Protein AF-0000000067411783 (afdb_homodimer)

Sequence (1018 aa):
MTELHHGSNVQALQTTATFDSVTDEFIIDTPNNGAIKWWIGNSALHGKFATVFARLILPLQGKGGEPADMGIHAFIVPIRDLETHAVLPGIEINDCGHKIGLNGVDNGALRFRSVRIPRDNLLNRFGDVARDGKYTSSLPTINKRFAATLGELVGGRVSLAYSSVGILKVAVTIAVRYALLRQQFGPPKQPEISVLDYQSHQHKLMPMLASAYAFHFARQYLVDKYSEMKKTNDEDISADVHVLSSGLKSYITSYTAKSISICRESCGGHGYAAVNRFGGLRNDHDIFQTFEGDNTVLLQQVAGDLLKQYQQKFKGGTLSVTWNYLRDSMSTYLSQPNPVTARWEGEDHLRDPKFQLDAFRYRTSRLLHSVAARLQKHMKTLGGFGAWNRCLNHLLTLAESHVEAVILARFIEAVKSCPDAKTREVLKLVCDLYALDRIWKDIGTYRNVDYVAPNKAKAIHKLVDYLSYQVRLVARELVDAFDLPDEVIRAPIGMQSEAYAQYTQCVGFMTELHHGSNVQALQTTATFDSVTDEFIIDTPNNGAIKWWIGNSALHGKFATVFARLILPLQGKGGEPADMGIHAFIVPIRDLETHAVLPGIEINDCGHKIGLNGVDNGALRFRSVRIPRDNLLNRFGDVARDGKYTSSLPTINKRFAATLGELVGGRVSLAYSSVGILKVAVTIAVRYALLRQQFGPPKQPEISVLDYQSHQHKLMPMLASAYAFHFARQYLVDKYSEMKKTNDEDISADVHVLSSGLKSYITSYTAKSISICRESCGGHGYAAVNRFGGLRNDHDIFQTFEGDNTVLLQQVAGDLLKQYQQKFKGGTLSVTWNYLRDSMSTYLSQPNPVTARWEGEDHLRDPKFQLDAFRYRTSRLLHSVAARLQKHMKTLGGFGAWNRCLNHLLTLAESHVEAVILARFIEAVKSCPDAKTREVLKLVCDLYALDRIWKDIGTYRNVDYVAPNKAKAIHKLVDYLSYQVRLVARELVDAFDLPDEVIRAPIGMQSEAYAQYTQCVGF

Organism: Triticum aestivum (NCBI:txid4565)

Nearest PDB structures (foldseek):
  1w07-assembly1_B  TM=9.284E-01  e=1.812E-33  Arabidopsis thaliana
  2fon-assembly1_A  TM=9.292E-01  e=2.003E-32  Solanum lycopersicum
  1w07-assembly1_A  TM=9.257E-01  e=9.657E-33  Arabidopsis thaliana
  5y9d-assembly1_B  TM=8.764E-01  e=5.373E-32  Yarrowia lipolytica CLIB122
  5k3j-assembly1_B  TM=8.873E-01  e=1.037E-27  Caenorhabditis elegans

Radius of gyration: 30.99 Å; Cα contacts (8 Å, |Δi|>4): 1714; chains: 2; bounding box: 64×106×79 Å

InterPro domains:
  IPR002655 Acyl-CoA oxidase, C-terminal [PF01756] (352-496)
  IPR006091 Acyl-CoA dehydrogenase/oxidase, middle domain [PF02770] (1-115)
  IPR009100 Acyl-CoA dehydrogenase/oxidase, N-terminal and middle domain superfamily [SSF56645] (1-132)
  IPR012258 Acyl-CoA oxidase [PTHR10909] (1-498)
  IPR036250 Acyl-CoA dehydrogenase-like, C-terminal [SSF47203] (145-328)
  IPR036250 Acyl-CoA dehydrogenase-like, C-terminal [SSF47203] (348-495)
  IPR046373 Acyl-CoA oxidase/dehydrogenase, middle domain superfamily [G3DSA:2.40.110.10] (1-140)
  IPR055060 Acyl-CoA oxidase, C-alpha1 domain [PF22924] (151-306)

Structure (mmCIF, N/CA/C/O backbone):
data_AF-0000000067411783-model_v1
#
loop_
_entity.id
_entity.type
_entity.pdbx_description
1 polymer 'acyl-CoA oxidase'
#
loop_
_atom_site.group_PDB
_atom_site.id
_atom_site.type_symbol
_atom_site.label_atom_id
_atom_site.label_alt_id
_atom_site.label_comp_id
_atom_site.label_asym_id
_atom_site.label_entity_id
_atom_site.label_seq_id
_atom_site.pdbx_PDB_ins_code
_atom_site.Cartn_x
_atom_site.Cartn_y
_atom_site.Cartn_z
_atom_site.occupancy
_atom_site.B_iso_or_equiv
_atom_site.auth_seq_id
_atom_site.auth_comp_id
_atom_site.auth_asym_id
_atom_site.auth_atom_id
_atom_site.pdbx_PDB_model_num
ATOM 1 N N . MET A 1 1 ? -8.656 19.297 19.828 1 94.62 1 MET A N 1
ATOM 2 C CA . MET A 1 1 ? -8.242 20.25 18.812 1 94.62 1 MET A CA 1
ATOM 3 C C . MET A 1 1 ? -9.031 20.062 17.531 1 94.62 1 MET A C 1
ATOM 5 O O . MET A 1 1 ? -9.703 20.984 17.062 1 94.62 1 MET A O 1
ATOM 9 N N . THR A 1 2 ? -9.047 18.875 16.906 1 96.69 2 THR A N 1
ATOM 10 C CA . THR A 1 2 ? -9.609 18.578 15.586 1 96.69 2 THR A CA 1
ATOM 11 C C . THR A 1 2 ? -11.109 18.875 15.57 1 96.69 2 THR A C 1
ATOM 13 O O . THR A 1 2 ? -11.82 18.578 16.531 1 96.69 2 THR A O 1
ATOM 16 N N . GLU A 1 3 ? -11.555 19.594 14.578 1 98.25 3 GLU A N 1
ATOM 17 C CA . GLU A 1 3 ? -12.969 19.812 14.305 1 98.25 3 GLU A CA 1
ATOM 18 C C . GLU A 1 3 ? -13.422 19.047 13.07 1 98.25 3 GLU A C 1
ATOM 20 O O . GLU A 1 3 ? -12.594 18.562 12.297 1 98.25 3 GLU A O 1
ATOM 25 N N . LEU A 1 4 ? -14.711 18.906 12.883 1 97.88 4 LEU A N 1
ATOM 26 C CA . LEU A 1 4 ? -15.273 18.188 11.75 1 97.88 4 LEU A CA 1
ATOM 27 C C . LEU A 1 4 ? -14.742 18.734 10.43 1 97.88 4 LEU A C 1
ATOM 29 O O . LEU A 1 4 ? -14.359 17.969 9.547 1 97.88 4 LEU A O 1
ATOM 33 N N . HIS A 1 5 ? -14.641 20.094 10.305 1 97.25 5 HIS A N 1
ATOM 34 C CA . HIS A 1 5 ? -14.242 20.703 9.047 1 97.25 5 HIS A CA 1
ATOM 35 C C . HIS A 1 5 ? -12.758 21.047 9.055 1 97.25 5 HIS A C 1
ATOM 37 O O . HIS A 1 5 ? -12.172 21.328 8 1 97.25 5 HIS A O 1
ATOM 43 N N . HIS A 1 6 ? -12.102 21.078 10.234 1 96.69 6 HIS A N 1
ATOM 44 C CA . HIS A 1 6 ? -10.703 21.484 10.289 1 96.69 6 HIS A CA 1
ATOM 45 C C . HIS A 1 6 ? -9.859 20.516 11.094 1 96.69 6 HIS A C 1
ATOM 47 O O . HIS A 1 6 ? -10.125 20.281 12.281 1 96.69 6 HIS A O 1
ATOM 53 N N . GLY A 1 7 ? -8.875 19.906 10.477 1 93.56 7 GLY A N 1
ATOM 54 C CA . GLY A 1 7 ? -7.902 19.031 11.102 1 93.56 7 GLY A CA 1
ATOM 55 C C . GLY A 1 7 ? -6.484 19.562 11.023 1 93.56 7 GLY A C 1
ATOM 56 O O . GLY A 1 7 ? -6.023 20.25 11.93 1 93.56 7 GLY A O 1
ATOM 57 N N . SER A 1 8 ? -5.891 19.531 9.867 1 92.44 8 SER A N 1
ATOM 58 C CA . SER A 1 8 ? -4.527 20.016 9.656 1 92.44 8 SER A CA 1
ATOM 59 C C . SER A 1 8 ? -4.453 21.531 9.734 1 92.44 8 SER A C 1
ATOM 61 O O . SER A 1 8 ? -3.441 22.094 10.164 1 92.44 8 SER A O 1
ATOM 63 N N . ASN A 1 9 ? -5.512 22.203 9.32 1 94.88 9 ASN A N 1
ATOM 64 C CA . ASN A 1 9 ? -5.555 23.656 9.398 1 94.88 9 ASN A CA 1
ATOM 65 C C . ASN A 1 9 ? -6.059 24.125 10.758 1 94.88 9 ASN A C 1
ATOM 67 O O . ASN A 1 9 ? -7.117 24.75 10.852 1 94.88 9 ASN A O 1
ATOM 71 N N . VAL A 1 10 ? -5.246 24.031 11.719 1 94.06 10 VAL A N 1
ATOM 72 C CA . VAL A 1 10 ? -5.594 24.312 13.109 1 94.06 10 VAL A CA 1
ATOM 73 C C . VAL A 1 10 ? -5.887 25.812 13.273 1 94.06 10 VAL A C 1
ATOM 75 O O . VAL A 1 10 ? -6.75 26.188 14.062 1 94.06 10 VAL A O 1
ATOM 78 N N . GLN A 1 11 ? -5.203 26.578 12.484 1 93 11 GLN A N 1
ATOM 79 C CA . GLN A 1 11 ? -5.371 28.016 12.609 1 93 11 GLN A CA 1
ATOM 80 C C . GLN A 1 11 ? -6.777 28.438 12.203 1 93 11 GLN A C 1
ATOM 82 O O . GLN A 1 11 ? -7.238 29.531 12.578 1 93 11 GLN A O 1
ATOM 87 N N . ALA A 1 12 ? -7.457 27.594 11.5 1 95.12 12 ALA A N 1
ATOM 88 C CA . ALA A 1 12 ? -8.773 27.969 10.984 1 95.12 12 ALA A CA 1
ATOM 89 C C . ALA A 1 12 ? -9.883 27.328 11.812 1 95.12 12 ALA A C 1
ATOM 91 O O . ALA A 1 12 ? -11.055 27.359 11.422 1 95.12 12 ALA A O 1
ATOM 92 N N . LEU A 1 13 ? -9.555 26.766 12.953 1 96.88 13 LEU A N 1
ATOM 93 C CA . LEU A 1 13 ? -10.578 26.266 13.859 1 96.88 13 LEU A CA 1
ATOM 94 C C . LEU A 1 13 ? -11.617 27.344 14.148 1 96.88 13 LEU A C 1
ATOM 96 O O . LEU A 1 13 ? -11.312 28.531 14.117 1 96.88 13 LEU A O 1
ATOM 100 N N . GLN A 1 14 ? -12.852 26.844 14.508 1 98.12 14 GLN A N 1
ATOM 101 C CA . GLN A 1 14 ? -13.922 27.828 14.562 1 98.12 14 GLN A CA 1
ATOM 102 C C . GLN A 1 14 ? -14.547 27.875 15.953 1 98.12 14 GLN A C 1
ATOM 104 O O . GLN A 1 14 ? -15.281 28.828 16.281 1 98.12 14 GLN A O 1
ATOM 109 N N . THR A 1 15 ? -14.312 26.875 16.781 1 98.75 15 THR A N 1
ATOM 110 C CA . THR A 1 15 ? -14.75 26.984 18.172 1 98.75 15 THR A CA 1
ATOM 111 C C . THR A 1 15 ? -14.227 28.266 18.797 1 98.75 15 THR A C 1
ATOM 113 O O . THR A 1 15 ? -13.062 28.641 18.594 1 98.75 15 THR A O 1
ATOM 116 N N . THR A 1 16 ? -15.125 28.953 19.609 1 98.5 16 THR A N 1
ATOM 117 C CA . THR A 1 16 ? -14.703 30.234 20.172 1 98.5 16 THR A CA 1
ATOM 118 C C . THR A 1 16 ? -14.703 30.172 21.703 1 98.5 16 THR A C 1
ATOM 120 O O . THR A 1 16 ? -15.422 29.359 22.297 1 98.5 16 THR A O 1
ATOM 123 N N . ALA A 1 17 ? -13.82 30.906 22.281 1 98.69 17 ALA A N 1
ATOM 124 C CA . ALA A 1 17 ? -13.82 31.281 23.688 1 98.69 17 ALA A CA 1
ATOM 125 C C . ALA A 1 17 ? -13.906 32.781 23.859 1 98.69 17 ALA A C 1
ATOM 127 O O . ALA A 1 17 ? -12.898 33.5 23.719 1 98.69 17 ALA A O 1
ATOM 128 N N . THR A 1 18 ? -15.055 33.25 24.172 1 98.19 18 THR A N 1
ATOM 129 C CA . THR A 1 18 ? -15.281 34.688 24.297 1 98.19 18 THR A CA 1
ATOM 130 C C . THR A 1 18 ? -15.18 35.094 25.766 1 98.19 18 THR A C 1
ATOM 132 O O . THR A 1 18 ? -15.836 34.531 26.625 1 98.19 18 THR A O 1
ATOM 135 N N . PHE A 1 19 ? -14.398 36.156 26.031 1 97.94 19 PHE A N 1
ATOM 136 C CA . PHE A 1 19 ? -14.211 36.625 27.391 1 97.94 19 PHE A CA 1
ATOM 137 C C . PHE A 1 19 ? -15.367 37.531 27.812 1 97.94 19 PHE A C 1
ATOM 139 O O . PHE A 1 19 ? -15.758 38.438 27.078 1 97.94 19 PHE A O 1
ATOM 146 N N . ASP A 1 20 ? -15.922 37.188 28.906 1 96.06 20 ASP A N 1
ATOM 147 C CA . ASP A 1 20 ? -16.922 38.031 29.578 1 96.06 20 ASP A CA 1
ATOM 148 C C . ASP A 1 20 ? -16.328 38.688 30.812 1 96.06 20 ASP A C 1
ATOM 150 O O . ASP A 1 20 ? -16.266 38.062 31.875 1 96.06 20 ASP A O 1
ATOM 154 N N . SER A 1 21 ? -16.016 39.938 30.719 1 92.25 21 SER A N 1
ATOM 155 C CA . SER A 1 21 ? -15.336 40.656 31.797 1 92.25 21 SER A CA 1
ATOM 156 C C . SER A 1 21 ? -16.266 40.875 32.969 1 92.25 21 SER A C 1
ATOM 158 O O . SER A 1 21 ? -15.805 41.062 34.094 1 92.25 21 SER A O 1
ATOM 160 N N . VAL A 1 22 ? -17.516 40.844 32.75 1 94.88 22 VAL A N 1
ATOM 161 C CA . VAL A 1 22 ? -18.484 41.062 33.844 1 94.88 22 VAL A CA 1
ATOM 162 C C . VAL A 1 22 ? -18.453 39.875 34.812 1 94.88 22 VAL A C 1
ATOM 164 O O . VAL A 1 22 ? -18.406 40.062 36.031 1 94.88 22 VAL A O 1
ATOM 167 N N . THR A 1 23 ? -18.406 38.688 34.312 1 96.69 23 THR A N 1
ATOM 168 C CA . THR A 1 23 ? -18.469 37.5 35.188 1 96.69 23 THR A CA 1
ATOM 169 C C . THR A 1 23 ? -17.062 36.906 35.375 1 96.69 23 THR A C 1
ATOM 171 O O . THR A 1 23 ? -16.891 36 36.156 1 96.69 23 THR A O 1
ATOM 174 N N . ASP A 1 24 ? -16.062 37.406 34.719 1 97.5 24 ASP A N 1
ATOM 175 C CA . ASP A 1 24 ? -14.695 36.906 34.781 1 97.5 24 ASP A CA 1
ATOM 176 C C . ASP A 1 24 ? -14.633 35.438 34.312 1 97.5 24 ASP A C 1
ATOM 178 O O . ASP A 1 24 ? -14.086 34.594 35 1 97.5 24 ASP A O 1
ATOM 182 N N . GLU A 1 25 ? -15.297 35.25 33.125 1 98.44 25 GLU A N 1
ATOM 183 C CA . GLU A 1 25 ? -15.398 33.906 32.562 1 98.44 25 GLU A CA 1
ATOM 184 C C . GLU A 1 25 ? -15.188 33.938 31.062 1 98.44 25 GLU A C 1
ATOM 186 O O . GLU A 1 25 ? -15.266 34.969 30.422 1 98.44 25 GLU A O 1
ATOM 191 N N . PHE A 1 26 ? -14.805 32.812 30.531 1 98.62 26 PHE A N 1
ATOM 192 C CA . PHE A 1 26 ? -14.875 32.562 29.094 1 98.62 26 PHE A CA 1
ATOM 193 C C . PHE A 1 26 ? -16.141 31.797 28.734 1 98.62 26 PHE A C 1
ATOM 195 O O . PHE A 1 26 ? -16.594 30.938 29.5 1 98.62 26 PHE A O 1
ATOM 202 N N . ILE A 1 27 ? -16.719 32.094 27.609 1 98.69 27 ILE A N 1
ATOM 203 C CA . ILE A 1 27 ? -17.844 31.375 27.047 1 98.69 27 ILE A CA 1
ATOM 204 C C . ILE A 1 27 ? -17.375 30.547 25.844 1 98.69 27 ILE A C 1
ATOM 206 O O . ILE A 1 27 ? -17.016 31.094 24.812 1 98.69 27 ILE A O 1
ATOM 210 N N . ILE A 1 28 ? -17.344 29.203 25.969 1 98.88 28 ILE A N 1
ATOM 211 C CA . ILE A 1 28 ? -16.969 28.266 24.906 1 98.88 28 ILE A CA 1
ATOM 212 C C . ILE A 1 28 ? -18.172 27.953 24.031 1 98.88 28 ILE A C 1
ATOM 214 O O . ILE A 1 28 ? -19.219 27.547 24.531 1 98.88 28 ILE A O 1
ATOM 218 N N . ASP A 1 29 ? -18.031 28.141 22.719 1 98.81 29 ASP A N 1
ATOM 219 C CA . ASP A 1 29 ? -19.156 27.938 21.812 1 98.81 29 ASP A CA 1
ATOM 220 C C . ASP A 1 29 ? -18.719 27.266 20.531 1 98.81 29 ASP A C 1
ATOM 222 O O . ASP A 1 29 ? -17.672 27.594 19.969 1 98.81 29 ASP A O 1
ATOM 226 N N . THR A 1 30 ? -19.453 26.234 20.109 1 98.69 30 THR A N 1
ATOM 227 C CA . THR A 1 30 ? -19.375 25.656 18.766 1 98.69 30 THR A CA 1
ATOM 228 C C . THR A 1 30 ? -20.328 26.375 17.812 1 98.69 30 THR A C 1
ATOM 230 O O . THR A 1 30 ? -21.531 26.078 17.797 1 98.69 30 THR A O 1
ATOM 233 N N . PRO A 1 31 ? -19.859 27.234 16.984 1 98.12 31 PRO A N 1
ATOM 234 C CA . PRO A 1 31 ? -20.734 28.188 16.297 1 98.12 31 PRO A CA 1
ATOM 235 C C . PRO A 1 31 ? -21.531 27.547 15.164 1 98.12 31 PRO A C 1
ATOM 237 O O . PRO A 1 31 ? -22.547 28.094 14.719 1 98.12 31 PRO A O 1
ATOM 240 N N . ASN A 1 32 ? -21.109 26.453 14.586 1 97.12 32 ASN A N 1
ATOM 241 C CA . ASN A 1 32 ? -21.75 25.703 13.508 1 97.12 32 ASN A CA 1
ATOM 242 C C . ASN A 1 32 ? -21.359 24.234 13.539 1 97.12 32 ASN A C 1
ATOM 244 O O . ASN A 1 32 ? -20.484 23.844 14.297 1 97.12 32 ASN A O 1
ATOM 248 N N . ASN A 1 33 ? -21.906 23.406 12.734 1 96.56 33 ASN A N 1
ATOM 249 C CA . ASN A 1 33 ? -21.656 21.969 12.766 1 96.56 33 ASN A CA 1
ATOM 250 C C . ASN A 1 33 ? -20.234 21.641 12.344 1 96.56 33 ASN A C 1
ATOM 252 O O . ASN A 1 33 ? -19.656 20.656 12.805 1 96.56 33 ASN A O 1
ATOM 256 N N . GLY A 1 34 ? -19.719 22.406 11.469 1 97.19 34 GLY A N 1
ATOM 257 C CA . GLY A 1 34 ? -18.344 22.188 11.039 1 97.19 34 GLY A CA 1
ATOM 258 C C . GLY A 1 34 ? -17.328 22.359 12.148 1 97.19 34 GLY A C 1
ATOM 259 O O . GLY A 1 34 ? -16.219 21.812 12.078 1 97.19 34 GLY A O 1
ATOM 260 N N . ALA A 1 35 ? -17.719 23.078 13.234 1 98.38 35 ALA A N 1
ATOM 261 C CA . ALA A 1 35 ? -16.812 23.375 14.352 1 98.38 35 ALA A CA 1
ATOM 262 C C . ALA A 1 35 ? -16.953 22.344 15.461 1 98.38 35 ALA A C 1
ATOM 264 O O . ALA A 1 35 ? -16.281 22.438 16.484 1 98.38 35 ALA A O 1
ATOM 265 N N . ILE A 1 36 ? -17.812 21.344 15.242 1 98.44 36 ILE A N 1
ATOM 266 C CA . ILE A 1 36 ? -17.906 20.266 16.203 1 98.44 36 ILE A CA 1
ATOM 267 C C . ILE A 1 36 ? -16.531 19.609 16.391 1 98.44 36 ILE A C 1
ATOM 269 O O . ILE A 1 36 ? -15.859 19.281 15.398 1 98.44 36 ILE A O 1
ATOM 273 N N . LYS A 1 37 ? -16.078 19.547 17.688 1 98.44 37 LYS A N 1
ATOM 274 C CA . LYS A 1 37 ? -14.836 18.828 17.938 1 98.44 37 LYS A CA 1
ATOM 275 C C . LYS A 1 37 ? -14.977 17.359 17.594 1 98.44 37 LYS A C 1
ATOM 277 O O . LYS A 1 37 ? -16.016 16.75 17.844 1 98.44 37 LYS A O 1
ATOM 282 N N . TRP A 1 38 ? -13.938 16.844 16.984 1 97.88 38 TRP A N 1
ATOM 283 C CA . TRP A 1 38 ? -13.984 15.5 16.422 1 97.88 38 TRP A CA 1
ATOM 284 C C . TRP A 1 38 ? -12.711 14.727 16.75 1 97.88 38 TRP A C 1
ATOM 286 O O . TRP A 1 38 ? -11.617 15.297 16.766 1 97.88 38 TRP A O 1
ATOM 296 N N . TRP A 1 39 ? -12.812 13.414 17.109 1 97.5 39 TRP A N 1
ATOM 297 C CA . TRP A 1 39 ? -11.711 12.492 17.391 1 97.5 39 TRP A CA 1
ATOM 298 C C . TRP A 1 39 ? -11.031 12.836 18.719 1 97.5 39 TRP A C 1
ATOM 300 O O . TRP A 1 39 ? -9.805 12.742 18.828 1 97.5 39 TRP A O 1
ATOM 310 N N . ILE A 1 40 ? -11.781 13.336 19.641 1 97.5 40 ILE A N 1
ATOM 311 C CA . ILE A 1 40 ? -11.188 13.742 20.906 1 97.5 40 ILE A CA 1
ATOM 312 C C . ILE A 1 40 ? -10.977 12.523 21.797 1 97.5 40 ILE A C 1
ATOM 314 O O . ILE A 1 40 ? -11.93 11.82 22.125 1 97.5 40 ILE A O 1
ATOM 318 N N . GLY A 1 41 ? -9.797 12.312 22.219 1 95.69 41 GLY A N 1
ATOM 319 C CA . GLY A 1 41 ? -9.414 11.133 22.969 1 95.69 41 GLY A CA 1
ATOM 320 C C . GLY A 1 41 ? -10.055 11.062 24.344 1 95.69 41 GLY A C 1
ATOM 321 O O . GLY A 1 41 ? -10.07 12.062 25.078 1 95.69 41 GLY A O 1
ATOM 322 N N . ASN A 1 42 ? -10.625 9.961 24.703 1 96.06 42 ASN A N 1
ATOM 323 C CA . ASN A 1 42 ? -11.156 9.602 26.016 1 96.06 42 ASN A CA 1
ATOM 324 C C . ASN A 1 42 ? -12.391 10.43 26.375 1 96.06 42 ASN A C 1
ATOM 326 O O . ASN A 1 42 ? -12.773 10.516 27.531 1 96.06 42 ASN A O 1
ATOM 330 N N . SER A 1 43 ? -13.023 10.953 25.391 1 96.69 43 SER A N 1
ATOM 331 C CA . SER A 1 43 ? -14.047 11.938 25.719 1 96.69 43 SER A CA 1
ATOM 332 C C . SER A 1 43 ? -15.445 11.359 25.547 1 96.69 43 SER A C 1
ATOM 334 O O . SER A 1 43 ? -16.422 11.906 26.062 1 96.69 43 SER A O 1
ATOM 336 N N . ALA A 1 44 ? -15.586 10.281 24.812 1 96.94 44 ALA A N 1
ATOM 337 C CA . ALA A 1 44 ? -16.922 9.758 24.562 1 96.94 44 ALA A CA 1
ATOM 338 C C . ALA A 1 44 ? -17.531 9.164 25.828 1 96.94 44 ALA A C 1
ATOM 340 O O . ALA A 1 44 ? -18.703 9.414 26.125 1 96.94 44 ALA A O 1
ATOM 341 N N . LEU A 1 45 ? -16.75 8.484 26.609 1 94.81 45 LEU A N 1
ATOM 342 C CA . LEU A 1 45 ? -17.359 7.684 27.656 1 94.81 45 LEU A CA 1
ATOM 343 C C . LEU A 1 45 ? -16.969 8.211 29.047 1 94.81 45 LEU A C 1
ATOM 345 O O . LEU A 1 45 ? -17.812 8.328 29.922 1 94.81 45 LEU A O 1
ATOM 349 N N . HIS A 1 46 ? -15.625 8.562 29.188 1 93.88 46 HIS A N 1
ATOM 350 C CA . HIS A 1 46 ? -15.211 8.656 30.578 1 93.88 46 HIS A CA 1
ATOM 351 C C . HIS A 1 46 ? -14.547 9.992 30.875 1 93.88 46 HIS A C 1
ATOM 353 O O . HIS A 1 46 ? -14.438 10.398 32.031 1 93.88 46 HIS A O 1
ATOM 359 N N . GLY A 1 47 ? -14.062 10.648 29.906 1 96.81 47 GLY A N 1
ATOM 360 C CA . GLY A 1 47 ? -13.344 11.883 30.172 1 96.81 47 GLY A CA 1
ATOM 361 C C . GLY A 1 47 ? -14.164 12.898 30.953 1 96.81 47 GLY A C 1
ATOM 362 O O . GLY A 1 47 ? -15.359 13.055 30.703 1 96.81 47 GLY A O 1
ATOM 363 N N . LYS A 1 48 ? -13.484 13.594 31.922 1 97.62 48 LYS A N 1
ATOM 364 C CA . LYS A 1 48 ? -14.188 14.555 32.75 1 97.62 48 LYS A CA 1
ATOM 365 C C . LYS A 1 48 ? -13.812 15.984 32.406 1 97.62 48 LYS A C 1
ATOM 367 O O . LYS A 1 48 ? -14.57 16.922 32.656 1 97.62 48 LYS A O 1
ATOM 372 N N . PHE A 1 49 ? -12.617 16.125 31.953 1 98.06 49 PHE A N 1
ATOM 373 C CA . PHE A 1 49 ? -12.125 17.406 31.453 1 98.06 49 PHE A CA 1
ATOM 374 C C . PHE A 1 49 ? -11.586 17.266 30.031 1 98.06 49 PHE A C 1
ATOM 376 O O . PHE A 1 49 ? -11.141 16.188 29.641 1 98.06 49 PHE A O 1
ATOM 383 N N . ALA A 1 50 ? -11.711 18.266 29.312 1 98.06 50 ALA A N 1
ATOM 384 C CA . ALA A 1 50 ? -11.094 18.344 27.984 1 98.06 50 ALA A CA 1
ATOM 385 C C . ALA A 1 50 ? -10.234 19.594 27.844 1 98.06 50 ALA A C 1
ATOM 387 O O . ALA A 1 50 ? -10.586 20.656 28.344 1 98.06 50 ALA A O 1
ATOM 388 N N . THR A 1 51 ? -9.062 19.422 27.297 1 97.12 51 THR A N 1
ATOM 389 C CA . THR A 1 51 ? -8.367 20.594 26.781 1 97.12 51 THR A CA 1
ATOM 390 C C . THR A 1 51 ? -8.938 21 25.422 1 97.12 51 THR A C 1
ATOM 392 O O . THR A 1 51 ? -8.789 20.266 24.438 1 97.12 51 THR A O 1
ATOM 395 N N . VAL A 1 52 ? -9.555 22.172 25.344 1 98.25 52 VAL A N 1
ATOM 396 C CA . VAL A 1 52 ? -10.266 22.609 24.156 1 98.25 52 VAL A CA 1
ATOM 397 C C . VAL A 1 52 ? -9.5 23.75 23.484 1 98.25 52 VAL A C 1
ATOM 399 O O . VAL A 1 52 ? -9.258 24.797 24.109 1 98.25 52 VAL A O 1
ATOM 402 N N . PHE A 1 53 ? -9.094 23.531 22.25 1 97.25 53 PHE A N 1
ATOM 403 C CA . PHE A 1 53 ? -8.523 24.594 21.438 1 97.25 53 PHE A CA 1
ATOM 404 C C . PHE A 1 53 ? -9.617 25.453 20.812 1 97.25 53 PHE A C 1
ATOM 406 O O . PHE A 1 53 ? -10.5 24.938 20.125 1 97.25 53 PHE A O 1
ATOM 413 N N . ALA A 1 54 ? -9.562 26.781 21.062 1 98.06 54 ALA A N 1
ATOM 414 C CA . ALA A 1 54 ? -10.602 27.688 20.594 1 98.06 54 ALA A CA 1
ATOM 415 C C . ALA A 1 54 ? -10.016 29.047 20.25 1 98.06 54 ALA A C 1
ATOM 417 O O . ALA A 1 54 ? -8.93 29.406 20.719 1 98.06 54 ALA A O 1
ATOM 418 N N . ARG A 1 55 ? -10.734 29.734 19.391 1 97.19 55 ARG A N 1
ATOM 419 C CA . ARG A 1 55 ? -10.383 31.109 19.078 1 97.19 55 ARG A CA 1
ATOM 420 C C . ARG A 1 55 ? -10.734 32.031 20.25 1 97.19 55 ARG A C 1
ATOM 422 O O . ARG A 1 55 ? -11.891 32.125 20.656 1 97.19 55 ARG A O 1
ATOM 429 N N . LEU A 1 56 ? -9.68 32.719 20.75 1 97.25 56 LEU A N 1
ATOM 430 C CA . LEU A 1 56 ? -9.906 33.656 21.844 1 97.25 56 LEU A CA 1
ATOM 431 C C . LEU A 1 56 ? -10.461 34.969 21.328 1 97.25 56 LEU A C 1
ATOM 433 O O . LEU A 1 56 ? -9.789 35.688 20.578 1 97.25 56 LEU A O 1
ATOM 437 N N . ILE A 1 57 ? -11.695 35.25 21.734 1 97.44 57 ILE A N 1
ATOM 438 C CA . ILE A 1 57 ? -12.359 36.5 21.328 1 97.44 57 ILE A CA 1
ATOM 439 C C . ILE A 1 57 ? -12.445 37.438 22.516 1 97.44 57 ILE A C 1
ATOM 441 O O . ILE A 1 57 ? -13.016 37.094 23.562 1 97.44 57 ILE A O 1
ATOM 445 N N . LEU A 1 58 ? -11.844 38.594 22.453 1 96 58 LEU A N 1
ATOM 446 C CA . LEU A 1 58 ? -11.906 39.625 23.453 1 96 58 LEU A CA 1
ATOM 447 C C . LEU A 1 58 ? -12.844 40.75 23.016 1 96 58 LEU A C 1
ATOM 449 O O . LEU A 1 58 ? -12.539 41.469 22.078 1 96 58 LEU A O 1
ATOM 453 N N . PRO A 1 59 ? -13.797 40.844 23.891 1 86.12 59 PRO A N 1
ATOM 454 C CA . PRO A 1 59 ? -14.75 41.875 23.516 1 86.12 59 PRO A CA 1
ATOM 455 C C . PRO A 1 59 ? -14.188 43.281 23.703 1 86.12 59 PRO A C 1
ATOM 457 O O . PRO A 1 59 ? -13.375 43.5 24.594 1 86.12 59 PRO A O 1
ATOM 460 N N . LEU A 1 60 ? -14.203 44.25 22.844 1 78.06 60 LEU A N 1
ATOM 461 C CA . LEU A 1 60 ? -13.984 45.688 22.906 1 78.06 60 LEU A CA 1
ATOM 462 C C . LEU A 1 60 ? -12.508 46.031 22.75 1 78.06 60 LEU A C 1
ATOM 464 O O . LEU A 1 60 ? -12.07 47.125 23.062 1 78.06 60 LEU A O 1
ATOM 468 N N . GLN A 1 61 ? -11.758 45 22.516 1 73.88 61 GLN A N 1
ATOM 469 C CA . GLN A 1 61 ? -10.328 45.25 22.422 1 73.88 61 GLN A CA 1
ATOM 470 C C . GLN A 1 61 ? -9.883 45.469 20.969 1 73.88 61 GLN A C 1
ATOM 472 O O . GLN A 1 61 ? -8.719 45.75 20.703 1 73.88 61 GLN A O 1
ATOM 477 N N . GLY A 1 62 ? -10.828 45.25 20.109 1 73.44 62 GLY A N 1
ATOM 478 C CA . GLY A 1 62 ? -10.5 45.5 18.719 1 73.44 62 GLY A CA 1
ATOM 479 C C . GLY A 1 62 ? -10.602 46.969 18.344 1 73.44 62 GLY A C 1
ATOM 480 O O . GLY A 1 62 ? -10.875 47.812 19.188 1 73.44 62 GLY A O 1
ATOM 481 N N . LYS A 1 63 ? -10.234 47.25 17.031 1 71.94 63 LYS A N 1
ATOM 482 C CA . LYS A 1 63 ? -10.336 48.625 16.516 1 71.94 63 LYS A CA 1
ATOM 483 C C . LYS A 1 63 ? -11.766 49.156 16.609 1 71.94 63 LYS A C 1
ATOM 485 O O . LYS A 1 63 ? -12.711 48.469 16.203 1 71.94 63 LYS A O 1
ATOM 490 N N . GLY A 1 64 ? -11.883 50.281 17.234 1 74.75 64 GLY A N 1
ATOM 491 C CA . GLY A 1 64 ? -13.164 50.969 17.312 1 74.75 64 GLY A CA 1
ATOM 492 C C . GLY A 1 64 ? -14.141 50.281 18.266 1 74.75 64 GLY A C 1
ATOM 493 O O . GLY A 1 64 ? -15.352 50.438 18.109 1 74.75 64 GLY A O 1
ATOM 494 N N . GLY A 1 65 ? -13.617 49.344 19.109 1 77.19 65 GLY A N 1
ATOM 495 C CA . GLY A 1 65 ? -14.484 48.688 20.078 1 77.19 65 GLY A CA 1
ATOM 496 C C . GLY A 1 65 ? -15.039 47.375 19.562 1 77.19 65 GLY A C 1
ATOM 497 O O . GLY A 1 65 ? -15.883 46.75 20.219 1 77.19 65 GLY A O 1
ATOM 498 N N . GLU A 1 66 ? -14.695 46.938 18.438 1 86.31 66 GLU A N 1
ATOM 499 C CA . GLU A 1 66 ? -15.094 45.656 17.859 1 86.31 66 GLU A CA 1
ATOM 500 C C . GLU A 1 66 ? -14.375 44.5 18.547 1 86.31 66 GLU A C 1
ATOM 502 O O . GLU A 1 66 ? -13.344 44.688 19.188 1 86.31 66 GLU A O 1
ATOM 507 N N . PRO A 1 67 ? -14.922 43.312 18.531 1 91.88 67 PRO A N 1
ATOM 508 C CA . PRO A 1 67 ? -14.25 42.156 19.125 1 91.88 67 PRO A CA 1
ATOM 509 C C . PRO A 1 67 ? -12.914 41.844 18.438 1 91.88 67 PRO A C 1
ATOM 511 O O . PRO A 1 67 ? -12.797 42 17.219 1 91.88 67 PRO A O 1
ATOM 514 N N . ALA A 1 68 ? -11.938 41.531 19.25 1 93.75 68 ALA A N 1
ATOM 515 C CA . ALA A 1 68 ? -10.617 41.156 18.75 1 93.75 68 ALA A CA 1
ATOM 516 C C . ALA A 1 68 ? -10.438 39.656 18.781 1 93.75 68 ALA A C 1
ATOM 518 O O . ALA A 1 68 ? -10.75 39 19.781 1 93.75 68 ALA A O 1
ATOM 519 N N . ASP A 1 69 ? -10.062 39.031 17.656 1 94.69 69 ASP A N 1
ATOM 520 C CA . ASP A 1 69 ? -9.664 37.656 17.562 1 94.69 69 ASP A CA 1
ATOM 521 C C . ASP A 1 69 ? -8.172 37.469 17.859 1 94.69 69 ASP A C 1
ATOM 523 O O . ASP A 1 69 ? -7.336 37.875 17.047 1 94.69 69 ASP A O 1
ATOM 527 N N . MET A 1 70 ? -7.82 36.844 18.953 1 93.88 70 MET A N 1
ATOM 528 C CA . MET A 1 70 ? -6.43 36.75 19.375 1 93.88 70 MET A CA 1
ATOM 529 C C . MET A 1 70 ? -5.816 35.438 18.922 1 93.88 70 MET A C 1
ATOM 531 O O . MET A 1 70 ? -4.699 35.094 19.312 1 93.88 70 MET A O 1
ATOM 535 N N . GLY A 1 71 ? -6.516 34.688 18.078 1 94.31 71 GLY A N 1
ATOM 536 C CA . GLY A 1 71 ? -6.016 33.406 17.562 1 94.31 71 GLY A CA 1
ATOM 537 C C . GLY A 1 71 ? -6.344 32.25 18.469 1 94.31 71 GLY A C 1
ATOM 538 O O . GLY A 1 71 ? -7.207 32.344 19.344 1 94.31 71 GLY A O 1
ATOM 539 N N . ILE A 1 72 ? -5.734 31.125 18.219 1 95.56 72 ILE A N 1
ATOM 540 C CA . ILE A 1 72 ? -6.07 29.859 18.875 1 95.56 72 ILE A CA 1
ATOM 541 C C . ILE A 1 72 ? -5.383 29.781 20.234 1 95.56 72 ILE A C 1
ATOM 543 O O . ILE A 1 72 ? -4.191 30.078 20.359 1 95.56 72 ILE A O 1
ATOM 547 N N . HIS A 1 73 ? -6.082 29.438 21.266 1 95.94 73 HIS A N 1
ATOM 548 C CA . HIS A 1 73 ? -5.613 29.172 22.625 1 95.94 73 HIS A CA 1
ATOM 549 C C . HIS A 1 73 ? -6.199 27.875 23.156 1 95.94 73 HIS A C 1
ATOM 551 O O . HIS A 1 73 ? -7.121 27.312 22.578 1 95.94 73 HIS A O 1
ATOM 557 N N . ALA A 1 74 ? -5.605 27.375 24.281 1 96.38 74 ALA A N 1
ATOM 558 C CA . ALA A 1 74 ? -6.07 26.141 24.922 1 96.38 74 ALA A CA 1
ATOM 559 C C . ALA A 1 74 ? -6.754 26.438 26.25 1 96.38 74 ALA A C 1
ATOM 561 O O . ALA A 1 74 ? -6.258 27.234 27.047 1 96.38 74 ALA A O 1
ATOM 562 N N . PHE A 1 75 ? -7.918 25.812 26.469 1 98.38 75 PHE A N 1
ATOM 563 C CA . PHE A 1 75 ? -8.719 26 27.672 1 98.38 75 PHE A CA 1
ATOM 564 C C . PHE A 1 75 ? -9.055 24.672 28.312 1 98.38 75 PHE A C 1
ATOM 566 O O . PHE A 1 75 ? -9.352 23.688 27.625 1 98.38 75 PHE A O 1
ATOM 573 N N . ILE A 1 76 ? -8.984 24.609 29.656 1 98.44 76 ILE A N 1
ATOM 574 C CA . ILE A 1 76 ? -9.477 23.438 30.375 1 98.44 76 ILE A CA 1
ATOM 575 C C . ILE A 1 76 ? -10.984 23.562 30.594 1 98.44 76 ILE A C 1
ATOM 577 O O . ILE A 1 76 ? -11.445 24.5 31.266 1 98.44 76 ILE A O 1
ATOM 581 N N . VAL A 1 77 ? -11.742 22.656 30.047 1 98.75 77 VAL A N 1
ATOM 582 C CA . VAL A 1 77 ? -13.203 22.688 30.125 1 98.75 77 VAL A CA 1
ATOM 583 C C . VAL A 1 77 ? -13.719 21.422 30.812 1 98.75 77 VAL A C 1
ATOM 585 O O . VAL A 1 77 ? -13.539 20.312 30.312 1 98.75 77 VAL A O 1
ATOM 588 N N . PRO A 1 78 ? -14.32 21.562 31.969 1 98.56 78 PRO A N 1
ATOM 589 C CA . PRO A 1 78 ? -15.039 20.391 32.5 1 98.56 78 PRO A CA 1
ATOM 590 C C . PRO A 1 78 ? -16.188 19.953 31.578 1 98.56 78 PRO A C 1
ATOM 592 O O . PRO A 1 78 ? -16.969 20.781 31.125 1 98.56 78 PRO A O 1
ATOM 595 N N . ILE A 1 79 ? -16.266 18.609 31.328 1 98.62 79 ILE A N 1
ATOM 596 C CA . ILE A 1 79 ? -17.281 18.188 30.375 1 98.62 79 ILE A CA 1
ATOM 597 C C . ILE A 1 79 ? -18.234 17.219 31.062 1 98.62 79 ILE A C 1
ATOM 599 O O . ILE A 1 79 ? -19.328 16.938 30.547 1 98.62 79 ILE A O 1
ATOM 603 N N . ARG A 1 80 ? -17.844 16.719 32.219 1 98.38 80 ARG A N 1
ATOM 604 C CA . ARG A 1 80 ? -18.719 15.844 33 1 98.38 80 ARG A CA 1
ATOM 605 C C . ARG A 1 80 ? -18.641 16.188 34.5 1 98.38 80 ARG A C 1
ATOM 607 O O . ARG A 1 80 ? -17.641 16.75 34.969 1 98.38 80 ARG A O 1
ATOM 614 N N . ASP A 1 81 ? -19.766 15.82 35.156 1 97.69 81 ASP A N 1
ATOM 615 C CA . ASP A 1 81 ? -19.781 15.938 36.625 1 97.69 81 ASP A CA 1
ATOM 616 C C . ASP A 1 81 ? -18.812 14.945 37.25 1 97.69 81 ASP A C 1
ATOM 618 O O . ASP A 1 81 ? -18.734 13.789 36.844 1 97.69 81 ASP A O 1
ATOM 622 N N . LEU A 1 82 ? -18.047 15.414 38.188 1 96 82 LEU A N 1
ATOM 623 C CA . LEU A 1 82 ? -16.969 14.617 38.781 1 96 82 LEU A CA 1
ATOM 624 C C . LEU A 1 82 ? -17.531 13.438 39.562 1 96 82 LEU A C 1
ATOM 626 O O . LEU A 1 82 ? -16.875 12.406 39.719 1 96 82 LEU A O 1
ATOM 630 N N . GLU A 1 83 ? -18.719 13.602 40.062 1 95.75 83 GLU A N 1
ATOM 631 C CA . GLU A 1 83 ? -19.312 12.57 40.906 1 95.75 83 GLU A CA 1
ATOM 632 C C . GLU A 1 83 ? -20.234 11.672 40.094 1 95.75 83 GLU A C 1
ATOM 634 O O . GLU A 1 83 ? -20.078 10.445 40.094 1 95.75 83 GLU A O 1
ATOM 639 N N . THR A 1 84 ? -21.125 12.219 39.344 1 96.56 84 THR A N 1
ATOM 640 C CA . THR A 1 84 ? -22.172 11.453 38.656 1 96.56 84 THR A CA 1
ATOM 641 C C . THR A 1 84 ? -21.719 11.031 37.281 1 96.56 84 THR A C 1
ATOM 643 O O . THR A 1 84 ? -22.328 10.172 36.656 1 96.56 84 THR A O 1
ATOM 646 N N . HIS A 1 85 ? -20.672 11.711 36.719 1 95.94 85 HIS A N 1
ATOM 647 C CA . HIS A 1 85 ? -20.125 11.445 35.375 1 95.94 85 HIS A CA 1
ATOM 648 C C . HIS A 1 85 ? -21.109 11.836 34.281 1 95.94 85 HIS A C 1
ATOM 650 O O . HIS A 1 85 ? -20.922 11.492 33.125 1 95.94 85 HIS A O 1
ATOM 656 N N . ALA A 1 86 ? -22.172 12.5 34.688 1 97.69 86 ALA A N 1
ATOM 657 C CA . ALA A 1 86 ? -23.125 13 33.719 1 97.69 86 ALA A CA 1
ATOM 658 C C . ALA A 1 86 ? -22.531 14.148 32.906 1 97.69 86 ALA A C 1
ATOM 660 O O . ALA A 1 86 ? -21.797 14.984 33.469 1 97.69 86 ALA A O 1
ATOM 661 N N . VAL A 1 87 ? -22.812 14.195 31.656 1 98.19 87 VAL A N 1
ATOM 662 C CA . VAL A 1 87 ? -22.344 15.289 30.797 1 98.19 87 VAL A CA 1
ATOM 663 C C . VAL A 1 87 ? -22.891 16.609 31.328 1 98.19 87 VAL A C 1
ATOM 665 O O . VAL A 1 87 ? -24.078 16.703 31.688 1 98.19 87 VAL A O 1
ATOM 668 N N . LEU A 1 88 ? -22.125 17.641 31.422 1 98.38 88 LEU A N 1
ATOM 669 C CA . LEU A 1 88 ? -22.5 18.922 32 1 98.38 88 LEU A CA 1
ATOM 670 C C . LEU A 1 88 ? -23.406 19.688 31.047 1 98.38 88 LEU A C 1
ATOM 672 O O . LEU A 1 88 ? -23.422 19.438 29.828 1 98.38 88 LEU A O 1
ATOM 676 N N . PRO A 1 89 ? -24.25 20.625 31.531 1 97.81 89 PRO A N 1
ATOM 677 C CA . PRO A 1 89 ? -25.172 21.406 30.688 1 97.81 89 PRO A CA 1
ATOM 678 C C . PRO A 1 89 ? -24.453 22.172 29.594 1 97.81 89 PRO A C 1
ATOM 680 O O . PRO A 1 89 ? -23.359 22.719 29.828 1 97.81 89 PRO A O 1
ATOM 683 N N . GLY A 1 90 ? -25.094 22.203 28.422 1 98.5 90 GLY A N 1
ATOM 684 C CA . GLY A 1 90 ? -24.562 22.938 27.297 1 98.5 90 GLY A CA 1
ATOM 685 C C . GLY A 1 90 ? -23.578 22.141 26.469 1 98.5 90 GLY A C 1
ATOM 686 O O . GLY A 1 90 ? -23.094 22.609 25.438 1 98.5 90 GLY A O 1
ATOM 687 N N . ILE A 1 91 ? -23.266 21 27 1 98.62 91 ILE A N 1
ATOM 688 C CA . ILE A 1 91 ? -22.297 20.172 26.297 1 98.62 91 ILE A CA 1
ATOM 689 C C . ILE A 1 91 ? -23 18.938 25.734 1 98.62 91 ILE A C 1
ATOM 691 O O . ILE A 1 91 ? -23.812 18.312 26.422 1 98.62 91 ILE A O 1
ATOM 695 N N . GLU A 1 92 ? -22.797 18.656 24.469 1 98.31 92 GLU A N 1
ATOM 696 C CA . GLU A 1 92 ? -23.219 17.422 23.828 1 98.31 92 GLU A CA 1
ATOM 697 C C . GLU A 1 92 ? -22.031 16.562 23.422 1 98.31 92 GLU A C 1
ATOM 699 O O . GLU A 1 92 ? -21.062 17.062 22.828 1 98.31 92 GLU A O 1
ATOM 704 N N . ILE A 1 93 ? -22.031 15.289 23.828 1 98.31 93 ILE A N 1
ATOM 705 C CA . ILE A 1 93 ? -20.953 14.367 23.516 1 98.31 93 ILE A CA 1
ATOM 706 C C . ILE A 1 93 ? -21.5 13.125 22.828 1 98.31 93 ILE A C 1
ATOM 708 O O . ILE A 1 93 ? -22.469 12.516 23.312 1 98.31 93 ILE A O 1
ATOM 712 N N . ASN A 1 94 ? -21.016 12.742 21.734 1 97.94 94 ASN A N 1
ATOM 713 C CA . ASN A 1 94 ? -21.297 11.484 21.047 1 97.94 94 ASN A CA 1
ATOM 714 C C . ASN A 1 94 ? -20.016 10.727 20.719 1 97.94 94 ASN A C 1
ATOM 716 O O . ASN A 1 94 ? -18.938 11.32 20.609 1 97.94 94 ASN A O 1
ATOM 720 N N . ASP A 1 95 ? -20.125 9.391 20.688 1 97.75 95 ASP A N 1
ATOM 721 C CA . ASP A 1 95 ? -19.016 8.555 20.25 1 97.75 95 ASP A CA 1
ATOM 722 C C . ASP A 1 95 ? -18.812 8.664 18.734 1 97.75 95 ASP A C 1
ATOM 724 O O . ASP A 1 95 ? -19.781 8.664 17.969 1 97.75 95 ASP A O 1
ATOM 728 N N . CYS A 1 96 ? -17.562 8.812 18.297 1 97.25 96 CYS A N 1
ATOM 729 C CA . CYS A 1 96 ? -17.281 8.969 16.875 1 97.25 96 CYS A CA 1
ATOM 730 C C . CYS A 1 96 ? -17.516 7.668 16.125 1 97.25 96 CYS A C 1
ATOM 732 O O . CYS A 1 96 ? -17.375 7.617 14.898 1 97.25 96 CYS A O 1
ATOM 734 N N . GLY A 1 97 ? -17.859 6.629 16.828 1 95.69 97 GLY A N 1
ATOM 735 C CA . GLY A 1 97 ? -18.172 5.352 16.203 1 95.69 97 GLY A CA 1
ATOM 736 C C . GLY A 1 97 ? -16.953 4.477 15.992 1 95.69 97 GLY A C 1
ATOM 737 O O . GLY A 1 97 ? -15.836 4.852 16.375 1 95.69 97 GLY A O 1
ATOM 738 N N . HIS A 1 98 ? -17.156 3.307 15.367 1 96.5 98 HIS A N 1
ATOM 739 C CA . HIS A 1 98 ? -16.094 2.35 15.086 1 96.5 98 HIS A CA 1
ATOM 740 C C . HIS A 1 98 ? -15.125 2.895 14.047 1 96.5 98 HIS A C 1
ATOM 742 O O . HIS A 1 98 ? -15.539 3.58 13.109 1 96.5 98 HIS A O 1
ATOM 748 N N . LYS A 1 99 ? -13.891 2.596 14.242 1 97.81 99 LYS A N 1
ATOM 749 C CA . LYS A 1 99 ? -12.82 2.955 13.312 1 97.81 99 LYS A CA 1
ATOM 750 C C . LYS A 1 99 ? -12.242 1.719 12.633 1 97.81 99 LYS A C 1
ATOM 752 O O . LYS A 1 99 ? -12.672 0.596 12.898 1 97.81 99 LYS A O 1
ATOM 757 N N . ILE A 1 100 ? -11.336 1.926 11.695 1 97.94 100 ILE A N 1
ATOM 758 C CA . ILE A 1 100 ? -10.664 0.823 11.016 1 97.94 100 ILE A CA 1
ATOM 759 C C . ILE A 1 100 ? -9.867 0.002 12.023 1 97.94 100 ILE A C 1
ATOM 761 O O . ILE A 1 100 ? -9.812 -1.227 11.93 1 97.94 100 ILE A O 1
ATOM 765 N N . GLY A 1 101 ? -9.312 0.609 12.961 1 97.31 101 GLY A N 1
ATOM 766 C CA . GLY A 1 101 ? -8.508 0.02 14.023 1 97.31 101 GLY A CA 1
ATOM 767 C C . GLY A 1 101 ? -8.43 0.891 15.266 1 97.31 101 GLY A C 1
ATOM 768 O O . GLY A 1 101 ? -9.109 1.917 15.352 1 97.31 101 GLY A O 1
ATOM 769 N N . LEU A 1 102 ? -7.711 0.408 16.281 1 97.12 102 LEU A N 1
ATOM 770 C CA . LEU A 1 102 ? -7.523 1.094 17.562 1 97.12 102 LEU A CA 1
ATOM 771 C C . LEU A 1 102 ? -8.867 1.33 18.25 1 97.12 102 LEU A C 1
ATOM 773 O O . LEU A 1 102 ? -9.125 2.424 18.75 1 97.12 102 LEU A O 1
ATOM 777 N N . ASN A 1 103 ? -9.742 0.379 18.141 1 96.19 103 ASN A N 1
ATOM 778 C CA . ASN A 1 103 ? -11.094 0.545 18.656 1 96.19 103 ASN A CA 1
ATOM 779 C C . ASN A 1 103 ? -11.117 0.523 20.172 1 96.19 103 ASN A C 1
ATOM 781 O O . ASN A 1 103 ? -12.133 0.847 20.797 1 96.19 103 ASN A O 1
ATOM 785 N N . GLY A 1 104 ? -9.992 0.233 20.766 1 95 104 GLY A N 1
ATOM 786 C CA . GLY A 1 104 ? -9.867 0.369 22.203 1 95 104 GLY A CA 1
ATOM 787 C C . GLY A 1 104 ? -9.68 1.806 22.656 1 95 104 GLY A C 1
ATOM 788 O O . GLY A 1 104 ? -9.836 2.117 23.844 1 95 104 GLY A O 1
ATOM 789 N N . VAL A 1 105 ? -9.344 2.635 21.75 1 95.44 105 VAL A N 1
ATOM 790 C CA . VAL A 1 105 ? -9.188 4.055 22.062 1 95.44 105 VAL A CA 1
ATOM 791 C C . VAL A 1 105 ? -10.539 4.762 21.938 1 95.44 105 VAL A C 1
ATOM 793 O O . VAL A 1 105 ? -11.164 4.738 20.875 1 95.44 105 VAL A O 1
ATOM 796 N N . ASP A 1 106 ? -10.922 5.406 22.984 1 96.62 106 ASP A N 1
ATOM 797 C CA . ASP A 1 106 ? -12.18 6.145 23.062 1 96.62 106 ASP A CA 1
ATOM 798 C C . ASP A 1 106 ? -12.055 7.52 22.406 1 96.62 106 ASP A C 1
ATOM 800 O O . ASP A 1 106 ? -11.242 8.344 22.828 1 96.62 106 ASP A O 1
ATOM 804 N N . ASN A 1 107 ? -12.836 7.777 21.312 1 97.56 107 ASN A N 1
ATOM 805 C CA . ASN A 1 107 ? -12.859 9.07 20.641 1 97.56 107 ASN A CA 1
ATOM 806 C C . ASN A 1 107 ? -14.266 9.664 20.609 1 97.56 107 ASN A C 1
ATOM 808 O O . ASN A 1 107 ? -15.195 9.055 20.094 1 97.56 107 ASN A O 1
ATOM 812 N N . GLY A 1 108 ? -14.352 10.883 21.094 1 98.06 108 GLY A N 1
ATOM 813 C CA . GLY A 1 108 ? -15.648 11.531 21.141 1 98.06 108 GLY A CA 1
ATOM 814 C C . GLY A 1 108 ? -15.742 12.766 20.266 1 98.06 108 GLY A C 1
ATOM 815 O O . GLY A 1 108 ? -14.719 13.312 19.844 1 98.06 108 GLY A O 1
ATOM 816 N N . ALA A 1 109 ? -16.953 13.102 19.812 1 98.5 109 ALA A N 1
ATOM 817 C CA . ALA A 1 109 ? -17.328 14.375 19.203 1 98.5 109 ALA A CA 1
ATOM 818 C C . ALA A 1 109 ? -18.047 15.273 20.203 1 98.5 109 ALA A C 1
ATOM 820 O O . ALA A 1 109 ? -18.938 14.828 20.922 1 98.5 109 ALA A O 1
ATOM 821 N N . LEU A 1 110 ? -17.609 16.531 20.266 1 98.56 110 LEU A N 1
ATOM 822 C CA . LEU A 1 110 ? -18.141 17.438 21.297 1 98.56 110 LEU A CA 1
ATOM 823 C C . LEU A 1 110 ? -18.688 18.703 20.672 1 98.56 110 LEU A C 1
ATOM 825 O O . LEU A 1 110 ? -18.062 19.281 19.766 1 98.56 110 LEU A O 1
ATOM 829 N N . ARG A 1 111 ? -19.812 19.094 21.109 1 98.5 111 ARG A N 1
ATOM 830 C CA . ARG A 1 111 ? -20.422 20.375 20.781 1 98.5 111 ARG A CA 1
ATOM 831 C C . ARG A 1 111 ? -20.703 21.188 22.047 1 98.5 111 ARG A C 1
ATOM 833 O O . ARG A 1 111 ? -21.25 20.672 23.016 1 98.5 111 ARG A O 1
ATOM 840 N N . PHE A 1 112 ? -20.281 22.438 22.047 1 98.81 112 PHE A N 1
ATOM 841 C CA . PHE A 1 112 ? -20.469 23.344 23.172 1 98.81 112 PHE A CA 1
ATOM 842 C C . PHE A 1 112 ? -21.484 24.422 22.812 1 98.81 112 PHE A C 1
ATOM 844 O O . PHE A 1 112 ? -21.422 25.016 21.734 1 98.81 112 PHE A O 1
ATOM 851 N N . ARG A 1 113 ? -22.375 24.594 23.719 1 98.62 113 ARG A N 1
ATOM 852 C CA . ARG A 1 113 ? -23.344 25.672 23.594 1 98.62 113 ARG A CA 1
ATOM 853 C C . ARG A 1 113 ? -23.25 26.625 24.781 1 98.62 113 ARG A C 1
ATOM 855 O O . ARG A 1 113 ? -23.906 26.422 25.797 1 98.62 113 ARG A O 1
ATOM 862 N N . SER A 1 114 ? -22.531 27.672 24.625 1 98.38 114 SER A N 1
ATOM 863 C CA . SER A 1 114 ? -22.391 28.75 25.594 1 98.38 114 SER A CA 1
ATOM 864 C C . SER A 1 114 ? -21.953 28.219 26.953 1 98.38 114 SER A C 1
ATOM 866 O O . SER A 1 114 ? -22.547 28.547 27.969 1 98.38 114 SER A O 1
ATOM 868 N N . VAL A 1 115 ? -20.969 27.422 26.953 1 98.75 115 VAL A N 1
ATOM 869 C CA . VAL A 1 115 ? -20.438 26.828 28.188 1 98.75 115 VAL A CA 1
ATOM 870 C C . VAL A 1 115 ? -19.516 27.828 28.875 1 98.75 115 VAL A C 1
ATOM 872 O O . VAL A 1 115 ? -18.562 28.328 28.266 1 98.75 115 VAL A O 1
ATOM 875 N N . ARG A 1 116 ? -19.766 28.156 30.125 1 98.56 116 ARG A N 1
ATOM 876 C CA . ARG A 1 116 ? -18.984 29.141 30.859 1 98.56 116 ARG A CA 1
ATOM 877 C C . ARG A 1 116 ? -17.922 28.469 31.719 1 98.56 116 ARG A C 1
ATOM 879 O O . ARG A 1 116 ? -18.203 27.469 32.406 1 98.56 116 ARG A O 1
ATOM 886 N N . ILE A 1 117 ? -16.75 28.922 31.672 1 98.69 117 ILE A N 1
ATOM 887 C CA . ILE A 1 117 ? -15.648 28.453 32.5 1 98.69 117 ILE A CA 1
ATOM 888 C C . ILE A 1 117 ? -14.914 29.641 33.125 1 98.69 117 ILE A C 1
ATOM 890 O O . ILE A 1 117 ? -14.906 30.734 32.531 1 98.69 117 ILE A O 1
ATOM 894 N N . PRO A 1 118 ? -14.273 29.422 34.25 1 98.25 118 PRO A N 1
ATOM 895 C CA . PRO A 1 118 ? -13.523 30.516 34.875 1 98.25 118 PRO A CA 1
ATOM 896 C C . PRO A 1 118 ? -12.359 31 34 1 98.25 118 PRO A C 1
ATOM 898 O O . PRO A 1 118 ? -11.781 30.203 33.25 1 98.25 118 PRO A O 1
ATOM 901 N N . ARG A 1 119 ? -11.945 32.25 34.125 1 98.12 119 ARG A N 1
ATOM 902 C CA . ARG A 1 119 ? -10.828 32.844 33.375 1 98.12 119 ARG A CA 1
ATOM 903 C C . ARG A 1 119 ? -9.547 32.062 33.625 1 98.12 119 ARG A C 1
ATOM 905 O O . ARG A 1 119 ? -8.734 31.906 32.719 1 98.12 119 ARG A O 1
ATOM 912 N N . ASP A 1 120 ? -9.414 31.406 34.781 1 97.44 120 ASP A N 1
ATOM 913 C CA . ASP A 1 120 ? -8.203 30.688 35.188 1 97.44 120 ASP A CA 1
ATOM 914 C C . ASP A 1 120 ? -8.07 29.375 34.438 1 97.44 120 ASP A C 1
ATOM 916 O O . ASP A 1 120 ? -7.008 28.734 34.469 1 97.44 120 ASP A O 1
ATOM 920 N N . ASN A 1 121 ? -9.07 29.062 33.688 1 98.38 121 ASN A N 1
ATOM 921 C CA . ASN A 1 121 ? -9.016 27.828 32.938 1 98.38 121 ASN A CA 1
ATOM 922 C C . ASN A 1 121 ? -8.266 28 31.609 1 98.38 121 ASN A C 1
ATOM 924 O O . ASN A 1 121 ? -8.055 27.031 30.891 1 98.38 121 ASN A O 1
ATOM 928 N N . LEU A 1 122 ? -7.844 29.188 31.297 1 98.19 122 LEU A N 1
ATOM 929 C CA . LEU A 1 122 ? -6.953 29.422 30.172 1 98.19 122 LEU A CA 1
ATOM 930 C C . LEU A 1 122 ? -5.551 28.891 30.453 1 98.19 122 LEU A C 1
ATOM 932 O O . LEU A 1 122 ? -4.953 29.234 31.484 1 98.19 122 LEU A O 1
ATOM 936 N N . LEU A 1 123 ? -5.082 27.984 29.672 1 96.06 123 LEU A N 1
ATOM 937 C CA . LEU A 1 123 ? -3.674 27.609 29.75 1 96.06 123 LEU A CA 1
ATOM 938 C C . LEU A 1 123 ? -2.791 28.719 29.188 1 96.06 123 LEU A C 1
ATOM 940 O O . LEU A 1 123 ? -2.598 28.812 27.984 1 96.06 123 LEU A O 1
ATOM 944 N N . ASN A 1 124 ? -2.152 29.484 30.031 1 95 124 ASN A N 1
ATOM 945 C CA . ASN A 1 124 ? -1.756 30.844 29.656 1 95 124 ASN A CA 1
ATOM 946 C C . ASN A 1 124 ? -0.239 30.969 29.547 1 95 124 ASN A C 1
ATOM 948 O O . ASN A 1 124 ? 0.302 32.062 29.672 1 95 124 ASN A O 1
ATOM 952 N N . ARG A 1 125 ? 0.438 29.828 29.266 1 91.62 125 ARG A N 1
ATOM 953 C CA . ARG A 1 125 ? 1.893 29.906 29.172 1 91.62 125 ARG A CA 1
ATOM 954 C C . ARG A 1 125 ? 2.314 30.906 28.094 1 91.62 125 ARG A C 1
ATOM 956 O O . ARG A 1 125 ? 3.301 31.625 28.266 1 91.62 125 ARG A O 1
ATOM 963 N N . PHE A 1 126 ? 1.539 31.031 27 1 91.25 126 PHE A N 1
ATOM 964 C CA . PHE A 1 126 ? 1.991 31.828 25.859 1 91.25 126 PHE A CA 1
ATOM 965 C C . PHE A 1 126 ? 1.08 33.031 25.641 1 91.25 126 PHE A C 1
ATOM 967 O O . PHE A 1 126 ? 1.354 33.875 24.781 1 91.25 126 PHE A O 1
ATOM 974 N N . GLY A 1 127 ? 0.053 33.125 26.328 1 93.94 127 GLY A N 1
ATOM 975 C CA . GLY A 1 127 ? -0.922 34.188 26.266 1 93.94 127 GLY A CA 1
ATOM 976 C C . GLY A 1 127 ? -1.886 34.188 27.438 1 93.94 127 GLY A C 1
ATOM 977 O O . GLY A 1 127 ? -2.346 33.125 27.875 1 93.94 127 GLY A O 1
ATOM 978 N N . ASP A 1 128 ? -2.113 35.438 27.875 1 96 128 ASP A N 1
ATOM 979 C CA . ASP A 1 128 ? -2.955 35.562 29.062 1 96 128 ASP A CA 1
ATOM 980 C C . ASP A 1 128 ? -3.949 36.719 28.906 1 96 128 ASP A C 1
ATOM 982 O O . ASP A 1 128 ? -3.787 37.562 28.031 1 96 128 ASP A O 1
ATOM 986 N N . VAL A 1 129 ? -5.02 36.562 29.672 1 96.5 129 VAL A N 1
ATOM 987 C CA . VAL A 1 129 ? -6.039 37.625 29.734 1 96.5 129 VAL A CA 1
ATOM 988 C C . VAL A 1 129 ? -6.242 38.062 31.188 1 96.5 129 VAL A C 1
ATOM 990 O O . VAL A 1 129 ? -6.539 37.219 32.062 1 96.5 129 VAL A O 1
ATOM 993 N N . ALA A 1 130 ? -6.09 39.344 31.422 1 95 130 ALA A N 1
ATOM 994 C CA . ALA A 1 130 ? -6.332 39.875 32.75 1 95 130 ALA A CA 1
ATOM 995 C C . ALA A 1 130 ? -7.824 40.062 33 1 95 130 ALA A C 1
ATOM 997 O O . ALA A 1 130 ? -8.633 39.969 32.062 1 95 130 ALA A O 1
ATOM 998 N N . ARG A 1 131 ? -8.156 40.344 34.25 1 94.5 131 ARG A N 1
ATOM 999 C CA . ARG A 1 131 ? -9.547 40.531 34.656 1 94.5 131 ARG A CA 1
ATOM 1000 C C . ARG A 1 131 ? -10.211 41.656 33.906 1 94.5 131 ARG A C 1
ATOM 1002 O O . ARG A 1 131 ? -11.414 41.625 33.625 1 94.5 131 ARG A O 1
ATOM 1009 N N . ASP A 1 132 ? -9.422 42.656 33.562 1 90.31 132 ASP A N 1
ATOM 1010 C CA . ASP A 1 132 ? -9.977 43.844 32.875 1 90.31 132 ASP A CA 1
ATOM 1011 C C . ASP A 1 132 ? -10.031 43.594 31.359 1 90.31 132 ASP A C 1
ATOM 1013 O O . ASP A 1 132 ? -10.398 44.5 30.609 1 90.31 132 ASP A O 1
ATOM 1017 N N . GLY A 1 133 ? -9.586 42.344 30.938 1 91.38 133 GLY A N 1
ATOM 1018 C CA . GLY A 1 133 ? -9.695 42 29.531 1 91.38 133 GLY A CA 1
ATOM 1019 C C . GLY A 1 133 ? -8.414 42.25 28.75 1 91.38 133 GLY A C 1
ATOM 1020 O O . GLY A 1 133 ? -8.312 41.906 27.578 1 91.38 133 GLY A O 1
ATOM 1021 N N . LYS A 1 134 ? -7.391 42.844 29.375 1 92.31 134 LYS A N 1
ATOM 1022 C CA . LYS A 1 134 ? -6.129 43.125 28.703 1 92.31 134 LYS A CA 1
ATOM 1023 C C . LYS A 1 134 ? -5.383 41.844 28.359 1 92.31 134 LYS A C 1
ATOM 1025 O O . LYS A 1 134 ? -5.199 40.969 29.219 1 92.31 134 LYS A O 1
ATOM 1030 N N . TYR A 1 135 ? -5.035 41.656 27.078 1 94.88 135 TYR A N 1
ATOM 1031 C CA . TYR A 1 135 ? -4.281 40.5 26.609 1 94.88 135 TYR A CA 1
ATOM 1032 C C . TYR A 1 135 ? -2.781 40.75 26.719 1 94.88 135 TYR A C 1
ATOM 1034 O O . TYR A 1 135 ? -2.305 41.844 26.406 1 94.88 135 TYR A O 1
ATOM 1042 N N . THR A 1 136 ? -1.949 39.844 27.219 1 95.06 136 THR A N 1
ATOM 1043 C CA . THR A 1 136 ? -0.494 39.906 27.281 1 95.06 136 THR A CA 1
ATOM 1044 C C . THR A 1 136 ? 0.132 38.625 26.766 1 95.06 136 THR A C 1
ATOM 1046 O O . THR A 1 136 ? -0.44 37.531 26.922 1 95.06 136 THR A O 1
ATOM 1049 N N . SER A 1 137 ? 1.206 38.688 26.047 1 94.56 137 SER A N 1
ATOM 1050 C CA . SER A 1 137 ? 1.964 37.562 25.562 1 94.56 137 SER A CA 1
ATOM 1051 C C . SER A 1 137 ? 3.455 37.875 25.5 1 94.56 137 SER A C 1
ATOM 1053 O O . SER A 1 137 ? 3.848 39 25.234 1 94.56 137 SER A O 1
ATOM 1055 N N . SER A 1 138 ? 4.316 36.938 25.812 1 90.94 138 SER A N 1
ATOM 1056 C CA . SER A 1 138 ? 5.762 37.094 25.672 1 90.94 138 SER A CA 1
ATOM 1057 C C . SER A 1 138 ? 6.191 36.969 24.219 1 90.94 138 SER A C 1
ATOM 1059 O O . SER A 1 138 ? 7.344 37.25 23.875 1 90.94 138 SER A O 1
ATOM 1061 N N . LEU A 1 139 ? 5.336 36.5 23.375 1 91.19 139 LEU A N 1
ATOM 1062 C CA . LEU A 1 139 ? 5.621 36.312 21.969 1 91.19 139 LEU A CA 1
ATOM 1063 C C . LEU A 1 139 ? 5.023 37.438 21.125 1 91.19 139 LEU A C 1
ATOM 1065 O O . LEU A 1 139 ? 3.904 37.906 21.391 1 91.19 139 LEU A O 1
ATOM 1069 N N . PRO A 1 140 ? 5.742 37.844 20.094 1 87.88 140 PRO A N 1
ATOM 1070 C CA . PRO A 1 140 ? 5.41 39.125 19.453 1 87.88 140 PRO A CA 1
ATOM 1071 C C . PRO A 1 140 ? 4.25 39 18.469 1 87.88 140 PRO A C 1
ATOM 1073 O O . PRO A 1 140 ? 3.607 40 18.141 1 87.88 140 PRO A O 1
ATOM 1076 N N . THR A 1 141 ? 4.047 37.812 17.891 1 89.69 141 THR A N 1
ATOM 1077 C CA . THR A 1 141 ? 3.023 37.719 16.859 1 89.69 141 THR A CA 1
ATOM 1078 C C . THR A 1 141 ? 2.127 36.5 17.125 1 89.69 141 THR A C 1
ATOM 1080 O O . THR A 1 141 ? 2.51 35.594 17.859 1 89.69 141 THR A O 1
ATOM 1083 N N . ILE A 1 142 ? 0.932 36.531 16.5 1 88.5 142 ILE A N 1
ATOM 1084 C CA . ILE A 1 142 ? -0.037 35.438 16.594 1 88.5 142 ILE A CA 1
ATOM 1085 C C . ILE A 1 142 ? 0.575 34.156 16.047 1 88.5 142 ILE A C 1
ATOM 1087 O O . ILE A 1 142 ? 0.411 33.062 16.625 1 88.5 142 ILE A O 1
ATOM 1091 N N . ASN A 1 143 ? 1.329 34.312 14.992 1 86.38 143 ASN A N 1
ATOM 1092 C CA . ASN A 1 143 ? 1.924 33.156 14.352 1 86.38 143 ASN A CA 1
ATOM 1093 C C . ASN A 1 143 ? 2.982 32.5 15.234 1 86.38 143 ASN A C 1
ATOM 1095 O O . ASN A 1 143 ? 3.068 31.281 15.312 1 86.38 143 ASN A O 1
ATOM 1099 N N . LYS A 1 144 ? 3.725 33.281 15.852 1 86.94 144 LYS A N 1
ATOM 1100 C CA . LYS A 1 144 ? 4.754 32.75 16.75 1 86.94 144 LYS A CA 1
ATOM 1101 C C . LYS A 1 144 ? 4.133 32.094 17.969 1 86.94 144 LYS A C 1
ATOM 1103 O O . LYS A 1 144 ? 4.629 31.062 18.453 1 86.94 144 LYS A O 1
ATOM 1108 N N . ARG A 1 145 ? 3.109 32.75 18.484 1 88.94 145 ARG A N 1
ATOM 1109 C CA . ARG A 1 145 ? 2.4 32.156 19.625 1 88.94 145 ARG A CA 1
ATOM 1110 C C . ARG A 1 145 ? 1.772 30.828 19.25 1 88.94 145 ARG A C 1
ATOM 1112 O O . ARG A 1 145 ? 1.841 29.859 20.016 1 88.94 145 ARG A O 1
ATOM 1119 N N . PHE A 1 146 ? 1.227 30.812 18.078 1 87.19 146 PHE A N 1
ATOM 1120 C CA . PHE A 1 146 ? 0.619 29.594 17.578 1 87.19 146 PHE A CA 1
ATOM 1121 C C . PHE A 1 146 ? 1.663 28.484 17.422 1 87.19 146 PHE A C 1
ATOM 1123 O O . PHE A 1 146 ? 1.443 27.359 17.859 1 87.19 146 PHE A O 1
ATOM 1130 N N . ALA A 1 147 ? 2.766 28.828 16.891 1 82.44 147 ALA A N 1
ATOM 1131 C CA . ALA A 1 147 ? 3.85 27.859 16.688 1 82.44 147 ALA A CA 1
ATOM 1132 C C . ALA A 1 147 ? 4.348 27.328 18.031 1 82.44 147 ALA A C 1
ATOM 1134 O O . ALA A 1 147 ? 4.641 26.125 18.156 1 82.44 147 ALA A O 1
ATOM 1135 N N . ALA A 1 148 ? 4.406 28.172 19 1 83.19 148 ALA A N 1
ATOM 1136 C CA . ALA A 1 148 ? 4.863 27.766 20.328 1 83.19 148 ALA A CA 1
ATOM 1137 C C . ALA A 1 148 ? 3.871 26.812 20.984 1 83.19 148 ALA A C 1
ATOM 1139 O O . ALA A 1 148 ? 4.27 25.859 21.656 1 83.19 148 ALA A O 1
ATOM 1140 N N . THR A 1 149 ? 2.658 27.109 20.766 1 82.38 149 THR A N 1
ATOM 1141 C CA . THR A 1 149 ? 1.608 26.266 21.328 1 82.38 149 THR A CA 1
ATOM 1142 C C . THR A 1 149 ? 1.657 24.859 20.734 1 82.38 149 THR A C 1
ATOM 1144 O O . THR A 1 149 ? 1.515 23.875 21.453 1 82.38 149 THR A O 1
ATOM 1147 N N . LEU A 1 150 ? 1.963 24.781 19.438 1 79.38 150 LEU A N 1
ATOM 1148 C CA . LEU A 1 150 ? 1.94 23.484 18.75 1 79.38 150 LEU A CA 1
ATOM 1149 C C . LEU A 1 150 ? 3.258 22.75 18.953 1 79.38 150 LEU A C 1
ATOM 1151 O O . LEU A 1 150 ? 3.324 21.531 18.766 1 79.38 150 LEU A O 1
ATOM 1155 N N . GLY A 1 151 ? 4.34 23.469 19.281 1 76.94 151 GLY A N 1
ATOM 1156 C CA . GLY A 1 151 ? 5.645 22.859 19.516 1 76.94 151 GLY A CA 1
ATOM 1157 C C . GLY A 1 151 ? 5.617 21.766 20.562 1 76.94 151 GLY A C 1
ATOM 1158 O O . GLY A 1 151 ? 6.438 20.844 20.531 1 76.94 151 GLY A O 1
ATOM 1159 N N . GLU A 1 152 ? 4.652 21.766 21.375 1 72.38 152 GLU A N 1
ATOM 1160 C CA . GLU A 1 152 ? 4.52 20.766 22.438 1 72.38 152 GLU A CA 1
ATOM 1161 C C . GLU A 1 152 ? 4.055 19.422 21.875 1 72.38 152 GLU A C 1
ATOM 1163 O O . GLU A 1 152 ? 4.234 18.391 22.516 1 72.38 152 GLU A O 1
ATOM 1168 N N . LEU A 1 153 ? 3.672 19.438 20.609 1 79.06 153 LEU A N 1
ATOM 1169 C CA . LEU A 1 153 ? 3.131 18.234 20 1 79.06 153 LEU A CA 1
ATOM 1170 C C . LEU A 1 153 ? 4.234 17.406 19.344 1 79.06 153 LEU A C 1
ATOM 1172 O O . LEU A 1 153 ? 3.988 16.297 18.875 1 79.06 153 LEU A O 1
ATOM 1176 N N . VAL A 1 154 ? 5.492 17.781 19.391 1 89.94 154 VAL A N 1
ATOM 1177 C CA . VAL A 1 154 ? 6.629 17.125 18.75 1 89.94 154 VAL A CA 1
ATOM 1178 C C . VAL A 1 154 ? 6.852 15.75 19.391 1 89.94 154 VAL A C 1
ATOM 1180 O O . VAL A 1 154 ? 7.242 14.805 18.703 1 89.94 154 VAL A O 1
ATOM 1183 N N . GLY A 1 155 ? 6.574 15.617 20.688 1 91.75 155 GLY A N 1
ATOM 1184 C CA . GLY A 1 155 ? 6.727 14.344 21.375 1 91.75 155 GLY A CA 1
ATOM 1185 C C . GLY A 1 155 ? 5.891 13.234 20.766 1 91.75 155 GLY A C 1
ATOM 1186 O O . GLY A 1 155 ? 6.336 12.086 20.672 1 91.75 155 GLY A O 1
ATOM 1187 N N . GLY A 1 156 ? 4.656 13.586 20.344 1 93.94 156 GLY A N 1
ATOM 1188 C CA . GLY A 1 156 ? 3.807 12.617 19.672 1 93.94 156 GLY A CA 1
ATOM 1189 C C . GLY A 1 156 ? 4.402 12.102 18.375 1 93.94 156 GLY A C 1
ATOM 1190 O O . GLY A 1 156 ? 4.363 10.906 18.094 1 93.94 156 GLY A O 1
ATOM 1191 N N . ARG A 1 157 ? 5.031 12.945 17.594 1 94.88 157 ARG A N 1
ATOM 1192 C CA . ARG A 1 157 ? 5.645 12.57 16.328 1 94.88 157 ARG A CA 1
ATOM 1193 C C . ARG A 1 157 ? 6.832 11.641 16.547 1 94.88 157 ARG A C 1
ATOM 1195 O O . ARG A 1 157 ? 7 10.656 15.82 1 94.88 157 ARG A O 1
ATOM 1202 N N . VAL A 1 158 ? 7.656 11.992 17.531 1 96.75 158 VAL A N 1
ATOM 1203 C CA . VAL A 1 158 ? 8.812 11.164 17.859 1 96.75 158 VAL A CA 1
ATOM 1204 C C . VAL A 1 158 ? 8.352 9.758 18.25 1 96.75 158 VAL A C 1
ATOM 1206 O O . VAL A 1 158 ? 8.914 8.766 17.797 1 96.75 158 VAL A O 1
ATOM 1209 N N . SER A 1 159 ? 7.281 9.727 19.062 1 96.81 159 SER A N 1
ATOM 1210 C CA . SER A 1 159 ? 6.75 8.453 19.516 1 96.81 159 SER A CA 1
ATOM 1211 C C . SER A 1 159 ? 6.207 7.625 18.359 1 96.81 159 SER A C 1
ATOM 1213 O O . SER A 1 159 ? 6.363 6.402 18.328 1 96.81 159 SER A O 1
ATOM 1215 N N . LEU A 1 160 ? 5.543 8.258 17.453 1 97.12 160 LEU A N 1
ATOM 1216 C CA . LEU A 1 160 ? 4.953 7.559 16.328 1 97.12 160 LEU A CA 1
ATOM 1217 C C . LEU A 1 160 ? 6.039 7 15.406 1 97.12 160 LEU A C 1
ATOM 1219 O O . LEU A 1 160 ? 5.93 5.871 14.922 1 97.12 160 LEU A O 1
ATOM 1223 N N . ALA A 1 161 ? 7.09 7.793 15.117 1 97.75 161 ALA A N 1
ATOM 1224 C CA . ALA A 1 161 ? 8.211 7.297 14.32 1 97.75 161 ALA A CA 1
ATOM 1225 C C . ALA A 1 161 ? 8.852 6.082 14.984 1 97.75 161 ALA A C 1
ATOM 1227 O O . ALA A 1 161 ? 9.133 5.082 14.32 1 97.75 161 ALA A O 1
ATOM 1228 N N . TYR A 1 162 ? 8.992 6.223 16.297 1 97.75 162 TYR A N 1
ATOM 1229 C CA . TYR A 1 162 ? 9.602 5.145 17.078 1 97.75 162 TYR A CA 1
ATOM 1230 C C . TYR A 1 162 ? 8.742 3.885 17.016 1 97.75 162 TYR A C 1
ATOM 1232 O O . TYR A 1 162 ? 9.25 2.801 16.703 1 97.75 162 TYR A O 1
ATOM 1240 N N . SER A 1 163 ? 7.484 4.035 17.297 1 98.06 163 SER A N 1
ATOM 1241 C CA . SER A 1 163 ? 6.562 2.902 17.344 1 98.06 163 SER A CA 1
ATOM 1242 C C . SER A 1 163 ? 6.406 2.264 15.969 1 98.06 163 SER A C 1
ATOM 1244 O O . SER A 1 163 ? 6.285 1.041 15.859 1 98.06 163 SER A O 1
ATOM 1246 N N . SER A 1 164 ? 6.379 3.096 14.953 1 98.75 164 SER A N 1
ATOM 1247 C CA . SER A 1 164 ? 6.215 2.59 13.594 1 98.75 164 SER A CA 1
ATOM 1248 C C . SER A 1 164 ? 7.359 1.66 13.211 1 98.75 164 SER A C 1
ATOM 1250 O O . SER A 1 164 ? 7.148 0.658 12.523 1 98.75 164 SER A O 1
ATOM 1252 N N . VAL A 1 165 ? 8.57 1.953 13.609 1 98.75 165 VAL A N 1
ATOM 1253 C CA . VAL A 1 165 ? 9.711 1.078 13.352 1 98.75 165 VAL A CA 1
ATOM 1254 C C . VAL A 1 165 ? 9.492 -0.271 14.031 1 98.75 165 VAL A C 1
ATOM 1256 O O . VAL A 1 165 ? 9.789 -1.319 13.453 1 98.75 165 VAL A O 1
ATOM 1259 N N . GLY A 1 166 ? 8.961 -0.235 15.273 1 98.5 166 GLY A N 1
ATOM 1260 C CA . GLY A 1 166 ? 8.656 -1.47 15.977 1 98.5 166 GLY A CA 1
ATOM 1261 C C . GLY A 1 166 ? 7.648 -2.338 15.242 1 98.5 166 GLY A C 1
ATOM 1262 O O . GLY A 1 166 ? 7.828 -3.553 15.141 1 98.5 166 GLY A O 1
ATOM 1263 N N . ILE A 1 167 ? 6.633 -1.722 14.742 1 98.62 167 ILE A N 1
ATOM 1264 C CA . ILE A 1 167 ? 5.59 -2.436 14.016 1 98.62 167 ILE A CA 1
ATOM 1265 C C . ILE A 1 167 ? 6.164 -3.037 12.734 1 98.62 167 ILE A C 1
ATOM 1267 O O . ILE A 1 167 ? 5.84 -4.172 12.375 1 98.62 167 ILE A O 1
ATOM 1271 N N . LEU A 1 168 ? 7.055 -2.273 12.023 1 98.88 168 LEU A N 1
ATOM 1272 C CA . LEU A 1 168 ? 7.738 -2.785 10.844 1 98.88 168 LEU A CA 1
ATOM 1273 C C . LEU A 1 168 ? 8.555 -4.027 11.18 1 98.88 168 LEU A C 1
ATOM 1275 O O . LEU A 1 168 ? 8.508 -5.023 10.453 1 98.88 168 LEU A O 1
ATOM 1279 N N . LYS A 1 169 ? 9.266 -3.957 12.266 1 98.81 169 LYS A N 1
ATOM 1280 C CA . LYS A 1 169 ? 10.086 -5.082 12.703 1 98.81 169 LYS A CA 1
ATOM 1281 C C . LYS A 1 169 ? 9.234 -6.316 12.969 1 98.81 169 LYS A C 1
ATOM 1283 O O . LYS A 1 169 ? 9.617 -7.43 12.609 1 98.81 169 LYS A O 1
ATOM 1288 N N . VAL A 1 170 ? 8.078 -6.16 13.586 1 98.81 170 VAL A N 1
ATOM 1289 C CA . V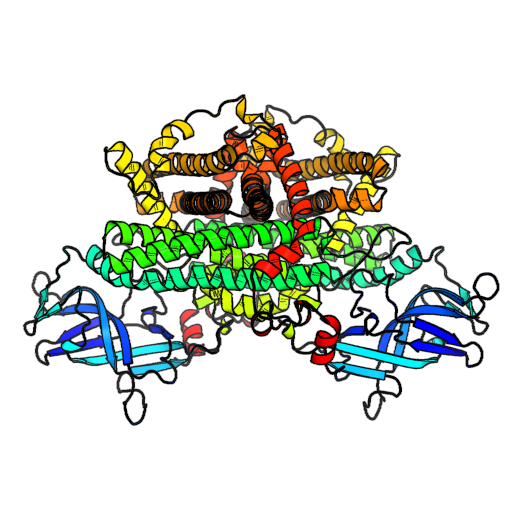AL A 1 170 ? 7.191 -7.277 13.883 1 98.81 170 VAL A CA 1
ATOM 1290 C C . VAL A 1 170 ? 6.699 -7.906 12.586 1 98.81 170 VAL A C 1
ATOM 1292 O O . VAL A 1 170 ? 6.781 -9.125 12.406 1 98.81 170 VAL A O 1
ATOM 1295 N N . ALA A 1 171 ? 6.223 -7.086 11.672 1 98.81 171 ALA A N 1
ATOM 1296 C CA . ALA A 1 171 ? 5.664 -7.578 10.414 1 98.81 171 ALA A CA 1
ATOM 1297 C C . ALA A 1 171 ? 6.719 -8.32 9.602 1 98.81 171 ALA A C 1
ATOM 1299 O O . ALA A 1 171 ? 6.461 -9.414 9.094 1 98.81 171 ALA A O 1
ATOM 1300 N N . VAL A 1 172 ? 7.926 -7.734 9.5 1 98.88 172 VAL A N 1
ATOM 1301 C CA . VAL A 1 172 ? 8.984 -8.336 8.695 1 98.88 172 VAL A CA 1
ATOM 1302 C C . VAL A 1 172 ? 9.453 -9.633 9.344 1 98.88 172 VAL A C 1
ATOM 1304 O O . VAL A 1 172 ? 9.789 -10.594 8.648 1 98.88 172 VAL A O 1
ATOM 1307 N N . THR A 1 173 ? 9.453 -9.688 10.648 1 98.81 173 THR A N 1
ATOM 1308 C CA . THR A 1 173 ? 9.844 -10.898 11.352 1 98.81 173 THR A CA 1
ATOM 1309 C C . THR A 1 173 ? 8.883 -12.047 11.031 1 98.81 173 THR A C 1
ATOM 1311 O O . THR A 1 173 ? 9.32 -13.141 10.68 1 98.81 173 THR A O 1
ATOM 1314 N N . ILE A 1 174 ? 7.598 -11.797 11.117 1 98.81 174 ILE A N 1
ATOM 1315 C CA . ILE A 1 174 ? 6.602 -12.828 10.828 1 98.81 174 ILE A CA 1
ATOM 1316 C C . ILE A 1 174 ? 6.773 -13.32 9.398 1 98.81 174 ILE A C 1
ATOM 1318 O O . ILE A 1 174 ? 6.844 -14.531 9.156 1 98.81 174 ILE A O 1
ATOM 1322 N N . ALA A 1 175 ? 6.922 -12.422 8.469 1 98.88 175 ALA A N 1
ATOM 1323 C CA . ALA A 1 175 ? 6.984 -12.773 7.047 1 98.88 175 ALA A CA 1
ATOM 1324 C C . ALA A 1 175 ? 8.266 -13.531 6.727 1 98.88 175 ALA A C 1
ATOM 1326 O O . ALA A 1 175 ? 8.234 -14.523 5.988 1 98.88 175 ALA A O 1
ATOM 1327 N N . VAL A 1 176 ? 9.398 -13.039 7.25 1 98.88 176 VAL A N 1
ATOM 1328 C CA . VAL A 1 176 ? 10.68 -13.664 6.953 1 98.88 176 VAL A CA 1
ATOM 1329 C C . VAL A 1 176 ? 10.734 -15.062 7.566 1 98.88 176 VAL A C 1
ATOM 1331 O O . VAL A 1 176 ? 11.125 -16.031 6.906 1 98.88 176 VAL A O 1
ATOM 1334 N N . ARG A 1 177 ? 10.328 -15.211 8.812 1 98.56 177 ARG A N 1
ATOM 1335 C CA . ARG A 1 177 ? 10.328 -16.516 9.453 1 98.56 177 ARG A CA 1
ATOM 1336 C C . ARG A 1 177 ? 9.422 -17.5 8.711 1 98.56 177 ARG A C 1
ATOM 1338 O O . ARG A 1 177 ? 9.797 -18.641 8.477 1 98.56 177 ARG A O 1
ATOM 1345 N N . TYR A 1 178 ? 8.273 -17.078 8.32 1 98.62 178 TYR A N 1
ATOM 1346 C CA . TYR A 1 178 ? 7.375 -17.953 7.59 1 98.62 178 TYR A CA 1
ATOM 1347 C C . TYR A 1 178 ? 7.957 -18.312 6.223 1 98.62 178 TYR A C 1
ATOM 1349 O O . TYR A 1 178 ? 7.82 -19.438 5.758 1 98.62 178 TYR A O 1
ATOM 1357 N N . ALA A 1 179 ? 8.547 -17.297 5.566 1 98.62 179 ALA A N 1
ATOM 1358 C CA . ALA A 1 179 ? 9.125 -17.531 4.246 1 98.62 179 ALA A CA 1
ATOM 1359 C C . ALA A 1 179 ? 10.273 -18.531 4.32 1 98.62 179 ALA A C 1
ATOM 1361 O O . ALA A 1 179 ? 10.555 -19.234 3.352 1 98.62 179 ALA A O 1
ATOM 1362 N N . LEU A 1 180 ? 10.969 -18.562 5.426 1 98.31 180 LEU A N 1
ATOM 1363 C CA . LEU A 1 180 ? 12.023 -19.547 5.648 1 98.31 180 LEU A CA 1
ATOM 1364 C C . LEU A 1 180 ? 11.438 -20.922 5.871 1 98.31 180 LEU A C 1
ATOM 1366 O O . LEU A 1 180 ? 12.055 -21.938 5.523 1 98.31 180 LEU A O 1
ATOM 1370 N N . LEU A 1 181 ? 10.266 -20.969 6.414 1 97.62 181 LEU A N 1
ATOM 1371 C CA . LEU A 1 181 ? 9.609 -22.219 6.805 1 97.62 181 LEU A CA 1
ATOM 1372 C C . LEU A 1 181 ? 8.828 -22.812 5.637 1 97.62 181 LEU A C 1
ATOM 1374 O O . LEU A 1 181 ? 8.906 -24.016 5.375 1 97.62 181 LEU A O 1
ATOM 1378 N N . ARG A 1 182 ? 8.039 -21.969 4.945 1 97.69 182 ARG A N 1
ATOM 1379 C CA . ARG A 1 182 ? 7.098 -22.391 3.908 1 97.69 182 ARG A CA 1
ATOM 1380 C C . ARG A 1 182 ? 7.832 -22.859 2.656 1 97.69 182 ARG A C 1
ATOM 1382 O O . ARG A 1 182 ? 8.727 -22.172 2.162 1 97.69 182 ARG A O 1
ATOM 1389 N N . GLN A 1 183 ? 7.473 -24 2.184 1 97 183 GLN A N 1
ATOM 1390 C CA . GLN A 1 183 ? 8.062 -24.547 0.966 1 97 183 GLN A CA 1
ATOM 1391 C C . GLN A 1 183 ? 7.008 -24.766 -0.115 1 97 183 GLN A C 1
ATOM 1393 O O . GLN A 1 183 ? 5.895 -25.188 0.175 1 97 183 GLN A O 1
ATOM 1398 N N . GLN A 1 184 ? 7.266 -24.266 -1.297 1 96.75 184 GLN A N 1
ATOM 1399 C CA . GLN A 1 184 ? 6.441 -24.453 -2.482 1 96.75 184 GLN A CA 1
ATOM 1400 C C . GLN A 1 184 ? 7.301 -24.656 -3.729 1 96.75 184 GLN A C 1
ATOM 1402 O O . GLN A 1 184 ? 8.297 -23.953 -3.918 1 96.75 184 GLN A O 1
ATOM 1407 N N . PHE A 1 185 ? 6.965 -25.531 -4.605 1 96.62 185 PHE A N 1
ATOM 1408 C CA . PHE A 1 185 ? 7.648 -25.781 -5.871 1 96.62 185 PHE A CA 1
ATOM 1409 C C . PHE A 1 185 ? 9.125 -26.062 -5.641 1 96.62 185 PHE A C 1
ATOM 1411 O O . PHE A 1 185 ? 9.586 -26.094 -4.496 1 96.62 185 PHE A O 1
ATOM 1418 N N . GLY A 1 186 ? 9.914 -26.375 -6.684 1 95.31 186 GLY A N 1
ATOM 1419 C CA . GLY A 1 186 ? 11.328 -26.703 -6.676 1 95.31 186 GLY A CA 1
ATOM 1420 C C . GLY A 1 186 ? 11.805 -27.297 -7.988 1 95.31 186 GLY A C 1
ATOM 1421 O O . GLY A 1 186 ? 11.039 -27.422 -8.938 1 95.31 186 GLY A O 1
ATOM 1422 N N . PRO A 1 187 ? 13.102 -27.562 -7.973 1 94.06 187 PRO A N 1
ATOM 1423 C CA . PRO A 1 187 ? 13.594 -28.219 -9.18 1 94.06 187 PRO A CA 1
ATOM 1424 C C . PRO A 1 187 ? 12.891 -29.547 -9.453 1 94.06 187 PRO A C 1
ATOM 1426 O O . PRO A 1 187 ? 12.453 -30.219 -8.516 1 94.06 187 PRO A O 1
ATOM 1429 N N . PRO A 1 188 ? 12.812 -29.844 -10.758 1 90.06 188 PRO A N 1
ATOM 1430 C CA . PRO A 1 188 ? 12.125 -31.094 -11.086 1 90.06 188 PRO A CA 1
ATOM 1431 C C . PRO A 1 188 ? 12.695 -32.312 -10.344 1 90.06 188 PRO A C 1
ATOM 1433 O O . PRO A 1 188 ? 13.914 -32.469 -10.281 1 90.06 188 PRO A O 1
ATOM 1436 N N . LYS A 1 189 ? 11.836 -33.094 -9.781 1 89.69 189 LYS A N 1
ATOM 1437 C CA . LYS A 1 189 ? 12.148 -34.375 -9.117 1 89.69 189 LYS A CA 1
ATOM 1438 C C . LYS A 1 189 ? 13 -34.125 -7.871 1 89.69 189 LYS A C 1
ATOM 1440 O O . LYS A 1 189 ? 13.789 -35 -7.48 1 89.69 189 LYS A O 1
ATOM 1445 N N . GLN A 1 190 ? 13.031 -32.969 -7.352 1 93.56 190 GLN A N 1
ATOM 1446 C CA . GLN A 1 190 ? 13.68 -32.625 -6.098 1 93.56 190 GLN A CA 1
ATOM 1447 C C . GLN A 1 190 ? 12.672 -32.031 -5.102 1 93.56 190 GLN A C 1
ATOM 1449 O O . GLN A 1 190 ? 11.555 -31.688 -5.477 1 93.56 190 GLN A O 1
ATOM 1454 N N . PRO A 1 191 ? 13.039 -32.062 -3.814 1 94.56 191 PRO A N 1
ATOM 1455 C CA . PRO A 1 191 ? 12.125 -31.484 -2.82 1 94.56 191 PRO A CA 1
ATOM 1456 C C . PRO A 1 191 ? 11.82 -30.016 -3.082 1 94.56 191 PRO A C 1
ATOM 1458 O O . PRO A 1 191 ? 12.602 -29.328 -3.729 1 94.56 191 PRO A O 1
ATOM 1461 N N . GLU A 1 192 ? 10.68 -29.625 -2.572 1 97.12 192 GLU A N 1
ATOM 1462 C CA . GLU A 1 192 ? 10.336 -28.203 -2.617 1 97.12 192 GLU A CA 1
ATOM 1463 C C . GLU A 1 192 ? 11.344 -27.375 -1.844 1 97.12 192 GLU A C 1
ATOM 1465 O O . GLU A 1 192 ? 12.047 -27.875 -0.969 1 97.12 192 GLU A O 1
ATOM 1470 N N . ILE A 1 193 ? 11.43 -26.125 -2.182 1 97.5 193 ILE A N 1
ATOM 1471 C CA . ILE A 1 193 ? 12.383 -25.25 -1.52 1 97.5 193 ILE A CA 1
ATOM 1472 C C . ILE A 1 193 ? 11.641 -24.125 -0.793 1 97.5 193 ILE A C 1
ATOM 1474 O O . ILE A 1 193 ? 10.453 -23.906 -1.038 1 97.5 193 ILE A O 1
ATOM 1478 N N . SER A 1 194 ? 12.352 -23.438 0.141 1 97.94 194 SER A N 1
ATOM 1479 C CA . SER A 1 194 ? 11.781 -22.312 0.883 1 97.94 194 SER A CA 1
ATOM 1480 C C . SER A 1 194 ? 11.312 -21.219 -0.057 1 97.94 194 SER A C 1
ATOM 1482 O O . SER A 1 194 ? 11.992 -20.891 -1.037 1 97.94 194 SER A O 1
ATOM 1484 N N . VAL A 1 195 ? 10.172 -20.656 0.277 1 98.06 195 VAL A N 1
ATOM 1485 C CA . VAL A 1 195 ? 9.688 -19.594 -0.6 1 98.06 195 VAL A CA 1
ATOM 1486 C C . VAL A 1 195 ? 10.633 -18.406 -0.539 1 98.06 195 VAL A C 1
ATOM 1488 O O . VAL A 1 195 ? 10.695 -17.609 -1.478 1 98.06 195 VAL A O 1
ATOM 1491 N N . LEU A 1 196 ? 11.445 -18.266 0.511 1 98.56 196 LEU A N 1
ATOM 1492 C CA . LEU A 1 196 ? 12.406 -17.172 0.602 1 98.56 196 LEU A CA 1
ATOM 1493 C C . LEU A 1 196 ? 13.539 -17.359 -0.396 1 98.56 196 LEU A C 1
ATOM 1495 O O . LEU A 1 196 ? 14.312 -16.438 -0.649 1 98.56 196 LEU A O 1
ATOM 1499 N N . ASP A 1 197 ? 13.648 -18.5 -0.967 1 98.31 197 ASP A N 1
ATOM 1500 C CA . ASP A 1 197 ? 14.727 -18.781 -1.916 1 98.31 197 ASP A CA 1
ATOM 1501 C C . ASP A 1 197 ? 14.328 -18.359 -3.332 1 98.31 197 ASP A C 1
ATOM 1503 O O . ASP A 1 197 ? 15.141 -18.438 -4.258 1 98.31 197 ASP A O 1
ATOM 1507 N N . TYR A 1 198 ? 13.125 -17.984 -3.486 1 98.44 198 TYR A N 1
ATOM 1508 C CA . TYR A 1 198 ? 12.727 -17.375 -4.754 1 98.44 198 TYR A CA 1
ATOM 1509 C C . TYR A 1 198 ? 13.094 -15.906 -4.805 1 98.44 198 TYR A C 1
ATOM 1511 O O . TYR A 1 198 ? 12.891 -15.172 -3.836 1 98.44 198 TYR A O 1
ATOM 1519 N N . GLN A 1 199 ? 13.625 -15.492 -5.922 1 98.31 199 GLN A N 1
ATOM 1520 C CA . GLN A 1 199 ? 14.094 -14.125 -6.098 1 98.31 199 GLN A CA 1
ATOM 1521 C C . GLN A 1 199 ? 12.984 -13.117 -5.828 1 98.31 199 GLN A C 1
ATOM 1523 O O . GLN A 1 199 ? 13.234 -12.031 -5.297 1 98.31 199 GLN A O 1
ATOM 1528 N N . SER A 1 200 ? 11.773 -13.445 -6.18 1 97.81 200 SER A N 1
ATOM 1529 C CA . SER A 1 200 ? 10.641 -12.539 -5.992 1 97.81 200 SER A CA 1
ATOM 1530 C C . SER A 1 200 ? 10.43 -12.227 -4.516 1 97.81 200 SER A C 1
ATOM 1532 O O . SER A 1 200 ? 10.172 -11.078 -4.156 1 97.81 200 SER A O 1
ATOM 1534 N N . HIS A 1 201 ? 10.523 -13.25 -3.641 1 98.38 201 HIS A N 1
ATOM 1535 C CA . HIS A 1 201 ? 10.398 -13.039 -2.203 1 98.38 201 HIS A CA 1
ATOM 1536 C C . HIS A 1 201 ? 11.57 -12.242 -1.652 1 98.38 201 HIS A C 1
ATOM 1538 O O . HIS A 1 201 ? 11.398 -11.391 -0.78 1 98.38 201 HIS A O 1
ATOM 1544 N N . GLN A 1 202 ? 12.758 -12.586 -2.174 1 98.69 202 GLN A N 1
ATOM 1545 C CA . GLN A 1 202 ? 13.953 -11.867 -1.724 1 98.69 202 GLN A CA 1
ATOM 1546 C C . GLN A 1 202 ? 13.852 -10.383 -2.047 1 98.69 202 GLN A C 1
ATOM 1548 O O . GLN A 1 202 ? 14.172 -9.539 -1.211 1 98.69 202 GLN A O 1
ATOM 1553 N N . HIS A 1 203 ? 13.336 -10.055 -3.191 1 97.88 203 HIS A N 1
ATOM 1554 C CA . HIS A 1 203 ? 13.258 -8.672 -3.637 1 97.88 203 HIS A CA 1
ATOM 1555 C C . HIS A 1 203 ? 12.211 -7.895 -2.846 1 97.88 203 HIS A C 1
ATOM 1557 O O . HIS A 1 203 ? 12.281 -6.668 -2.754 1 97.88 203 HIS A O 1
ATOM 1563 N N . LYS A 1 204 ? 11.266 -8.625 -2.281 1 98.25 204 LYS A N 1
ATOM 1564 C CA . LYS A 1 204 ? 10.242 -7.984 -1.46 1 98.25 204 LYS A CA 1
ATOM 1565 C C . LYS A 1 204 ? 10.727 -7.801 -0.025 1 98.25 204 LYS A C 1
ATOM 1567 O O . LYS A 1 204 ? 10.664 -6.695 0.52 1 98.25 204 LYS A O 1
ATOM 1572 N N . LEU A 1 205 ? 11.359 -8.82 0.555 1 98.88 205 LEU A N 1
ATOM 1573 C CA . LEU A 1 205 ? 11.531 -8.867 2.004 1 98.88 205 LEU A CA 1
ATOM 1574 C C . LEU A 1 205 ? 12.93 -8.414 2.404 1 98.88 205 LEU A C 1
ATOM 1576 O O . LEU A 1 205 ? 13.117 -7.836 3.475 1 98.88 205 LEU A O 1
ATOM 1580 N N . MET A 1 206 ? 13.945 -8.617 1.562 1 98.94 206 MET A N 1
ATOM 1581 C CA . MET A 1 206 ? 15.312 -8.336 1.991 1 98.94 206 MET A CA 1
ATOM 1582 C C . MET A 1 206 ? 15.578 -6.836 2.025 1 98.94 206 MET A C 1
ATOM 1584 O O . MET A 1 206 ? 16.125 -6.32 3.004 1 98.94 206 MET A O 1
ATOM 1588 N N . PRO A 1 207 ? 15.195 -6.066 0.952 1 98.88 207 PRO A N 1
ATOM 1589 C CA . PRO A 1 207 ? 15.328 -4.613 1.085 1 98.88 207 PRO A CA 1
ATOM 1590 C C . PRO A 1 207 ? 14.492 -4.043 2.23 1 98.88 207 PRO A C 1
ATOM 1592 O O . PRO A 1 207 ? 14.891 -3.059 2.859 1 98.88 207 PRO A O 1
ATOM 1595 N N . MET A 1 208 ? 13.352 -4.66 2.496 1 98.94 208 MET A N 1
ATOM 1596 C CA . MET A 1 208 ? 12.508 -4.242 3.615 1 98.94 208 MET A CA 1
ATOM 1597 C C . MET A 1 208 ? 13.219 -4.477 4.945 1 98.94 208 MET A C 1
ATOM 1599 O O . MET A 1 208 ? 13.18 -3.617 5.828 1 98.94 208 MET A O 1
ATOM 1603 N N . LEU A 1 209 ? 13.812 -5.648 5.043 1 98.94 209 LEU A N 1
ATOM 1604 C CA . LEU A 1 209 ? 14.602 -5.961 6.23 1 98.94 209 LEU A CA 1
ATOM 1605 C C . LEU A 1 209 ? 15.734 -4.961 6.406 1 98.94 209 LEU A C 1
ATOM 1607 O O . LEU A 1 209 ? 15.969 -4.469 7.516 1 98.94 209 LEU A O 1
ATOM 1611 N N . ALA A 1 210 ? 16.406 -4.637 5.328 1 98.94 210 ALA A N 1
ATOM 1612 C CA . ALA A 1 210 ? 17.469 -3.633 5.359 1 98.94 210 ALA A CA 1
ATOM 1613 C C . ALA A 1 210 ? 16.922 -2.273 5.789 1 98.94 210 ALA A C 1
ATOM 1615 O O . ALA A 1 210 ? 17.547 -1.569 6.586 1 98.94 210 ALA A O 1
ATOM 1616 N N . SER A 1 211 ? 15.781 -1.918 5.336 1 98.94 211 SER A N 1
ATOM 1617 C CA . SER A 1 211 ? 15.156 -0.651 5.691 1 98.94 211 SER A CA 1
ATOM 1618 C C . SER A 1 211 ? 14.789 -0.611 7.172 1 98.94 211 SER A C 1
ATOM 1620 O O . SER A 1 211 ? 14.891 0.438 7.812 1 98.94 211 SER A O 1
ATOM 1622 N N . ALA A 1 212 ? 14.328 -1.747 7.703 1 98.94 212 ALA A N 1
ATOM 1623 C CA . ALA A 1 212 ? 14.023 -1.8 9.125 1 98.94 212 ALA A CA 1
ATOM 1624 C C . ALA A 1 212 ? 15.242 -1.432 9.969 1 98.94 212 ALA A C 1
ATOM 1626 O O . ALA A 1 212 ? 15.125 -0.692 10.945 1 98.94 212 ALA A O 1
ATOM 1627 N N . TYR A 1 213 ? 16.391 -1.894 9.531 1 98.94 213 TYR A N 1
ATOM 1628 C CA . TYR A 1 213 ? 17.625 -1.549 10.227 1 98.94 213 TYR A CA 1
ATOM 1629 C C . TYR A 1 213 ? 17.969 -0.079 10.031 1 98.94 213 TYR A C 1
ATOM 1631 O O . TYR A 1 213 ? 18.359 0.606 10.977 1 98.94 213 TYR A O 1
ATOM 1639 N N . ALA A 1 214 ? 17.828 0.41 8.82 1 98.94 214 ALA A N 1
ATOM 1640 C CA . ALA A 1 214 ? 18.078 1.821 8.547 1 98.94 214 ALA A CA 1
ATOM 1641 C C . ALA A 1 214 ? 17.219 2.719 9.422 1 98.94 214 ALA A C 1
ATOM 1643 O O . ALA A 1 214 ? 17.703 3.67 10.031 1 98.94 214 ALA A O 1
ATOM 1644 N N . PHE A 1 215 ? 15.945 2.383 9.539 1 98.94 215 PHE A N 1
ATOM 1645 C CA . PHE A 1 215 ? 14.992 3.176 10.312 1 98.94 215 PHE A CA 1
ATOM 1646 C C . PHE A 1 215 ? 15.289 3.068 11.805 1 98.94 215 PHE A C 1
ATOM 1648 O O . PHE A 1 215 ? 15.078 4.023 12.555 1 98.94 215 PHE A O 1
ATOM 1655 N N . HIS A 1 216 ? 15.773 1.903 12.188 1 98.75 216 HIS A N 1
ATOM 1656 C CA . HIS A 1 216 ? 16.156 1.716 13.586 1 98.75 216 HIS A CA 1
ATOM 1657 C C . HIS A 1 216 ? 17.203 2.727 14.016 1 98.75 216 HIS A C 1
ATOM 1659 O O . HIS A 1 216 ? 17.062 3.381 15.047 1 98.75 216 HIS A O 1
ATOM 1665 N N . PHE A 1 217 ? 18.234 2.895 13.242 1 98.69 217 PHE A N 1
ATOM 1666 C CA . PHE A 1 217 ? 19.312 3.787 13.617 1 98.69 217 PHE A CA 1
ATOM 1667 C C . PHE A 1 217 ? 18.891 5.246 13.477 1 98.69 217 PHE A C 1
ATOM 1669 O O . PHE A 1 217 ? 19.312 6.098 14.266 1 98.69 217 PHE A O 1
ATOM 1676 N N . ALA A 1 218 ? 18.062 5.562 12.492 1 98.5 218 ALA A N 1
ATOM 1677 C CA . ALA A 1 218 ? 17.547 6.922 12.328 1 98.5 218 ALA A CA 1
ATOM 1678 C C . ALA A 1 218 ? 16.656 7.32 13.5 1 98.5 218 ALA A C 1
ATOM 1680 O O . ALA A 1 218 ? 16.734 8.453 13.977 1 98.5 218 ALA A O 1
ATOM 1681 N N . ARG A 1 219 ? 15.789 6.387 13.914 1 97.62 219 ARG A N 1
ATOM 1682 C CA . ARG A 1 219 ? 14.891 6.695 15.023 1 97.62 219 ARG A CA 1
ATOM 1683 C C . ARG A 1 219 ? 15.672 6.91 16.312 1 97.62 219 ARG A C 1
ATOM 1685 O O . ARG A 1 219 ? 15.297 7.742 17.141 1 97.62 219 ARG A O 1
ATOM 1692 N N . GLN A 1 220 ? 16.781 6.172 16.5 1 97.69 220 GLN A N 1
ATOM 1693 C CA . GLN A 1 220 ? 17.625 6.383 17.672 1 97.69 220 GLN A CA 1
ATOM 1694 C C . GLN A 1 220 ? 18.203 7.793 17.672 1 97.69 220 GLN A C 1
ATOM 1696 O O . GLN A 1 220 ? 18.234 8.453 18.719 1 97.69 220 GLN A O 1
ATOM 1701 N N . TYR A 1 221 ? 18.609 8.227 16.531 1 96.81 221 TYR A N 1
ATOM 1702 C CA . TYR A 1 221 ? 19.125 9.586 16.391 1 96.81 221 TYR A CA 1
ATOM 1703 C C . TYR A 1 221 ? 18.047 10.609 16.75 1 96.81 221 TYR A C 1
ATOM 1705 O O . TYR A 1 221 ? 18.328 11.57 17.484 1 96.81 221 TYR A O 1
ATOM 1713 N N . LEU A 1 222 ? 16.875 10.383 16.312 1 97.31 222 LEU A N 1
ATOM 1714 C CA . LEU A 1 222 ? 15.75 11.273 16.609 1 97.31 222 LEU A CA 1
ATOM 1715 C C . LEU A 1 222 ? 15.477 11.328 18.109 1 97.31 222 LEU A C 1
ATOM 1717 O O . LEU A 1 222 ? 15.281 12.414 18.656 1 97.31 222 LEU A O 1
ATOM 1721 N N . VAL A 1 223 ? 15.484 10.188 18.734 1 97.38 223 VAL A N 1
ATOM 1722 C CA . VAL A 1 223 ? 15.219 10.109 20.172 1 97.38 223 VAL A CA 1
ATOM 1723 C C . VAL A 1 223 ? 16.312 10.828 20.938 1 97.38 223 VAL A C 1
ATOM 1725 O O . VAL A 1 223 ? 16.047 11.539 21.906 1 97.38 223 VAL A O 1
ATOM 1728 N N . ASP A 1 224 ? 17.531 10.656 20.5 1 96.81 224 ASP A N 1
ATOM 1729 C CA . ASP A 1 224 ? 18.656 11.328 21.156 1 96.81 224 ASP A CA 1
ATOM 1730 C C . ASP A 1 224 ? 18.531 12.844 21.031 1 96.81 224 ASP A C 1
ATOM 1732 O O . ASP A 1 224 ? 18.75 13.57 22 1 96.81 224 ASP A O 1
ATOM 1736 N N . LYS A 1 225 ? 18.234 13.305 19.859 1 94.88 225 LYS A N 1
ATOM 1737 C CA . LYS A 1 225 ? 18.062 14.734 19.641 1 94.88 225 LYS A CA 1
ATOM 1738 C C . LYS A 1 225 ? 16.891 15.289 20.438 1 94.88 225 LYS A C 1
ATOM 1740 O O . LYS A 1 225 ? 16.969 16.406 20.969 1 94.88 225 LYS A O 1
ATOM 1745 N N . TYR A 1 226 ? 15.875 14.508 20.484 1 94.88 226 TYR A N 1
ATOM 1746 C CA . TYR A 1 226 ? 14.711 14.914 21.266 1 94.88 226 TYR A CA 1
ATOM 1747 C C . TYR A 1 226 ? 15.055 15.016 22.75 1 94.88 226 TYR A C 1
ATOM 1749 O O . TYR A 1 226 ? 14.633 15.953 23.438 1 94.88 226 TYR A O 1
ATOM 1757 N N . SER A 1 227 ? 15.82 14.039 23.25 1 95.69 227 SER A N 1
ATOM 1758 C CA . SER A 1 227 ? 16.281 14.07 24.641 1 95.69 227 SER A CA 1
ATOM 1759 C C . SER A 1 227 ? 17.141 15.305 24.906 1 95.69 227 SER A C 1
ATOM 1761 O O . SER A 1 227 ? 17.016 15.922 25.969 1 95.69 227 SER A O 1
ATOM 1763 N N . GLU A 1 228 ? 17.969 15.602 24 1 94.75 228 GLU A N 1
ATOM 1764 C CA . GLU A 1 228 ? 18.797 16.797 24.109 1 94.75 228 GLU A CA 1
ATOM 1765 C C . GLU A 1 228 ? 17.953 18.062 24.156 1 94.75 228 GLU A C 1
ATOM 1767 O O . GLU A 1 228 ? 18.219 18.969 24.938 1 94.75 228 GLU A O 1
ATOM 1772 N N . MET A 1 229 ? 16.984 18.094 23.297 1 91.31 229 MET A N 1
ATOM 1773 C CA . MET A 1 229 ? 16.047 19.219 23.25 1 91.31 229 MET A CA 1
ATOM 1774 C C . MET A 1 229 ? 15.383 19.438 24.594 1 91.31 229 MET A C 1
ATOM 1776 O O . MET A 1 229 ? 15.305 20.562 25.078 1 91.31 229 MET A O 1
ATOM 1780 N N . LYS A 1 230 ? 14.984 18.406 25.25 1 90.88 230 LYS A N 1
ATOM 1781 C CA . LYS A 1 230 ? 14.273 18.484 26.516 1 90.88 230 LYS A CA 1
ATOM 1782 C C . LYS A 1 230 ? 15.219 18.891 27.641 1 90.88 230 LYS A C 1
ATOM 1784 O O . LYS A 1 230 ? 14.812 19.578 28.578 1 90.88 230 LYS A O 1
ATOM 1789 N N . LYS A 1 231 ? 16.453 18.578 27.531 1 93.75 231 LYS A N 1
ATOM 1790 C CA . LYS A 1 231 ? 17.438 18.891 28.562 1 93.75 231 LYS A CA 1
ATOM 1791 C C . LYS A 1 231 ? 17.922 20.344 28.453 1 93.75 231 LYS A C 1
ATOM 1793 O O . LYS A 1 231 ? 18.141 21.016 29.453 1 93.75 231 LYS A O 1
ATOM 1798 N N . THR A 1 232 ? 18.062 20.844 27.281 1 91.25 232 THR A N 1
ATOM 1799 C CA . THR A 1 232 ? 18.734 22.125 27.078 1 91.25 232 THR A CA 1
ATOM 1800 C C . THR A 1 232 ? 17.703 23.234 26.859 1 91.25 232 THR A C 1
ATOM 1802 O O . THR A 1 232 ? 18.016 24.422 27.047 1 91.25 232 THR A O 1
ATOM 1805 N N . ASN A 1 233 ? 16.578 22.922 26.422 1 82.75 233 ASN A N 1
ATOM 1806 C CA . ASN A 1 233 ? 15.555 23.891 26.016 1 82.75 233 ASN A CA 1
ATOM 1807 C C . ASN A 1 233 ? 16.109 24.875 25 1 82.75 233 ASN A C 1
ATOM 1809 O O . ASN A 1 233 ? 15.789 26.062 25.047 1 82.75 233 ASN A O 1
ATOM 1813 N N . ASP A 1 234 ? 16.984 24.438 24.172 1 85.75 234 ASP A N 1
ATOM 1814 C CA . ASP A 1 234 ? 17.594 25.234 23.109 1 85.75 234 ASP A CA 1
ATOM 1815 C C . ASP A 1 234 ? 16.672 25.344 21.906 1 85.75 234 ASP A C 1
ATOM 1817 O O . ASP A 1 234 ? 16.203 24.344 21.359 1 85.75 234 ASP A O 1
ATOM 1821 N N . GLU A 1 235 ? 16.5 26.562 21.438 1 81.94 235 GLU A N 1
ATOM 1822 C CA . GLU A 1 235 ? 15.547 26.828 20.359 1 81.94 235 GLU A CA 1
ATOM 1823 C C . GLU A 1 235 ? 16.031 26.234 19.031 1 81.94 235 GLU A C 1
ATOM 1825 O O . GLU A 1 235 ? 15.211 25.781 18.219 1 81.94 235 GLU A O 1
ATOM 1830 N N . ASP A 1 236 ? 17.266 26.266 18.844 1 84.62 236 ASP A N 1
ATOM 1831 C CA . ASP A 1 236 ? 17.797 25.734 17.594 1 84.62 236 ASP A CA 1
ATOM 1832 C C . ASP A 1 236 ? 17.625 24.203 17.547 1 84.62 236 ASP A C 1
ATOM 1834 O O . ASP A 1 236 ? 17.312 23.656 16.484 1 84.62 236 ASP A O 1
ATOM 1838 N N . ILE A 1 237 ? 17.844 23.625 18.672 1 87.75 237 ILE A N 1
ATOM 1839 C CA . ILE A 1 237 ? 17.688 22.172 18.75 1 87.75 237 ILE A CA 1
ATOM 1840 C C . ILE A 1 237 ? 16.203 21.828 18.594 1 87.75 237 ILE A C 1
ATOM 1842 O O . ILE A 1 237 ? 15.867 20.812 17.969 1 87.75 237 ILE A O 1
ATOM 1846 N N . SER A 1 238 ? 15.383 22.641 19.125 1 87.94 238 SER A N 1
ATOM 1847 C CA . SER A 1 238 ? 13.945 22.422 19.016 1 87.94 238 SER A CA 1
ATOM 1848 C C . SER A 1 238 ? 13.492 22.469 17.562 1 87.94 238 SER A C 1
ATOM 1850 O O . SER A 1 238 ? 12.672 21.641 17.141 1 87.94 238 SER A O 1
ATOM 1852 N N . ALA A 1 239 ? 14.016 23.422 16.859 1 87.06 239 ALA A N 1
ATOM 1853 C CA . ALA A 1 239 ? 13.672 23.547 15.445 1 87.06 239 ALA A CA 1
ATOM 1854 C C . ALA A 1 239 ? 14.164 22.344 14.656 1 87.06 239 ALA A C 1
ATOM 1856 O O . ALA A 1 239 ? 13.477 21.859 13.758 1 87.06 239 ALA A O 1
ATOM 1857 N N . ASP A 1 240 ? 15.312 21.875 15.008 1 89.75 240 ASP A N 1
ATOM 1858 C CA . ASP A 1 240 ? 15.891 20.719 14.336 1 89.75 240 ASP A CA 1
ATOM 1859 C C . ASP A 1 240 ? 15.055 19.469 14.594 1 89.75 240 ASP A C 1
ATOM 1861 O O . ASP A 1 240 ? 14.82 18.672 13.68 1 89.75 240 ASP A O 1
ATOM 1865 N N . VAL A 1 241 ? 14.664 19.344 15.836 1 93.06 241 VAL A N 1
ATOM 1866 C CA . VAL A 1 241 ? 13.883 18.172 16.219 1 93.06 241 VAL A CA 1
ATOM 1867 C C . VAL A 1 241 ? 12.523 18.203 15.516 1 93.06 241 VAL A C 1
ATOM 1869 O O . VAL A 1 241 ? 12 17.172 15.102 1 93.06 241 VAL A O 1
ATOM 1872 N N . HIS A 1 242 ? 12 19.422 15.375 1 92.69 242 HIS A N 1
ATOM 1873 C CA . HIS A 1 242 ? 10.719 19.562 14.68 1 92.69 242 HIS A CA 1
ATOM 1874 C C . HIS A 1 242 ? 10.812 19.078 13.242 1 92.69 242 HIS A C 1
ATOM 1876 O O . HIS A 1 242 ? 9.984 18.281 12.805 1 92.69 242 HIS A O 1
ATOM 1882 N N . VAL A 1 243 ? 11.82 19.484 12.547 1 94.19 243 VAL A N 1
ATOM 1883 C CA . VAL A 1 243 ? 11.969 19.141 11.141 1 94.19 243 VAL A CA 1
ATOM 1884 C C . VAL A 1 243 ? 12.312 17.656 11 1 94.19 243 VAL A C 1
ATOM 1886 O O . VAL A 1 243 ? 11.742 16.953 10.164 1 94.19 243 VAL A O 1
ATOM 1889 N N . LEU A 1 244 ? 13.188 17.203 11.844 1 95.94 244 LEU A N 1
ATOM 1890 C CA . LEU A 1 244 ? 13.617 15.812 11.812 1 95.94 244 LEU A CA 1
ATOM 1891 C C . LEU A 1 244 ? 12.445 14.875 12.109 1 95.94 244 LEU A C 1
ATOM 1893 O O . LEU A 1 244 ? 12.258 13.875 11.414 1 95.94 244 LEU A O 1
ATOM 1897 N N . SER A 1 245 ? 11.68 15.219 13.141 1 96.69 245 SER A N 1
ATOM 1898 C CA . SER A 1 245 ? 10.539 14.383 13.508 1 96.69 245 SER A CA 1
ATOM 1899 C C . SER A 1 245 ? 9.461 14.422 12.43 1 96.69 245 SER A C 1
ATOM 1901 O O . SER A 1 245 ? 8.805 13.406 12.156 1 96.69 245 SER A O 1
ATOM 1903 N N . SER A 1 246 ? 9.234 15.586 11.781 1 96.75 246 SER A N 1
ATOM 1904 C CA . SER A 1 246 ? 8.273 15.695 10.688 1 96.75 246 SER A CA 1
ATOM 1905 C C . SER A 1 246 ? 8.641 14.781 9.531 1 96.75 246 SER A C 1
ATOM 1907 O O . SER A 1 246 ? 7.785 14.062 9 1 96.75 246 SER A O 1
ATOM 1909 N N . GLY A 1 247 ? 9.906 14.797 9.227 1 98.06 247 GLY A N 1
ATOM 1910 C CA . GLY A 1 247 ? 10.383 13.984 8.117 1 98.06 247 GLY A CA 1
ATOM 1911 C C . GLY A 1 247 ? 10.359 12.492 8.414 1 98.06 247 GLY A C 1
ATOM 1912 O O . GLY A 1 247 ? 9.82 11.711 7.629 1 98.06 247 GLY A O 1
ATOM 1913 N N . LEU A 1 248 ? 10.914 12.102 9.523 1 98.44 248 LEU A N 1
ATOM 1914 C CA . LEU A 1 248 ? 11.047 10.688 9.852 1 98.44 248 LEU A CA 1
ATOM 1915 C C . LEU A 1 248 ? 9.68 10.062 10.117 1 98.44 248 LEU A C 1
ATOM 1917 O O . LEU A 1 248 ? 9.414 8.938 9.672 1 98.44 248 LEU A O 1
ATOM 1921 N N . LYS A 1 249 ? 8.82 10.812 10.836 1 98.06 249 LYS A N 1
ATOM 1922 C CA . LYS A 1 249 ? 7.473 10.281 11.062 1 98.06 249 LYS A CA 1
ATOM 1923 C C . LYS A 1 249 ? 6.754 10.023 9.742 1 98.06 249 LYS A C 1
ATOM 1925 O O . LYS A 1 249 ? 6.195 8.945 9.531 1 98.06 249 LYS A O 1
ATOM 1930 N N . SER A 1 250 ? 6.809 11.008 8.867 1 98.44 250 SER A N 1
ATOM 1931 C CA . SER A 1 250 ? 6.09 10.906 7.602 1 98.44 250 SER A CA 1
ATOM 1932 C C . SER A 1 250 ? 6.641 9.773 6.742 1 98.44 250 SER A C 1
ATOM 1934 O O . SER A 1 250 ? 5.879 8.953 6.227 1 98.44 250 SER A O 1
ATOM 1936 N N . TYR A 1 251 ? 7.934 9.656 6.641 1 98.62 251 TYR A N 1
ATOM 1937 C CA . TYR A 1 251 ? 8.578 8.688 5.758 1 98.62 251 TYR A CA 1
ATOM 1938 C C . TYR A 1 251 ? 8.422 7.27 6.293 1 98.62 251 TYR A C 1
ATOM 1940 O O . TYR A 1 251 ? 8.039 6.359 5.559 1 98.62 251 TYR A O 1
ATOM 1948 N N . ILE A 1 252 ? 8.656 7.082 7.57 1 98.81 252 ILE A N 1
ATOM 1949 C CA . ILE A 1 252 ? 8.695 5.746 8.156 1 98.81 252 ILE A CA 1
ATOM 1950 C C . ILE A 1 252 ? 7.273 5.184 8.25 1 98.81 252 ILE A C 1
ATOM 1952 O O . ILE A 1 252 ? 7.047 4.008 7.969 1 98.81 252 ILE A O 1
ATOM 1956 N N . THR A 1 253 ? 6.32 6.023 8.656 1 98.69 253 THR A N 1
ATOM 1957 C CA . THR A 1 253 ? 4.957 5.516 8.773 1 98.69 253 THR A CA 1
ATOM 1958 C C . THR A 1 253 ? 4.402 5.145 7.402 1 98.69 253 THR A C 1
ATOM 1960 O O . THR A 1 253 ? 3.688 4.148 7.266 1 98.69 253 THR A O 1
ATOM 1963 N N . SER A 1 254 ? 4.727 5.938 6.348 1 98.5 254 SER A N 1
ATOM 1964 C CA . SER A 1 254 ? 4.305 5.602 4.992 1 98.5 254 SER A CA 1
ATOM 1965 C C . SER A 1 254 ? 4.938 4.293 4.523 1 98.5 254 SER A C 1
ATOM 1967 O O . SER A 1 254 ? 4.262 3.451 3.93 1 98.5 254 SER A O 1
ATOM 1969 N N . TYR A 1 255 ? 6.211 4.117 4.793 1 98.62 255 TYR A N 1
ATOM 1970 C CA . TYR A 1 255 ? 6.906 2.9 4.402 1 98.62 255 TYR A CA 1
ATOM 1971 C C . TYR A 1 255 ? 6.328 1.685 5.113 1 98.62 255 TYR A C 1
ATOM 1973 O O . TYR A 1 255 ? 6.105 0.642 4.496 1 98.62 255 TYR A O 1
ATOM 1981 N N . THR A 1 256 ? 6.105 1.839 6.391 1 98.88 256 THR A N 1
ATOM 1982 C CA . THR A 1 256 ? 5.625 0.736 7.211 1 98.88 256 THR A CA 1
ATOM 1983 C C . THR A 1 256 ? 4.23 0.295 6.77 1 98.88 256 THR A C 1
ATOM 1985 O O . THR A 1 256 ? 3.957 -0.902 6.668 1 98.88 256 THR A O 1
ATOM 1988 N N . ALA A 1 257 ? 3.379 1.25 6.508 1 98.12 257 ALA A N 1
ATOM 1989 C CA . ALA A 1 257 ? 2.025 0.923 6.062 1 98.12 257 ALA A CA 1
ATOM 1990 C C . ALA A 1 257 ? 2.057 0.05 4.812 1 98.12 257 ALA A C 1
ATOM 1992 O O . ALA A 1 257 ? 1.353 -0.96 4.734 1 98.12 257 ALA A O 1
ATOM 1993 N N . LYS A 1 258 ? 2.861 0.391 3.883 1 97.75 258 LYS A N 1
ATOM 1994 C CA . LYS A 1 258 ? 3.004 -0.386 2.654 1 97.75 258 LYS A CA 1
ATOM 1995 C C . LYS A 1 258 ? 3.635 -1.747 2.936 1 97.75 258 LYS A C 1
ATOM 1997 O O . LYS A 1 258 ? 3.232 -2.756 2.352 1 97.75 258 LYS A O 1
ATOM 2002 N N . SER A 1 259 ? 4.574 -1.749 3.797 1 98.69 259 SER A N 1
ATOM 2003 C CA . SER A 1 259 ? 5.344 -2.955 4.09 1 98.69 259 SER A CA 1
ATOM 2004 C C . SER A 1 259 ? 4.465 -4.027 4.727 1 98.69 259 SER A C 1
ATOM 2006 O O . SER A 1 259 ? 4.625 -5.219 4.441 1 98.69 259 SER A O 1
ATOM 2008 N N . ILE A 1 260 ? 3.553 -3.641 5.609 1 98.75 260 ILE A N 1
ATOM 2009 C CA . ILE A 1 260 ? 2.684 -4.609 6.27 1 98.75 260 ILE A CA 1
ATOM 2010 C C . ILE A 1 260 ? 1.873 -5.371 5.223 1 98.75 260 ILE A C 1
ATOM 2012 O O . ILE A 1 260 ? 1.722 -6.59 5.312 1 98.75 260 ILE A O 1
ATOM 2016 N N . SER A 1 261 ? 1.398 -4.68 4.223 1 98.25 261 SER A N 1
ATOM 2017 C CA . SER A 1 261 ? 0.625 -5.316 3.162 1 98.25 261 SER A CA 1
ATOM 2018 C C . SER A 1 261 ? 1.485 -6.281 2.355 1 98.25 261 SER A C 1
ATOM 2020 O O . SER A 1 261 ? 1.034 -7.375 2 1 98.25 261 SER A O 1
ATOM 2022 N N . ILE A 1 262 ? 2.697 -5.902 2.094 1 98.44 262 ILE A N 1
ATOM 2023 C CA . ILE A 1 262 ? 3.602 -6.762 1.337 1 98.44 262 ILE A CA 1
ATOM 2024 C C . ILE A 1 262 ? 3.922 -8.016 2.148 1 98.44 262 ILE A C 1
ATOM 2026 O O . ILE A 1 262 ? 3.975 -9.117 1.601 1 98.44 262 ILE A O 1
ATOM 2030 N N . CYS A 1 263 ? 4.121 -7.816 3.43 1 98.81 263 CYS A N 1
ATOM 2031 C CA . CYS A 1 263 ? 4.371 -8.961 4.305 1 98.81 263 CYS A CA 1
ATOM 2032 C C . CYS A 1 263 ? 3.184 -9.914 4.305 1 98.81 263 CYS A C 1
ATOM 2034 O O . CYS A 1 263 ? 3.359 -11.133 4.184 1 98.81 263 CYS A O 1
ATOM 2036 N N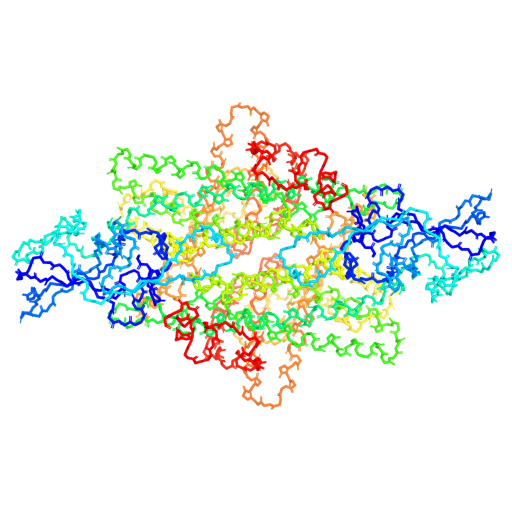 . ARG A 1 264 ? 2.023 -9.375 4.43 1 98.56 264 ARG A N 1
ATOM 2037 C CA . ARG A 1 264 ? 0.808 -10.18 4.391 1 98.56 264 ARG A CA 1
ATOM 2038 C C . ARG A 1 264 ? 0.723 -10.984 3.098 1 98.56 264 ARG A C 1
ATOM 2040 O O . ARG A 1 264 ? 0.479 -12.195 3.125 1 98.56 264 ARG A O 1
ATOM 2047 N N . GLU A 1 265 ? 0.948 -10.32 2 1 97.75 265 GLU A N 1
ATOM 2048 C CA . GLU A 1 265 ? 0.881 -10.953 0.687 1 97.75 265 GLU A CA 1
ATOM 2049 C C . GLU A 1 265 ? 1.924 -12.062 0.555 1 97.75 265 GLU A C 1
ATOM 2051 O O . GLU A 1 265 ? 1.659 -13.102 -0.05 1 97.75 265 GLU A O 1
ATOM 2056 N N . SER A 1 266 ? 3.062 -11.805 1.144 1 98.19 266 SER A N 1
ATOM 2057 C CA . SER A 1 266 ? 4.176 -12.742 1.047 1 98.19 266 SER A CA 1
ATOM 2058 C C . SER A 1 266 ? 3.881 -14.023 1.816 1 98.19 266 SER A C 1
ATOM 2060 O O . SER A 1 266 ? 4.574 -15.031 1.644 1 98.19 266 SER A O 1
ATOM 2062 N N . CYS A 1 267 ? 2.822 -14.023 2.613 1 98.31 267 CYS A N 1
ATOM 2063 C CA . CYS A 1 267 ? 2.49 -15.203 3.412 1 98.31 267 CYS A CA 1
ATOM 2064 C C . CYS A 1 267 ? 1.277 -15.922 2.838 1 98.31 267 CYS A C 1
ATOM 2066 O O . CYS A 1 267 ? 0.73 -16.828 3.475 1 98.31 267 CYS A O 1
ATOM 2068 N N . GLY A 1 268 ? 0.826 -15.516 1.645 1 96.88 268 GLY A N 1
ATOM 2069 C CA . GLY A 1 268 ? -0.26 -16.188 0.95 1 96.88 268 GLY A CA 1
ATOM 2070 C C . GLY A 1 268 ? -1.554 -16.219 1.743 1 96.88 268 GLY A C 1
ATOM 2071 O O . GLY A 1 268 ? -1.909 -15.219 2.387 1 96.88 268 GLY A O 1
ATOM 2072 N N . GLY A 1 269 ? -2.242 -17.281 1.63 1 97.25 269 GLY A N 1
ATOM 2073 C CA . GLY A 1 269 ? -3.506 -17.438 2.334 1 97.25 269 GLY A CA 1
ATOM 2074 C C . GLY A 1 269 ? -3.359 -17.375 3.842 1 97.25 269 GLY A C 1
ATOM 2075 O O . GLY A 1 269 ? -4.258 -16.922 4.543 1 97.25 269 GLY A O 1
ATOM 2076 N N . HIS A 1 270 ? -2.234 -17.812 4.297 1 98 270 HIS A N 1
ATOM 2077 C CA . HIS A 1 270 ? -2.035 -17.859 5.742 1 98 270 HIS A CA 1
ATOM 2078 C C . HIS A 1 270 ? -1.814 -16.469 6.316 1 98 270 HIS A C 1
ATOM 2080 O O . HIS A 1 270 ? -2.059 -16.234 7.504 1 98 270 HIS A O 1
ATOM 2086 N N . GLY A 1 271 ? -1.391 -15.547 5.477 1 98.12 271 GLY A N 1
ATOM 2087 C CA . GLY A 1 271 ? -1.301 -14.156 5.898 1 98.12 271 GLY A CA 1
ATOM 2088 C C . GLY A 1 271 ? -2.656 -13.5 6.086 1 98.12 271 GLY A C 1
ATOM 2089 O O . GLY A 1 271 ? -2.756 -12.43 6.691 1 98.12 271 GLY A O 1
ATOM 2090 N N . TYR A 1 272 ? -3.68 -14.172 5.574 1 97.94 272 TYR A N 1
ATOM 2091 C CA . TYR A 1 272 ? -5.031 -13.617 5.629 1 97.94 272 TYR A CA 1
ATOM 2092 C C . TYR A 1 272 ? -5.742 -14.047 6.906 1 97.94 272 TYR A C 1
ATOM 2094 O O . TYR A 1 272 ? -6.801 -13.516 7.242 1 97.94 272 TYR A O 1
ATOM 2102 N N . ALA A 1 273 ? -5.168 -14.984 7.668 1 98.25 273 ALA A N 1
ATOM 2103 C CA . ALA A 1 273 ? -5.719 -15.391 8.961 1 98.25 273 ALA A CA 1
ATOM 2104 C C . ALA A 1 273 ? -5.48 -14.32 10.023 1 98.25 273 ALA A C 1
ATOM 2106 O O . ALA A 1 273 ? -4.355 -13.852 10.195 1 98.25 273 ALA A O 1
ATOM 2107 N N . ALA A 1 274 ? -6.547 -13.992 10.758 1 97.88 274 ALA A N 1
ATOM 2108 C CA . ALA A 1 274 ? -6.445 -12.93 11.758 1 97.88 274 ALA A CA 1
ATOM 2109 C C . ALA A 1 274 ? -5.41 -13.289 12.828 1 97.88 274 ALA A C 1
ATOM 2111 O O . ALA A 1 274 ? -4.723 -12.406 13.352 1 97.88 274 ALA A O 1
ATOM 2112 N N . VAL A 1 275 ? -5.234 -14.547 13.117 1 97.75 275 VAL A N 1
ATOM 2113 C CA . VAL A 1 275 ? -4.344 -14.992 14.188 1 97.75 275 VAL A CA 1
ATOM 2114 C C . VAL A 1 275 ? -2.895 -14.672 13.82 1 97.75 275 VAL A C 1
ATOM 2116 O O . VAL A 1 275 ? -2.027 -14.602 14.695 1 97.75 275 VAL A O 1
ATOM 2119 N N . ASN A 1 276 ? -2.664 -14.453 12.492 1 98.25 276 ASN A N 1
ATOM 2120 C CA . ASN A 1 276 ? -1.3 -14.156 12.062 1 98.25 276 ASN A CA 1
ATOM 2121 C C . ASN A 1 276 ? -1.045 -12.656 12.008 1 98.25 276 ASN A C 1
ATOM 2123 O O . ASN A 1 276 ? 0.008 -12.219 11.539 1 98.25 276 ASN A O 1
ATOM 2127 N N . ARG A 1 277 ? -1.945 -11.82 12.367 1 97.56 277 ARG A N 1
ATOM 2128 C CA . ARG A 1 277 ? -1.862 -10.5 12.984 1 97.56 277 ARG A CA 1
ATOM 2129 C C . ARG A 1 277 ? -1.693 -9.406 11.93 1 97.56 277 ARG A C 1
ATOM 2131 O O . ARG A 1 277 ? -1.851 -8.219 12.219 1 97.56 277 ARG A O 1
ATOM 2138 N N . PHE A 1 278 ? -1.376 -9.688 10.609 1 98.44 278 PHE A N 1
ATOM 2139 C CA . PHE A 1 278 ? -1.07 -8.648 9.625 1 98.44 278 PHE A CA 1
ATOM 2140 C C . PHE A 1 278 ? -2.23 -7.672 9.492 1 98.44 278 PHE A C 1
ATOM 2142 O O . PHE A 1 278 ? -2.023 -6.461 9.438 1 98.44 278 PHE A O 1
ATOM 2149 N N . GLY A 1 279 ? -3.506 -8.219 9.414 1 97.81 279 GLY A N 1
ATOM 2150 C CA . GLY A 1 279 ? -4.672 -7.355 9.297 1 97.81 279 GLY A CA 1
ATOM 2151 C C . GLY A 1 279 ? -4.816 -6.383 10.453 1 97.81 279 GLY A C 1
ATOM 2152 O O . GLY A 1 279 ? -4.988 -5.18 10.242 1 97.81 279 GLY A O 1
ATOM 2153 N N . GLY A 1 280 ? -4.711 -6.891 11.688 1 97.56 280 GLY A N 1
ATOM 2154 C CA . GLY A 1 280 ? -4.805 -6.059 12.875 1 97.56 280 GLY A CA 1
ATOM 2155 C C . GLY A 1 280 ? -3.705 -5.016 12.961 1 97.56 280 GLY A C 1
ATOM 2156 O O . GLY A 1 280 ? -3.967 -3.854 13.273 1 97.56 280 GLY A O 1
ATOM 2157 N N . LEU A 1 281 ? -2.447 -5.43 12.625 1 98.19 281 LEU A N 1
ATOM 2158 C CA . LEU A 1 281 ? -1.313 -4.512 12.625 1 98.19 281 LEU A CA 1
ATOM 2159 C C . LEU A 1 281 ? -1.534 -3.369 11.641 1 98.19 281 LEU A C 1
ATOM 2161 O O . LEU A 1 281 ? -1.305 -2.205 11.977 1 98.19 281 LEU A O 1
ATOM 2165 N N . ARG A 1 282 ? -1.95 -3.701 10.461 1 98.12 282 ARG A N 1
ATOM 2166 C CA . ARG A 1 282 ? -2.158 -2.697 9.422 1 98.12 282 ARG A CA 1
ATOM 2167 C C . ARG A 1 282 ? -3.289 -1.746 9.797 1 98.12 282 ARG A C 1
ATOM 2169 O O . ARG A 1 282 ? -3.156 -0.529 9.648 1 98.12 282 ARG A O 1
ATOM 2176 N N . ASN A 1 283 ? -4.445 -2.311 10.266 1 98.19 283 ASN A N 1
ATOM 2177 C CA . ASN A 1 283 ? -5.602 -1.494 10.625 1 98.19 283 ASN A CA 1
ATOM 2178 C C . ASN A 1 283 ? -5.262 -0.501 11.734 1 98.19 283 ASN A C 1
ATOM 2180 O O . ASN A 1 283 ? -5.66 0.663 11.672 1 98.19 283 ASN A O 1
ATOM 2184 N N . ASP A 1 284 ? -4.512 -0.96 12.688 1 98.06 284 ASP A N 1
ATOM 2185 C CA . ASP A 1 284 ? -4.113 -0.093 13.789 1 98.06 284 ASP A CA 1
ATOM 2186 C C . ASP A 1 284 ? -3.098 0.952 13.328 1 98.06 284 ASP A C 1
ATOM 2188 O O . ASP A 1 284 ? -3.1 2.084 13.82 1 98.06 284 ASP A O 1
ATOM 2192 N N . HIS A 1 285 ? -2.275 0.613 12.422 1 98.31 285 HIS A N 1
ATOM 2193 C CA . HIS A 1 285 ? -1.162 1.463 12.016 1 98.31 285 HIS A CA 1
ATOM 2194 C C . HIS A 1 285 ? -1.611 2.512 11.008 1 98.31 285 HIS A C 1
ATOM 2196 O O . HIS A 1 285 ? -0.949 3.537 10.836 1 98.31 285 HIS A O 1
ATOM 2202 N N . ASP A 1 286 ? -2.719 2.32 10.328 1 97.19 286 ASP A N 1
ATOM 2203 C CA . ASP A 1 286 ? -3.188 3.17 9.234 1 97.19 286 ASP A CA 1
ATOM 2204 C C . ASP A 1 286 ? -3.203 4.641 9.656 1 97.19 286 ASP A C 1
ATOM 2206 O O . ASP A 1 286 ? -2.781 5.512 8.891 1 97.19 286 ASP A O 1
ATOM 2210 N N . ILE A 1 287 ? -3.596 4.922 10.836 1 97.31 287 ILE A N 1
ATOM 2211 C CA . ILE A 1 287 ? -3.867 6.289 11.258 1 97.31 287 ILE A CA 1
ATOM 2212 C C . ILE A 1 287 ? -2.557 6.988 11.609 1 97.31 287 ILE A C 1
ATOM 2214 O O . ILE A 1 287 ? -2.521 8.211 11.766 1 97.31 287 ILE A O 1
ATOM 2218 N N . PHE A 1 288 ? -1.403 6.234 11.703 1 97.75 288 PHE A N 1
ATOM 2219 C CA . PHE A 1 288 ? -0.097 6.816 11.992 1 97.75 288 PHE A CA 1
ATOM 2220 C C . PHE A 1 288 ? 0.293 7.832 10.93 1 97.75 288 PHE A C 1
ATOM 2222 O O . PHE A 1 288 ? 1.088 8.734 11.188 1 97.75 288 PHE A O 1
ATOM 2229 N N . GLN A 1 289 ? -0.297 7.734 9.781 1 97.38 289 GLN A N 1
ATOM 2230 C CA . GLN A 1 289 ? 0.027 8.633 8.68 1 97.38 289 GLN A CA 1
ATOM 2231 C C . GLN A 1 289 ? -0.761 9.938 8.781 1 97.38 289 GLN A C 1
ATOM 2233 O O . GLN A 1 289 ? -0.492 10.891 8.055 1 97.38 289 GLN A O 1
ATOM 2238 N N . THR A 1 290 ? -1.68 9.992 9.758 1 96.12 290 THR A N 1
ATOM 2239 C CA . THR A 1 290 ? -2.629 11.102 9.773 1 96.12 290 THR A CA 1
ATOM 2240 C C . THR A 1 290 ? -2.531 11.875 11.086 1 96.12 290 THR A C 1
ATOM 2242 O O . THR A 1 290 ? -2.404 13.102 11.086 1 96.12 290 THR A O 1
ATOM 2245 N N . PHE A 1 291 ? -2.6 11.133 12.18 1 92.19 291 PHE A N 1
ATOM 2246 C CA . PHE A 1 291 ? -2.65 11.883 13.43 1 92.19 291 PHE A CA 1
ATOM 2247 C C . PHE A 1 291 ? -1.268 12.391 13.812 1 92.19 291 PHE A C 1
ATOM 2249 O O . PHE A 1 291 ? -0.264 11.977 13.227 1 92.19 291 PHE A O 1
ATOM 2256 N N . GLU A 1 292 ? -1.218 13.422 14.641 1 92.25 292 GLU A N 1
ATOM 2257 C CA . GLU A 1 292 ? -0.018 14.164 15.016 1 92.25 292 GLU A CA 1
ATOM 2258 C C . GLU A 1 292 ? 0.599 14.859 13.805 1 92.25 292 GLU A C 1
ATOM 2260 O O . GLU A 1 292 ? 1.816 15.047 13.742 1 92.25 292 GLU A O 1
ATOM 2265 N N . GLY A 1 293 ? -0.208 15.227 12.82 1 93.44 293 GLY A N 1
ATOM 2266 C CA . GLY A 1 293 ? 0.188 15.875 11.578 1 93.44 293 GLY A CA 1
ATOM 2267 C C . GLY A 1 293 ? 0.193 14.93 10.391 1 93.44 293 GLY A C 1
ATOM 2268 O O . GLY A 1 293 ? 0.956 13.961 10.359 1 93.44 293 GLY A O 1
ATOM 2269 N N . ASP A 1 294 ? -0.651 15.258 9.453 1 96.31 294 ASP A N 1
ATOM 2270 C CA . ASP A 1 294 ? -0.72 14.461 8.234 1 96.31 294 ASP A CA 1
ATOM 2271 C C . ASP A 1 294 ? 0.623 14.445 7.504 1 96.31 294 ASP A C 1
ATOM 2273 O O . ASP A 1 294 ? 1.306 15.469 7.434 1 96.31 294 ASP A O 1
ATOM 2277 N N . ASN A 1 295 ? 0.98 13.289 6.93 1 97.94 295 ASN A N 1
ATOM 2278 C CA . ASN A 1 295 ? 2.293 13.102 6.324 1 97.94 295 ASN A CA 1
ATOM 2279 C C . ASN A 1 295 ? 2.549 14.109 5.203 1 97.94 295 ASN A C 1
ATOM 2281 O O . ASN A 1 295 ? 3.67 14.594 5.043 1 97.94 295 ASN A O 1
ATOM 2285 N N . THR A 1 296 ? 1.556 14.43 4.402 1 97.81 296 THR A N 1
ATOM 2286 C CA . THR A 1 296 ? 1.711 15.391 3.312 1 97.81 296 THR A CA 1
ATOM 2287 C C . THR A 1 296 ? 2.043 16.781 3.854 1 97.81 296 THR A C 1
ATOM 2289 O O . THR A 1 296 ? 2.9 17.469 3.307 1 97.81 296 THR A O 1
ATOM 2292 N N . VAL A 1 297 ? 1.4 17.156 4.93 1 96.81 297 VAL A N 1
ATOM 2293 C CA . VAL A 1 297 ? 1.613 18.453 5.547 1 96.81 297 VAL A CA 1
ATOM 2294 C C . VAL A 1 297 ? 2.998 18.516 6.188 1 96.81 297 VAL A C 1
ATOM 2296 O O . VAL A 1 297 ? 3.725 19.5 6.035 1 96.81 297 VAL A O 1
ATOM 2299 N N . LEU A 1 298 ? 3.355 17.438 6.84 1 97.06 298 LEU A N 1
ATOM 2300 C CA . LEU A 1 298 ? 4.637 17.391 7.535 1 97.06 298 LEU A CA 1
ATOM 2301 C C . LEU A 1 298 ? 5.797 17.453 6.547 1 97.06 298 LEU A C 1
ATOM 2303 O O . LEU A 1 298 ? 6.812 18.094 6.816 1 97.06 298 LEU A O 1
ATOM 2307 N N . LEU A 1 299 ? 5.652 16.797 5.445 1 98.56 299 LEU A N 1
ATOM 2308 C CA . LEU A 1 299 ? 6.707 16.844 4.438 1 98.56 299 LEU A CA 1
ATOM 2309 C C . LEU A 1 299 ? 6.867 18.25 3.877 1 98.56 299 LEU A C 1
ATOM 2311 O O . LEU A 1 299 ? 7.98 18.656 3.531 1 98.56 299 LEU A O 1
ATOM 2315 N N . GLN A 1 300 ? 5.809 19 3.818 1 98 300 GLN A N 1
ATOM 2316 C CA . GLN A 1 300 ? 5.91 20.391 3.385 1 98 300 GLN A CA 1
ATOM 2317 C C . GLN A 1 300 ? 6.723 21.219 4.375 1 98 300 GLN A C 1
ATOM 2319 O O . GLN A 1 300 ? 7.445 22.141 3.98 1 98 300 GLN A O 1
ATOM 2324 N N . GLN A 1 301 ? 6.586 20.875 5.652 1 95.62 301 GLN A N 1
ATOM 2325 C CA . GLN A 1 301 ? 7.379 21.578 6.656 1 95.62 301 GLN A CA 1
ATOM 2326 C C . GLN A 1 301 ? 8.867 21.312 6.461 1 95.62 301 GLN A C 1
ATOM 2328 O O . GLN A 1 301 ? 9.688 22.219 6.602 1 95.62 301 GLN A O 1
ATOM 2333 N N . VAL A 1 302 ? 9.172 20.109 6.121 1 97.25 302 VAL A N 1
ATOM 2334 C CA . VAL A 1 302 ? 10.562 19.75 5.855 1 97.25 302 VAL A CA 1
ATOM 2335 C C . VAL A 1 302 ? 11.07 20.531 4.645 1 97.25 302 VAL A C 1
ATOM 2337 O O . VAL A 1 302 ? 12.148 21.125 4.691 1 97.25 302 VAL A O 1
ATOM 2340 N N . ALA A 1 303 ? 10.289 20.547 3.615 1 97.69 303 ALA A N 1
ATOM 2341 C CA . ALA A 1 303 ? 10.672 21.25 2.398 1 97.69 303 ALA A CA 1
ATOM 2342 C C . ALA A 1 303 ? 10.836 22.75 2.668 1 97.69 303 ALA A C 1
ATOM 2344 O O . ALA A 1 303 ? 11.766 23.375 2.166 1 97.69 303 ALA A O 1
ATOM 2345 N N . GLY A 1 304 ? 9.891 23.297 3.443 1 96 304 GLY A N 1
ATOM 2346 C CA . GLY A 1 304 ? 9.977 24.703 3.807 1 96 304 GLY A CA 1
ATOM 2347 C C . GLY A 1 304 ? 11.258 25.047 4.547 1 96 304 GLY A C 1
ATOM 2348 O O . GLY A 1 304 ? 11.875 26.078 4.285 1 96 304 GLY A O 1
ATOM 2349 N N . ASP A 1 305 ? 11.617 24.188 5.406 1 93.94 305 ASP A N 1
ATOM 2350 C CA . ASP A 1 305 ? 12.844 24.406 6.164 1 93.94 305 ASP A CA 1
ATOM 2351 C C . ASP A 1 305 ? 14.07 24.359 5.254 1 93.94 305 ASP A C 1
ATOM 2353 O O . ASP A 1 305 ? 15 25.156 5.402 1 93.94 305 ASP A O 1
ATOM 2357 N N . LEU A 1 306 ? 14.078 23.391 4.359 1 93.38 306 LEU A N 1
ATOM 2358 C CA . LEU A 1 306 ? 15.188 23.266 3.42 1 93.38 306 LEU A CA 1
ATOM 2359 C C . LEU A 1 306 ? 15.328 24.516 2.564 1 93.38 306 LEU A C 1
ATOM 2361 O O . LEU A 1 306 ? 16.438 25 2.336 1 93.38 306 LEU A O 1
ATOM 2365 N N . LEU A 1 307 ? 14.242 25.016 2.094 1 93 307 LEU A N 1
ATOM 2366 C CA . LEU A 1 307 ? 14.25 26.219 1.271 1 93 307 LEU A CA 1
ATOM 2367 C C . LEU A 1 307 ? 14.734 27.422 2.07 1 93 307 LEU A C 1
ATOM 2369 O O . LEU A 1 307 ? 15.469 28.266 1.548 1 93 307 LEU A O 1
ATOM 2373 N N . LYS A 1 308 ? 14.336 27.484 3.336 1 90.38 308 LYS A N 1
ATOM 2374 C CA . LYS A 1 308 ? 14.797 28.547 4.215 1 90.38 308 LYS A CA 1
ATOM 2375 C C . LYS A 1 308 ? 16.312 28.5 4.387 1 90.38 308 LYS A C 1
ATOM 2377 O O . LYS A 1 308 ? 16.984 29.531 4.32 1 90.38 308 LYS A O 1
ATOM 2382 N N . GLN A 1 309 ? 16.781 27.328 4.582 1 85.75 309 GLN A N 1
ATOM 2383 C CA . GLN A 1 309 ? 18.234 27.141 4.73 1 85.75 309 GLN A CA 1
ATOM 2384 C C . GLN A 1 309 ? 18.969 27.484 3.434 1 85.75 309 GLN A C 1
ATOM 2386 O O . GLN A 1 309 ? 20.047 28.062 3.465 1 85.75 309 GLN A O 1
ATOM 2391 N N . TYR A 1 310 ? 18.375 27.078 2.375 1 84.06 310 TYR A N 1
ATOM 2392 C CA . TYR A 1 310 ? 18.938 27.344 1.057 1 84.06 310 TYR A CA 1
ATOM 2393 C C . TYR A 1 310 ? 19.031 28.844 0.813 1 84.06 310 TYR A C 1
ATOM 2395 O O . TYR A 1 310 ? 20.047 29.328 0.288 1 84.06 310 TYR A O 1
ATOM 2403 N N . GLN A 1 311 ? 18.094 29.562 1.218 1 83.06 311 GLN A N 1
ATOM 2404 C CA . GLN A 1 311 ? 18.094 31.016 1.059 1 83.06 311 GLN A CA 1
ATOM 2405 C C . GLN A 1 311 ? 19.125 31.672 1.971 1 83.06 311 GLN A C 1
ATOM 2407 O O . GLN A 1 311 ? 19.781 32.625 1.576 1 83.06 311 GLN A O 1
ATOM 2412 N N . GLN A 1 312 ? 19.234 31.219 3.131 1 79.44 312 GLN A N 1
ATOM 2413 C CA . GLN A 1 312 ? 20.172 31.781 4.098 1 79.44 312 GLN A CA 1
ATOM 2414 C C . GLN A 1 312 ? 21.609 31.594 3.639 1 79.44 312 GLN A C 1
ATOM 2416 O O . GLN A 1 312 ? 22.469 32.438 3.91 1 79.44 312 GLN A O 1
ATOM 2421 N N . LYS A 1 313 ? 21.812 30.516 3.055 1 69.56 313 LYS A N 1
ATOM 2422 C CA . LYS A 1 313 ? 23.156 30.266 2.531 1 69.56 313 LYS A CA 1
ATOM 2423 C C . LYS A 1 313 ? 23.578 31.375 1.572 1 69.56 313 LYS A C 1
ATOM 2425 O O . LYS A 1 313 ? 24.734 31.828 1.601 1 69.56 313 LYS A O 1
ATOM 2430 N N . PHE A 1 314 ? 22.766 31.734 0.789 1 64.75 314 PHE A N 1
ATOM 2431 C CA . PHE A 1 314 ? 23.078 32.75 -0.199 1 64.75 314 PHE A CA 1
ATOM 2432 C C . PHE A 1 314 ? 23.109 34.125 0.442 1 64.75 314 PHE A C 1
ATOM 2434 O O . PHE A 1 314 ? 23.688 35.062 -0.115 1 64.75 314 PHE A O 1
ATOM 2441 N N . LYS A 1 315 ? 22.656 34.188 1.703 1 65.31 315 LYS A N 1
ATOM 2442 C CA . LYS A 1 315 ? 22.688 35.469 2.404 1 65.31 315 LYS A CA 1
ATOM 2443 C C . LYS A 1 315 ? 23.797 35.5 3.455 1 65.31 315 LYS A C 1
ATOM 2445 O O . LYS A 1 315 ? 23.922 36.469 4.207 1 65.31 315 LYS A O 1
ATOM 2450 N N . GLY A 1 316 ? 24.625 34.375 3.49 1 57.97 316 GLY A N 1
ATOM 2451 C CA . GLY A 1 316 ? 25.75 34.344 4.418 1 57.97 316 GLY A CA 1
ATOM 2452 C C . GLY A 1 316 ? 25.375 33.812 5.793 1 57.97 316 GLY A C 1
ATOM 2453 O O . GLY A 1 316 ? 26.125 33.969 6.754 1 57.97 316 GLY A O 1
ATOM 2454 N N . GLY A 1 317 ? 24.281 33.188 5.965 1 54.03 317 GLY A N 1
ATOM 2455 C CA . GLY A 1 317 ? 23.828 32.75 7.27 1 54.03 317 GLY A CA 1
ATOM 2456 C C . GLY A 1 317 ? 24.312 31.359 7.629 1 54.03 317 GLY A C 1
ATOM 2457 O O . GLY A 1 317 ? 24.906 30.656 6.793 1 54.03 317 GLY A O 1
ATOM 2458 N N . THR A 1 318 ? 24.297 30.922 9.062 1 50.69 318 THR A N 1
ATOM 2459 C CA . THR A 1 318 ? 24.703 29.625 9.578 1 50.69 318 THR A CA 1
ATOM 2460 C C . THR A 1 318 ? 23.625 28.578 9.312 1 50.69 318 THR A C 1
ATOM 2462 O O . THR A 1 318 ? 22.438 28.859 9.453 1 50.69 318 THR A O 1
ATOM 2465 N N . LEU A 1 319 ? 23.984 27.375 8.719 1 54.19 319 LEU A N 1
ATOM 2466 C CA . LEU A 1 319 ? 23.078 26.266 8.453 1 54.19 319 LEU A CA 1
ATOM 2467 C C . LEU A 1 319 ? 22.969 25.359 9.672 1 54.19 319 LEU A C 1
ATOM 2469 O O . LEU A 1 319 ? 23.922 25.219 10.445 1 54.19 319 LEU A O 1
ATOM 2473 N N . SER A 1 320 ? 21.75 24.859 9.914 1 51.66 320 SER A N 1
ATOM 2474 C CA . SER A 1 320 ? 21.594 23.844 10.953 1 51.66 320 SER A CA 1
ATOM 2475 C C . SER A 1 320 ? 22.438 22.609 10.648 1 51.66 320 SER A C 1
ATOM 2477 O O . SER A 1 320 ? 22.781 22.359 9.492 1 51.66 320 SER A O 1
ATOM 2479 N N . VAL A 1 321 ? 22.891 21.922 11.648 1 46.03 321 VAL A N 1
ATOM 2480 C CA . VAL A 1 321 ? 23.781 20.766 11.594 1 46.03 321 VAL A CA 1
ATOM 2481 C C . VAL A 1 321 ? 23.219 19.719 10.633 1 46.03 321 VAL A C 1
ATOM 2483 O O . VAL A 1 321 ? 23.969 19.141 9.844 1 46.03 321 VAL A O 1
ATOM 2486 N N . THR A 1 322 ? 21.953 19.609 10.625 1 48.34 322 THR A N 1
ATOM 2487 C CA . THR A 1 322 ? 21.312 18.594 9.805 1 48.34 322 THR A CA 1
ATOM 2488 C C . THR A 1 322 ? 21.422 18.938 8.32 1 48.34 322 THR A C 1
ATOM 2490 O O . THR A 1 322 ? 21.375 18.047 7.469 1 48.34 322 THR A O 1
ATOM 2493 N N . TRP A 1 323 ? 21.875 20.25 8.125 1 58.81 323 TRP A N 1
ATOM 2494 C CA . TRP A 1 323 ? 21.812 20.766 6.762 1 58.81 323 TRP A CA 1
ATOM 2495 C C . TRP A 1 323 ? 23.219 21.078 6.242 1 58.81 323 TRP A C 1
ATOM 2497 O O . TRP A 1 323 ? 23.37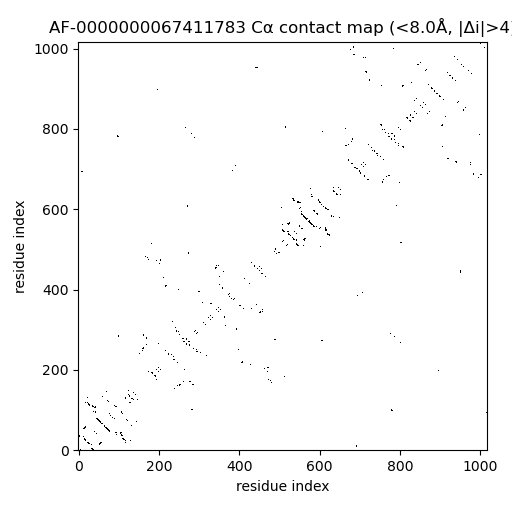5 21.5 5.09 1 58.81 323 TRP A O 1
ATOM 2507 N N . ASN A 1 324 ? 24.062 20.844 7.062 1 59.78 324 ASN A N 1
ATOM 2508 C CA . ASN A 1 324 ? 25.422 21.266 6.758 1 59.78 324 ASN A CA 1
ATOM 2509 C C . ASN A 1 324 ? 25.922 20.672 5.449 1 59.78 324 ASN A C 1
ATOM 2511 O O . ASN A 1 324 ? 26.703 21.297 4.734 1 59.78 324 ASN A O 1
ATOM 2515 N N . TYR A 1 325 ? 25.359 19.578 5.203 1 57.09 325 TYR A N 1
ATOM 2516 C CA . TYR A 1 325 ? 25.875 18.938 4.004 1 57.09 325 TYR A CA 1
ATOM 2517 C C . TYR A 1 325 ? 25.484 19.703 2.75 1 57.09 325 TYR A C 1
ATOM 2519 O O . TYR A 1 325 ? 26.141 19.609 1.716 1 57.09 325 TYR A O 1
ATOM 2527 N N . LEU A 1 326 ? 24.453 20.453 2.869 1 62.62 326 LEU A N 1
ATOM 2528 C CA . LEU A 1 326 ? 24.016 21.234 1.718 1 62.62 326 LEU A CA 1
ATOM 2529 C C . LEU A 1 326 ? 24.984 22.391 1.449 1 62.62 326 LEU A C 1
ATOM 2531 O O . LEU A 1 326 ? 25.156 22.812 0.302 1 62.62 326 LEU A O 1
ATOM 2535 N N . ARG A 1 327 ? 25.484 22.875 2.51 1 57.81 327 ARG A N 1
ATOM 2536 C CA . ARG A 1 327 ? 26.438 23.969 2.387 1 57.81 327 ARG A CA 1
ATOM 2537 C C . ARG A 1 327 ? 27.688 23.531 1.639 1 57.81 327 ARG A C 1
ATOM 2539 O O . ARG A 1 327 ? 28.156 24.219 0.725 1 57.81 327 ARG A O 1
ATOM 2546 N N . ASP A 1 328 ? 28.281 22.547 2.23 1 55.84 328 ASP A N 1
ATOM 2547 C CA . ASP A 1 328 ? 29.578 22.125 1.731 1 55.84 328 ASP A CA 1
ATOM 2548 C C . ASP A 1 328 ? 29.469 21.484 0.355 1 55.84 328 ASP A C 1
ATOM 2550 O O . ASP A 1 328 ? 30.375 21.609 -0.473 1 55.84 328 ASP A O 1
ATOM 2554 N N . SER A 1 329 ? 28.281 20.891 0.109 1 56.47 329 SER A N 1
ATOM 2555 C CA . SER A 1 329 ? 28.266 19.938 -0.999 1 56.47 329 SER A CA 1
ATOM 2556 C C . SER A 1 329 ? 27.453 20.469 -2.174 1 56.47 329 SER A C 1
ATOM 2558 O O . SER A 1 329 ? 27.469 19.906 -3.266 1 56.47 329 SER A O 1
ATOM 2560 N N . MET A 1 330 ? 26.75 21.484 -1.844 1 58.78 330 MET A N 1
ATOM 2561 C CA . MET A 1 330 ? 25.891 21.906 -2.947 1 58.78 330 MET A CA 1
ATOM 2562 C C . MET A 1 330 ? 26.734 22.391 -4.129 1 58.78 330 MET A C 1
ATOM 2564 O O . MET A 1 330 ? 26.391 22.109 -5.285 1 58.78 330 MET A O 1
ATOM 2568 N N . SER A 1 331 ? 27.75 23.078 -3.773 1 58.5 331 SER A N 1
ATOM 2569 C CA . SER A 1 331 ? 28.594 23.469 -4.902 1 58.5 331 SER A CA 1
ATOM 2570 C C . SER A 1 331 ? 29.094 22.234 -5.66 1 58.5 331 SER A C 1
ATOM 2572 O O . SER A 1 331 ? 29.109 22.234 -6.891 1 58.5 331 SER A O 1
ATOM 2574 N N . THR A 1 332 ? 29.375 21.312 -4.926 1 59.5 332 THR A N 1
ATOM 2575 C CA . THR A 1 332 ? 29.844 20.078 -5.52 1 59.5 332 THR A CA 1
ATOM 2576 C C . THR A 1 332 ? 28.703 19.328 -6.191 1 59.5 332 THR A C 1
ATOM 2578 O O . THR A 1 332 ? 28.859 18.797 -7.297 1 59.5 332 THR A O 1
ATOM 2581 N N . TYR A 1 333 ? 27.609 19.5 -5.559 1 61.94 333 TYR A N 1
ATOM 2582 C CA . TYR A 1 333 ? 26.516 18.688 -6.055 1 61.94 333 TYR A CA 1
ATOM 2583 C C . TYR A 1 333 ? 25.781 19.391 -7.188 1 61.94 333 TYR A C 1
ATOM 2585 O O . TYR A 1 333 ? 25.062 18.75 -7.957 1 61.94 333 TYR A O 1
ATOM 2593 N N . LEU A 1 334 ? 26.094 20.656 -7.207 1 65.56 334 LEU A N 1
ATOM 2594 C CA . LEU A 1 334 ? 25.469 21.375 -8.305 1 65.56 334 LEU A CA 1
ATOM 2595 C C . LEU A 1 334 ? 26.375 21.406 -9.531 1 65.56 334 LEU A C 1
ATOM 2597 O O . LEU A 1 334 ? 25.953 21.766 -10.625 1 65.56 334 LEU A O 1
ATOM 2601 N N . SER A 1 335 ? 27.594 20.922 -9.219 1 64.12 335 SER A N 1
ATOM 2602 C CA . SER A 1 335 ? 28.484 20.812 -10.375 1 64.12 335 SER A CA 1
ATOM 2603 C C . SER A 1 335 ? 28.109 19.625 -11.25 1 64.12 335 SER A C 1
ATOM 2605 O O . SER A 1 335 ? 27.469 18.688 -10.781 1 64.12 335 SER A O 1
ATOM 2607 N N . GLN A 1 336 ? 28.438 19.781 -12.508 1 69.31 336 GLN A N 1
ATOM 2608 C CA . GLN A 1 336 ? 28.172 18.719 -13.461 1 69.31 336 GLN A CA 1
ATOM 2609 C C . GLN A 1 336 ? 28.828 17.406 -13.023 1 69.31 336 GLN A C 1
ATOM 2611 O O . GLN A 1 336 ? 29.969 17.406 -12.547 1 69.31 336 GLN A O 1
ATOM 2616 N N . PRO A 1 337 ? 28.031 16.422 -13.086 1 72.94 337 PRO A N 1
ATOM 2617 C CA . PRO A 1 337 ? 28.594 15.125 -12.711 1 72.94 337 PRO A CA 1
ATOM 2618 C C . PRO A 1 337 ? 29.844 14.773 -13.523 1 72.94 337 PRO A C 1
ATOM 2620 O O . PRO A 1 337 ? 29.922 15.102 -14.711 1 72.94 337 PRO A O 1
ATOM 2623 N N . ASN A 1 338 ? 30.797 14.242 -12.844 1 74.5 338 ASN A N 1
ATOM 2624 C CA . ASN A 1 338 ? 32 13.727 -13.508 1 74.5 338 ASN A CA 1
ATOM 2625 C C . ASN A 1 338 ? 31.672 12.531 -14.398 1 74.5 338 ASN A C 1
ATOM 2627 O O . ASN A 1 338 ? 31.25 11.484 -13.906 1 74.5 338 ASN A O 1
ATOM 2631 N N . PRO A 1 339 ? 31.859 12.734 -15.695 1 74.62 339 PRO A N 1
ATOM 2632 C CA . PRO A 1 339 ? 31.5 11.664 -16.625 1 74.62 339 PRO A CA 1
ATOM 2633 C C . PRO A 1 339 ? 32.219 10.352 -16.328 1 74.62 339 PRO A C 1
ATOM 2635 O O . PRO A 1 339 ? 31.703 9.281 -16.641 1 74.62 339 PRO A O 1
ATOM 2638 N N . VAL A 1 340 ? 33.344 10.453 -15.758 1 72.25 340 VAL A N 1
ATOM 2639 C CA . VAL A 1 340 ? 34.125 9.25 -15.445 1 72.25 340 VAL A CA 1
ATOM 2640 C C . VAL A 1 340 ? 33.469 8.508 -14.281 1 72.25 340 VAL A C 1
ATOM 2642 O O . VAL A 1 340 ? 33.188 7.309 -14.375 1 72.25 340 VAL A O 1
ATOM 2645 N N . THR A 1 341 ? 33.156 9.219 -13.328 1 78.5 341 THR A N 1
ATOM 2646 C CA . THR A 1 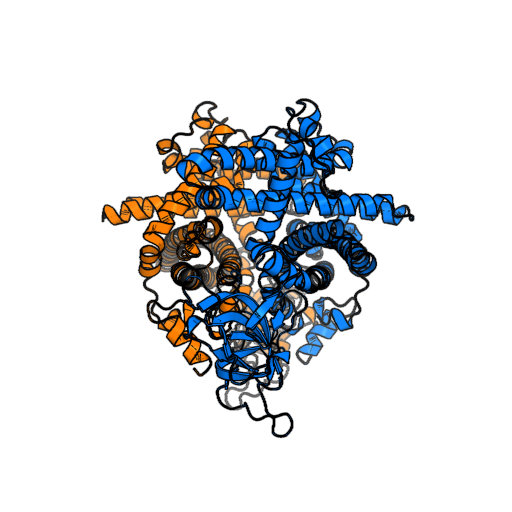341 ? 32.562 8.609 -12.141 1 78.5 341 THR A CA 1
ATOM 2647 C C . THR A 1 341 ? 31.141 8.141 -12.414 1 78.5 341 THR A C 1
ATOM 2649 O O . THR A 1 341 ? 30.672 7.188 -11.797 1 78.5 341 THR A O 1
ATOM 2652 N N . ALA A 1 342 ? 30.609 8.742 -13.344 1 82.31 342 ALA A N 1
ATOM 2653 C CA . ALA A 1 342 ? 29.25 8.375 -13.719 1 82.31 342 ALA A CA 1
ATOM 2654 C C . ALA A 1 342 ? 29.203 6.98 -14.328 1 82.31 342 ALA A C 1
ATOM 2656 O O . ALA A 1 342 ? 28.141 6.34 -14.352 1 82.31 342 ALA A O 1
ATOM 2657 N N . ARG A 1 343 ? 30.391 6.496 -14.68 1 80.69 343 ARG A N 1
ATOM 2658 C CA . ARG A 1 343 ? 30.438 5.227 -15.398 1 80.69 343 ARG A CA 1
ATOM 2659 C C . ARG A 1 343 ? 31.062 4.133 -14.539 1 80.69 343 ARG A C 1
ATOM 2661 O O . ARG A 1 343 ? 31.094 2.965 -14.938 1 80.69 343 ARG A O 1
ATOM 2668 N N . TRP A 1 344 ? 31.578 4.488 -13.406 1 84.75 344 TRP A N 1
ATOM 2669 C CA . TRP A 1 344 ? 32.219 3.488 -12.562 1 84.75 344 TRP A CA 1
ATOM 2670 C C . TRP A 1 344 ? 31.219 2.445 -12.094 1 84.75 344 TRP A C 1
ATOM 2672 O O . TRP A 1 344 ? 30.25 2.775 -11.391 1 84.75 344 TRP A O 1
ATOM 2682 N N . GLU A 1 345 ? 31.438 1.234 -12.422 1 86.38 345 GLU A N 1
ATOM 2683 C CA . GLU A 1 345 ? 30.422 0.223 -12.172 1 86.38 345 GLU A CA 1
ATOM 2684 C C . GLU A 1 345 ? 30.953 -0.882 -11.258 1 86.38 345 GLU A C 1
ATOM 2686 O O . GLU A 1 345 ? 30.234 -1.84 -10.953 1 86.38 345 GLU A O 1
ATOM 2691 N N . GLY A 1 346 ? 32.156 -0.753 -10.82 1 91.25 346 GLY A N 1
ATOM 2692 C CA . GLY A 1 346 ? 32.75 -1.785 -9.969 1 91.25 346 GLY A CA 1
ATOM 2693 C C . GLY A 1 346 ? 32.031 -1.926 -8.641 1 91.25 346 GLY A C 1
ATOM 2694 O O . GLY A 1 346 ? 31.547 -0.937 -8.07 1 91.25 346 GLY A O 1
ATOM 2695 N N . GLU A 1 347 ? 32.031 -3.119 -8.156 1 93.56 347 GLU A N 1
ATOM 2696 C CA . GLU A 1 347 ? 31.328 -3.41 -6.906 1 93.56 347 GLU A CA 1
ATOM 2697 C C . GLU A 1 347 ? 31.906 -2.592 -5.754 1 93.56 347 GLU A C 1
ATOM 2699 O O . GLU A 1 347 ? 31.172 -2.102 -4.902 1 93.56 347 GLU A O 1
ATOM 2704 N N . ASP A 1 348 ? 33.188 -2.42 -5.738 1 94.31 348 ASP A N 1
ATOM 2705 C CA . ASP A 1 348 ? 33.844 -1.655 -4.676 1 94.31 348 ASP A CA 1
ATOM 2706 C C . ASP A 1 348 ? 33.375 -0.201 -4.684 1 94.31 348 ASP A C 1
ATOM 2708 O O . ASP A 1 348 ? 33.125 0.389 -3.629 1 94.31 348 ASP A O 1
ATOM 2712 N N . HIS A 1 349 ? 33.25 0.325 -5.836 1 95.38 349 HIS A N 1
ATOM 2713 C CA . HIS A 1 349 ? 32.75 1.695 -5.98 1 95.38 349 HIS A CA 1
ATOM 2714 C C . HIS A 1 349 ? 31.297 1.816 -5.559 1 95.38 349 HIS A C 1
ATOM 2716 O O . HIS A 1 349 ? 30.938 2.73 -4.812 1 95.38 349 HIS A O 1
ATOM 2722 N N . LEU A 1 350 ? 30.484 0.875 -6.012 1 97.44 350 LEU A N 1
ATOM 2723 C CA . LEU A 1 350 ? 29.047 0.936 -5.746 1 97.44 350 LEU A CA 1
ATOM 2724 C C . LEU A 1 350 ? 28.766 0.722 -4.266 1 97.44 350 LEU A C 1
ATOM 2726 O O . LEU A 1 350 ? 27.766 1.235 -3.742 1 97.44 350 LEU A O 1
ATOM 2730 N N . ARG A 1 351 ? 29.641 -0.016 -3.594 1 97.62 351 ARG A N 1
ATOM 2731 C CA . ARG A 1 351 ? 29.422 -0.312 -2.18 1 97.62 351 ARG A CA 1
ATOM 2732 C C . ARG A 1 351 ? 30.172 0.677 -1.292 1 97.62 351 ARG A C 1
ATOM 2734 O O . ARG A 1 351 ? 30.188 0.538 -0.067 1 97.62 351 ARG A O 1
ATOM 2741 N N . ASP A 1 352 ? 30.844 1.669 -1.899 1 97.38 352 ASP A N 1
ATOM 2742 C CA . ASP A 1 352 ? 31.5 2.736 -1.15 1 97.38 352 ASP A CA 1
ATOM 2743 C C . ASP A 1 352 ? 30.469 3.646 -0.477 1 97.38 352 ASP A C 1
ATOM 2745 O O . ASP A 1 352 ? 29.656 4.281 -1.151 1 97.38 352 ASP A O 1
ATOM 2749 N N . PRO A 1 353 ? 30.562 3.74 0.85 1 97.5 353 PRO A N 1
ATOM 2750 C CA . PRO A 1 353 ? 29.609 4.59 1.556 1 97.5 353 PRO A CA 1
ATOM 2751 C C . PRO A 1 353 ? 29.641 6.039 1.076 1 97.5 353 PRO A C 1
ATOM 2753 O O . PRO A 1 353 ? 28.609 6.719 1.083 1 97.5 353 PRO A O 1
ATOM 2756 N N . LYS A 1 354 ? 30.766 6.488 0.704 1 94.69 354 LYS A N 1
ATOM 2757 C CA . LYS A 1 354 ? 30.875 7.859 0.209 1 94.69 354 LYS A CA 1
ATOM 2758 C C . LYS A 1 354 ? 30.078 8.039 -1.084 1 94.69 354 LYS A C 1
ATOM 2760 O O . LYS A 1 354 ? 29.359 9.023 -1.241 1 94.69 354 LYS A O 1
ATOM 2765 N N . PHE A 1 355 ? 30.266 7.086 -2.002 1 94.25 355 PHE A N 1
ATOM 2766 C CA . PHE A 1 355 ? 29.469 7.156 -3.23 1 94.25 355 PHE A CA 1
ATOM 2767 C C . PHE A 1 355 ? 27.984 7.145 -2.922 1 94.25 355 PHE A C 1
ATOM 2769 O O . PHE A 1 355 ? 27.219 7.953 -3.469 1 94.25 355 PHE A O 1
ATOM 2776 N N . GLN A 1 356 ? 27.594 6.184 -2.088 1 97.19 356 GLN A N 1
ATOM 2777 C CA . GLN A 1 356 ? 26.188 6.004 -1.777 1 97.19 356 GLN A CA 1
ATOM 2778 C C . GLN A 1 356 ? 25.594 7.27 -1.172 1 97.19 356 GLN A C 1
ATOM 2780 O O . GLN A 1 356 ? 24.578 7.773 -1.651 1 97.19 356 GLN A O 1
ATOM 2785 N N . LEU A 1 357 ? 26.234 7.809 -0.183 1 96.19 357 LEU A N 1
ATOM 2786 C CA . LEU A 1 357 ? 25.703 8.992 0.493 1 96.19 357 LEU A CA 1
ATOM 2787 C C . LEU A 1 357 ? 25.734 10.203 -0.434 1 96.19 357 LEU A C 1
ATOM 2789 O O . LEU A 1 357 ? 24.812 11.031 -0.41 1 96.19 357 LEU A O 1
ATOM 2793 N N . ASP A 1 358 ? 26.75 10.336 -1.25 1 93 358 ASP A N 1
ATOM 2794 C CA . ASP A 1 358 ? 26.859 11.43 -2.209 1 93 358 ASP A CA 1
ATOM 2795 C C . ASP A 1 358 ? 25.703 11.383 -3.213 1 93 358 ASP A C 1
ATOM 2797 O O . ASP A 1 358 ? 25.188 12.43 -3.625 1 93 358 ASP A O 1
ATOM 2801 N N . ALA A 1 359 ? 25.344 10.188 -3.605 1 94.44 359 ALA A N 1
ATOM 2802 C CA . ALA A 1 359 ? 24.234 10.055 -4.535 1 94.44 359 ALA A CA 1
ATOM 2803 C C . ALA A 1 359 ? 22.938 10.602 -3.926 1 94.44 359 ALA A C 1
ATOM 2805 O O . ALA A 1 359 ? 22.188 11.32 -4.586 1 94.44 359 ALA A O 1
ATOM 2806 N N . PHE A 1 360 ? 22.688 10.305 -2.65 1 95.81 360 PHE A N 1
ATOM 2807 C CA . PHE A 1 360 ? 21.5 10.789 -1.963 1 95.81 360 PHE A CA 1
ATOM 2808 C C . PHE A 1 360 ? 21.516 12.312 -1.847 1 95.81 360 PHE A C 1
ATOM 2810 O O . PHE A 1 360 ? 20.531 12.977 -2.141 1 95.81 360 PHE A O 1
ATOM 2817 N N . ARG A 1 361 ? 22.641 12.789 -1.439 1 92.81 361 ARG A N 1
ATOM 2818 C CA . ARG A 1 361 ? 22.781 14.227 -1.215 1 92.81 361 ARG A CA 1
ATOM 2819 C C . ARG A 1 361 ? 22.719 14.992 -2.529 1 92.81 361 ARG A C 1
ATOM 2821 O O . ARG A 1 361 ? 22.188 16.109 -2.582 1 92.81 361 ARG A O 1
ATOM 2828 N N . TYR A 1 362 ? 23.297 14.383 -3.549 1 91.56 362 TYR A N 1
ATOM 2829 C CA . TYR A 1 362 ? 23.203 14.977 -4.879 1 91.56 362 TYR A CA 1
ATOM 2830 C C . TYR A 1 362 ? 21.75 15.141 -5.309 1 91.56 362 TYR A C 1
ATOM 2832 O O . TYR A 1 362 ? 21.359 16.219 -5.777 1 91.56 362 TYR A O 1
ATOM 2840 N N . ARG A 1 363 ? 21 14.117 -5.176 1 93.25 363 ARG A N 1
ATOM 2841 C CA . ARG A 1 363 ? 19.594 14.156 -5.531 1 93.25 363 ARG A CA 1
ATOM 2842 C C . ARG A 1 363 ? 18.859 15.25 -4.762 1 93.25 363 ARG A C 1
ATOM 2844 O O . ARG A 1 363 ? 18.109 16.031 -5.348 1 93.25 363 ARG A O 1
ATOM 2851 N N . THR A 1 364 ? 19.109 15.32 -3.465 1 93.75 364 THR A N 1
ATOM 2852 C CA . THR A 1 364 ? 18.469 16.328 -2.619 1 93.75 364 THR A CA 1
ATOM 2853 C C . THR A 1 364 ? 18.859 17.734 -3.055 1 93.75 364 THR A C 1
ATOM 2855 O O . THR A 1 364 ? 18 18.609 -3.158 1 93.75 364 THR A O 1
ATOM 2858 N N . SER A 1 365 ? 20.125 17.891 -3.316 1 90.44 365 SER A N 1
ATOM 2859 C CA . SER A 1 365 ? 20.625 19.219 -3.705 1 90.44 365 SER A CA 1
ATOM 2860 C C . SER A 1 365 ? 20.031 19.656 -5.039 1 90.44 365 SER A C 1
ATOM 2862 O O . SER A 1 365 ? 19.672 20.828 -5.199 1 90.44 365 SER A O 1
ATOM 2864 N N . ARG A 1 366 ? 19.953 18.734 -5.918 1 90.56 366 ARG A N 1
ATOM 2865 C CA . ARG A 1 366 ? 19.391 19.062 -7.23 1 90.56 366 ARG A CA 1
ATOM 2866 C C . ARG A 1 366 ? 17.906 19.406 -7.129 1 90.56 366 ARG A C 1
ATOM 2868 O O . ARG A 1 366 ? 17.438 20.312 -7.816 1 90.56 366 ARG A O 1
ATOM 2875 N N . LEU A 1 367 ? 17.219 18.641 -6.375 1 94 367 LEU A N 1
ATOM 2876 C CA . LEU A 1 367 ? 15.797 18.906 -6.168 1 94 367 LEU A CA 1
ATOM 2877 C C . LEU A 1 367 ? 15.586 20.266 -5.508 1 94 367 LEU A C 1
ATOM 2879 O O . LEU A 1 367 ? 14.68 21 -5.883 1 94 367 LEU A O 1
ATOM 2883 N N . LEU A 1 368 ? 16.422 20.531 -4.527 1 93.12 368 LEU A N 1
ATOM 2884 C CA . LEU A 1 368 ? 16.312 21.781 -3.801 1 93.12 368 LEU A CA 1
ATOM 2885 C C . LEU A 1 368 ? 16.594 22.969 -4.723 1 93.12 368 LEU A C 1
ATOM 2887 O O . LEU A 1 368 ? 15.828 23.938 -4.734 1 93.12 368 LEU A O 1
ATOM 2891 N N . HIS A 1 369 ? 17.625 22.875 -5.52 1 89.31 369 HIS A N 1
ATOM 2892 C CA . HIS A 1 369 ? 18 23.938 -6.445 1 89.31 369 HIS A CA 1
ATOM 2893 C C . HIS A 1 369 ? 16.906 24.172 -7.484 1 89.31 369 HIS A C 1
ATOM 2895 O O . HIS A 1 369 ? 16.516 25.312 -7.742 1 89.31 369 HIS A O 1
ATOM 2901 N N . SER A 1 370 ? 16.469 23.078 -8.055 1 92.19 370 SER A N 1
ATOM 2902 C CA . SER A 1 370 ? 15.5 23.203 -9.141 1 92.19 370 SER A CA 1
ATOM 2903 C C . SER A 1 370 ? 14.148 23.688 -8.633 1 92.19 370 SER A C 1
ATOM 2905 O O . SER A 1 370 ? 13.469 24.469 -9.305 1 92.19 370 SER A O 1
ATOM 2907 N N . VAL A 1 371 ? 13.719 23.266 -7.434 1 95.81 371 VAL A N 1
ATOM 2908 C CA . VAL A 1 371 ? 12.414 23.688 -6.938 1 95.81 371 VAL A CA 1
ATOM 2909 C C . VAL A 1 371 ? 12.461 25.156 -6.543 1 95.81 371 VAL A C 1
ATOM 2911 O O . VAL A 1 371 ? 11.484 25.891 -6.711 1 95.81 371 VAL A O 1
ATOM 2914 N N . ALA A 1 372 ? 13.609 25.594 -6.004 1 92.69 372 ALA A N 1
ATOM 2915 C CA . ALA A 1 372 ? 13.773 27 -5.691 1 92.69 372 ALA A CA 1
ATOM 2916 C C . ALA A 1 372 ? 13.602 27.859 -6.941 1 92.69 372 ALA A C 1
ATOM 2918 O O . ALA A 1 372 ? 12.93 28.891 -6.902 1 92.69 372 ALA A O 1
ATOM 2919 N N . ALA A 1 373 ? 14.195 27.438 -8.016 1 92.75 373 ALA A N 1
ATOM 2920 C CA . ALA A 1 373 ? 14.07 28.156 -9.281 1 92.75 373 ALA A CA 1
ATOM 2921 C C . ALA A 1 373 ? 12.633 28.141 -9.781 1 92.75 373 ALA A C 1
ATOM 2923 O O . ALA A 1 373 ? 12.133 29.156 -10.266 1 92.75 373 ALA A O 1
ATOM 2924 N N . ARG A 1 374 ? 11.984 27.031 -9.688 1 96.06 374 ARG A N 1
ATOM 2925 C CA . ARG A 1 374 ? 10.594 26.922 -10.125 1 96.06 374 ARG A CA 1
ATOM 2926 C C . ARG A 1 374 ? 9.68 27.812 -9.297 1 96.06 374 ARG A C 1
ATOM 2928 O O . ARG A 1 374 ? 8.789 28.469 -9.844 1 96.06 374 ARG A O 1
ATOM 2935 N N . LEU A 1 375 ? 9.906 27.828 -8.023 1 96.81 375 LEU A N 1
ATOM 2936 C CA . LEU A 1 375 ? 9.109 28.672 -7.141 1 96.81 375 LEU A CA 1
ATOM 2937 C C . LEU A 1 375 ? 9.258 30.141 -7.52 1 96.81 375 LEU A C 1
ATOM 2939 O O . LEU A 1 375 ? 8.266 30.875 -7.586 1 96.81 375 LEU A O 1
ATOM 2943 N N . GLN A 1 376 ? 10.453 30.547 -7.766 1 94.12 376 GLN A N 1
ATOM 2944 C CA . GLN A 1 376 ? 10.711 31.922 -8.164 1 94.12 376 GLN A CA 1
ATOM 2945 C C . GLN A 1 376 ? 10 32.25 -9.477 1 94.12 376 GLN A C 1
ATOM 2947 O O . GLN A 1 376 ? 9.406 33.344 -9.609 1 94.12 376 GLN A O 1
ATOM 2952 N N . LYS A 1 377 ? 10.055 31.359 -10.344 1 95.44 377 LYS A N 1
ATOM 2953 C CA . LYS A 1 377 ? 9.422 31.547 -11.648 1 95.44 377 LYS A CA 1
ATOM 2954 C C . LYS A 1 377 ? 7.906 31.688 -11.508 1 95.44 377 LYS A C 1
ATOM 2956 O O . LYS A 1 377 ? 7.305 32.625 -12.047 1 95.44 377 LYS A O 1
ATOM 2961 N N . HIS A 1 378 ? 7.277 30.812 -10.75 1 96.31 378 HIS A N 1
ATOM 2962 C CA . HIS A 1 378 ? 5.824 30.75 -10.664 1 96.31 378 HIS A CA 1
ATOM 2963 C C . HIS A 1 378 ? 5.285 31.828 -9.719 1 96.31 378 HIS A C 1
ATOM 2965 O O . HIS A 1 378 ? 4.117 32.219 -9.812 1 96.31 378 HIS A O 1
ATOM 2971 N N . MET A 1 379 ? 6.133 32.312 -8.828 1 95.38 379 MET A N 1
ATOM 2972 C CA . MET A 1 379 ? 5.711 33.312 -7.867 1 95.38 379 MET A CA 1
ATOM 2973 C C . MET A 1 379 ? 5.281 34.594 -8.586 1 95.38 379 MET A C 1
ATOM 2975 O O . MET A 1 379 ? 4.371 35.281 -8.125 1 95.38 379 MET A O 1
ATOM 2979 N N . LYS A 1 380 ? 5.848 34.938 -9.656 1 94.31 380 LYS A N 1
ATOM 2980 C CA . LYS A 1 380 ? 5.582 36.156 -10.422 1 94.31 380 LYS A CA 1
ATOM 2981 C C . LYS A 1 380 ? 4.152 36.156 -10.945 1 94.31 380 LYS A C 1
ATOM 2983 O O . LYS A 1 380 ? 3.494 37.219 -10.938 1 94.31 380 LYS A O 1
ATOM 2988 N N . THR A 1 381 ? 3.678 35.031 -11.289 1 94.94 381 THR A N 1
ATOM 2989 C CA . THR A 1 381 ? 2.377 34.969 -11.945 1 94.94 381 THR A CA 1
ATOM 2990 C C . THR A 1 381 ? 1.313 34.406 -11.008 1 94.94 381 THR A C 1
ATOM 2992 O O . THR A 1 381 ? 0.139 34.781 -11.102 1 94.94 381 THR A O 1
ATOM 2995 N N . LEU A 1 382 ? 1.666 33.562 -10.062 1 95.25 382 LEU A N 1
ATOM 2996 C CA . LEU A 1 382 ? 0.659 32.812 -9.305 1 95.25 382 LEU A CA 1
ATOM 2997 C C . LEU A 1 382 ? 0.641 33.25 -7.848 1 95.25 382 LEU A C 1
ATOM 2999 O O . LEU A 1 382 ? -0.216 32.812 -7.074 1 95.25 382 LEU A O 1
ATOM 3003 N N . GLY A 1 383 ? 1.578 34.125 -7.465 1 94.38 383 GLY A N 1
ATOM 3004 C CA . GLY A 1 383 ? 1.73 34.438 -6.051 1 94.38 383 GLY A CA 1
ATOM 3005 C C . GLY A 1 383 ? 2.365 33.312 -5.262 1 94.38 383 GLY A C 1
ATOM 3006 O O . GLY A 1 383 ? 2.631 32.219 -5.809 1 94.38 383 GLY A O 1
ATOM 3007 N N . GLY A 1 384 ? 2.604 33.531 -3.998 1 95.12 384 GLY A N 1
ATOM 3008 C CA . GLY A 1 384 ? 3.295 32.562 -3.158 1 95.12 384 GLY A CA 1
ATOM 3009 C C . GLY A 1 384 ? 2.545 31.25 -3.008 1 95.12 384 GLY A C 1
ATOM 3010 O O . GLY A 1 384 ? 3.119 30.172 -3.189 1 95.12 384 GLY A O 1
ATOM 3011 N N . PHE A 1 385 ? 1.256 31.344 -2.684 1 96.62 385 PHE A N 1
ATOM 3012 C CA . PHE A 1 385 ? 0.433 30.156 -2.477 1 96.62 385 PHE A CA 1
ATOM 3013 C C . PHE A 1 385 ? 0.322 29.344 -3.76 1 96.62 385 PHE A C 1
ATOM 3015 O O . PHE A 1 385 ? 0.496 28.125 -3.742 1 96.62 385 PHE A O 1
ATOM 3022 N N . GLY A 1 386 ? 0.022 30.031 -4.852 1 96.94 386 GLY A N 1
ATOM 3023 C CA . GLY A 1 386 ? -0.109 29.359 -6.133 1 96.94 386 GLY A CA 1
ATOM 3024 C C . GLY A 1 386 ? 1.172 28.688 -6.586 1 96.94 386 GLY A C 1
ATOM 3025 O O . GLY A 1 386 ? 1.14 27.578 -7.117 1 96.94 386 GLY A O 1
ATOM 3026 N N . ALA A 1 387 ? 2.309 29.391 -6.395 1 97.81 387 ALA A N 1
ATOM 3027 C CA . ALA A 1 387 ? 3.607 28.812 -6.754 1 97.81 387 ALA A CA 1
ATOM 3028 C C . ALA A 1 387 ? 3.91 27.578 -5.93 1 97.81 387 ALA A C 1
ATOM 3030 O O . ALA A 1 387 ? 4.395 26.562 -6.465 1 97.81 387 ALA A O 1
ATOM 3031 N N . TRP A 1 388 ? 3.609 27.656 -4.672 1 98.12 388 TRP A N 1
ATOM 3032 C CA . TRP A 1 388 ? 3.826 26.516 -3.781 1 98.12 388 TRP A CA 1
ATOM 3033 C C . TRP A 1 388 ? 3.01 25.312 -4.23 1 98.12 388 TRP A C 1
ATOM 3035 O O . TRP A 1 388 ? 3.533 24.203 -4.324 1 98.12 388 TRP A O 1
ATOM 3045 N N . ASN A 1 389 ? 1.746 25.516 -4.512 1 98 389 ASN A N 1
ATOM 3046 C CA . ASN A 1 389 ? 0.871 24.422 -4.926 1 98 389 ASN A CA 1
ATOM 3047 C C . ASN A 1 389 ? 1.294 23.844 -6.273 1 98 389 ASN A C 1
ATOM 3049 O O . ASN A 1 389 ? 1.243 22.641 -6.477 1 98 389 ASN A O 1
ATOM 3053 N N . ARG A 1 390 ? 1.755 24.734 -7.156 1 97.06 390 ARG A N 1
ATOM 3054 C CA . ARG A 1 390 ? 2.223 24.297 -8.469 1 97.06 390 ARG A CA 1
ATOM 3055 C C . ARG A 1 390 ? 3.443 23.391 -8.344 1 97.06 390 ARG A C 1
ATOM 3057 O O . ARG A 1 390 ? 3.652 22.5 -9.164 1 97.06 390 ARG A O 1
ATOM 3064 N N . CYS A 1 391 ? 4.199 23.562 -7.273 1 98 391 CYS A N 1
ATOM 3065 C CA . CYS A 1 391 ? 5.438 22.828 -7.07 1 98 391 CYS A CA 1
ATOM 3066 C C . CYS A 1 391 ? 5.27 21.781 -5.965 1 98 391 CYS A C 1
ATOM 3068 O O . CYS A 1 391 ? 6.254 21.219 -5.492 1 98 391 CYS A O 1
ATOM 3070 N N . LEU A 1 392 ? 4.086 21.562 -5.527 1 98.44 392 LEU A N 1
ATOM 3071 C CA . LEU A 1 392 ? 3.844 20.812 -4.289 1 98.44 392 LEU A CA 1
ATOM 3072 C C . LEU A 1 392 ? 4.434 19.422 -4.371 1 98.44 392 LEU A C 1
ATOM 3074 O O . LEU A 1 392 ? 5.105 18.969 -3.441 1 98.44 392 LEU A O 1
ATOM 3078 N N . ASN A 1 393 ? 4.242 18.703 -5.43 1 97.38 393 ASN A N 1
ATOM 3079 C CA . ASN A 1 393 ? 4.781 17.344 -5.543 1 97.38 393 ASN A CA 1
ATOM 3080 C C . ASN A 1 393 ? 6.309 17.359 -5.535 1 97.38 393 ASN A C 1
ATOM 3082 O O . ASN A 1 393 ? 6.934 16.438 -5.012 1 97.38 393 ASN A O 1
ATOM 3086 N N . HIS A 1 394 ? 6.828 18.359 -6.23 1 97.5 394 HIS A N 1
ATOM 3087 C CA . HIS A 1 394 ? 8.273 18.531 -6.207 1 97.5 394 HIS A CA 1
ATOM 3088 C C . HIS A 1 394 ? 8.781 18.766 -4.785 1 97.5 394 HIS A C 1
ATOM 3090 O O . HIS A 1 394 ? 9.789 18.188 -4.383 1 97.5 394 HIS A O 1
ATOM 3096 N N . LEU A 1 395 ? 8.07 19.562 -4.039 1 98.44 395 LEU A N 1
ATOM 3097 C CA . LEU A 1 395 ? 8.43 19.875 -2.66 1 98.44 395 LEU A CA 1
ATOM 3098 C C . LEU A 1 395 ? 8.352 18.625 -1.786 1 98.44 395 LEU A C 1
ATOM 3100 O O . LEU A 1 395 ? 9.227 18.406 -0.943 1 98.44 395 LEU A O 1
ATOM 3104 N N . LEU A 1 396 ? 7.352 17.828 -1.972 1 98.62 396 LEU A N 1
ATOM 3105 C CA . LEU A 1 396 ? 7.211 16.594 -1.211 1 98.62 396 LEU A CA 1
ATOM 3106 C C . LEU A 1 396 ? 8.344 15.625 -1.529 1 98.62 396 LEU A C 1
ATOM 3108 O O . LEU A 1 396 ? 8.914 15 -0.626 1 98.62 396 LEU A O 1
ATOM 3112 N N . THR A 1 397 ? 8.695 15.5 -2.791 1 97.75 397 THR A N 1
ATOM 3113 C CA . THR A 1 397 ? 9.789 14.633 -3.213 1 97.75 397 THR A CA 1
ATOM 3114 C C . THR A 1 397 ? 11.117 15.109 -2.623 1 97.75 397 THR A C 1
ATOM 3116 O O . THR A 1 397 ? 11.945 14.289 -2.219 1 97.75 397 THR A O 1
ATOM 3119 N N . LEU A 1 398 ? 11.297 16.422 -2.607 1 97.12 398 LEU A N 1
ATOM 3120 C CA . LEU A 1 398 ? 12.484 17.016 -1.998 1 97.12 398 LEU A CA 1
ATOM 3121 C C . LEU A 1 398 ? 12.602 16.609 -0.531 1 97.12 398 LEU A C 1
ATOM 3123 O O . LEU A 1 398 ? 13.664 16.188 -0.082 1 97.12 398 LEU A O 1
ATOM 3127 N N . ALA A 1 399 ? 11.523 16.75 0.177 1 98.44 399 ALA A N 1
ATOM 3128 C CA . ALA A 1 399 ? 11.508 16.406 1.6 1 98.44 399 ALA A CA 1
ATOM 3129 C C . ALA A 1 399 ? 11.844 14.945 1.824 1 98.44 399 ALA A C 1
ATOM 3131 O O . ALA A 1 399 ? 12.664 14.609 2.688 1 98.44 399 ALA A O 1
ATOM 3132 N N . GLU A 1 400 ? 11.258 14.055 1.056 1 98.31 400 GLU A N 1
ATOM 3133 C CA . GLU A 1 400 ? 11.523 12.625 1.179 1 98.31 400 GLU A CA 1
ATOM 3134 C C . GLU A 1 400 ? 12.984 12.312 0.883 1 98.31 400 GLU A C 1
ATOM 3136 O O . GLU A 1 400 ? 13.602 11.5 1.577 1 98.31 400 GLU A O 1
ATOM 3141 N N . SER A 1 401 ? 13.477 12.914 -0.173 1 97 401 SER A N 1
ATOM 3142 C CA . SER A 1 401 ? 14.875 12.703 -0.552 1 97 401 SER A CA 1
ATOM 3143 C C . SER A 1 401 ? 15.812 13.086 0.583 1 97 401 SER A C 1
ATOM 3145 O O . SER A 1 401 ? 16.766 12.367 0.871 1 97 401 SER A O 1
ATOM 3147 N N . HIS A 1 402 ? 15.531 14.188 1.205 1 96.5 402 HIS A N 1
ATOM 3148 C CA . HIS A 1 402 ? 16.344 14.648 2.33 1 96.5 402 HIS A CA 1
ATOM 3149 C C . HIS A 1 402 ? 16.281 13.656 3.488 1 96.5 402 HIS A C 1
ATOM 3151 O O . HIS A 1 402 ? 17.312 13.312 4.074 1 96.5 402 HIS A O 1
ATOM 3157 N N . VAL A 1 403 ? 15.117 13.219 3.799 1 98.12 403 VAL A N 1
ATOM 3158 C CA . VAL A 1 403 ? 14.938 12.281 4.902 1 98.12 403 VAL A CA 1
ATOM 3159 C C . VAL A 1 403 ? 15.719 11 4.625 1 98.12 403 VAL A C 1
ATOM 3161 O O . VAL A 1 403 ? 16.359 10.445 5.527 1 98.12 403 VAL A O 1
ATOM 3164 N N . GLU A 1 404 ? 15.703 10.531 3.404 1 98.25 404 GLU A N 1
ATOM 3165 C CA . GLU A 1 404 ? 16.453 9.336 3.021 1 98.25 404 GLU A CA 1
ATOM 3166 C C . GLU A 1 404 ? 17.953 9.531 3.221 1 98.25 404 GLU A C 1
ATOM 3168 O O . GLU A 1 404 ? 18.656 8.617 3.652 1 98.25 404 GLU A O 1
ATOM 3173 N N . ALA A 1 405 ? 18.406 10.742 2.877 1 96.62 405 ALA A N 1
ATOM 3174 C CA . ALA A 1 405 ? 19.812 11.047 3.066 1 96.62 405 ALA A CA 1
ATOM 3175 C C . ALA A 1 405 ? 20.188 11.016 4.547 1 96.62 405 ALA A C 1
ATOM 3177 O O . ALA A 1 405 ? 21.25 10.5 4.914 1 96.62 405 ALA A O 1
ATOM 3178 N N . VAL A 1 406 ? 19.328 11.547 5.363 1 96.75 406 VAL A N 1
ATOM 3179 C CA . VAL A 1 406 ? 19.562 11.555 6.805 1 96.75 406 VAL A CA 1
ATOM 3180 C C . VAL A 1 406 ? 19.594 10.117 7.328 1 96.75 406 VAL A C 1
ATOM 3182 O O . VAL A 1 406 ? 20.469 9.758 8.117 1 96.75 406 VAL A O 1
ATOM 3185 N N . ILE A 1 407 ? 18.688 9.281 6.891 1 98.69 407 ILE A N 1
ATOM 3186 C CA . ILE A 1 407 ? 18.594 7.891 7.32 1 98.69 407 ILE A CA 1
ATOM 3187 C C . ILE A 1 407 ? 19.875 7.148 6.941 1 98.69 407 ILE A C 1
ATOM 3189 O O . ILE A 1 407 ? 20.469 6.461 7.773 1 98.69 407 ILE A O 1
ATOM 3193 N N . LEU A 1 408 ? 20.281 7.309 5.699 1 98.62 408 LEU A N 1
ATOM 3194 C CA . LEU A 1 408 ? 21.469 6.602 5.242 1 98.62 408 LEU A CA 1
ATOM 3195 C C . LEU A 1 408 ? 22.703 7.059 6.008 1 98.62 408 LEU A C 1
ATOM 3197 O O . LEU A 1 408 ? 23.547 6.242 6.371 1 98.62 408 LEU A O 1
ATOM 3201 N N . ALA A 1 409 ? 22.797 8.383 6.219 1 97.44 409 ALA A N 1
ATOM 3202 C CA . ALA A 1 409 ? 23.938 8.906 6.961 1 97.44 409 ALA A CA 1
ATOM 3203 C C . ALA A 1 409 ? 24.047 8.266 8.344 1 97.44 409 ALA A C 1
ATOM 3205 O O . ALA A 1 409 ? 25.141 7.906 8.789 1 97.44 409 ALA A O 1
ATOM 3206 N N . ARG A 1 410 ? 22.906 8.133 8.984 1 98.12 410 ARG A N 1
ATOM 3207 C CA . ARG A 1 410 ? 22.906 7.547 10.32 1 98.12 410 ARG A CA 1
ATOM 3208 C C . ARG A 1 410 ? 23.234 6.059 10.266 1 98.12 410 ARG A C 1
ATOM 3210 O O . ARG A 1 410 ? 23.906 5.535 11.164 1 98.12 410 ARG A O 1
ATOM 3217 N N . PHE A 1 411 ? 22.734 5.34 9.234 1 98.75 411 PHE A N 1
ATOM 3218 C CA . PHE A 1 411 ? 23.047 3.924 9.078 1 98.75 411 PHE A CA 1
ATOM 3219 C C . PHE A 1 411 ? 24.547 3.711 8.859 1 98.75 411 PHE A C 1
ATOM 3221 O O . PHE A 1 411 ? 25.141 2.824 9.469 1 98.75 411 PHE A O 1
ATOM 3228 N N . ILE A 1 412 ? 25.156 4.543 8.016 1 98.69 412 ILE A N 1
ATOM 3229 C CA . ILE A 1 412 ? 26.578 4.465 7.73 1 98.69 412 ILE A CA 1
ATOM 3230 C C . ILE A 1 412 ? 27.375 4.711 9.008 1 98.69 412 ILE A C 1
ATOM 3232 O O . ILE A 1 412 ? 28.359 4.016 9.281 1 98.69 412 ILE A O 1
ATOM 3236 N N . GLU A 1 413 ? 26.984 5.684 9.781 1 98.25 413 GLU A N 1
ATOM 3237 C CA . GLU A 1 413 ? 27.641 5.969 11.055 1 98.25 413 GLU A CA 1
ATOM 3238 C C . GLU A 1 413 ? 27.547 4.773 12 1 98.25 413 GLU A C 1
ATOM 3240 O O . GLU A 1 413 ? 28.5 4.461 12.711 1 98.25 413 GLU A O 1
ATOM 3245 N N . ALA A 1 414 ? 26.391 4.137 12.039 1 98.31 414 ALA A N 1
ATOM 3246 C CA . ALA A 1 414 ? 26.203 2.961 12.883 1 98.31 414 ALA A CA 1
ATOM 3247 C C . ALA A 1 414 ? 27.141 1.829 12.461 1 98.31 414 ALA A C 1
ATOM 3249 O O . ALA A 1 414 ? 27.688 1.127 13.312 1 98.31 414 ALA A O 1
ATOM 3250 N N . VAL A 1 415 ? 27.266 1.642 11.18 1 98.62 415 VAL A N 1
ATOM 3251 C CA . VAL A 1 415 ? 28.172 0.617 10.664 1 98.62 415 VAL A CA 1
ATOM 3252 C C . VAL A 1 415 ? 29.609 0.916 11.117 1 98.62 415 VAL A C 1
ATOM 3254 O O . VAL A 1 415 ? 30.297 0.032 11.625 1 98.62 415 VAL A O 1
ATOM 3257 N N . LYS A 1 416 ? 30.047 2.141 11 1 98 416 LYS A N 1
ATOM 3258 C CA . LYS A 1 416 ? 31.406 2.553 11.336 1 98 416 LYS A CA 1
ATOM 3259 C C . LYS A 1 416 ? 31.672 2.393 12.828 1 98 416 LYS A C 1
ATOM 3261 O O . LYS A 1 416 ? 32.781 2.072 13.227 1 98 416 LYS A O 1
ATOM 3266 N N . SER A 1 417 ? 30.672 2.58 13.578 1 97.56 417 SER A N 1
ATOM 3267 C CA . SER A 1 417 ? 30.844 2.596 15.023 1 97.56 417 SER A CA 1
ATOM 3268 C C . SER A 1 417 ? 30.688 1.197 15.617 1 97.56 417 SER A C 1
ATOM 3270 O O . SER A 1 417 ? 30.891 0.997 16.812 1 97.56 417 SER A O 1
ATOM 3272 N N . CYS A 1 418 ? 30.312 0.257 14.789 1 97.38 418 CYS A N 1
ATOM 3273 C CA . CYS A 1 418 ? 30.109 -1.102 15.281 1 97.38 418 CYS A CA 1
ATOM 3274 C C . CYS A 1 418 ? 31.422 -1.751 15.664 1 97.38 418 CYS A C 1
ATOM 3276 O O . CYS A 1 418 ? 32.312 -1.939 14.812 1 97.38 418 CYS A O 1
ATOM 3278 N N . PRO A 1 419 ? 31.672 -2.146 16.891 1 96.75 419 PRO A N 1
ATOM 3279 C CA . PRO A 1 419 ? 33 -2.623 17.344 1 96.75 419 PRO A CA 1
ATOM 3280 C C . PRO A 1 419 ? 33.281 -4.043 16.875 1 96.75 419 PRO A C 1
ATOM 3282 O O . PRO A 1 419 ? 34.438 -4.363 16.594 1 96.75 419 PRO A O 1
ATOM 3285 N N . ASP A 1 420 ? 32.312 -4.941 16.812 1 97.5 420 ASP A N 1
ATOM 3286 C CA . ASP A 1 420 ? 32.5 -6.324 16.391 1 97.5 420 ASP A CA 1
ATOM 3287 C C . ASP A 1 420 ? 32.656 -6.422 14.867 1 97.5 420 ASP A C 1
ATOM 3289 O O . ASP A 1 420 ? 31.75 -6.012 14.133 1 97.5 420 ASP A O 1
ATOM 3293 N N . ALA A 1 421 ? 33.719 -7.008 14.453 1 97 421 ALA A N 1
ATOM 3294 C CA . ALA A 1 421 ? 34.062 -7.02 13.039 1 97 421 ALA A CA 1
ATOM 3295 C C . ALA A 1 421 ? 33.062 -7.82 12.227 1 97 421 ALA A C 1
ATOM 3297 O O . ALA A 1 421 ? 32.688 -7.422 11.125 1 97 421 ALA A O 1
ATOM 3298 N N . LYS A 1 422 ? 32.688 -8.914 12.719 1 97 422 LYS A N 1
ATOM 3299 C CA . LYS A 1 422 ? 31.734 -9.758 12.008 1 97 422 LYS A CA 1
ATOM 3300 C C . LYS A 1 422 ? 30.375 -9.086 11.891 1 97 422 LYS A C 1
ATOM 3302 O O . LYS A 1 422 ? 29.75 -9.117 10.836 1 97 422 LYS A O 1
ATOM 3307 N N . THR A 1 423 ? 29.969 -8.516 12.977 1 97.69 423 THR A N 1
ATOM 3308 C CA . THR A 1 423 ? 28.703 -7.781 12.977 1 97.69 423 THR A CA 1
ATOM 3309 C C . THR A 1 423 ? 28.781 -6.582 12.039 1 97.69 423 THR A C 1
ATOM 3311 O O . THR A 1 423 ? 27.812 -6.285 11.328 1 97.69 423 THR A O 1
ATOM 3314 N N . ARG A 1 424 ? 29.844 -5.914 12.008 1 98.31 424 ARG A N 1
ATOM 3315 C CA . ARG A 1 424 ? 30.047 -4.758 11.141 1 98.31 424 ARG A CA 1
ATOM 3316 C C . ARG A 1 424 ? 29.938 -5.152 9.672 1 98.31 424 ARG A C 1
ATOM 3318 O O . ARG A 1 424 ? 29.359 -4.41 8.867 1 98.31 424 ARG A O 1
ATOM 3325 N N . GLU A 1 425 ? 30.469 -6.293 9.359 1 98.12 425 GLU A N 1
ATOM 3326 C CA . GLU A 1 425 ? 30.406 -6.781 7.988 1 98.12 425 GLU A CA 1
ATOM 3327 C C . GLU A 1 425 ? 28.969 -7.035 7.562 1 98.12 425 GLU A C 1
ATOM 3329 O O . GLU A 1 425 ? 28.562 -6.688 6.449 1 98.12 425 GLU A O 1
ATOM 3334 N N . VAL A 1 426 ? 28.188 -7.625 8.445 1 98.5 426 VAL A N 1
ATOM 3335 C CA . VAL A 1 426 ? 26.781 -7.91 8.148 1 98.5 426 VAL A CA 1
ATOM 3336 C C . VAL A 1 426 ? 26 -6.602 8.055 1 98.5 426 VAL A C 1
ATOM 3338 O O . VAL A 1 426 ? 25.172 -6.43 7.164 1 98.5 426 VAL A O 1
ATOM 3341 N N . LEU A 1 427 ? 26.266 -5.719 8.977 1 98.62 427 LEU A N 1
ATOM 3342 C CA . LEU A 1 427 ? 25.594 -4.426 8.953 1 98.62 427 LEU A CA 1
ATOM 3343 C C . LEU A 1 427 ? 25.938 -3.66 7.68 1 98.62 427 LEU A C 1
ATOM 3345 O O . LEU A 1 427 ? 25.078 -2.975 7.117 1 98.62 427 LEU A O 1
ATOM 3349 N N . LYS A 1 428 ? 27.172 -3.756 7.25 1 98.81 428 LYS A N 1
ATOM 3350 C CA . LYS A 1 428 ? 27.594 -3.113 6.008 1 98.81 428 LYS A CA 1
ATOM 3351 C C . LYS A 1 428 ? 26.859 -3.691 4.809 1 98.81 428 LYS A C 1
ATOM 3353 O O . LYS A 1 428 ? 26.453 -2.955 3.906 1 98.81 428 LYS A O 1
ATOM 3358 N N . LEU A 1 429 ? 26.703 -4.992 4.816 1 98.81 429 LEU A N 1
ATOM 3359 C CA . LEU A 1 429 ? 25.938 -5.668 3.773 1 98.81 429 LEU A CA 1
ATOM 3360 C C . LEU A 1 429 ? 24.5 -5.141 3.723 1 98.81 429 LEU A C 1
ATOM 3362 O O . LEU A 1 429 ? 24 -4.805 2.65 1 98.81 429 LEU A O 1
ATOM 3366 N N . VAL A 1 430 ? 23.891 -5.031 4.859 1 98.88 430 VAL A N 1
ATOM 3367 C CA . VAL A 1 430 ? 22.516 -4.586 4.992 1 98.88 430 VAL A CA 1
ATOM 3368 C C . VAL A 1 430 ? 22.406 -3.113 4.605 1 98.88 430 VAL A C 1
ATOM 3370 O O . VAL A 1 430 ? 21.453 -2.709 3.93 1 98.88 430 VAL A O 1
ATOM 3373 N N . CYS A 1 431 ? 23.344 -2.318 4.984 1 98.94 431 CYS A N 1
ATOM 3374 C CA . CYS A 1 431 ? 23.391 -0.898 4.652 1 98.94 431 CYS A CA 1
ATOM 3375 C C . CYS A 1 431 ? 23.531 -0.692 3.152 1 98.94 431 CYS A C 1
ATOM 3377 O O . CYS A 1 431 ? 22.875 0.168 2.57 1 98.94 431 CYS A O 1
ATOM 3379 N N . ASP A 1 432 ? 24.438 -1.511 2.533 1 98.88 432 ASP A N 1
ATOM 3380 C CA . ASP A 1 432 ? 24.625 -1.44 1.088 1 98.88 432 ASP A CA 1
ATOM 3381 C C . ASP A 1 432 ? 23.328 -1.746 0.345 1 98.88 432 ASP A C 1
ATOM 3383 O O . ASP A 1 432 ? 23 -1.078 -0.637 1 98.88 432 ASP A O 1
ATOM 3387 N N . LEU A 1 433 ? 22.609 -2.75 0.813 1 98.94 433 LEU A N 1
ATOM 3388 C CA . LEU A 1 433 ? 21.359 -3.105 0.157 1 98.94 433 LEU A CA 1
ATOM 3389 C C . LEU A 1 433 ? 20.328 -1.979 0.284 1 98.94 433 LEU A C 1
ATOM 3391 O O . LEU A 1 433 ? 19.641 -1.647 -0.684 1 98.94 433 LEU A O 1
ATOM 3395 N N . TYR A 1 434 ? 20.234 -1.393 1.502 1 98.88 434 TYR A N 1
ATOM 3396 C CA . TYR A 1 434 ? 19.328 -0.27 1.685 1 98.88 434 TYR A CA 1
ATOM 3397 C C . TYR A 1 434 ? 19.641 0.852 0.701 1 98.88 434 TYR A C 1
ATOM 3399 O O . TYR A 1 434 ? 18.75 1.339 0.001 1 98.88 434 TYR A O 1
ATOM 3407 N N . ALA A 1 435 ? 20.875 1.225 0.638 1 98.94 435 ALA A N 1
ATOM 3408 C CA . ALA A 1 435 ? 21.312 2.365 -0.166 1 98.94 435 ALA A CA 1
ATOM 3409 C C . ALA A 1 435 ? 21.078 2.109 -1.651 1 98.94 435 ALA A C 1
ATOM 3411 O O . ALA A 1 435 ? 20.469 2.932 -2.34 1 98.94 435 ALA A O 1
ATOM 3412 N N . LEU A 1 436 ? 21.547 0.975 -2.096 1 98.81 436 LEU A N 1
ATOM 3413 C CA . LEU A 1 436 ? 21.5 0.703 -3.529 1 98.81 436 LEU A CA 1
ATOM 3414 C C . LEU A 1 436 ? 20.062 0.441 -3.986 1 98.81 436 LEU A C 1
ATOM 3416 O O . LEU A 1 436 ? 19.703 0.784 -5.113 1 98.81 436 LEU A O 1
ATOM 3420 N N . ASP A 1 437 ? 19.25 -0.17 -3.107 1 98.56 437 ASP A N 1
ATOM 3421 C CA . ASP A 1 437 ? 17.844 -0.359 -3.447 1 98.56 437 ASP A CA 1
ATOM 3422 C C . ASP A 1 437 ? 17.141 0.983 -3.633 1 98.56 437 ASP A C 1
ATOM 3424 O O . ASP A 1 437 ? 16.328 1.141 -4.543 1 98.56 437 ASP A O 1
ATOM 3428 N N . ARG A 1 438 ? 17.438 1.929 -2.785 1 98.25 438 ARG A N 1
ATOM 3429 C CA . ARG A 1 438 ? 16.844 3.256 -2.902 1 98.25 438 ARG A CA 1
ATOM 3430 C C . ARG A 1 438 ? 17.328 3.961 -4.168 1 98.25 438 ARG A C 1
ATOM 3432 O O . ARG A 1 438 ? 16.547 4.625 -4.848 1 98.25 438 ARG A O 1
ATOM 3439 N N . ILE A 1 439 ? 18.594 3.859 -4.477 1 97.81 439 ILE A N 1
ATOM 3440 C CA . ILE A 1 439 ? 19.141 4.469 -5.684 1 97.81 439 ILE A CA 1
ATOM 3441 C C . ILE A 1 439 ? 18.484 3.857 -6.918 1 97.81 439 ILE A C 1
ATOM 3443 O O . ILE A 1 439 ? 18.078 4.578 -7.836 1 97.81 439 ILE A O 1
ATOM 3447 N N . TRP A 1 440 ? 18.328 2.543 -6.875 1 97 440 TRP A N 1
ATOM 3448 C CA . TRP A 1 440 ? 17.734 1.848 -8.008 1 97 440 TRP A CA 1
ATOM 3449 C C . TRP A 1 440 ? 16.281 2.271 -8.195 1 97 440 TRP A C 1
ATOM 3451 O O . TRP A 1 440 ? 15.836 2.488 -9.328 1 97 440 TRP A O 1
ATOM 3461 N N . LYS A 1 441 ? 15.555 2.398 -7.145 1 95.56 441 LYS A N 1
ATOM 3462 C CA . LYS A 1 441 ? 14.141 2.748 -7.219 1 95.56 441 LYS A CA 1
ATOM 3463 C C . LYS A 1 441 ? 13.945 4.145 -7.805 1 95.56 441 LYS A C 1
ATOM 3465 O O . LYS A 1 441 ? 12.891 4.445 -8.367 1 95.56 441 LYS A O 1
ATOM 3470 N N . ASP A 1 442 ? 14.914 4.945 -7.68 1 94.69 442 ASP A N 1
ATOM 3471 C CA . ASP A 1 442 ? 14.852 6.297 -8.227 1 94.69 442 ASP A CA 1
ATOM 3472 C C . ASP A 1 442 ? 15.828 6.473 -9.391 1 94.69 442 ASP A C 1
ATOM 3474 O O . ASP A 1 442 ? 16.328 7.57 -9.625 1 94.69 442 ASP A O 1
ATOM 3478 N N . ILE A 1 443 ? 16.156 5.453 -10.094 1 95.19 443 ILE A N 1
ATOM 3479 C CA . ILE A 1 443 ? 17.219 5.445 -11.086 1 95.19 443 ILE A CA 1
ATOM 3480 C C . ILE A 1 443 ? 16.891 6.438 -12.203 1 95.19 443 ILE A C 1
ATOM 3482 O O . ILE A 1 443 ? 17.781 7.035 -12.797 1 95.19 443 ILE A O 1
ATOM 3486 N N . GLY A 1 444 ? 15.602 6.664 -12.508 1 92.5 444 GLY A N 1
ATOM 3487 C CA . GLY A 1 444 ? 15.188 7.621 -13.523 1 92.5 444 GLY A CA 1
ATOM 3488 C C . GLY A 1 444 ? 15.664 9.031 -13.242 1 92.5 444 GLY A C 1
ATOM 3489 O O . GLY A 1 444 ? 16.109 9.734 -14.156 1 92.5 444 GLY A O 1
ATOM 3490 N N . THR A 1 445 ? 15.617 9.383 -12.008 1 91.12 445 THR A N 1
ATOM 3491 C CA . THR A 1 445 ? 16.047 10.719 -11.609 1 91.12 445 THR A CA 1
ATOM 3492 C C . THR A 1 445 ? 17.547 10.891 -11.828 1 91.12 445 THR A C 1
ATOM 3494 O O . THR A 1 445 ? 18 11.938 -12.289 1 91.12 445 THR A O 1
ATOM 3497 N N . TYR A 1 446 ? 18.312 9.898 -11.516 1 93.06 446 TYR A N 1
ATOM 3498 C CA . TYR A 1 446 ? 19.75 9.953 -11.688 1 93.06 446 TYR A CA 1
ATOM 3499 C C . TYR A 1 446 ? 20.141 9.93 -13.164 1 93.06 446 TYR A C 1
ATOM 3501 O O . TYR A 1 446 ? 21.062 10.617 -13.586 1 93.06 446 TYR A O 1
ATOM 3509 N N . ARG A 1 447 ? 19.359 9.18 -13.922 1 91.75 447 ARG A N 1
ATOM 3510 C CA . ARG A 1 447 ? 19.609 9.078 -15.359 1 91.75 447 ARG A CA 1
ATOM 3511 C C . ARG A 1 447 ? 19.266 10.383 -16.062 1 91.75 447 ARG A C 1
ATOM 3513 O O . ARG A 1 447 ? 19.938 10.773 -17.016 1 91.75 447 ARG A O 1
ATOM 3520 N N . ASN A 1 448 ? 18.266 11.031 -15.617 1 90.38 448 ASN A N 1
ATOM 3521 C CA . ASN A 1 448 ? 17.781 12.25 -16.25 1 90.38 448 ASN A CA 1
ATOM 3522 C C . ASN A 1 448 ? 18.828 13.367 -16.172 1 90.38 448 ASN A C 1
ATOM 3524 O O . ASN A 1 448 ? 18.828 14.281 -17 1 90.38 448 ASN A O 1
ATOM 3528 N N . VAL A 1 449 ? 19.734 13.258 -15.219 1 87.56 449 VAL A N 1
ATOM 3529 C CA . VAL A 1 449 ? 20.734 14.312 -15.07 1 87.56 449 VAL A CA 1
ATOM 3530 C C . VAL A 1 449 ? 22.125 13.75 -15.336 1 87.56 449 VAL A C 1
ATOM 3532 O O . VAL A 1 449 ? 23.141 14.375 -14.984 1 87.56 449 VAL A O 1
ATOM 3535 N N . ASP A 1 450 ? 22.203 12.531 -15.75 1 86.69 450 ASP A N 1
ATOM 3536 C CA . ASP A 1 450 ? 23.406 11.852 -16.203 1 86.69 450 ASP A CA 1
ATOM 3537 C C . ASP A 1 450 ? 24.375 11.625 -15.031 1 86.69 450 ASP A C 1
ATOM 3539 O O . ASP A 1 450 ? 25.594 11.672 -15.203 1 86.69 450 ASP A O 1
ATOM 3543 N N . TYR A 1 451 ? 23.797 11.547 -13.891 1 90.62 451 TYR A N 1
ATOM 3544 C CA . TYR A 1 451 ? 24.609 11.195 -12.727 1 90.62 451 TYR A CA 1
ATOM 3545 C C . TYR A 1 451 ? 25.031 9.734 -12.773 1 90.62 451 TYR A C 1
ATOM 3547 O O . TYR A 1 451 ? 26.109 9.375 -12.297 1 90.62 451 TYR A O 1
ATOM 3555 N N . VAL A 1 452 ? 24.172 8.906 -13.289 1 92.88 452 VAL A N 1
ATOM 3556 C CA . VAL A 1 452 ? 24.422 7.48 -13.469 1 92.88 452 VAL A CA 1
ATOM 3557 C C . VAL A 1 452 ? 24.281 7.113 -14.945 1 92.88 452 VAL A C 1
ATOM 3559 O O . VAL A 1 452 ? 23.234 7.355 -15.555 1 92.88 452 VAL A O 1
ATOM 3562 N N . ALA A 1 453 ? 25.297 6.574 -15.492 1 92.56 453 ALA A N 1
ATOM 3563 C CA . ALA A 1 453 ? 25.266 6.105 -16.875 1 92.56 453 ALA A CA 1
ATOM 3564 C C . ALA A 1 453 ? 24.516 4.785 -16.984 1 92.56 453 ALA A C 1
ATOM 3566 O O . ALA A 1 453 ? 24.281 4.102 -15.984 1 92.56 453 ALA A O 1
ATOM 3567 N N . PRO A 1 454 ? 24.062 4.422 -18.203 1 90.94 454 PRO A N 1
ATOM 3568 C CA . PRO A 1 454 ? 23.25 3.219 -18.391 1 90.94 454 PRO A CA 1
ATOM 3569 C C . PRO A 1 454 ? 23.922 1.959 -17.844 1 90.94 454 PRO A C 1
ATOM 3571 O O . PRO A 1 454 ? 23.281 1.155 -17.172 1 90.94 454 PRO A O 1
ATOM 3574 N N . ASN A 1 455 ? 25.219 1.843 -18.094 1 92.56 455 ASN A N 1
ATOM 3575 C CA . ASN A 1 455 ? 25.922 0.645 -17.641 1 92.56 455 ASN A CA 1
ATOM 3576 C C . ASN A 1 455 ? 26.031 0.595 -16.125 1 92.56 455 ASN A C 1
ATOM 3578 O O . ASN A 1 455 ? 25.969 -0.482 -15.531 1 92.56 455 ASN A O 1
ATOM 3582 N N . LYS A 1 456 ? 26.281 1.731 -15.555 1 94.94 456 LYS A N 1
ATOM 3583 C CA . LYS A 1 456 ? 26.312 1.803 -14.102 1 94.94 456 LYS A CA 1
ATOM 3584 C C . LYS A 1 456 ? 24.953 1.48 -13.508 1 94.94 456 LYS A C 1
ATOM 3586 O O . LYS A 1 456 ? 24.859 0.828 -12.461 1 94.94 456 LYS A O 1
ATOM 3591 N N . ALA A 1 457 ? 23.859 1.98 -14.164 1 95.69 457 ALA A N 1
ATOM 3592 C CA . ALA A 1 457 ? 22.5 1.659 -13.734 1 95.69 457 ALA A CA 1
ATOM 3593 C C . ALA A 1 457 ? 22.266 0.152 -13.742 1 95.69 457 ALA A C 1
ATOM 3595 O O . ALA A 1 457 ? 21.703 -0.401 -12.789 1 95.69 457 ALA A O 1
ATOM 3596 N N . LYS A 1 458 ? 22.688 -0.483 -14.75 1 94.38 458 LYS A N 1
ATOM 3597 C CA . LYS A 1 458 ? 22.562 -1.934 -14.859 1 94.38 458 LYS A CA 1
ATOM 3598 C C . LYS A 1 458 ? 23.359 -2.639 -13.758 1 94.38 458 LYS A C 1
ATOM 3600 O O . LYS A 1 458 ? 22.891 -3.627 -13.188 1 94.38 458 LYS A O 1
ATOM 3605 N N . ALA A 1 459 ? 24.547 -2.145 -13.523 1 96.62 459 ALA A N 1
ATOM 3606 C CA . ALA A 1 459 ? 25.391 -2.719 -12.484 1 96.62 459 ALA A CA 1
ATOM 3607 C C . ALA A 1 459 ? 24.75 -2.582 -11.109 1 96.62 459 ALA A C 1
ATOM 3609 O O . ALA A 1 459 ? 24.844 -3.492 -10.281 1 96.62 459 ALA A O 1
ATOM 3610 N N . ILE A 1 460 ? 24.141 -1.419 -10.859 1 97.81 460 ILE A N 1
ATOM 3611 C CA . ILE A 1 460 ? 23.453 -1.187 -9.594 1 97.81 460 ILE A CA 1
ATOM 3612 C C . ILE A 1 460 ? 22.312 -2.189 -9.43 1 97.81 460 ILE A C 1
ATOM 3614 O O . ILE A 1 460 ? 22.141 -2.797 -8.367 1 97.81 460 ILE A O 1
ATOM 3618 N N . HIS A 1 461 ? 21.547 -2.391 -10.461 1 96.44 461 HIS A N 1
ATOM 3619 C CA . HIS A 1 461 ? 20.438 -3.334 -10.43 1 96.44 461 HIS A CA 1
ATOM 3620 C C . HIS A 1 461 ? 20.922 -4.746 -10.117 1 96.44 461 HIS A C 1
ATOM 3622 O O . HIS A 1 461 ? 20.375 -5.422 -9.25 1 96.44 461 HIS A O 1
ATOM 3628 N N . LYS A 1 462 ? 21.969 -5.172 -10.805 1 96.25 462 LYS A N 1
ATOM 3629 C CA . LYS A 1 462 ? 22.547 -6.496 -10.602 1 96.25 462 LYS A CA 1
ATOM 3630 C C . LYS A 1 462 ? 23.047 -6.66 -9.172 1 96.25 462 LYS A C 1
ATOM 3632 O O . LYS A 1 462 ? 22.891 -7.723 -8.57 1 96.25 462 LYS A O 1
ATOM 3637 N N . LEU A 1 463 ? 23.641 -5.629 -8.719 1 98.12 463 LEU A N 1
ATOM 3638 C CA . LEU A 1 463 ? 24.203 -5.707 -7.371 1 98.12 463 LEU A CA 1
ATOM 3639 C C . LEU A 1 463 ? 23.094 -5.742 -6.324 1 98.12 463 LEU A C 1
ATOM 3641 O O . LEU A 1 463 ? 23.219 -6.41 -5.297 1 98.12 463 LEU A O 1
ATOM 3645 N N . VAL A 1 464 ? 21.984 -5.02 -6.539 1 98.5 464 VAL A N 1
ATOM 3646 C CA . VAL A 1 464 ? 20.828 -5.078 -5.637 1 98.5 464 VAL A CA 1
ATOM 3647 C C . VAL A 1 464 ? 20.312 -6.508 -5.562 1 98.5 464 VAL A C 1
ATOM 3649 O O . VAL A 1 464 ? 20 -7.004 -4.477 1 98.5 464 VAL A O 1
ATOM 3652 N N . ASP A 1 465 ? 20.266 -7.199 -6.703 1 97.44 465 ASP A N 1
ATOM 3653 C CA . ASP A 1 465 ? 19.844 -8.594 -6.742 1 97.44 465 ASP A CA 1
ATOM 3654 C C . ASP A 1 465 ? 20.781 -9.477 -5.93 1 97.44 465 ASP A C 1
ATOM 3656 O O . ASP A 1 465 ? 20.328 -10.305 -5.129 1 97.44 465 ASP A O 1
ATOM 3660 N N . TYR A 1 466 ? 22.016 -9.227 -6.152 1 97.81 466 TYR A N 1
ATOM 3661 C CA . TYR A 1 466 ? 23.031 -10.047 -5.492 1 97.81 466 TYR A CA 1
ATOM 3662 C C . TYR A 1 466 ? 23.016 -9.805 -3.988 1 97.81 466 TYR A C 1
ATOM 3664 O O . TYR A 1 466 ? 23.094 -10.75 -3.199 1 97.81 466 TYR A O 1
ATOM 3672 N N . LEU A 1 467 ? 22.938 -8.539 -3.592 1 98.75 467 LEU A N 1
ATOM 3673 C CA . LEU A 1 467 ? 22.922 -8.219 -2.17 1 98.75 467 LEU A CA 1
ATOM 3674 C C . LEU A 1 467 ? 21.656 -8.75 -1.503 1 98.75 467 LEU A C 1
ATOM 3676 O O . LEU A 1 467 ? 21.688 -9.141 -0.336 1 98.75 467 LEU A O 1
ATOM 3680 N N . SER A 1 468 ? 20.531 -8.734 -2.217 1 98.81 468 SER A N 1
ATOM 3681 C CA . SER A 1 468 ? 19.312 -9.328 -1.681 1 98.81 468 SER A CA 1
ATOM 3682 C C . SER A 1 468 ? 19.5 -10.812 -1.398 1 98.81 468 SER A C 1
ATOM 3684 O O . SER A 1 468 ? 19.031 -11.32 -0.375 1 98.81 468 SER A O 1
ATOM 3686 N N . TYR A 1 469 ? 20.188 -11.477 -2.301 1 98.38 469 TYR A N 1
ATOM 3687 C CA . TYR A 1 469 ? 20.5 -12.883 -2.092 1 98.38 469 TYR A CA 1
ATOM 3688 C C . TYR A 1 469 ? 21.406 -13.062 -0.884 1 98.38 469 TYR A C 1
ATOM 3690 O O . TYR A 1 469 ? 21.203 -13.953 -0.062 1 98.38 469 TYR A O 1
ATOM 3698 N N . GLN A 1 470 ? 22.438 -12.18 -0.758 1 98.69 470 GLN A N 1
ATOM 3699 C CA . GLN A 1 470 ? 23.375 -12.273 0.355 1 98.69 470 GLN A CA 1
ATOM 3700 C C . GLN A 1 470 ? 22.672 -12.039 1.689 1 98.69 470 GLN A C 1
ATOM 3702 O O . GLN A 1 470 ? 22.938 -12.727 2.672 1 98.69 470 GLN A O 1
ATOM 3707 N N . VAL A 1 471 ? 21.766 -11.086 1.721 1 98.88 471 VAL A N 1
ATOM 3708 C CA . VAL A 1 471 ? 21.031 -10.797 2.941 1 98.88 471 VAL A CA 1
ATOM 3709 C C . VAL A 1 471 ? 20.109 -11.977 3.279 1 98.88 471 VAL A C 1
ATOM 3711 O O . VAL A 1 471 ? 19.938 -12.312 4.453 1 98.88 471 VAL A O 1
ATOM 3714 N N . ARG A 1 472 ? 19.547 -12.633 2.262 1 98.75 472 ARG A N 1
ATOM 3715 C CA . ARG A 1 472 ? 18.734 -13.82 2.473 1 98.75 472 ARG A CA 1
ATOM 3716 C C . ARG A 1 472 ? 19.5 -14.883 3.26 1 98.75 472 ARG A C 1
ATOM 3718 O O . ARG A 1 472 ? 18.922 -15.555 4.121 1 98.75 472 ARG A O 1
ATOM 3725 N N . LEU A 1 473 ? 20.797 -15.023 3.039 1 98.5 473 LEU A N 1
ATOM 3726 C CA . LEU A 1 473 ? 21.609 -16.062 3.652 1 98.5 473 LEU A CA 1
ATOM 3727 C C . LEU A 1 473 ? 21.734 -15.852 5.156 1 98.5 473 LEU A C 1
ATOM 3729 O O . LEU A 1 473 ? 22.047 -16.781 5.902 1 98.5 473 LEU A O 1
ATOM 3733 N N . VAL A 1 474 ? 21.438 -14.609 5.629 1 98.62 474 VAL A N 1
ATOM 3734 C CA . VAL A 1 474 ? 21.547 -14.32 7.055 1 98.62 474 VAL A CA 1
ATOM 3735 C C . VAL A 1 474 ? 20.25 -13.719 7.566 1 98.62 474 VAL A C 1
ATOM 3737 O O . VAL A 1 474 ? 20.234 -13 8.57 1 98.62 474 VAL A O 1
ATOM 3740 N N . ALA A 1 475 ? 19.172 -13.898 6.887 1 98.69 475 ALA A N 1
ATOM 3741 C CA . ALA A 1 475 ? 17.891 -13.281 7.203 1 98.69 475 ALA A CA 1
ATOM 3742 C C . ALA A 1 475 ? 17.406 -13.711 8.586 1 98.69 475 ALA A C 1
ATOM 3744 O O . ALA A 1 475 ? 16.875 -12.891 9.344 1 98.69 475 ALA A O 1
ATOM 3745 N N . ARG A 1 476 ? 17.562 -15.016 8.953 1 98 476 ARG A N 1
ATOM 3746 C CA . ARG A 1 476 ? 17.125 -15.516 10.25 1 98 476 ARG A CA 1
ATOM 3747 C C . ARG A 1 476 ? 17.844 -14.773 11.383 1 98 476 ARG A C 1
ATOM 3749 O O . ARG A 1 476 ? 17.203 -14.305 12.32 1 98 476 ARG A O 1
ATOM 3756 N N . GLU A 1 477 ? 19.125 -14.656 11.234 1 98.19 477 GLU A N 1
ATOM 3757 C CA . GLU A 1 477 ? 19.922 -13.984 12.25 1 98.19 477 GLU A CA 1
ATOM 3758 C C . GLU A 1 477 ? 19.531 -12.516 12.391 1 98.19 477 GLU A C 1
ATOM 3760 O O . GLU A 1 477 ? 19.5 -11.977 13.492 1 98.19 477 GLU A O 1
ATOM 3765 N N . LEU A 1 478 ? 19.25 -11.898 11.258 1 98.75 478 LEU A N 1
ATOM 3766 C CA . LEU A 1 478 ? 18.922 -10.477 11.258 1 98.75 478 LEU A CA 1
ATOM 3767 C C . LEU A 1 478 ? 17.578 -10.234 11.953 1 98.75 478 LEU A C 1
ATOM 3769 O O . LEU A 1 478 ? 17.453 -9.281 12.727 1 98.75 478 LEU A O 1
ATOM 3773 N N . VAL A 1 479 ? 16.547 -11.062 11.719 1 98.38 479 VAL A N 1
ATOM 3774 C CA . VAL A 1 479 ? 15.266 -10.859 12.375 1 98.38 479 VAL A CA 1
ATOM 3775 C C . VAL A 1 479 ? 15.367 -11.234 13.852 1 98.38 479 VAL A C 1
ATOM 3777 O O . VAL A 1 479 ? 14.734 -10.617 14.703 1 98.38 479 VAL A O 1
ATOM 3780 N N . ASP A 1 480 ? 16.172 -12.258 14.195 1 97.56 480 ASP A N 1
ATOM 3781 C CA . ASP A 1 480 ? 16.375 -12.625 15.594 1 97.56 480 ASP A CA 1
ATOM 3782 C C . ASP A 1 480 ? 17.062 -11.5 16.359 1 97.56 480 ASP A C 1
ATOM 3784 O O . ASP A 1 480 ? 16.812 -11.312 17.562 1 97.56 480 ASP A O 1
ATOM 3788 N N . ALA A 1 481 ? 17.875 -10.742 15.672 1 97.88 481 ALA A N 1
ATOM 3789 C CA . ALA A 1 481 ? 18.625 -9.664 16.297 1 97.88 481 ALA A CA 1
ATOM 3790 C C . ALA A 1 481 ? 17.719 -8.523 16.734 1 97.88 481 ALA A C 1
ATOM 3792 O O . ALA A 1 481 ? 18.094 -7.699 17.562 1 97.88 481 ALA A O 1
ATOM 3793 N N . PHE A 1 482 ? 16.5 -8.43 16.141 1 97.75 482 PHE A N 1
ATOM 3794 C CA . PHE A 1 482 ? 15.539 -7.457 16.641 1 97.75 482 PHE A CA 1
ATOM 3795 C C . PHE A 1 482 ? 15.188 -7.742 18.094 1 97.75 482 PHE A C 1
ATOM 3797 O O . PHE A 1 482 ? 14.727 -6.855 18.812 1 97.75 482 PHE A O 1
ATOM 3804 N N . ASP A 1 483 ? 15.297 -8.984 18.516 1 96.88 483 ASP A N 1
ATOM 3805 C CA . ASP A 1 483 ? 15.094 -9.43 19.891 1 96.88 483 ASP A CA 1
ATOM 3806 C C . ASP A 1 483 ? 13.664 -9.148 20.359 1 96.88 483 ASP A C 1
ATOM 3808 O O . ASP A 1 483 ? 13.453 -8.609 21.438 1 96.88 483 ASP A O 1
ATOM 3812 N N . LEU A 1 484 ? 12.734 -9.438 19.469 1 96.62 484 LEU A N 1
ATOM 3813 C CA . LEU A 1 484 ? 11.328 -9.312 19.812 1 96.62 484 LEU A CA 1
ATOM 3814 C C . LEU A 1 484 ? 10.836 -10.547 20.562 1 96.62 484 LEU A C 1
ATOM 3816 O O . LEU A 1 484 ? 11 -11.672 20.094 1 96.62 484 LEU A O 1
ATOM 3820 N N . PRO A 1 485 ? 10.234 -10.367 21.719 1 94.44 485 PRO A N 1
ATOM 3821 C CA . PRO A 1 485 ? 9.68 -11.531 22.422 1 94.44 485 PRO A CA 1
ATOM 3822 C C . PRO A 1 485 ? 8.492 -12.148 21.703 1 94.44 485 PRO A C 1
ATOM 3824 O O . PRO A 1 485 ? 7.758 -11.438 21 1 94.44 485 PRO A O 1
ATOM 3827 N N . ASP A 1 486 ? 8.297 -13.43 21.875 1 89.44 486 ASP A N 1
ATOM 3828 C CA . ASP A 1 486 ? 7.219 -14.148 21.203 1 89.44 486 ASP A CA 1
ATOM 3829 C C . ASP A 1 486 ? 5.859 -13.547 21.562 1 89.44 486 ASP A C 1
ATOM 3831 O O . ASP A 1 486 ? 4.941 -13.547 20.75 1 89.44 486 ASP A O 1
ATOM 3835 N N . GLU A 1 487 ? 5.766 -12.961 22.797 1 91.5 487 GLU A N 1
ATOM 3836 C CA . GLU A 1 487 ? 4.52 -12.367 23.25 1 91.5 487 GLU A CA 1
ATOM 3837 C C . GLU A 1 487 ? 4.16 -11.125 22.438 1 91.5 487 GLU A C 1
ATOM 3839 O O . GLU A 1 487 ? 2.994 -10.719 22.391 1 91.5 487 GLU A O 1
ATOM 3844 N N . VAL A 1 488 ? 5.164 -10.617 21.781 1 94.06 488 VAL A N 1
ATOM 3845 C CA . VAL A 1 488 ? 4.949 -9.438 20.938 1 94.06 488 VAL A CA 1
ATOM 3846 C C . VAL A 1 488 ? 4.641 -9.875 19.516 1 94.06 488 VAL A C 1
ATOM 3848 O O . VAL A 1 488 ? 3.801 -9.281 18.844 1 94.06 488 VAL A O 1
ATOM 3851 N N . ILE A 1 489 ? 5.27 -10.898 19.062 1 94.69 489 ILE A N 1
ATOM 3852 C CA . ILE A 1 489 ? 5.043 -11.406 17.703 1 94.69 489 ILE A CA 1
ATOM 3853 C C . ILE A 1 489 ? 3.639 -11.992 17.609 1 94.69 489 ILE A C 1
ATOM 3855 O O . ILE A 1 489 ? 2.83 -11.555 16.781 1 94.69 489 ILE A O 1
ATOM 3859 N N . ARG A 1 490 ? 3.236 -12.992 18.484 1 94.06 490 ARG A N 1
ATOM 3860 C CA . ARG A 1 490 ? 1.915 -13.57 18.703 1 94.06 490 ARG A CA 1
ATOM 3861 C C . ARG A 1 490 ? 1.296 -14.039 17.391 1 94.06 490 ARG A C 1
ATOM 3863 O O . ARG A 1 490 ? 0.093 -13.875 17.172 1 94.06 490 ARG A O 1
ATOM 3870 N N . ALA A 1 491 ? 2.025 -14.32 16.359 1 97.75 491 ALA A N 1
ATOM 3871 C CA . ALA A 1 491 ? 1.594 -14.938 15.109 1 97.75 491 ALA A CA 1
ATOM 3872 C C . ALA A 1 491 ? 2.137 -16.359 14.984 1 97.75 491 ALA A C 1
ATOM 3874 O O . ALA A 1 491 ? 3.348 -16.562 14.867 1 97.75 491 ALA A O 1
ATOM 3875 N N . PRO A 1 492 ? 1.271 -17.328 14.953 1 97.56 492 PRO A N 1
ATOM 3876 C CA . PRO A 1 492 ? 1.748 -18.703 14.93 1 97.56 492 PRO A CA 1
ATOM 3877 C C . PRO A 1 492 ? 2.748 -18.969 13.805 1 97.56 492 PRO A C 1
ATOM 3879 O O . PRO A 1 492 ? 3.787 -19.594 14.031 1 97.56 492 PRO A O 1
ATOM 3882 N N . ILE A 1 493 ? 2.555 -18.406 12.633 1 97.31 493 ILE A N 1
ATOM 3883 C CA . ILE A 1 493 ? 3.418 -18.734 11.5 1 97.31 493 ILE A CA 1
ATOM 3884 C C . ILE A 1 493 ? 4.754 -18 11.641 1 97.31 493 ILE A C 1
ATOM 3886 O O . ILE A 1 493 ? 5.707 -18.297 10.922 1 97.31 493 ILE A O 1
ATOM 3890 N N . GLY A 1 494 ? 4.855 -17.047 12.531 1 96.5 494 GLY A N 1
ATOM 3891 C CA . GLY A 1 494 ? 6.066 -16.281 12.758 1 96.5 494 GLY A CA 1
ATOM 3892 C C . GLY A 1 494 ? 6.875 -16.766 13.945 1 96.5 494 GLY A C 1
ATOM 3893 O O . GLY A 1 494 ? 7.871 -16.141 14.32 1 96.5 494 GLY A O 1
ATOM 3894 N N . MET A 1 495 ? 6.426 -17.891 14.531 1 94.62 495 MET A N 1
ATOM 3895 C CA . MET A 1 495 ? 7.125 -18.406 15.695 1 94.62 495 MET A CA 1
ATOM 3896 C C . MET A 1 495 ? 8.406 -19.125 15.289 1 94.62 495 MET A C 1
ATOM 3898 O O . MET A 1 495 ? 8.508 -19.641 14.172 1 94.62 495 MET A O 1
ATOM 3902 N N . GLN A 1 496 ? 9.359 -19.219 16.156 1 89.88 496 GLN A N 1
ATOM 3903 C CA . GLN A 1 496 ? 10.672 -19.797 15.883 1 89.88 496 GLN A CA 1
ATOM 3904 C C . GLN A 1 496 ? 10.594 -21.328 15.797 1 89.88 496 GLN A C 1
ATOM 3906 O O . GLN A 1 496 ? 11.383 -21.953 15.086 1 89.88 496 GLN A O 1
ATOM 3911 N N . SER A 1 497 ? 9.656 -21.812 16.609 1 90.38 497 SER A N 1
ATOM 3912 C CA . SER A 1 497 ? 9.523 -23.266 16.609 1 90.38 497 SER A CA 1
ATOM 3913 C C . SER A 1 497 ? 8.055 -23.688 16.594 1 90.38 497 SER A C 1
ATOM 3915 O O . SER A 1 497 ? 7.188 -22.938 17.047 1 90.38 497 SER A O 1
ATOM 3917 N N . GLU A 1 498 ? 7.793 -24.781 15.961 1 93.25 498 GLU A N 1
ATOM 3918 C CA . GLU A 1 498 ? 6.484 -25.422 15.969 1 93.25 498 GLU A CA 1
ATOM 3919 C C . GLU A 1 498 ? 5.406 -24.5 15.406 1 93.25 498 GLU A C 1
ATOM 3921 O O . GLU A 1 498 ? 4.309 -24.406 15.953 1 93.25 498 GLU A O 1
ATOM 3926 N N . ALA A 1 499 ? 5.746 -23.766 14.414 1 94.75 499 ALA A N 1
ATOM 3927 C CA . ALA A 1 499 ? 4.844 -22.781 13.828 1 94.75 499 ALA A CA 1
ATOM 3928 C C . ALA A 1 499 ? 3.545 -23.422 13.359 1 94.75 499 ALA A C 1
ATOM 3930 O O . ALA A 1 499 ? 2.455 -23 13.75 1 94.75 499 ALA A O 1
ATOM 3931 N N . TYR A 1 500 ? 3.639 -24.516 12.609 1 95.69 500 TYR A N 1
ATOM 3932 C CA . TYR A 1 500 ? 2.447 -25.156 12.062 1 95.69 500 TYR A CA 1
ATOM 3933 C C . TYR A 1 500 ? 1.645 -25.844 13.164 1 95.69 500 TYR A C 1
ATOM 3935 O O . TYR A 1 500 ? 0.413 -25.875 13.109 1 95.69 500 TYR A O 1
ATOM 3943 N N . ALA A 1 501 ? 2.375 -26.406 14.148 1 95.56 501 ALA A N 1
ATOM 3944 C CA . ALA A 1 501 ? 1.677 -27.016 15.281 1 95.56 501 ALA A CA 1
ATOM 3945 C C . ALA A 1 501 ? 0.85 -25.984 16.031 1 95.56 501 ALA A C 1
ATOM 3947 O O . ALA A 1 501 ? -0.312 -26.234 16.375 1 95.56 501 ALA A O 1
ATOM 3948 N N . GLN A 1 502 ? 1.423 -24.875 16.312 1 95.25 502 GLN A N 1
ATOM 3949 C CA . GLN A 1 502 ? 0.708 -23.797 17 1 95.25 502 GLN A CA 1
ATOM 3950 C C . GLN A 1 502 ? -0.445 -23.281 16.141 1 95.25 502 GLN A C 1
ATOM 3952 O O . GLN A 1 502 ? -1.53 -23 16.656 1 95.25 502 GLN A O 1
ATOM 3957 N N . TYR A 1 503 ? -0.178 -23.172 14.852 1 96.06 503 TYR A N 1
ATOM 3958 C CA . TYR A 1 503 ? -1.18 -22.672 13.914 1 96.06 503 TYR A CA 1
ATOM 3959 C C . TYR A 1 503 ? -2.391 -23.594 13.867 1 96.06 503 TYR A C 1
ATOM 3961 O O . TYR A 1 503 ? -3.531 -23.141 13.961 1 96.06 503 TYR A O 1
ATOM 3969 N N . THR A 1 504 ? -2.176 -24.891 13.75 1 96 504 THR A N 1
ATOM 3970 C CA . THR A 1 504 ? -3.273 -25.844 13.688 1 96 504 THR A CA 1
ATOM 3971 C C . THR A 1 504 ? -4 -25.922 15.031 1 96 504 THR A C 1
ATOM 3973 O O . THR A 1 504 ? -5.215 -26.141 15.07 1 96 504 THR A O 1
ATOM 3976 N N . GLN A 1 505 ? -3.301 -25.656 16.141 1 94.62 505 GLN A N 1
ATOM 3977 C CA . GLN A 1 505 ? -3.926 -25.625 17.469 1 94.62 505 GLN A CA 1
ATOM 3978 C C . GLN A 1 505 ? -4.902 -24.469 17.594 1 94.62 505 GLN A C 1
ATOM 3980 O O . GLN A 1 505 ? -5.953 -24.594 18.219 1 94.62 505 GLN A O 1
ATOM 3985 N N . CYS A 1 506 ? -4.539 -23.406 17 1 93.75 506 CYS A N 1
ATOM 3986 C CA . CYS A 1 506 ? -5.395 -22.219 17.047 1 93.75 506 CYS A CA 1
ATOM 3987 C C . CYS A 1 506 ? -6.762 -22.516 16.438 1 93.75 506 CYS A C 1
ATOM 3989 O O . CYS A 1 506 ? -7.754 -21.875 16.797 1 93.75 506 CYS A O 1
ATOM 3991 N N . VAL A 1 507 ? -6.816 -23.516 15.516 1 92.94 507 VAL A N 1
ATOM 3992 C CA . VAL A 1 507 ? -8.086 -23.766 14.844 1 92.94 507 VAL A CA 1
ATOM 3993 C C . VAL A 1 507 ? -8.703 -25.062 15.367 1 92.94 507 VAL A C 1
ATOM 3995 O O . VAL A 1 507 ? -9.695 -25.547 14.828 1 92.94 507 VAL A O 1
ATOM 3998 N N . GLY A 1 508 ? -8.094 -25.656 16.406 1 90.56 508 GLY A N 1
ATOM 3999 C CA . GLY A 1 508 ? -8.758 -26.719 17.141 1 90.56 508 GLY A CA 1
ATOM 4000 C C . GLY A 1 508 ? -8.18 -28.094 16.859 1 90.56 508 GLY A C 1
ATOM 4001 O O . GLY A 1 508 ? -8.75 -29.109 17.266 1 90.56 508 GLY A O 1
ATOM 4002 N N . PHE A 1 509 ? -7.195 -28.125 16.062 1 91.19 509 PHE A N 1
ATOM 4003 C CA . PHE A 1 509 ? -6.559 -29.422 15.859 1 91.19 509 PHE A CA 1
ATOM 4004 C C . PHE A 1 509 ? -5.555 -29.719 16.969 1 91.19 509 PHE A C 1
ATOM 4006 O O . PHE A 1 509 ? -4.816 -28.828 17.406 1 91.19 509 PHE A O 1
ATOM 4013 N N . MET B 1 1 ? -9.367 -28.031 -2.301 1 94.62 1 MET B N 1
ATOM 4014 C CA . MET B 1 1 ? -8.078 -28.234 -2.969 1 94.62 1 MET B CA 1
ATOM 4015 C C . MET B 1 1 ? -6.926 -27.859 -2.043 1 94.62 1 MET B C 1
ATOM 4017 O O . MET B 1 1 ? -6.062 -28.703 -1.761 1 94.62 1 MET B O 1
ATOM 4021 N N . THR B 1 2 ? -6.848 -26.641 -1.492 1 96.81 2 THR B N 1
ATOM 4022 C CA . THR B 1 2 ? -5.727 -26.109 -0.728 1 96.81 2 THR B CA 1
ATOM 4023 C C . THR B 1 2 ? -5.465 -26.953 0.515 1 96.81 2 THR B C 1
ATOM 4025 O O . THR B 1 2 ? -6.402 -27.391 1.183 1 96.81 2 THR B O 1
ATOM 4028 N N . GLU B 1 3 ? -4.242 -27.312 0.741 1 98.25 3 GLU B N 1
ATOM 4029 C CA . GLU B 1 3 ? -3.775 -27.969 1.959 1 98.25 3 GLU B CA 1
ATOM 4030 C C . GLU B 1 3 ? -2.938 -27.031 2.812 1 98.25 3 GLU B C 1
ATOM 4032 O O . GLU B 1 3 ? -2.496 -25.984 2.334 1 98.25 3 GLU B O 1
ATOM 4037 N N . LEU B 1 4 ? -2.723 -27.375 4.059 1 97.88 4 LEU B N 1
ATOM 4038 C CA . LEU B 1 4 ? -1.95 -26.547 4.98 1 97.88 4 LEU B CA 1
ATOM 4039 C C . LEU B 1 4 ? -0.568 -26.25 4.414 1 97.88 4 LEU B C 1
ATOM 4041 O O . LEU B 1 4 ? -0.11 -25.109 4.461 1 97.88 4 LEU B O 1
ATOM 4045 N N . HIS B 1 5 ? 0.094 -27.25 3.787 1 97.25 5 HIS B N 1
ATOM 4046 C CA . HIS B 1 5 ? 1.459 -27.078 3.305 1 97.25 5 HIS B CA 1
ATOM 4047 C C . HIS B 1 5 ? 1.479 -26.75 1.815 1 97.25 5 HIS B C 1
ATOM 4049 O O . HIS B 1 5 ? 2.5 -26.312 1.287 1 97.25 5 HIS B O 1
ATOM 4055 N N . HIS B 1 6 ? 0.365 -26.984 1.083 1 96.75 6 HIS B N 1
ATOM 4056 C CA . HIS B 1 6 ? 0.378 -26.766 -0.361 1 96.75 6 HIS B CA 1
ATOM 4057 C C . HIS B 1 6 ? -0.829 -25.953 -0.811 1 96.75 6 HIS B C 1
ATOM 4059 O O . HIS B 1 6 ? -1.974 -26.375 -0.615 1 96.75 6 HIS B O 1
ATOM 4065 N N . GLY B 1 7 ? -0.6 -24.812 -1.388 1 93.69 7 GLY B N 1
ATOM 4066 C CA . GLY B 1 7 ? -1.611 -23.953 -1.979 1 93.69 7 GLY B CA 1
ATOM 4067 C C . GLY B 1 7 ? -1.434 -23.766 -3.475 1 93.69 7 GLY B C 1
ATOM 4068 O O . GLY B 1 7 ? -2.035 -24.484 -4.273 1 93.69 7 GLY B O 1
ATOM 4069 N N . SER B 1 8 ? -0.418 -23.047 -3.883 1 92.62 8 SER B N 1
ATOM 4070 C CA . SER B 1 8 ? -0.135 -22.781 -5.289 1 92.62 8 SER B CA 1
ATOM 4071 C C . SER B 1 8 ? 0.411 -24.031 -5.98 1 92.62 8 SER B C 1
ATOM 4073 O O . SER B 1 8 ? 0.174 -24.234 -7.172 1 92.62 8 SER B O 1
ATOM 4075 N N . ASN B 1 9 ? 1.149 -24.828 -5.254 1 94.88 9 ASN B N 1
ATOM 4076 C CA . ASN B 1 9 ? 1.68 -26.078 -5.812 1 94.88 9 ASN B CA 1
ATOM 4077 C C . ASN B 1 9 ? 0.677 -27.219 -5.688 1 94.88 9 ASN B C 1
ATOM 4079 O O . ASN B 1 9 ? 0.933 -28.203 -4.988 1 94.88 9 ASN B O 1
ATOM 4083 N N . VAL B 1 10 ? -0.3 -27.188 -6.488 1 94.12 10 VAL B N 1
ATOM 4084 C CA . VAL B 1 10 ? -1.416 -28.125 -6.426 1 94.12 10 VAL B CA 1
ATOM 4085 C C . VAL B 1 10 ? -0.932 -29.531 -6.785 1 94.12 10 VAL B C 1
ATOM 4087 O O . VAL B 1 10 ? -1.422 -30.531 -6.238 1 94.12 10 VAL B O 1
ATOM 4090 N N . GLN B 1 11 ? 0.037 -29.562 -7.629 1 93 11 GLN B N 1
ATOM 4091 C CA . GLN B 1 11 ? 0.528 -30.859 -8.07 1 93 11 GLN B CA 1
ATOM 4092 C C . GLN B 1 11 ? 1.186 -31.625 -6.922 1 93 11 GLN B C 1
ATOM 4094 O O . GLN B 1 11 ? 1.323 -32.844 -6.98 1 93 11 GLN B O 1
ATOM 4099 N N . ALA B 1 12 ? 1.528 -30.922 -5.895 1 95.12 12 ALA B N 1
ATOM 4100 C CA . ALA B 1 12 ? 2.252 -31.562 -4.793 1 95.12 12 ALA B CA 1
ATOM 4101 C C . ALA B 1 12 ? 1.322 -31.828 -3.615 1 95.12 12 ALA B C 1
ATOM 4103 O O . ALA B 1 12 ? 1.781 -32.188 -2.525 1 95.12 12 ALA B O 1
ATOM 4104 N N . LEU B 1 13 ? 0.028 -31.703 -3.812 1 96.94 13 LEU B N 1
ATOM 4105 C CA . LEU B 1 13 ? -0.922 -32.094 -2.773 1 96.94 13 LEU B CA 1
ATOM 4106 C C . LEU B 1 13 ? -0.665 -33.5 -2.297 1 96.94 13 LEU B C 1
ATOM 4108 O O . LEU B 1 13 ? -0.17 -34.344 -3.059 1 96.94 13 LEU B O 1
ATOM 4112 N N . GLN B 1 14 ? -1.091 -33.75 -1.003 1 98.12 14 GLN B N 1
ATOM 4113 C CA . GLN B 1 14 ? -0.652 -35.031 -0.437 1 98.12 14 GLN B CA 1
ATOM 4114 C C . GLN B 1 14 ? -1.844 -35.875 -0.038 1 98.12 14 GLN B C 1
ATOM 4116 O O . GLN B 1 14 ? -1.692 -37.094 0.212 1 98.12 14 GLN B O 1
ATOM 4121 N N . THR B 1 15 ? -3.027 -35.281 0.063 1 98.75 15 THR B N 1
ATOM 4122 C CA . THR B 1 15 ? -4.203 -36.125 0.271 1 98.75 15 THR B CA 1
ATOM 4123 C C . THR B 1 15 ? -4.285 -37.219 -0.793 1 98.75 15 THR B C 1
ATOM 4125 O O . THR B 1 15 ? -4.039 -36.969 -1.974 1 98.75 15 THR B O 1
ATOM 4128 N N . THR B 1 16 ? -4.672 -38.469 -0.325 1 98.56 16 THR B N 1
ATOM 4129 C CA . THR B 1 16 ? -4.695 -39.594 -1.284 1 98.56 16 THR B CA 1
ATOM 4130 C C . THR B 1 16 ? -6.102 -40.156 -1.419 1 98.56 16 THR B C 1
ATOM 4132 O O . THR B 1 16 ? -6.918 -40.031 -0.503 1 98.56 16 THR B O 1
ATOM 4135 N N . ALA B 1 17 ? -6.395 -40.625 -2.584 1 98.69 17 ALA B N 1
ATOM 4136 C CA . ALA B 1 17 ? -7.523 -41.5 -2.885 1 98.69 17 ALA B CA 1
ATOM 4137 C C . ALA B 1 17 ? -7.047 -42.844 -3.436 1 98.69 17 ALA B C 1
ATOM 4139 O O . ALA B 1 17 ? -6.719 -42.938 -4.621 1 98.69 17 ALA B O 1
ATOM 4140 N N . THR B 1 18 ? -7.055 -43.812 -2.588 1 98.19 18 THR B N 1
ATOM 4141 C CA . THR B 1 18 ? -6.57 -45.125 -2.977 1 98.19 18 THR B CA 1
ATOM 4142 C C . THR B 1 18 ? -7.727 -46.031 -3.398 1 98.19 18 THR B C 1
ATOM 4144 O O . THR B 1 18 ? -8.703 -46.188 -2.658 1 98.19 18 THR B O 1
ATOM 4147 N N . PHE B 1 19 ? -7.598 -46.656 -4.562 1 97.94 19 PHE B N 1
ATOM 4148 C CA . PHE B 1 19 ? -8.648 -47.531 -5.07 1 97.94 19 PHE B CA 1
ATOM 4149 C C . PHE B 1 19 ? -8.578 -48.906 -4.422 1 97.94 19 PHE B C 1
ATOM 4151 O O . PHE B 1 19 ? -7.504 -49.5 -4.359 1 97.94 19 PHE B O 1
ATOM 4158 N N . ASP B 1 20 ? -9.672 -49.312 -3.891 1 96.12 20 ASP B N 1
ATOM 4159 C CA . ASP B 1 20 ? -9.859 -50.656 -3.395 1 96.12 20 ASP B CA 1
ATOM 4160 C C . ASP B 1 20 ? -10.758 -51.469 -4.328 1 96.12 20 ASP B C 1
ATOM 4162 O O . ASP B 1 20 ? -11.984 -51.375 -4.25 1 96.12 20 ASP B O 1
ATOM 4166 N N . SER B 1 21 ? -10.172 -52.312 -5.121 1 92.25 21 SER B N 1
ATOM 4167 C CA . SER B 1 21 ? -10.906 -53.062 -6.141 1 92.25 21 SER B CA 1
ATOM 4168 C C . SER B 1 21 ? -11.828 -54.094 -5.508 1 92.25 21 SER B C 1
ATOM 4170 O O . SER B 1 21 ? -12.797 -54.531 -6.125 1 92.25 21 SER B O 1
ATOM 4172 N N . VAL B 1 22 ? -11.547 -54.5 -4.32 1 94.94 22 VAL B N 1
ATOM 4173 C CA . VAL B 1 22 ? -12.352 -55.531 -3.648 1 94.94 22 VAL B CA 1
ATOM 4174 C C . VAL B 1 22 ? -13.719 -54.938 -3.293 1 94.94 22 VAL B C 1
ATOM 4176 O O . VAL B 1 22 ? -14.75 -55.562 -3.541 1 94.94 22 VAL B O 1
ATOM 4179 N N . THR B 1 23 ? -13.781 -53.75 -2.812 1 96.69 23 THR B N 1
ATOM 4180 C CA . THR B 1 23 ? -15.039 -53.156 -2.371 1 96.69 23 THR B CA 1
ATOM 4181 C C . THR B 1 23 ? -15.562 -52.188 -3.416 1 96.69 23 THR B C 1
ATOM 4183 O O . THR B 1 23 ? -16.688 -51.688 -3.285 1 96.69 23 THR B O 1
ATOM 4186 N N . ASP B 1 24 ? -14.867 -51.906 -4.469 1 97.5 24 ASP B N 1
ATOM 4187 C CA . ASP B 1 24 ? -15.227 -50.938 -5.508 1 97.5 24 ASP B CA 1
ATOM 4188 C C . ASP B 1 24 ? -15.391 -49.531 -4.926 1 97.5 24 ASP B C 1
ATOM 4190 O O . ASP B 1 24 ? -16.422 -48.875 -5.148 1 97.5 24 ASP B O 1
ATOM 4194 N N . GLU B 1 25 ? -14.352 -49.188 -4.113 1 98.44 25 GLU B N 1
ATOM 4195 C CA . GLU B 1 25 ? -14.391 -47.906 -3.414 1 98.44 25 GLU B CA 1
ATOM 4196 C C . GLU B 1 25 ? -13.023 -47.219 -3.461 1 98.44 25 GLU B C 1
ATOM 4198 O O . GLU B 1 25 ? -12.008 -47.844 -3.746 1 98.44 25 GLU B O 1
ATOM 4203 N N . PHE B 1 26 ? -13.039 -45.906 -3.297 1 98.62 26 PHE B N 1
ATOM 4204 C CA . PHE B 1 26 ? -11.82 -45.156 -2.994 1 98.62 26 PHE B CA 1
ATOM 4205 C C . PHE B 1 26 ? -11.703 -44.906 -1.495 1 98.62 26 PHE B C 1
ATOM 4207 O O . PHE B 1 26 ? -12.711 -44.719 -0.815 1 98.62 26 PHE B O 1
ATOM 4214 N N . ILE B 1 27 ? -10.516 -44.938 -0.979 1 98.69 27 ILE B N 1
ATOM 4215 C CA . ILE B 1 27 ? -10.219 -44.594 0.401 1 98.69 27 ILE B CA 1
ATOM 4216 C C . ILE B 1 27 ? -9.508 -43.219 0.436 1 98.69 27 ILE B C 1
ATOM 4218 O O . ILE B 1 27 ? -8.367 -43.094 -0.006 1 98.69 27 ILE B O 1
ATOM 4222 N N . ILE B 1 28 ? -10.164 -42.156 0.935 1 98.88 28 ILE B N 1
ATOM 4223 C CA . ILE B 1 28 ? -9.617 -40.812 1.064 1 98.88 28 ILE B CA 1
ATOM 4224 C C . ILE B 1 28 ? -8.852 -40.688 2.381 1 98.88 28 ILE B C 1
ATOM 4226 O O . ILE B 1 28 ? -9.391 -41 3.449 1 98.88 28 ILE B O 1
ATOM 4230 N N . ASP B 1 29 ? -7.602 -40.25 2.318 1 98.81 29 ASP B N 1
ATOM 4231 C CA . ASP B 1 29 ? -6.773 -40.188 3.52 1 98.81 29 ASP B CA 1
ATOM 4232 C C . ASP B 1 29 ? -5.918 -38.938 3.525 1 98.81 29 ASP B C 1
ATOM 4234 O O . ASP B 1 29 ? -5.359 -38.562 2.496 1 98.81 29 ASP B O 1
ATOM 4238 N N . THR B 1 30 ? -5.891 -38.219 4.637 1 98.69 30 THR B N 1
ATOM 4239 C CA . THR B 1 30 ? -4.918 -37.188 4.949 1 98.69 30 THR B CA 1
ATOM 4240 C C . THR B 1 30 ? -3.688 -37.781 5.629 1 98.69 30 THR B C 1
ATOM 4242 O O . THR B 1 30 ? -3.693 -38.031 6.836 1 98.69 30 THR B O 1
ATOM 4245 N N . PRO B 1 31 ? -2.617 -37.938 4.93 1 98.19 31 PRO B N 1
ATOM 4246 C CA . PRO B 1 31 ? -1.531 -38.812 5.41 1 98.19 31 PRO B CA 1
ATOM 4247 C C . PRO B 1 31 ? -0.7 -38.156 6.508 1 98.19 31 PRO B C 1
ATOM 4249 O O . PRO B 1 31 ? 0.014 -38.844 7.246 1 98.19 31 PRO B O 1
ATOM 4252 N N . ASN B 1 32 ? -0.649 -36.875 6.629 1 97.19 32 ASN B N 1
ATOM 4253 C CA . ASN B 1 32 ? 0.069 -36.094 7.633 1 97.19 32 ASN B CA 1
ATOM 4254 C C . ASN B 1 32 ? -0.592 -34.719 7.863 1 97.19 32 ASN B C 1
ATOM 4256 O O . ASN B 1 32 ? -1.518 -34.344 7.141 1 97.19 32 ASN B O 1
ATOM 4260 N N . ASN B 1 33 ? -0.165 -33.969 8.781 1 96.56 33 ASN B N 1
ATOM 4261 C CA . ASN B 1 33 ? -0.799 -32.688 9.133 1 96.56 33 ASN B CA 1
ATOM 4262 C C . ASN B 1 33 ? -0.665 -31.656 8.016 1 96.56 33 ASN B C 1
ATOM 4264 O O . ASN B 1 33 ? -1.536 -30.812 7.84 1 96.56 33 ASN B O 1
ATOM 4268 N N . GLY B 1 34 ? 0.399 -31.719 7.324 1 97.19 34 GLY B N 1
ATOM 4269 C CA . GLY B 1 34 ? 0.589 -30.797 6.215 1 97.19 34 GLY B CA 1
ATOM 4270 C C . GLY B 1 34 ? -0.435 -30.984 5.113 1 97.19 34 GLY B C 1
ATOM 4271 O O . GLY B 1 34 ? -0.68 -30.062 4.332 1 97.19 34 GLY B O 1
ATOM 4272 N N . ALA B 1 35 ? -1.091 -32.156 5.059 1 98.38 35 ALA B N 1
ATOM 4273 C CA . ALA B 1 35 ? -2.051 -32.5 4.012 1 98.38 35 ALA B CA 1
ATOM 4274 C C . ALA B 1 35 ? -3.475 -32.156 4.441 1 98.38 35 ALA B C 1
ATOM 4276 O O . ALA B 1 35 ? -4.426 -32.375 3.686 1 98.38 35 ALA B O 1
ATOM 4277 N N . ILE B 1 36 ? -3.617 -31.609 5.641 1 98.44 36 ILE B N 1
ATOM 4278 C CA . ILE B 1 36 ? -4.938 -31.141 6.062 1 98.44 36 ILE B CA 1
ATOM 4279 C C . ILE B 1 36 ? -5.469 -30.125 5.062 1 98.44 36 ILE B C 1
ATOM 4281 O O . ILE B 1 36 ? -4.766 -29.172 4.691 1 98.44 36 ILE B O 1
ATOM 4285 N N . LYS B 1 37 ? -6.715 -30.406 4.551 1 98.44 37 LYS B N 1
ATOM 4286 C CA . LYS B 1 37 ? -7.34 -29.422 3.684 1 98.44 37 LYS B CA 1
ATOM 4287 C C . LYS B 1 37 ? -7.617 -28.125 4.445 1 98.44 37 LYS B C 1
ATOM 4289 O O . LYS B 1 37 ? -8.023 -28.156 5.605 1 98.44 37 LYS B O 1
ATOM 4294 N N . TRP B 1 38 ? -7.355 -27.031 3.768 1 97.88 38 TRP B N 1
ATOM 4295 C CA . TRP B 1 38 ? -7.398 -25.719 4.414 1 97.88 38 TRP B CA 1
ATOM 4296 C C . TRP B 1 38 ? -8.125 -24.703 3.541 1 97.88 38 TRP B C 1
ATOM 4298 O O . TRP B 1 38 ? -7.977 -24.719 2.314 1 97.88 38 TRP B O 1
ATOM 4308 N N . TRP B 1 39 ? -8.984 -23.828 4.129 1 97.5 39 TRP B N 1
ATOM 4309 C CA . TRP B 1 39 ? -9.703 -22.734 3.48 1 97.5 39 TRP B CA 1
ATOM 4310 C C . TRP B 1 39 ? -10.812 -23.266 2.592 1 97.5 39 TRP B C 1
ATOM 4312 O O . TRP B 1 39 ? -11.062 -22.734 1.506 1 97.5 39 TRP B O 1
ATOM 4322 N N . ILE B 1 40 ? -11.391 -24.359 2.965 1 97.5 40 ILE B N 1
ATOM 4323 C CA . ILE B 1 40 ? -12.414 -24.969 2.123 1 97.5 40 ILE B CA 1
ATOM 4324 C C . ILE B 1 40 ? -13.742 -24.25 2.334 1 97.5 40 ILE B C 1
ATOM 4326 O O . ILE B 1 40 ? -14.266 -24.203 3.451 1 97.5 40 ILE B O 1
ATOM 4330 N N . GLY B 1 41 ? -14.305 -23.766 1.297 1 95.75 41 GLY B N 1
ATOM 4331 C CA . GLY B 1 41 ? -15.5 -22.938 1.354 1 95.75 41 GLY B CA 1
ATOM 4332 C C . GLY B 1 41 ? -16.734 -23.703 1.816 1 95.75 41 GLY B C 1
ATOM 4333 O O . GLY B 1 41 ? -16.984 -24.812 1.347 1 95.75 41 GLY B O 1
ATOM 4334 N N . ASN B 1 42 ? -17.453 -23.188 2.756 1 96.06 42 ASN B N 1
ATOM 4335 C CA . ASN B 1 42 ? -18.75 -23.625 3.256 1 96.06 42 ASN B CA 1
ATOM 4336 C C . ASN B 1 42 ? -18.641 -24.953 4.008 1 96.06 42 ASN B C 1
ATOM 4338 O O . ASN B 1 42 ? -19.641 -25.641 4.234 1 96.06 42 ASN B O 1
ATOM 4342 N N . SER B 1 43 ? -17.484 -25.266 4.453 1 96.75 43 SER B N 1
ATOM 4343 C CA . SER B 1 43 ? -17.297 -26.625 4.957 1 96.75 43 SER B CA 1
ATOM 4344 C C . SER B 1 43 ? -17.266 -26.656 6.48 1 96.75 43 SER B C 1
ATOM 4346 O O . SER B 1 43 ? -17.438 -27.703 7.09 1 96.75 43 SER B O 1
ATOM 4348 N N . ALA B 1 44 ? -17.031 -25.531 7.113 1 97 44 ALA B N 1
ATOM 4349 C CA . ALA B 1 44 ? -16.906 -25.547 8.57 1 97 44 ALA B CA 1
ATOM 4350 C C . ALA B 1 44 ? -18.25 -25.828 9.234 1 97 44 ALA B C 1
ATOM 4352 O O . ALA B 1 44 ? -18.328 -26.625 10.172 1 97 44 ALA B O 1
ATOM 4353 N N . LEU B 1 45 ? -19.312 -25.266 8.703 1 94.88 45 LEU B N 1
ATOM 4354 C CA . LEU B 1 45 ? -20.547 -25.297 9.469 1 94.88 45 LEU B CA 1
ATOM 4355 C C . LEU B 1 45 ? -21.609 -26.125 8.758 1 94.88 45 LEU B C 1
ATOM 4357 O O . LEU B 1 45 ? -22.297 -26.922 9.391 1 94.88 45 LEU B O 1
ATOM 4361 N N . HIS B 1 46 ? -21.703 -25.922 7.387 1 93.94 46 HIS B N 1
ATOM 4362 C CA . HIS B 1 46 ? -22.969 -26.391 6.832 1 93.94 46 HIS B CA 1
ATOM 4363 C C . HIS B 1 46 ? -22.734 -27.328 5.652 1 93.94 46 HIS B C 1
ATOM 4365 O O . HIS B 1 46 ? -23.625 -28.094 5.273 1 93.94 46 HIS B O 1
ATOM 4371 N N . GLY B 1 47 ? -21.641 -27.281 5.051 1 96.81 47 GLY B N 1
ATOM 4372 C CA . GLY B 1 47 ? -21.438 -28.094 3.869 1 96.81 47 GLY B CA 1
ATOM 4373 C C . GLY B 1 47 ? -21.641 -29.578 4.125 1 96.81 47 GLY B C 1
ATOM 4374 O O . GLY B 1 47 ? -21.266 -30.094 5.176 1 96.81 47 GLY B O 1
ATOM 4375 N N . LYS B 1 48 ? -22.297 -30.25 3.123 1 97.69 48 LYS B N 1
ATOM 4376 C CA . LYS B 1 48 ? -22.609 -31.672 3.291 1 97.69 48 LYS B CA 1
ATOM 4377 C C . LYS B 1 48 ? -21.719 -32.531 2.402 1 97.69 48 LYS B C 1
ATOM 4379 O O . LYS B 1 48 ? -21.516 -33.719 2.686 1 97.69 48 LYS B O 1
ATOM 4384 N N . PHE B 1 49 ? -21.344 -31.984 1.309 1 98.06 49 PHE B N 1
ATOM 4385 C CA . PHE B 1 49 ? -20.406 -32.625 0.394 1 98.06 49 PHE B CA 1
ATOM 4386 C C . PHE B 1 49 ? -19.219 -31.719 0.112 1 98.06 49 PHE B C 1
ATOM 4388 O O . PHE B 1 49 ? -19.344 -30.5 0.179 1 98.06 49 PHE B O 1
ATOM 4395 N N . ALA B 1 50 ? -18.125 -32.281 -0.106 1 98.06 50 ALA B N 1
ATOM 4396 C CA . ALA B 1 50 ? -16.953 -31.562 -0.558 1 98.06 50 ALA B CA 1
ATOM 4397 C C . ALA B 1 50 ? -16.391 -32.156 -1.836 1 98.06 50 ALA B C 1
ATOM 4399 O O . ALA B 1 50 ? -16.375 -33.406 -1.999 1 98.06 50 ALA B O 1
ATOM 4400 N N . THR B 1 51 ? -16.047 -31.328 -2.771 1 97.12 51 THR B N 1
ATOM 4401 C CA . THR B 1 51 ? -15.148 -31.797 -3.828 1 97.12 51 THR B CA 1
ATOM 4402 C C . THR B 1 51 ? -13.703 -31.812 -3.34 1 97.12 51 THR B C 1
ATOM 4404 O O . THR B 1 51 ? -13.125 -30.75 -3.076 1 97.12 51 THR B O 1
ATOM 4407 N N . VAL B 1 52 ? -13.117 -33 -3.238 1 98.31 52 VAL B N 1
ATOM 4408 C CA . VAL B 1 52 ? -11.789 -33.156 -2.65 1 98.31 52 VAL B CA 1
ATOM 4409 C C . VAL B 1 52 ? -10.773 -33.5 -3.742 1 98.31 52 VAL B C 1
ATOM 4411 O O . VAL B 1 52 ? -10.93 -34.5 -4.441 1 98.31 52 VAL B O 1
ATOM 4414 N N . PHE B 1 53 ? -9.773 -32.656 -3.891 1 97.25 53 PHE B N 1
ATOM 4415 C CA . PHE B 1 53 ? -8.648 -32.969 -4.758 1 97.25 53 PHE B CA 1
ATOM 4416 C C . PHE B 1 53 ? -7.645 -33.844 -4.043 1 97.25 53 PHE B C 1
ATOM 4418 O O . PHE B 1 53 ? -7.164 -33.531 -2.961 1 97.25 53 PHE B O 1
ATOM 4425 N N . ALA B 1 54 ? -7.332 -35 -4.652 1 98.06 54 ALA B N 1
ATOM 4426 C CA . ALA B 1 54 ? -6.449 -36 -4.035 1 98.06 54 ALA B CA 1
ATOM 4427 C C . ALA B 1 54 ? -5.613 -36.719 -5.086 1 98.06 54 ALA B C 1
ATOM 4429 O O . ALA B 1 54 ? -5.984 -36.75 -6.262 1 98.06 54 ALA B O 1
ATOM 4430 N N . ARG B 1 55 ? -4.5 -37.219 -4.605 1 97.19 55 ARG B N 1
ATOM 4431 C CA . ARG B 1 55 ? -3.684 -38.094 -5.453 1 97.19 55 ARG B CA 1
ATOM 4432 C C . ARG B 1 55 ? -4.332 -39.438 -5.629 1 97.19 55 ARG B C 1
ATOM 4434 O O . ARG B 1 55 ? -4.57 -40.156 -4.648 1 97.19 55 ARG B O 1
ATOM 4441 N N . LEU B 1 56 ? -4.582 -39.781 -6.918 1 97.25 56 LEU B N 1
ATOM 4442 C CA . LEU B 1 56 ? -5.172 -41.094 -7.203 1 97.25 56 LEU B CA 1
ATOM 4443 C C . LEU B 1 56 ? -4.113 -42.188 -7.18 1 97.25 56 LEU B C 1
ATOM 4445 O O . LEU B 1 56 ? -3.197 -42.188 -8.008 1 97.25 56 LEU B O 1
ATOM 4449 N N . ILE B 1 57 ? -4.273 -43.094 -6.207 1 97.44 57 ILE B N 1
ATOM 4450 C CA . ILE B 1 57 ? -3.348 -44.188 -6.059 1 97.44 57 ILE B CA 1
ATOM 4451 C C . ILE B 1 57 ? -4.031 -45.5 -6.488 1 97.44 57 ILE B C 1
ATOM 4453 O O . ILE B 1 57 ? -5.074 -45.875 -5.945 1 97.44 57 ILE B O 1
ATOM 4457 N N . LEU B 1 58 ? -3.549 -46.156 -7.496 1 96 58 LEU B N 1
ATOM 4458 C CA . LEU B 1 58 ? -4.031 -47.438 -7.965 1 96 58 LEU B CA 1
ATOM 4459 C C . LEU B 1 58 ? -3.096 -48.562 -7.527 1 96 58 LEU B C 1
ATOM 4461 O O . LEU B 1 58 ? -1.962 -48.656 -8 1 96 58 LEU B O 1
ATOM 4465 N N . PRO B 1 59 ? -3.773 -49.344 -6.773 1 86.44 59 PRO B N 1
ATOM 4466 C CA . PRO B 1 59 ? -2.924 -50.438 -6.293 1 86.44 59 PRO B CA 1
ATOM 4467 C C . PRO B 1 59 ? -2.566 -51.438 -7.395 1 86.44 59 PRO B C 1
ATOM 4469 O O . PRO B 1 59 ? -3.352 -51.625 -8.328 1 86.44 59 PRO B O 1
ATOM 4472 N N . LEU B 1 60 ? -1.389 -51.906 -7.656 1 77.81 60 LEU B N 1
ATOM 4473 C CA . LEU B 1 60 ? -0.886 -53.031 -8.445 1 77.81 60 LEU B CA 1
ATOM 4474 C C . LEU B 1 60 ? -0.708 -52.625 -9.906 1 77.81 60 LEU B C 1
ATOM 4476 O O . LEU B 1 60 ? -0.568 -53.469 -10.781 1 77.81 60 LEU B O 1
ATOM 4480 N N . GLN B 1 61 ? -0.97 -51.406 -10.156 1 73.69 61 GLN B N 1
ATOM 4481 C CA . GLN B 1 61 ? -0.902 -50.969 -11.555 1 73.69 61 GLN B CA 1
ATOM 4482 C C . GLN B 1 61 ? 0.459 -50.375 -11.875 1 73.69 61 GLN B C 1
ATOM 4484 O O . GLN B 1 61 ? 0.732 -50.031 -13.031 1 73.69 61 GLN B O 1
ATOM 4489 N N . GLY B 1 62 ? 1.23 -50.219 -10.852 1 73.44 62 GLY B N 1
ATOM 4490 C CA . GLY B 1 62 ? 2.574 -49.719 -11.109 1 73.44 62 GLY B CA 1
ATOM 4491 C C . GLY B 1 62 ? 3.527 -50.812 -11.57 1 73.44 62 GLY B C 1
ATOM 4492 O O . GLY B 1 62 ? 3.125 -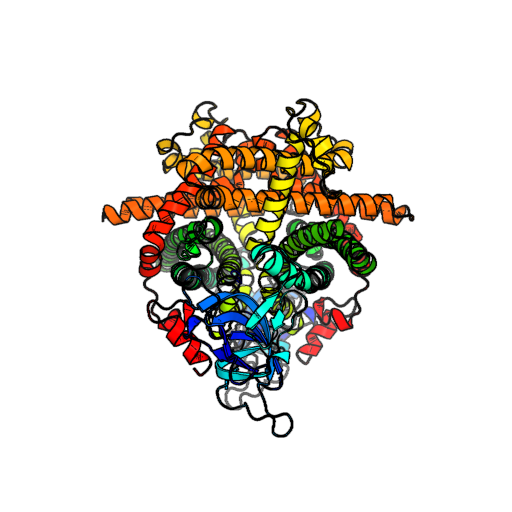51.969 -11.75 1 73.44 62 GLY B O 1
ATOM 4493 N N . LYS B 1 63 ? 4.836 -50.375 -11.883 1 71.81 63 LYS B N 1
ATOM 4494 C CA . LYS B 1 63 ? 5.875 -51.312 -12.289 1 71.81 63 LYS B CA 1
ATOM 4495 C C . LYS B 1 63 ? 6.113 -52.344 -11.211 1 71.81 63 LYS B C 1
ATOM 4497 O O . LYS B 1 63 ? 6.27 -52.031 -10.031 1 71.81 63 LYS B O 1
ATOM 4502 N N . GLY B 1 64 ? 6.035 -53.594 -11.633 1 74.62 64 GLY B N 1
ATOM 4503 C CA . GLY B 1 64 ? 6.336 -54.719 -10.75 1 74.62 64 GLY B CA 1
ATOM 4504 C C . GLY B 1 64 ? 5.277 -54.938 -9.688 1 74.62 64 GLY B C 1
ATOM 4505 O O . GLY B 1 64 ? 5.559 -55.531 -8.633 1 74.62 64 GLY B O 1
ATOM 4506 N N . GLY B 1 65 ? 4.059 -54.312 -9.867 1 77.06 65 GLY B N 1
ATOM 4507 C CA . GLY B 1 65 ? 2.98 -54.531 -8.914 1 77.06 65 GLY B CA 1
ATOM 4508 C C . GLY B 1 65 ? 2.932 -53.469 -7.828 1 77.06 65 GLY B C 1
ATOM 4509 O O . GLY B 1 65 ? 2.143 -53.562 -6.887 1 77.06 65 GLY B O 1
ATOM 4510 N N . GLU B 1 66 ? 3.754 -52.5 -7.84 1 85.94 66 GLU B N 1
ATOM 4511 C CA . GLU B 1 66 ? 3.781 -51.375 -6.902 1 85.94 66 GLU B CA 1
ATOM 4512 C C . GLU B 1 66 ? 2.625 -50.406 -7.16 1 85.94 66 GLU B C 1
ATOM 4514 O O . GLU B 1 66 ? 2.043 -50.406 -8.25 1 85.94 66 GLU B O 1
ATOM 4519 N N . PRO B 1 67 ? 2.197 -49.688 -6.191 1 91.81 67 PRO B N 1
ATOM 4520 C CA . PRO B 1 67 ? 1.131 -48.719 -6.402 1 91.81 67 PRO B CA 1
ATOM 4521 C C . PRO B 1 67 ? 1.515 -47.625 -7.414 1 91.81 67 PRO B C 1
ATOM 4523 O O . PRO B 1 67 ? 2.668 -47.188 -7.445 1 91.81 67 PRO B O 1
ATOM 4526 N N . ALA B 1 68 ? 0.576 -47.312 -8.273 1 93.81 68 ALA B N 1
ATOM 4527 C CA . ALA B 1 68 ? 0.773 -46.25 -9.266 1 93.81 68 ALA B CA 1
ATOM 4528 C C . ALA B 1 68 ? 0.106 -44.969 -8.82 1 93.81 68 ALA B C 1
ATOM 4530 O O . ALA B 1 68 ? -1.048 -44.969 -8.383 1 93.81 68 ALA B O 1
ATOM 4531 N N . ASP B 1 69 ? 0.845 -43.875 -8.805 1 94.69 69 ASP B N 1
ATOM 4532 C CA . ASP B 1 69 ? 0.321 -42.531 -8.586 1 94.69 69 ASP B CA 1
ATOM 4533 C C . ASP B 1 69 ? -0.122 -41.875 -9.906 1 94.69 69 ASP B C 1
ATOM 4535 O O . ASP B 1 69 ? 0.712 -41.531 -10.734 1 94.69 69 ASP B O 1
ATOM 4539 N N . MET B 1 70 ? -1.399 -41.656 -10.086 1 93.94 70 MET B N 1
ATOM 4540 C CA . MET B 1 70 ? -1.947 -41.188 -11.352 1 93.94 70 MET B CA 1
ATOM 4541 C C . MET B 1 70 ? -2.121 -39.656 -11.328 1 93.94 70 MET B C 1
ATOM 4543 O O . MET B 1 70 ? -2.713 -39.094 -12.242 1 93.94 70 MET B O 1
ATOM 4547 N N . GLY B 1 71 ? -1.609 -39 -10.312 1 94.31 71 GLY B N 1
ATOM 4548 C CA . GLY B 1 71 ? -1.706 -37.562 -10.203 1 94.31 71 GLY B CA 1
ATOM 4549 C C . GLY B 1 71 ? -2.979 -37.094 -9.516 1 94.31 71 GLY B C 1
ATOM 4550 O O . GLY B 1 71 ? -3.66 -37.875 -8.859 1 94.31 71 GLY B O 1
ATOM 4551 N N . ILE B 1 72 ? -3.268 -35.844 -9.594 1 95.56 72 ILE B N 1
ATOM 4552 C CA . ILE B 1 72 ? -4.352 -35.219 -8.844 1 95.56 72 ILE B CA 1
ATOM 4553 C C . ILE B 1 72 ? -5.676 -35.406 -9.578 1 95.56 72 ILE B C 1
ATOM 4555 O O . ILE B 1 72 ? -5.758 -35.219 -10.789 1 95.56 72 ILE B O 1
ATOM 4559 N N . HIS B 1 73 ? -6.691 -35.844 -8.906 1 95.94 73 HIS B N 1
ATOM 4560 C CA . HIS B 1 73 ? -8.07 -35.969 -9.359 1 95.94 73 HIS B CA 1
ATOM 4561 C C . HIS B 1 73 ? -9.047 -35.375 -8.359 1 95.94 73 HIS B C 1
ATOM 4563 O O . HIS B 1 73 ? -8.672 -35.031 -7.234 1 95.94 73 HIS B O 1
ATOM 4569 N N . ALA B 1 74 ? -10.32 -35.188 -8.82 1 96.38 74 ALA B N 1
ATOM 4570 C CA . ALA B 1 74 ? -11.367 -34.625 -7.965 1 96.38 74 ALA B CA 1
ATOM 4571 C C . ALA B 1 74 ? -12.406 -35.688 -7.602 1 96.38 74 ALA B C 1
ATOM 4573 O O . ALA B 1 74 ? -12.836 -36.469 -8.461 1 96.38 74 ALA B O 1
ATOM 4574 N N . PHE B 1 75 ? -12.758 -35.75 -6.312 1 98.38 75 PHE B N 1
ATOM 4575 C CA . PHE B 1 75 ? -13.711 -36.719 -5.781 1 98.38 75 PHE B CA 1
ATOM 4576 C C . PHE B 1 75 ? -14.82 -36 -5.008 1 98.38 75 PHE B C 1
ATOM 4578 O O . PHE B 1 75 ? -14.562 -35.062 -4.266 1 98.38 75 PHE B O 1
ATOM 4585 N N . ILE B 1 76 ? -16.078 -36.469 -5.188 1 98.44 76 ILE B N 1
ATOM 4586 C CA . ILE B 1 76 ? -17.172 -36.031 -4.344 1 98.44 76 ILE B CA 1
ATOM 4587 C C . ILE B 1 76 ? -17.203 -36.812 -3.047 1 98.44 76 ILE B C 1
ATOM 4589 O O . ILE B 1 76 ? -17.391 -38.031 -3.07 1 98.44 76 ILE B O 1
ATOM 4593 N N . VAL B 1 77 ? -17.016 -36.188 -1.92 1 98.75 77 VAL B N 1
ATOM 4594 C CA . VAL B 1 77 ? -16.953 -36.844 -0.62 1 98.75 77 VAL B CA 1
ATOM 4595 C C . VAL B 1 77 ? -18.047 -36.281 0.289 1 98.75 77 VAL B C 1
ATOM 4597 O O . VAL B 1 77 ? -18.062 -35.094 0.627 1 98.75 77 VAL B O 1
ATOM 4600 N N . PRO B 1 78 ? -19 -37.125 0.664 1 98.56 78 PRO B N 1
ATOM 4601 C CA . PRO B 1 78 ? -19.906 -36.688 1.735 1 98.56 78 PRO B CA 1
ATOM 4602 C C . PRO B 1 78 ? -19.172 -36.406 3.049 1 98.56 78 PRO B C 1
ATOM 4604 O O . PRO B 1 78 ? -18.359 -37.219 3.48 1 98.56 78 PRO B O 1
ATOM 4607 N N . ILE B 1 79 ? -19.469 -35.25 3.674 1 98.62 79 ILE B N 1
ATOM 4608 C CA . ILE B 1 79 ? -18.703 -34.938 4.875 1 98.62 79 ILE B CA 1
ATOM 4609 C C . ILE B 1 79 ? -19.641 -34.812 6.07 1 98.62 79 ILE B C 1
ATOM 4611 O O . ILE B 1 79 ? -19.203 -34.844 7.223 1 98.62 79 ILE B O 1
ATOM 4615 N N . ARG B 1 80 ? -20.938 -34.719 5.801 1 98.38 80 ARG B N 1
ATOM 4616 C CA . ARG B 1 80 ? -21.938 -34.688 6.855 1 98.38 80 ARG B CA 1
ATOM 4617 C C . ARG B 1 80 ? -23.156 -35.531 6.496 1 98.38 80 ARG B C 1
ATOM 4619 O O . ARG B 1 80 ? -23.438 -35.75 5.32 1 98.38 80 ARG B O 1
ATOM 4626 N N . ASP B 1 81 ? -23.812 -35.969 7.613 1 97.69 81 ASP B N 1
ATOM 4627 C CA . ASP B 1 81 ? -25.094 -36.656 7.422 1 97.69 81 ASP B CA 1
ATOM 4628 C C . ASP B 1 81 ? -26.141 -35.719 6.871 1 97.69 81 ASP B C 1
ATOM 4630 O O . ASP B 1 81 ? -26.266 -34.562 7.324 1 97.69 81 ASP B O 1
ATOM 4634 N N . LEU B 1 82 ? -26.891 -36.156 5.887 1 96.06 82 LEU B N 1
ATOM 4635 C CA . LEU B 1 82 ? -27.828 -35.281 5.176 1 96.06 82 LEU B CA 1
ATOM 4636 C C . LEU B 1 82 ? -28.984 -34.875 6.082 1 96.06 82 LEU B C 1
ATOM 4638 O O . LEU B 1 82 ? -29.578 -33.812 5.883 1 96.06 82 LEU B O 1
ATOM 4642 N N . GLU B 1 83 ? -29.281 -35.688 7.039 1 95.69 83 GLU B N 1
ATOM 4643 C CA . GLU B 1 83 ? -30.422 -35.438 7.914 1 95.69 83 GLU B CA 1
ATOM 4644 C C . GLU B 1 83 ? -29.969 -34.75 9.203 1 95.69 83 GLU B C 1
ATOM 4646 O O . GLU B 1 83 ? -30.484 -33.688 9.555 1 95.69 83 GLU B O 1
ATOM 4651 N N . THR B 1 84 ? -29 -35.281 9.867 1 96.5 84 THR B N 1
ATOM 4652 C CA . THR B 1 84 ? -28.609 -34.781 11.188 1 96.5 84 THR B CA 1
ATOM 4653 C C . THR B 1 84 ? -27.547 -33.688 11.086 1 96.5 84 THR B C 1
ATOM 4655 O O . THR B 1 84 ? -27.281 -33 12.062 1 96.5 84 THR B O 1
ATOM 4658 N N . HIS B 1 85 ? -26.859 -33.594 9.914 1 95.94 85 HIS B N 1
ATOM 4659 C CA . HIS B 1 85 ? -25.797 -32.625 9.656 1 95.94 85 HIS B CA 1
ATOM 4660 C C . HIS B 1 85 ? -24.562 -32.906 10.508 1 95.94 85 HIS B C 1
ATOM 4662 O O . HIS B 1 85 ? -23.656 -32.062 10.594 1 95.94 85 HIS B O 1
ATOM 4668 N N . ALA B 1 86 ? -24.578 -34.062 11.172 1 97.69 86 ALA B N 1
ATOM 4669 C CA . ALA B 1 86 ? -23.391 -34.438 11.938 1 97.69 86 ALA B CA 1
ATOM 4670 C C . ALA B 1 86 ? -22.234 -34.812 11.016 1 97.69 86 ALA B C 1
ATOM 4672 O O . ALA B 1 86 ? -22.453 -35.438 9.953 1 97.69 86 ALA B O 1
ATOM 4673 N N . VAL B 1 87 ? -21.062 -34.469 11.375 1 98.19 87 VAL B N 1
ATOM 4674 C CA . VAL B 1 87 ? -19.875 -34.812 10.609 1 98.19 87 VAL B CA 1
ATOM 4675 C C . VAL B 1 87 ? -19.75 -36.344 10.523 1 98.19 87 VAL B C 1
ATOM 4677 O O . VAL B 1 87 ? -19.969 -37.031 11.516 1 98.19 87 VAL B O 1
ATOM 4680 N N . LEU B 1 88 ? -19.484 -36.875 9.391 1 98.44 88 LEU B N 1
ATOM 4681 C CA . LEU B 1 88 ? -19.453 -38.312 9.164 1 98.44 88 LEU B CA 1
ATOM 4682 C C . LEU B 1 88 ? -18.188 -38.938 9.773 1 98.44 88 LEU B C 1
ATOM 4684 O O . LEU B 1 88 ? -17.203 -38.25 10 1 98.44 88 LEU B O 1
ATOM 4688 N N . PRO B 1 89 ? -18.172 -40.25 10.094 1 97.81 89 PRO B N 1
ATOM 4689 C CA . PRO B 1 89 ? -17.031 -40.938 10.703 1 97.81 89 PRO B CA 1
ATOM 4690 C C . PRO B 1 89 ? -15.766 -40.812 9.852 1 97.81 89 PRO B C 1
ATOM 4692 O O . PRO B 1 89 ? -15.828 -40.906 8.625 1 97.81 89 PRO B O 1
ATOM 4695 N N . GLY B 1 90 ? -14.648 -40.625 10.555 1 98.5 90 GLY B N 1
ATOM 4696 C CA . GLY B 1 90 ? -13.359 -40.562 9.883 1 98.5 90 GLY B CA 1
ATOM 4697 C C . GLY B 1 90 ? -13.016 -39.156 9.398 1 98.5 90 GLY B C 1
ATOM 4698 O O . GLY B 1 90 ? -11.922 -38.938 8.883 1 98.5 90 GLY B O 1
ATOM 4699 N N . ILE B 1 91 ? -14 -38.344 9.516 1 98.62 91 ILE B N 1
ATOM 4700 C CA . ILE B 1 91 ? -13.781 -36.969 9.055 1 98.62 91 ILE B CA 1
ATOM 4701 C C . ILE B 1 91 ? -13.727 -36 10.25 1 98.62 91 ILE B C 1
ATOM 4703 O O . ILE B 1 91 ? -14.539 -36.125 11.172 1 98.62 91 ILE B O 1
ATOM 4707 N N . GLU B 1 92 ? -12.703 -35.188 10.312 1 98.31 92 GLU B N 1
ATOM 4708 C CA . GLU B 1 92 ? -12.586 -34.094 11.273 1 98.31 92 GLU B CA 1
ATOM 4709 C C . GLU B 1 92 ? -12.68 -32.75 10.57 1 98.31 92 GLU B C 1
ATOM 4711 O O . GLU B 1 92 ? -12.008 -32.5 9.562 1 98.31 92 GLU B O 1
ATOM 4716 N N . ILE B 1 93 ? -13.57 -31.875 11.047 1 98.31 93 ILE B N 1
ATOM 4717 C CA . ILE B 1 93 ? -13.758 -30.547 10.469 1 98.31 93 ILE B CA 1
ATOM 4718 C C . ILE B 1 93 ? -13.594 -29.484 11.547 1 98.31 93 ILE B C 1
ATOM 4720 O O . ILE B 1 93 ? -14.211 -29.578 12.617 1 98.31 93 ILE B O 1
ATOM 4724 N N . ASN B 1 94 ? -12.773 -28.516 11.375 1 97.94 94 ASN B N 1
ATOM 4725 C CA . ASN B 1 94 ? -12.641 -27.328 12.211 1 97.94 94 ASN B CA 1
ATOM 4726 C C . ASN B 1 94 ? -12.773 -26.047 11.398 1 97.94 94 ASN B C 1
ATOM 4728 O O . ASN B 1 94 ? -12.523 -26.047 10.188 1 97.94 94 ASN B O 1
ATOM 4732 N N . ASP B 1 95 ? -13.281 -25 12.023 1 97.75 95 ASP B N 1
ATOM 4733 C CA . ASP B 1 95 ? -13.312 -23.672 11.406 1 97.75 95 ASP B CA 1
ATOM 4734 C C . ASP B 1 95 ? -11.914 -23.062 11.336 1 97.75 95 ASP B C 1
ATOM 4736 O O . ASP B 1 95 ? -11.141 -23.156 12.297 1 97.75 95 ASP B O 1
ATOM 4740 N N . CYS B 1 96 ? -11.555 -22.5 10.188 1 97.25 96 CYS B N 1
ATOM 4741 C CA . CYS B 1 96 ? -10.219 -21.938 10.008 1 97.25 96 CYS B CA 1
ATOM 4742 C C . CYS B 1 96 ? -10.055 -20.656 10.828 1 97.25 96 CYS B C 1
ATOM 4744 O O . CYS B 1 96 ? -8.977 -20.062 10.844 1 97.25 96 CYS B O 1
ATOM 4746 N N . GLY B 1 97 ? -11.094 -20.25 11.492 1 95.69 97 GLY B N 1
ATOM 4747 C CA . GLY B 1 97 ? -11.031 -19.078 12.359 1 95.69 97 GLY B CA 1
ATOM 4748 C C . GLY B 1 97 ? -11.297 -17.781 11.633 1 95.69 97 GLY B C 1
ATOM 4749 O O . GLY B 1 97 ? -11.57 -17.766 10.43 1 95.69 97 GLY B O 1
ATOM 4750 N N . HIS B 1 98 ? -11.203 -16.656 12.367 1 96.5 98 HIS B N 1
ATOM 4751 C CA . HIS B 1 98 ? -11.43 -15.32 11.82 1 96.5 98 HIS B CA 1
ATOM 4752 C C . HIS B 1 98 ? -10.336 -14.938 10.828 1 96.5 98 HIS B C 1
ATOM 4754 O O . HIS B 1 98 ? -9.164 -15.281 11.023 1 96.5 98 HIS B O 1
ATOM 4760 N N . LYS B 1 99 ? -10.734 -14.258 9.805 1 97.88 99 LYS B N 1
ATOM 4761 C CA . LYS B 1 99 ? -9.836 -13.742 8.773 1 97.88 99 LYS B CA 1
ATOM 4762 C C . LYS B 1 99 ? -9.766 -12.219 8.828 1 97.88 99 LYS B C 1
ATOM 4764 O O . LYS B 1 99 ? -10.445 -11.586 9.641 1 97.88 99 LYS B O 1
ATOM 4769 N N . ILE B 1 100 ? -8.906 -11.633 8.008 1 97.94 100 ILE B N 1
ATOM 4770 C CA . ILE B 1 100 ? -8.797 -10.18 7.918 1 97.94 100 ILE B CA 1
ATOM 4771 C C . ILE B 1 100 ? -10.109 -9.594 7.418 1 97.94 100 ILE B C 1
ATOM 4773 O O . ILE B 1 100 ? -10.539 -8.531 7.879 1 97.94 100 ILE B O 1
ATOM 4777 N N . GLY B 1 101 ? -10.758 -10.25 6.574 1 97.38 101 GLY B N 1
ATOM 4778 C CA . GLY B 1 101 ? -12.031 -9.867 5.973 1 97.38 101 GLY B CA 1
ATOM 4779 C C . GLY B 1 101 ? -12.805 -11.047 5.418 1 97.38 101 GLY B C 1
ATOM 4780 O O . GLY B 1 101 ? -12.406 -12.203 5.602 1 97.38 101 GLY B O 1
ATOM 4781 N N . LEU B 1 102 ? -13.984 -10.766 4.852 1 97.19 102 LEU B N 1
ATOM 4782 C CA . LEU B 1 102 ? -14.875 -11.773 4.273 1 97.19 102 LEU B CA 1
ATOM 4783 C C . LEU B 1 102 ? -15.289 -12.797 5.32 1 97.19 102 LEU B C 1
ATOM 4785 O O . LEU B 1 102 ? -15.281 -14 5.059 1 97.19 102 LEU B O 1
ATOM 4789 N N . ASN B 1 103 ? -15.508 -12.328 6.512 1 96.19 103 ASN B N 1
ATOM 4790 C CA . ASN B 1 103 ? -15.797 -13.234 7.621 1 96.19 103 ASN B CA 1
ATOM 4791 C C . ASN B 1 103 ? -17.188 -13.844 7.488 1 96.19 103 ASN B C 1
ATOM 4793 O O . ASN B 1 103 ? -17.531 -14.773 8.219 1 96.19 103 ASN B O 1
ATOM 4797 N N . GLY B 1 104 ? -17.938 -13.391 6.52 1 95 104 GLY B N 1
ATOM 4798 C CA . GLY B 1 104 ? -19.203 -14.039 6.203 1 95 104 GLY B CA 1
ATOM 4799 C C . GLY B 1 104 ? -19.031 -15.32 5.402 1 95 104 GLY B C 1
ATOM 4800 O O . GLY B 1 104 ? -19.969 -16.125 5.293 1 95 104 GLY B O 1
ATOM 4801 N N . VAL B 1 105 ? -17.891 -15.484 4.863 1 95.44 105 VAL B N 1
ATOM 4802 C CA . VAL B 1 105 ? -17.594 -16.703 4.113 1 95.44 105 VAL B CA 1
ATOM 4803 C C . VAL B 1 105 ? -17.094 -17.781 5.066 1 95.44 105 VAL B C 1
ATOM 4805 O O . VAL B 1 105 ? -16.094 -17.594 5.77 1 95.44 105 VAL B O 1
ATOM 4808 N N . ASP B 1 106 ? -17.734 -18.906 5.047 1 96.62 106 ASP B N 1
ATOM 4809 C CA . ASP B 1 106 ? -17.406 -20.047 5.879 1 96.62 106 ASP B CA 1
ATOM 4810 C C . ASP B 1 106 ? -16.266 -20.859 5.277 1 96.62 106 ASP B C 1
ATOM 4812 O O . ASP B 1 106 ? -16.375 -21.375 4.164 1 96.62 106 ASP B O 1
ATOM 4816 N N . ASN B 1 107 ? -15.102 -20.938 5.996 1 97.62 107 ASN B N 1
ATOM 4817 C CA . ASN B 1 107 ? -13.953 -21.734 5.562 1 97.62 107 ASN B CA 1
ATOM 4818 C C . ASN B 1 107 ? -13.578 -22.781 6.598 1 97.62 107 ASN B C 1
ATOM 4820 O O . ASN B 1 107 ? -13.281 -22.453 7.75 1 97.62 107 ASN B O 1
ATOM 4824 N N . GLY B 1 108 ? -13.5 -24.016 6.137 1 98.06 108 GLY B N 1
ATOM 4825 C CA . GLY B 1 108 ? -13.18 -25.094 7.051 1 98.06 108 GLY B CA 1
ATOM 4826 C C . GLY B 1 108 ? -11.867 -25.781 6.727 1 98.06 108 GLY B C 1
ATOM 4827 O O . GLY B 1 108 ? -11.344 -25.641 5.621 1 98.06 108 GLY B O 1
ATOM 4828 N N . ALA B 1 109 ? -11.219 -26.375 7.734 1 98.5 109 ALA B N 1
ATOM 4829 C CA . ALA B 1 109 ? -10.109 -27.312 7.621 1 98.5 109 ALA B CA 1
ATOM 4830 C C . ALA B 1 109 ? -10.594 -28.75 7.805 1 98.5 109 ALA B C 1
ATOM 4832 O O . ALA B 1 109 ? -11.352 -29.047 8.727 1 98.5 109 ALA B O 1
ATOM 4833 N N . LEU B 1 110 ? -10.172 -29.625 6.883 1 98.56 110 LEU B N 1
ATOM 4834 C CA . LEU B 1 110 ? -10.688 -30.984 6.891 1 98.56 110 LEU B CA 1
ATOM 4835 C C . LEU B 1 110 ? -9.555 -32 6.938 1 98.56 110 LEU B C 1
ATOM 4837 O O . LEU B 1 110 ? -8.555 -31.859 6.227 1 98.56 110 LEU B O 1
ATOM 4841 N N . ARG B 1 111 ? -9.695 -32.969 7.777 1 98.56 111 ARG B N 1
ATOM 4842 C CA . ARG B 1 111 ? -8.82 -34.125 7.844 1 98.56 111 ARG B CA 1
ATOM 4843 C C . ARG B 1 111 ? -9.617 -35.406 7.629 1 98.56 111 ARG B C 1
ATOM 4845 O O . ARG B 1 111 ? -10.664 -35.594 8.242 1 98.56 111 ARG B O 1
ATOM 4852 N N . PHE B 1 112 ? -9.148 -36.25 6.738 1 98.81 112 PHE B N 1
ATOM 4853 C CA . PHE B 1 112 ? -9.781 -37.531 6.434 1 98.81 112 PHE B CA 1
ATOM 4854 C C . PHE B 1 112 ? -8.93 -38.688 6.949 1 98.81 112 PHE B C 1
ATOM 4856 O O . PHE B 1 112 ? -7.711 -38.719 6.75 1 98.81 112 PHE B O 1
ATOM 4863 N N . ARG B 1 113 ? -9.617 -39.531 7.605 1 98.62 113 ARG B N 1
ATOM 4864 C CA . ARG B 1 113 ? -8.977 -40.781 8.055 1 98.62 113 ARG B CA 1
ATOM 4865 C C . ARG B 1 113 ? -9.672 -42 7.461 1 98.62 113 ARG B C 1
ATOM 4867 O O . ARG B 1 113 ? -10.625 -42.5 8.039 1 98.62 113 ARG B O 1
ATOM 4874 N N . SER B 1 114 ? -9.148 -42.5 6.414 1 98.38 114 SER B N 1
ATOM 4875 C CA . SER B 1 114 ? -9.602 -43.719 5.742 1 98.38 114 SER B CA 1
ATOM 4876 C C . SER B 1 114 ? -11.086 -43.656 5.422 1 98.38 114 SER B C 1
ATOM 4878 O O . SER B 1 114 ? -11.836 -44.562 5.734 1 98.38 114 SER B O 1
ATOM 4880 N N . VAL B 1 115 ? -11.5 -42.594 4.848 1 98.81 115 VAL B N 1
ATOM 4881 C CA . VAL B 1 115 ? -12.898 -42.406 4.48 1 98.81 115 VAL B CA 1
ATOM 4882 C C . VAL B 1 115 ? -13.195 -43.125 3.162 1 98.81 115 VAL B C 1
ATOM 4884 O O . VAL B 1 115 ? -12.523 -42.875 2.154 1 98.81 115 VAL B O 1
ATOM 4887 N N . ARG B 1 116 ? -14.18 -44 3.125 1 98.56 116 ARG B N 1
ATOM 4888 C CA . ARG B 1 116 ? -14.5 -44.781 1.94 1 98.56 116 ARG B CA 1
ATOM 4889 C C . ARG B 1 116 ? -15.648 -44.156 1.16 1 98.56 116 ARG B C 1
ATOM 4891 O O . ARG B 1 116 ? -16.656 -43.719 1.746 1 98.56 116 ARG B O 1
ATOM 4898 N N . ILE B 1 117 ? -15.508 -44 -0.084 1 98.69 117 ILE B N 1
ATOM 4899 C CA . ILE B 1 117 ? -16.547 -43.531 -0.983 1 98.69 117 ILE B CA 1
ATOM 4900 C C . ILE B 1 117 ? -16.672 -44.438 -2.191 1 98.69 117 ILE B C 1
ATOM 4902 O O . ILE B 1 117 ? -15.695 -45.094 -2.584 1 98.69 117 ILE B O 1
ATOM 4906 N N . PRO B 1 118 ? -17.844 -44.438 -2.803 1 98.25 118 PRO B N 1
ATOM 4907 C CA . PRO B 1 118 ? -18 -45.281 -3.992 1 98.25 118 PRO B CA 1
ATOM 4908 C C . PRO B 1 118 ? -17.109 -44.844 -5.152 1 98.25 118 PRO B C 1
ATOM 4910 O O . PRO B 1 118 ? -16.812 -43.656 -5.281 1 98.25 118 PRO B O 1
ATOM 4913 N N . ARG B 1 119 ? -16.734 -45.75 -6.055 1 98.12 119 ARG B N 1
ATOM 4914 C CA . ARG B 1 119 ? -15.914 -45.5 -7.234 1 98.12 119 ARG B CA 1
ATOM 4915 C C . ARG B 1 119 ? -16.562 -44.406 -8.102 1 98.12 119 ARG B C 1
ATOM 4917 O O . ARG B 1 119 ? -15.859 -43.594 -8.695 1 98.12 119 ARG B O 1
ATOM 4924 N N . ASP B 1 120 ? -17.906 -44.281 -8.078 1 97.5 120 ASP B N 1
ATOM 4925 C CA . ASP B 1 120 ? -18.656 -43.375 -8.93 1 97.5 120 ASP B CA 1
ATOM 4926 C C . ASP B 1 120 ? -18.531 -41.938 -8.445 1 97.5 120 ASP B C 1
ATOM 4928 O O . ASP B 1 120 ? -18.906 -41 -9.156 1 97.5 120 ASP B O 1
ATOM 4932 N N . ASN B 1 121 ? -17.891 -41.781 -7.336 1 98.44 121 ASN B N 1
ATOM 4933 C CA . ASN B 1 121 ? -17.719 -40.438 -6.805 1 98.44 121 ASN B CA 1
ATOM 4934 C C . ASN B 1 121 ? -16.516 -39.75 -7.422 1 98.44 121 ASN B C 1
ATOM 4936 O O . ASN B 1 121 ? -16.281 -38.562 -7.152 1 98.44 121 ASN B O 1
ATOM 4940 N N . LEU B 1 122 ? -15.773 -40.406 -8.25 1 98.19 122 LEU B N 1
ATOM 4941 C CA . LEU B 1 122 ? -14.719 -39.781 -9.039 1 98.19 122 LEU B CA 1
ATOM 4942 C C . LEU B 1 122 ? -15.305 -38.906 -10.125 1 98.19 122 LEU B C 1
ATOM 4944 O O . LEU B 1 122 ? -16.156 -39.344 -10.906 1 98.19 122 LEU B O 1
ATOM 4948 N N . LEU B 1 123 ? -15.016 -37.656 -10.102 1 96.06 123 LEU B N 1
ATOM 4949 C CA . LEU B 1 123 ? -15.352 -36.812 -11.242 1 96.06 123 LEU B CA 1
ATOM 4950 C C . LEU B 1 123 ? -14.453 -37.125 -12.438 1 96.06 123 LEU B C 1
ATOM 4952 O O . LEU B 1 123 ? -13.328 -36.625 -12.516 1 96.06 123 LEU B O 1
ATOM 4956 N N . ASN B 1 124 ? -14.945 -37.812 -13.422 1 95 124 ASN B N 1
ATOM 4957 C CA . ASN B 1 124 ? -14.078 -38.625 -14.281 1 95 124 ASN B CA 1
ATOM 4958 C C . ASN B 1 124 ? -14.047 -38.062 -15.703 1 95 124 ASN B C 1
ATOM 4960 O O . ASN B 1 124 ? -13.742 -38.781 -16.656 1 95 124 ASN B O 1
ATOM 4964 N N . ARG B 1 125 ? -14.312 -36.719 -15.82 1 91.69 125 ARG B N 1
ATOM 4965 C CA . ARG B 1 125 ? -14.312 -36.156 -17.172 1 91.69 125 ARG B CA 1
ATOM 4966 C C . ARG B 1 125 ? -12.961 -36.375 -17.844 1 91.69 125 ARG B C 1
ATOM 4968 O O . ARG B 1 125 ? -12.898 -36.625 -19.047 1 91.69 125 ARG B O 1
ATOM 4975 N N . PHE B 1 126 ? -11.844 -36.344 -17.078 1 91.31 126 PHE B N 1
ATOM 4976 C CA . PHE B 1 126 ? -10.523 -36.344 -17.688 1 91.31 126 PHE B CA 1
ATOM 4977 C C . PHE B 1 126 ? -9.758 -37.625 -17.328 1 91.31 126 PHE B C 1
ATOM 4979 O O . PHE B 1 126 ? -8.656 -37.844 -17.828 1 91.31 126 PHE B O 1
ATOM 4986 N N . GLY B 1 127 ? -10.266 -38.375 -16.5 1 94 127 GLY B N 1
ATOM 4987 C CA . GLY B 1 127 ? -9.688 -39.656 -16.031 1 94 127 GLY B CA 1
ATOM 4988 C C . GLY B 1 127 ? -10.68 -40.5 -15.281 1 94 127 GLY B C 1
ATOM 4989 O O . GLY B 1 127 ? -11.469 -40 -14.484 1 94 127 GLY B O 1
ATOM 4990 N N . ASP B 1 128 ? -10.547 -41.781 -15.633 1 96.06 128 ASP B N 1
ATOM 4991 C CA . ASP B 1 128 ? -11.508 -42.719 -15.047 1 96.06 128 ASP B CA 1
ATOM 4992 C C . ASP B 1 128 ? -10.812 -44 -14.594 1 96.06 128 ASP B C 1
ATOM 4994 O O . ASP B 1 128 ? -9.68 -44.281 -14.992 1 96.06 128 ASP B O 1
ATOM 4998 N N . VAL B 1 129 ? -11.484 -44.656 -13.641 1 96.5 129 VAL B N 1
ATOM 4999 C CA . VAL B 1 129 ? -11.031 -45.938 -13.141 1 96.5 129 VAL B CA 1
ATOM 5000 C C . VAL B 1 129 ? -12.148 -46.969 -13.281 1 96.5 129 VAL B C 1
ATOM 5002 O O . VAL B 1 129 ? -13.258 -46.781 -12.766 1 96.5 129 VAL B O 1
ATOM 5005 N N . ALA B 1 130 ? -11.836 -48.062 -13.977 1 95 130 ALA B N 1
ATOM 5006 C CA . ALA B 1 130 ? -12.805 -49.125 -14.117 1 95 130 ALA B CA 1
ATOM 5007 C C . ALA B 1 130 ? -12.836 -50 -12.859 1 95 130 ALA B C 1
ATOM 5009 O O . ALA B 1 130 ? -11.977 -49.875 -11.984 1 95 130 ALA B O 1
ATOM 5010 N N . ARG B 1 131 ? -13.82 -50.875 -12.797 1 94.56 131 ARG B N 1
ATOM 5011 C CA . ARG B 1 131 ? -14.016 -51.75 -11.633 1 94.56 131 ARG B CA 1
ATOM 5012 C C . ARG B 1 131 ? -12.805 -52.656 -11.414 1 94.56 131 ARG B C 1
ATOM 5014 O O . ARG B 1 131 ? -12.477 -53 -10.273 1 94.56 131 ARG B O 1
ATOM 5021 N N . ASP B 1 132 ? -12.148 -53 -12.5 1 90.31 132 ASP B N 1
ATOM 5022 C CA . ASP B 1 132 ? -11 -53.906 -12.391 1 90.31 132 ASP B CA 1
ATOM 5023 C C . ASP B 1 132 ? -9.727 -53.094 -12.086 1 90.31 132 ASP B C 1
ATOM 5025 O O . ASP B 1 132 ? -8.633 -53.688 -12.031 1 90.31 132 ASP B O 1
ATOM 5029 N N . GLY B 1 133 ? -9.891 -51.75 -11.945 1 91.38 133 GLY B N 1
ATOM 5030 C CA . GLY B 1 133 ? -8.742 -50.938 -11.562 1 91.38 133 GLY B CA 1
ATOM 5031 C C . GLY B 1 133 ? -8.039 -50.312 -12.75 1 91.38 133 GLY B C 1
ATOM 5032 O O . GLY B 1 133 ? -7.121 -49.5 -12.578 1 91.38 133 GLY B O 1
ATOM 5033 N N . LYS B 1 134 ? -8.438 -50.594 -13.977 1 92.38 134 LYS B N 1
ATOM 5034 C CA . LYS B 1 134 ? -7.809 -50.031 -15.172 1 92.38 134 LYS B CA 1
ATOM 5035 C C . LYS B 1 134 ? -8.094 -48.562 -15.297 1 92.38 134 LYS B C 1
ATOM 5037 O O . LYS B 1 134 ? -9.25 -48.125 -15.203 1 92.38 134 LYS B O 1
ATOM 5042 N N . TYR B 1 135 ? -7.031 -47.75 -15.406 1 94.94 135 TYR B N 1
ATOM 5043 C CA . TYR B 1 135 ? -7.141 -46.312 -15.57 1 94.94 135 TYR B CA 1
ATOM 5044 C C . TYR B 1 135 ? -7.254 -45.938 -17.047 1 94.94 135 TYR B C 1
ATOM 5046 O O . TYR B 1 135 ? -6.551 -46.5 -17.891 1 94.94 135 TYR B O 1
ATOM 5054 N N . THR B 1 136 ? -8.164 -45.062 -17.484 1 95.12 136 THR B N 1
ATOM 5055 C CA . THR B 1 136 ? -8.297 -44.531 -18.844 1 95.12 136 THR B CA 1
ATOM 5056 C C . THR B 1 136 ? -8.414 -43.031 -18.844 1 95.12 136 THR B C 1
ATOM 5058 O O . THR B 1 136 ? -8.953 -42.438 -17.891 1 95.12 136 THR B O 1
ATOM 5061 N N . SER B 1 137 ? -7.816 -42.344 -19.766 1 94.62 137 SER B N 1
ATOM 5062 C CA . SER B 1 137 ? -7.902 -40.906 -19.953 1 94.62 137 SER B CA 1
ATOM 5063 C C . SER B 1 137 ? -7.836 -40.531 -21.422 1 94.62 137 SER B C 1
ATOM 5065 O O . SER B 1 137 ? -7.164 -41.188 -22.203 1 94.62 137 SER B O 1
ATOM 5067 N N . SER B 1 138 ? -8.57 -39.562 -21.859 1 91.12 138 SER B N 1
ATOM 5068 C CA . SER B 1 138 ? -8.492 -39.031 -23.219 1 91.12 138 SER B CA 1
ATOM 5069 C C . SER B 1 138 ? -7.262 -38.156 -23.406 1 91.12 138 SER B C 1
ATOM 5071 O O . SER B 1 138 ? -6.93 -37.75 -24.531 1 91.12 138 SER B O 1
ATOM 5073 N N . LEU B 1 139 ? -6.613 -37.781 -22.359 1 91.38 139 LEU B N 1
ATOM 5074 C CA . LEU B 1 139 ? -5.426 -36.938 -22.391 1 91.38 139 LEU B CA 1
ATOM 5075 C C . LEU B 1 139 ? -4.16 -37.781 -22.219 1 91.38 139 LEU B C 1
ATOM 5077 O O . LEU B 1 139 ? -4.133 -38.688 -21.406 1 91.38 139 LEU B O 1
ATOM 5081 N N . PRO B 1 140 ? -3.123 -37.375 -22.906 1 88 140 PRO B N 1
ATOM 5082 C CA . PRO B 1 140 ? -1.991 -38.312 -23.047 1 88 140 PRO B CA 1
ATOM 5083 C C . PRO B 1 140 ? -1.055 -38.281 -21.844 1 88 140 PRO B C 1
ATOM 5085 O O . PRO B 1 140 ? -0.299 -39.219 -21.625 1 88 140 PRO B O 1
ATOM 5088 N N . THR B 1 141 ? -0.984 -37.156 -21.141 1 89.88 141 THR B N 1
ATOM 5089 C CA . THR B 1 141 ? -0.017 -37.062 -20.047 1 89.88 141 THR B CA 1
ATOM 5090 C C . THR B 1 141 ? -0.688 -36.562 -18.766 1 89.88 141 THR B C 1
ATOM 5092 O O . THR B 1 141 ? -1.762 -35.969 -18.828 1 89.88 141 THR B O 1
ATOM 5095 N N . ILE B 1 142 ? -0.018 -36.812 -17.641 1 88.69 142 ILE B N 1
ATOM 5096 C CA . ILE B 1 142 ? -0.472 -36.344 -16.328 1 88.69 142 ILE B CA 1
ATOM 5097 C C . ILE B 1 142 ? -0.551 -34.844 -16.297 1 88.69 142 ILE B C 1
ATOM 5099 O O . ILE B 1 142 ? -1.515 -34.25 -15.781 1 88.69 142 ILE B O 1
ATOM 5103 N N . ASN B 1 143 ? 0.417 -34.219 -16.953 1 86.44 143 ASN B N 1
ATOM 5104 C CA . ASN B 1 143 ? 0.472 -32.75 -16.953 1 86.44 143 ASN B CA 1
ATOM 5105 C C . ASN B 1 143 ? -0.682 -32.156 -17.75 1 86.44 143 ASN B C 1
ATOM 5107 O O . ASN B 1 143 ? -1.268 -31.156 -17.328 1 86.44 143 ASN B O 1
ATOM 5111 N N . LYS B 1 144 ? -0.986 -32.75 -18.781 1 87 144 LYS B N 1
ATOM 5112 C CA . LYS B 1 144 ? -2.094 -32.25 -19.609 1 87 144 LYS B CA 1
ATOM 5113 C C . LYS B 1 144 ? -3.43 -32.469 -18.906 1 87 144 LYS B C 1
ATOM 5115 O O . LYS B 1 144 ? -4.324 -31.625 -18.984 1 87 144 LYS B O 1
ATOM 5120 N N . ARG B 1 145 ? -3.549 -33.625 -18.297 1 88.94 145 ARG B N 1
ATOM 5121 C CA . ARG B 1 145 ? -4.766 -33.906 -17.531 1 88.94 145 ARG B CA 1
ATOM 5122 C C . ARG B 1 145 ? -4.93 -32.906 -16.391 1 88.94 145 ARG B C 1
ATOM 5124 O O . ARG B 1 145 ? -6.027 -32.406 -16.156 1 88.94 145 ARG B O 1
ATOM 5131 N N . PHE B 1 146 ? -3.814 -32.656 -15.758 1 87.25 146 PHE B N 1
ATOM 5132 C CA . PHE B 1 146 ? -3.818 -31.688 -14.656 1 87.25 146 PHE B CA 1
ATOM 5133 C C . PHE B 1 146 ? -4.215 -30.312 -15.148 1 87.25 146 PHE B C 1
ATOM 5135 O O . PHE B 1 146 ? -5.059 -29.641 -14.539 1 87.25 146 PHE B O 1
ATOM 5142 N N . ALA B 1 147 ? -3.674 -29.922 -16.234 1 82.5 147 ALA B N 1
ATOM 5143 C CA . ALA B 1 147 ? -3.975 -28.609 -16.812 1 82.5 147 ALA B CA 1
ATOM 5144 C C . ALA B 1 147 ? -5.449 -28.5 -17.188 1 82.5 147 ALA B C 1
ATOM 5146 O O . ALA B 1 147 ? -6.074 -27.453 -16.984 1 82.5 147 ALA B O 1
ATOM 5147 N N . ALA B 1 148 ? -5.984 -29.562 -17.672 1 83.12 148 ALA B N 1
ATOM 5148 C CA . ALA B 1 148 ? -7.391 -29.594 -18.078 1 83.12 148 ALA B CA 1
ATOM 5149 C C . ALA B 1 148 ? -8.305 -29.469 -16.859 1 83.12 148 ALA B C 1
ATOM 5151 O O . ALA B 1 148 ? -9.336 -28.797 -16.906 1 83.12 148 ALA B O 1
ATOM 5152 N N . THR B 1 149 ? -7.895 -30.125 -15.852 1 82.44 149 THR B N 1
ATOM 5153 C CA . THR B 1 149 ? -8.672 -30.094 -14.617 1 82.44 149 THR B CA 1
ATOM 5154 C C . THR B 1 149 ? -8.711 -28.688 -14.039 1 82.44 149 THR B C 1
ATOM 5156 O O . THR B 1 149 ? -9.75 -28.219 -13.578 1 82.44 149 THR B O 1
ATOM 5159 N N . LEU B 1 150 ? -7.594 -27.969 -14.148 1 79.31 150 LEU B N 1
ATOM 5160 C CA . LEU B 1 150 ? -7.496 -26.656 -13.531 1 79.31 150 LEU B CA 1
ATOM 5161 C C . LEU B 1 150 ? -8.078 -25.578 -14.453 1 79.31 150 LEU B C 1
ATOM 5163 O O . LEU B 1 150 ? -8.406 -24.484 -14 1 79.31 150 LEU B O 1
ATOM 5167 N N . GLY B 1 151 ? -8.195 -25.859 -15.758 1 76.94 151 GLY B N 1
ATOM 5168 C CA . GLY B 1 151 ? -8.75 -24.922 -16.719 1 76.94 151 GLY B CA 1
ATOM 5169 C C . GLY B 1 151 ? -10.148 -24.453 -16.359 1 76.94 151 GLY B C 1
ATOM 5170 O O . GLY B 1 151 ? -10.562 -23.344 -16.719 1 76.94 151 GLY B O 1
ATOM 5171 N N . GLU B 1 152 ? -10.805 -25.172 -15.547 1 72.44 152 GLU B N 1
ATOM 5172 C CA . GLU B 1 152 ? -12.156 -24.844 -15.125 1 72.44 152 GLU B CA 1
ATOM 5173 C C . GLU B 1 152 ? -12.164 -23.703 -14.109 1 72.44 152 GLU B C 1
ATOM 5175 O O . GLU B 1 152 ? -13.18 -23.047 -13.906 1 72.44 152 GLU B O 1
ATOM 5180 N N . LEU B 1 153 ? -10.961 -23.359 -13.648 1 79.44 153 LEU B N 1
ATOM 5181 C CA . LEU B 1 153 ? -10.859 -22.344 -12.602 1 79.44 153 LEU B CA 1
ATOM 5182 C C . LEU B 1 153 ? -10.695 -20.953 -13.211 1 79.44 153 LEU B C 1
ATOM 5184 O O . LEU B 1 153 ? -10.695 -19.953 -12.492 1 79.44 153 LEU B O 1
ATOM 5188 N N . VAL B 1 154 ? -10.695 -20.766 -14.508 1 90.06 154 VAL B N 1
ATOM 5189 C CA . VAL B 1 154 ? -10.477 -19.5 -15.211 1 90.06 154 VAL B CA 1
ATOM 5190 C C . VAL B 1 154 ? -11.633 -18.547 -14.93 1 90.06 154 VAL B C 1
ATOM 5192 O O . VAL B 1 154 ? -11.438 -17.328 -14.82 1 90.06 154 VAL B O 1
ATOM 5195 N N . GLY B 1 155 ? -12.852 -19.094 -14.766 1 91.88 155 GLY B N 1
ATOM 5196 C CA . GLY B 1 155 ? -14.008 -18.266 -14.453 1 91.88 155 GLY B CA 1
ATOM 5197 C C . GLY B 1 155 ? -13.844 -17.469 -13.18 1 91.88 155 GLY B C 1
ATOM 5198 O O . GLY B 1 155 ? -14.266 -16.312 -13.109 1 91.88 155 GLY B O 1
ATOM 5199 N N . GLY B 1 156 ? -13.234 -18.094 -12.156 1 94 156 GLY B N 1
ATOM 5200 C CA . GLY B 1 156 ? -12.953 -17.375 -10.922 1 94 156 GLY B CA 1
ATOM 5201 C C . GLY B 1 156 ? -12.031 -16.188 -11.117 1 94 156 GLY B C 1
ATOM 5202 O O . GLY B 1 156 ? -12.273 -15.109 -10.562 1 94 156 GLY B O 1
ATOM 5203 N N . ARG B 1 157 ? -11.016 -16.297 -11.945 1 94.88 157 ARG B N 1
ATOM 5204 C CA . ARG B 1 157 ? -10.07 -15.219 -12.219 1 94.88 157 ARG B CA 1
ATOM 5205 C C . ARG B 1 157 ? -10.75 -14.062 -12.938 1 94.88 157 ARG B C 1
ATOM 5207 O O . ARG B 1 157 ? -10.508 -12.898 -12.617 1 94.88 157 ARG B O 1
ATOM 5214 N N . VAL B 1 158 ? -11.57 -14.406 -13.938 1 96.81 158 VAL B N 1
ATOM 5215 C CA . VAL B 1 158 ? -12.297 -13.391 -14.688 1 96.81 158 VAL B CA 1
ATOM 5216 C C . VAL B 1 158 ? -13.195 -12.594 -13.742 1 96.81 158 VAL B C 1
ATOM 5218 O O . VAL B 1 158 ? -13.227 -11.367 -13.797 1 96.81 158 VAL B O 1
ATOM 5221 N N . SER B 1 159 ? -13.859 -13.328 -12.844 1 96.81 159 SER B N 1
ATOM 5222 C CA . SER B 1 159 ? -14.766 -12.688 -11.891 1 96.81 159 SER B CA 1
ATOM 5223 C C . SER B 1 159 ? -14.008 -11.766 -10.938 1 96.81 159 SER B C 1
ATOM 5225 O O . SER B 1 159 ? -14.492 -10.695 -10.586 1 96.81 159 SER B O 1
ATOM 5227 N N . LEU B 1 160 ? -12.867 -12.203 -10.5 1 97.12 160 LEU B N 1
ATOM 5228 C CA . LEU B 1 160 ? -12.086 -11.414 -9.562 1 97.12 160 LEU B CA 1
ATOM 5229 C C . LEU B 1 160 ? -11.57 -10.141 -10.227 1 97.12 160 LEU B C 1
ATOM 5231 O O . LEU B 1 160 ? -11.586 -9.07 -9.609 1 97.12 160 LEU B O 1
ATOM 5235 N N . ALA B 1 161 ? -11.062 -10.234 -11.461 1 97.81 161 ALA B N 1
ATOM 5236 C CA . ALA B 1 161 ? -10.633 -9.047 -12.195 1 97.81 161 ALA B CA 1
ATOM 5237 C C . ALA B 1 161 ? -11.781 -8.055 -12.359 1 97.81 161 ALA B C 1
ATOM 5239 O O . ALA B 1 161 ? -11.617 -6.855 -12.141 1 97.81 161 ALA B O 1
ATOM 5240 N N . TYR B 1 162 ? -12.938 -8.641 -12.672 1 97.81 162 TYR B N 1
ATOM 5241 C CA . TYR B 1 162 ? -14.133 -7.828 -12.867 1 97.81 162 TYR B CA 1
ATOM 5242 C C . TYR B 1 162 ? -14.523 -7.125 -11.578 1 97.81 162 TYR B C 1
ATOM 5244 O O . TYR B 1 162 ? -14.734 -5.91 -11.562 1 97.81 162 TYR B O 1
ATOM 5252 N N . SER B 1 163 ? -14.617 -7.887 -10.523 1 98.06 163 SER B N 1
ATOM 5253 C CA . SER B 1 163 ? -15.055 -7.359 -9.234 1 98.06 163 SER B CA 1
ATOM 5254 C C . SER B 1 163 ? -14.062 -6.344 -8.68 1 98.06 163 SER B C 1
ATOM 5256 O O . SER B 1 163 ? -14.453 -5.352 -8.062 1 98.06 163 SER B O 1
ATOM 5258 N N . SER B 1 164 ? -12.789 -6.621 -8.898 1 98.75 164 SER B N 1
ATOM 5259 C CA . SER B 1 164 ? -11.75 -5.727 -8.398 1 98.75 164 SER B CA 1
ATOM 5260 C C . SER B 1 164 ? -11.867 -4.34 -9.023 1 98.75 164 SER B C 1
ATOM 5262 O O . SER B 1 164 ? -11.641 -3.33 -8.352 1 98.75 164 SER B O 1
ATOM 5264 N N . VAL B 1 165 ? -12.211 -4.234 -10.273 1 98.75 165 VAL B N 1
ATOM 5265 C CA . VAL B 1 165 ? -12.422 -2.947 -10.93 1 98.75 165 VAL B CA 1
ATOM 5266 C C . VAL B 1 165 ? -13.578 -2.213 -10.25 1 98.75 165 VAL B C 1
ATOM 5268 O O . VAL B 1 165 ? -13.516 -1 -10.039 1 98.75 165 VAL B O 1
ATOM 5271 N N . GLY B 1 166 ? -14.648 -2.965 -9.914 1 98.5 166 GLY B N 1
ATOM 5272 C CA . GLY B 1 166 ? -15.773 -2.371 -9.211 1 98.5 166 GLY B CA 1
ATOM 5273 C C . GLY B 1 166 ? -15.383 -1.78 -7.863 1 98.5 166 GLY B C 1
ATOM 5274 O O . GLY B 1 166 ? -15.805 -0.673 -7.523 1 98.5 166 GLY B O 1
ATOM 5275 N N . ILE B 1 167 ? -14.586 -2.498 -7.141 1 98.62 167 ILE B N 1
ATOM 5276 C CA . ILE B 1 167 ? -14.141 -2.053 -5.824 1 98.62 167 ILE B CA 1
ATOM 5277 C C . ILE B 1 167 ? -13.273 -0.803 -5.973 1 98.62 167 ILE B C 1
ATOM 5279 O O . ILE B 1 167 ? -13.383 0.135 -5.18 1 98.62 167 ILE B O 1
ATOM 5283 N N . LEU B 1 168 ? -12.383 -0.774 -7.016 1 98.88 168 LEU B N 1
ATOM 5284 C CA . LEU B 1 168 ? -11.578 0.405 -7.309 1 98.88 168 LEU B CA 1
ATOM 5285 C C . LEU B 1 168 ? -12.461 1.617 -7.578 1 98.88 168 LEU B C 1
ATOM 5287 O O . LEU B 1 168 ? -12.211 2.705 -7.059 1 98.88 168 LEU B O 1
ATOM 5291 N N . LYS B 1 169 ? -13.484 1.417 -8.359 1 98.81 169 LYS B N 1
ATOM 5292 C CA . LYS B 1 169 ? -14.406 2.496 -8.695 1 98.81 169 LYS B CA 1
ATOM 5293 C C . LYS B 1 169 ? -15.086 3.047 -7.449 1 98.81 169 LYS B C 1
ATOM 5295 O O . LYS B 1 169 ? -15.25 4.262 -7.305 1 98.81 169 LYS B O 1
ATOM 5300 N N . VAL B 1 170 ? -15.492 2.191 -6.527 1 98.81 170 VAL B N 1
ATOM 5301 C CA . VAL B 1 170 ? -16.156 2.615 -5.297 1 98.81 170 VAL B CA 1
ATOM 5302 C C . VAL B 1 170 ? -15.188 3.455 -4.457 1 98.81 170 VAL B C 1
ATOM 5304 O O . VAL B 1 170 ? -15.539 4.555 -4.016 1 98.81 170 VAL B O 1
ATOM 5307 N N . ALA B 1 171 ? -13.984 2.951 -4.27 1 98.81 171 ALA B N 1
ATOM 5308 C CA . ALA B 1 171 ? -13 3.633 -3.432 1 98.81 171 ALA B CA 1
ATOM 5309 C C . ALA B 1 171 ? -12.656 5.004 -4 1 98.81 171 ALA B C 1
ATOM 5311 O O . ALA B 1 171 ? -12.625 6 -3.27 1 98.81 171 ALA B O 1
ATOM 5312 N N . VAL B 1 172 ? -12.422 5.066 -5.32 1 98.88 172 VAL B N 1
ATOM 5313 C CA . VAL B 1 172 ? -12.023 6.316 -5.957 1 98.88 172 VAL B CA 1
ATOM 5314 C C . VAL B 1 172 ? -13.188 7.309 -5.926 1 98.88 172 VAL B C 1
ATOM 5316 O O . VAL B 1 172 ? -12.977 8.516 -5.77 1 98.88 172 VAL B O 1
ATOM 5319 N N . THR B 1 173 ? -14.383 6.82 -6.031 1 98.81 173 THR B N 1
ATOM 5320 C CA . THR B 1 173 ? -15.555 7.684 -5.965 1 98.81 173 THR B CA 1
ATOM 5321 C C . THR B 1 173 ? -15.656 8.352 -4.598 1 98.81 173 THR B C 1
ATOM 5323 O O . THR B 1 173 ? -15.828 9.57 -4.508 1 98.81 173 THR B O 1
ATOM 5326 N N . ILE B 1 174 ? -15.523 7.586 -3.537 1 98.81 174 ILE B N 1
ATOM 5327 C CA . ILE B 1 174 ? -15.602 8.133 -2.186 1 98.81 174 ILE B CA 1
ATOM 5328 C C . ILE B 1 174 ? -14.523 9.188 -1.992 1 98.81 174 ILE B C 1
ATOM 5330 O O . ILE B 1 174 ? -14.805 10.305 -1.539 1 98.81 174 ILE B O 1
ATOM 5334 N N . ALA B 1 175 ? -13.32 8.898 -2.402 1 98.88 175 ALA B N 1
ATOM 5335 C CA . ALA B 1 175 ? -12.188 9.781 -2.166 1 98.88 175 ALA B CA 1
ATOM 5336 C C . ALA B 1 175 ? -12.305 11.062 -2.988 1 98.88 175 ALA B C 1
ATOM 5338 O O . ALA B 1 175 ? -12.039 12.156 -2.486 1 98.88 175 ALA B O 1
ATOM 5339 N N . VAL B 1 176 ? -12.672 10.914 -4.27 1 98.88 176 VAL B N 1
ATOM 5340 C CA . VAL B 1 176 ? -12.766 12.07 -5.152 1 98.88 176 VAL B CA 1
ATOM 5341 C C . VAL B 1 176 ? -13.898 12.984 -4.695 1 98.88 176 VAL B C 1
ATOM 5343 O O . VAL B 1 176 ? -13.727 14.203 -4.598 1 98.88 176 VAL B O 1
ATOM 5346 N N . ARG B 1 177 ? -15.062 12.43 -4.383 1 98.56 177 ARG B N 1
ATOM 5347 C CA . ARG B 1 177 ? -16.188 13.234 -3.92 1 98.56 177 ARG B CA 1
ATOM 5348 C C . ARG B 1 177 ? -15.836 13.961 -2.625 1 98.56 177 ARG B C 1
ATOM 5350 O O . ARG B 1 177 ? -16.125 15.156 -2.477 1 98.56 177 ARG B O 1
ATOM 5357 N N . TYR B 1 178 ? -15.219 13.297 -1.707 1 98.62 178 TYR B N 1
ATOM 5358 C CA . TYR B 1 178 ? -14.844 13.945 -0.458 1 98.62 178 TYR B CA 1
ATOM 5359 C C . TYR B 1 178 ? -13.789 15.023 -0.7 1 98.62 178 TYR B C 1
ATOM 5361 O O . TYR B 1 178 ? -13.82 16.078 -0.068 1 98.62 178 TYR B O 1
ATOM 5369 N N . ALA B 1 179 ? -12.828 14.711 -1.599 1 98.62 179 ALA B N 1
ATOM 5370 C CA . ALA B 1 179 ? -11.766 15.68 -1.889 1 98.62 179 ALA B CA 1
ATOM 5371 C C . ALA B 1 179 ? -12.344 16.938 -2.533 1 98.62 179 ALA B C 1
ATOM 5373 O O . ALA B 1 179 ? -11.773 18.016 -2.396 1 98.62 179 ALA B O 1
ATOM 5374 N N . LEU B 1 180 ? -13.406 16.797 -3.26 1 98.31 180 LEU B N 1
ATOM 5375 C CA . LEU B 1 180 ? -14.094 17.938 -3.84 1 98.31 180 LEU B CA 1
ATOM 5376 C C . LEU B 1 180 ? -14.828 18.734 -2.764 1 98.31 180 LEU B C 1
ATOM 5378 O O . LEU B 1 180 ? -14.969 19.969 -2.877 1 98.31 180 LEU B O 1
ATOM 5382 N N . LEU B 1 181 ? -15.242 18.078 -1.744 1 97.62 181 LEU B N 1
ATOM 5383 C CA . LEU B 1 181 ? -16.062 18.656 -0.682 1 97.62 181 LEU B CA 1
ATOM 5384 C C . LEU B 1 181 ? -15.172 19.297 0.388 1 97.62 181 LEU B C 1
ATOM 5386 O O . LEU B 1 181 ? -15.438 20.406 0.83 1 97.62 181 LEU B O 1
ATOM 5390 N N . ARG B 1 182 ? -14.141 18.562 0.83 1 97.69 182 ARG B N 1
ATOM 5391 C CA . ARG B 1 182 ? -13.297 18.938 1.959 1 97.69 182 ARG B CA 1
ATOM 5392 C C . ARG B 1 182 ? -12.414 20.125 1.61 1 97.69 182 ARG B C 1
ATOM 5394 O O . ARG B 1 182 ? -11.758 20.141 0.565 1 97.69 182 ARG B O 1
ATOM 5401 N N . GLN B 1 183 ? -12.422 21.125 2.463 1 97.06 183 GLN B N 1
ATOM 5402 C CA . GLN B 1 183 ? -11.586 22.297 2.27 1 97.06 183 GLN B CA 1
ATOM 5403 C C . GLN B 1 183 ? -10.609 22.484 3.426 1 97.06 183 GLN B C 1
ATOM 5405 O O . GLN B 1 183 ? -10.961 22.266 4.586 1 97.06 183 GLN B O 1
ATOM 5410 N N . GLN B 1 184 ? -9.344 22.656 3.113 1 96.75 184 GLN B N 1
ATOM 5411 C CA . GLN B 1 184 ? -8.289 22.953 4.07 1 96.75 184 GLN B CA 1
ATOM 5412 C C . GLN B 1 184 ? -7.305 23.969 3.5 1 96.75 184 GLN B C 1
ATOM 5414 O O . GLN B 1 184 ? -6.918 23.891 2.334 1 96.75 184 GLN B O 1
ATOM 5419 N N . PHE B 1 185 ? -6.84 24.906 4.254 1 96.62 18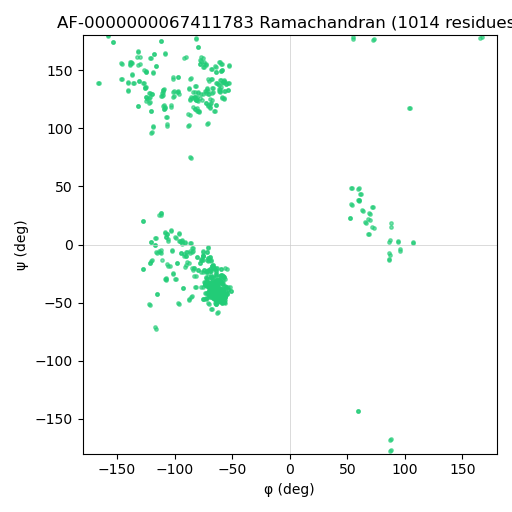5 PHE B N 1
ATOM 5420 C CA . PHE B 1 185 ? -5.852 25.906 3.873 1 96.62 185 PHE B CA 1
ATOM 5421 C C . PHE B 1 185 ? -6.293 26.656 2.621 1 96.62 185 PHE B C 1
ATOM 5423 O O . PHE B 1 185 ? -7.402 26.438 2.123 1 96.62 185 PHE B O 1
ATOM 5430 N N . GLY B 1 186 ? -5.527 27.641 2.129 1 95.38 186 GLY B N 1
ATOM 5431 C CA . GLY B 1 186 ? -5.789 28.5 0.981 1 95.38 186 GLY B CA 1
ATOM 5432 C C . GLY B 1 186 ? -4.883 29.719 0.925 1 95.38 186 GLY B C 1
ATOM 5433 O O . GLY B 1 186 ? -4.012 29.891 1.779 1 95.38 186 GLY B O 1
ATOM 5434 N N . PRO B 1 187 ? -5.109 30.453 -0.148 1 94.12 187 PRO B N 1
ATOM 5435 C CA . PRO B 1 187 ? -4.328 31.688 -0.2 1 94.12 187 PRO B CA 1
ATOM 5436 C C . PRO B 1 187 ? -4.578 32.594 1.004 1 94.12 187 PRO B C 1
ATOM 5438 O O . PRO B 1 187 ? -5.672 32.562 1.577 1 94.12 187 PRO B O 1
ATOM 5441 N N . PRO B 1 188 ? -3.514 33.344 1.329 1 90.06 188 PRO B N 1
ATOM 5442 C CA . PRO B 1 188 ? -3.676 34.219 2.496 1 90.06 188 PRO B CA 1
ATOM 5443 C C . PRO B 1 188 ? -4.891 35.125 2.385 1 90.06 188 PRO B C 1
ATOM 5445 O O . PRO B 1 188 ? -5.109 35.75 1.341 1 90.06 188 PRO B O 1
ATOM 5448 N N . LYS B 1 189 ? -5.668 35.188 3.43 1 89.81 189 LYS B N 1
ATOM 5449 C CA . LYS B 1 189 ? -6.816 36.094 3.582 1 89.81 189 LYS B CA 1
ATOM 5450 C C . LYS B 1 189 ? -7.914 35.75 2.578 1 89.81 189 LYS B C 1
ATOM 5452 O O . LYS B 1 189 ? -8.68 36.625 2.164 1 89.81 189 LYS B O 1
ATOM 5457 N N . GLN B 1 190 ? -7.914 34.594 2.035 1 93.62 190 GLN B N 1
ATOM 5458 C CA . GLN B 1 190 ? -8.953 34.062 1.166 1 93.62 190 GLN B CA 1
ATOM 5459 C C . GLN B 1 190 ? -9.547 32.781 1.746 1 93.62 190 GLN B C 1
ATOM 5461 O O . GLN B 1 190 ? -8.969 32.188 2.658 1 93.62 190 GLN B O 1
ATOM 5466 N N . PRO B 1 191 ? -10.75 32.406 1.282 1 94.62 191 PRO B N 1
ATOM 5467 C CA . PRO B 1 191 ? -11.344 31.172 1.773 1 94.62 191 PRO B CA 1
ATOM 5468 C C . PRO B 1 191 ? -10.477 29.953 1.489 1 94.62 191 PRO B C 1
ATOM 5470 O O . PRO B 1 191 ? -9.664 29.969 0.561 1 94.62 191 PRO B O 1
ATOM 5473 N N . GLU B 1 192 ? -10.68 28.953 2.316 1 97.19 192 GLU B N 1
ATOM 5474 C CA . GLU B 1 192 ? -10.031 27.672 2.064 1 97.19 192 GLU B CA 1
ATOM 5475 C C . GLU B 1 192 ? -10.469 27.094 0.726 1 97.19 192 GLU B C 1
ATOM 5477 O O . GLU B 1 192 ? -11.531 27.438 0.204 1 97.19 192 GLU B O 1
ATOM 5482 N N . ILE B 1 193 ? -9.656 26.25 0.186 1 97.44 193 ILE B N 1
ATOM 5483 C CA . ILE B 1 193 ? -9.969 25.656 -1.108 1 97.44 193 ILE B CA 1
ATOM 5484 C C . ILE B 1 193 ? -10.109 24.141 -0.96 1 97.44 193 ILE B C 1
ATOM 5486 O O . ILE B 1 193 ? -9.703 23.578 0.053 1 97.44 193 ILE B O 1
ATOM 5490 N N . SER B 1 194 ? -10.727 23.5 -1.991 1 97.94 194 SER B N 1
ATOM 5491 C CA . SER B 1 194 ? -10.898 22.047 -2.006 1 97.94 194 SER B CA 1
ATOM 5492 C C . SER B 1 194 ? -9.555 21.328 -1.935 1 97.94 194 SER B C 1
ATOM 5494 O O . SER B 1 194 ? -8.594 21.75 -2.58 1 97.94 194 SER B O 1
ATOM 5496 N N . VAL B 1 195 ? -9.531 20.266 -1.157 1 98.06 195 VAL B N 1
ATOM 5497 C CA . VAL B 1 195 ? -8.266 19.562 -1.049 1 98.06 195 VAL B CA 1
ATOM 5498 C C . VAL B 1 195 ? -7.902 18.938 -2.396 1 98.06 195 VAL B C 1
ATOM 5500 O O . VAL B 1 195 ? -6.727 18.703 -2.678 1 98.06 195 VAL B O 1
ATOM 5503 N N . LEU B 1 196 ? -8.867 18.75 -3.295 1 98.62 196 LEU B N 1
ATOM 5504 C CA . LEU B 1 196 ? -8.578 18.203 -4.621 1 98.62 196 LEU B CA 1
ATOM 5505 C C . LEU B 1 196 ? -7.836 19.234 -5.469 1 98.62 196 LEU B C 1
ATOM 5507 O O . LEU B 1 196 ? -7.281 18.891 -6.52 1 98.62 196 LEU B O 1
ATOM 5511 N N . ASP B 1 197 ? -7.797 20.453 -5.062 1 98.31 197 ASP B N 1
ATOM 5512 C CA . ASP B 1 197 ? -7.133 21.5 -5.828 1 98.31 197 ASP B CA 1
ATOM 5513 C C . ASP B 1 197 ? -5.645 21.578 -5.488 1 98.31 197 ASP B C 1
ATOM 5515 O O . ASP B 1 197 ? -4.902 22.344 -6.098 1 98.31 197 ASP B O 1
ATOM 5519 N N . TYR B 1 198 ? -5.246 20.828 -4.535 1 98.44 198 TYR B N 1
ATOM 5520 C CA . TYR B 1 198 ? -3.818 20.688 -4.277 1 98.44 198 TYR B CA 1
ATOM 5521 C C . TYR B 1 198 ? -3.191 19.656 -5.207 1 98.44 198 TYR B C 1
ATOM 5523 O O . TYR B 1 198 ? -3.756 18.594 -5.422 1 98.44 198 TYR B O 1
ATOM 5531 N N . GLN B 1 199 ? -2.055 19.984 -5.734 1 98.25 199 GLN B N 1
ATOM 5532 C CA . GLN B 1 199 ? -1.369 19.141 -6.703 1 98.25 199 GLN B CA 1
ATOM 5533 C C . GLN B 1 199 ? -1.111 17.75 -6.125 1 98.25 199 GLN B C 1
ATOM 5535 O O . GLN B 1 199 ? -1.167 16.75 -6.848 1 98.25 199 GLN B O 1
ATOM 5540 N N . SER B 1 200 ? -0.824 17.672 -4.855 1 97.75 200 SER B N 1
ATOM 5541 C CA . SER B 1 200 ? -0.531 16.391 -4.215 1 97.75 200 SER B CA 1
ATOM 5542 C C . SER B 1 200 ? -1.724 15.445 -4.301 1 97.75 200 SER B C 1
ATOM 5544 O O . SER B 1 200 ? -1.56 14.25 -4.562 1 97.75 200 SER B O 1
ATOM 5546 N N . HIS B 1 201 ? -2.947 15.961 -4.07 1 98.38 201 HIS B N 1
ATOM 5547 C CA . HIS B 1 201 ? -4.156 15.148 -4.188 1 98.38 201 HIS B CA 1
ATOM 5548 C C . HIS B 1 201 ? -4.418 14.758 -5.637 1 98.38 201 HIS B C 1
ATOM 5550 O O . HIS B 1 201 ? -4.848 13.633 -5.914 1 98.38 201 HIS B O 1
ATOM 5556 N N . GLN B 1 202 ? -4.188 15.742 -6.52 1 98.69 202 GLN B N 1
ATOM 5557 C CA . GLN B 1 202 ? -4.398 15.461 -7.938 1 98.69 202 GLN B CA 1
ATOM 5558 C C . GLN B 1 202 ? -3.482 14.344 -8.414 1 98.69 202 GLN B C 1
ATOM 5560 O O . GLN B 1 202 ? -3.916 13.445 -9.148 1 98.69 202 GLN B O 1
ATOM 5565 N N . HIS B 1 203 ? -2.27 14.328 -7.961 1 97.88 203 HIS B N 1
ATOM 5566 C CA . HIS B 1 203 ? -1.288 13.352 -8.406 1 97.88 203 HIS B CA 1
ATOM 5567 C C . HIS B 1 203 ? -1.604 11.961 -7.859 1 97.88 203 HIS B C 1
ATOM 5569 O O . HIS B 1 203 ? -1.18 10.953 -8.422 1 97.88 203 HIS B O 1
ATOM 5575 N N . LYS B 1 204 ? -2.348 11.938 -6.77 1 98.25 204 LYS B N 1
ATOM 5576 C CA . LYS B 1 204 ? -2.748 10.656 -6.191 1 98.25 204 LYS B CA 1
ATOM 5577 C C . LYS B 1 204 ? -4.016 10.125 -6.859 1 98.25 204 LYS B C 1
ATOM 5579 O O . LYS B 1 204 ? -4.047 8.984 -7.32 1 98.25 204 LYS B O 1
ATOM 5584 N N . LEU B 1 205 ? -5.012 10.984 -7.062 1 98.88 205 LEU B N 1
ATOM 5585 C CA . LEU B 1 205 ? -6.359 10.508 -7.348 1 98.88 205 LEU B CA 1
ATOM 5586 C C . LEU B 1 205 ? -6.648 10.555 -8.844 1 98.88 205 LEU B C 1
ATOM 5588 O O . LEU B 1 205 ? -7.395 9.727 -9.359 1 98.88 205 LEU B O 1
ATOM 5592 N N . MET B 1 206 ? -6.043 11.484 -9.594 1 98.94 206 MET B N 1
ATOM 5593 C CA . MET B 1 206 ? -6.43 11.641 -11 1 98.94 206 MET B CA 1
ATOM 5594 C C . MET B 1 206 ? -5.863 10.516 -11.852 1 98.94 206 MET B C 1
ATOM 5596 O O . MET B 1 206 ? -6.582 9.914 -12.656 1 98.94 206 MET B O 1
ATOM 5600 N N . PRO B 1 207 ? -4.535 10.164 -11.695 1 98.88 207 PRO B N 1
ATOM 5601 C CA . PRO B 1 207 ? -4.07 8.977 -12.43 1 98.88 207 PRO B CA 1
ATOM 5602 C C . PRO B 1 207 ? -4.812 7.707 -12.016 1 98.88 207 PRO B C 1
ATOM 5604 O O . PRO B 1 207 ? -5.012 6.812 -12.844 1 98.88 207 PRO B O 1
ATOM 5607 N N . MET B 1 208 ? -5.211 7.629 -10.758 1 98.88 208 MET B N 1
ATOM 5608 C CA . MET B 1 208 ? -5.988 6.488 -10.281 1 98.88 208 MET B CA 1
ATOM 5609 C C . MET B 1 208 ? -7.348 6.43 -10.969 1 98.88 208 MET B C 1
ATOM 5611 O O . MET B 1 208 ? -7.793 5.355 -11.383 1 98.88 208 MET B O 1
ATOM 5615 N N . LEU B 1 209 ? -7.973 7.594 -11.047 1 98.94 209 LEU B N 1
ATOM 5616 C CA . LEU B 1 209 ? -9.242 7.691 -11.758 1 98.94 209 LEU B CA 1
ATOM 5617 C C . LEU B 1 209 ? -9.078 7.27 -13.219 1 98.94 209 LEU B C 1
ATOM 5619 O O . LEU B 1 209 ? -9.898 6.512 -13.742 1 98.94 209 LEU B O 1
ATOM 5623 N N . ALA B 1 210 ? -8.016 7.719 -13.836 1 98.94 210 ALA B N 1
ATOM 5624 C CA . ALA B 1 210 ? -7.715 7.324 -15.211 1 98.94 210 ALA B CA 1
ATOM 5625 C C . ALA B 1 210 ? -7.5 5.816 -15.312 1 98.94 210 ALA B C 1
ATOM 5627 O O . ALA B 1 210 ? -7.98 5.18 -16.25 1 98.94 210 ALA B O 1
ATOM 5628 N N . SER B 1 211 ? -6.855 5.238 -14.383 1 98.94 211 SER B N 1
ATOM 5629 C CA . SER B 1 211 ? -6.609 3.801 -14.359 1 98.94 211 SER B CA 1
ATOM 5630 C C . SER B 1 211 ? -7.906 3.018 -14.203 1 98.94 211 SER B C 1
ATOM 5632 O O . SER B 1 211 ? -8.062 1.946 -14.789 1 98.94 211 SER B O 1
ATOM 5634 N N . ALA B 1 212 ? -8.82 3.541 -13.383 1 98.94 212 ALA B N 1
ATOM 5635 C CA . ALA B 1 212 ? -10.109 2.875 -13.227 1 98.94 212 ALA B CA 1
ATOM 5636 C C . ALA B 1 212 ? -10.82 2.736 -14.57 1 98.94 212 ALA B C 1
ATOM 5638 O O . ALA B 1 212 ? -11.398 1.689 -14.875 1 98.94 212 ALA B O 1
ATOM 5639 N N . TYR B 1 213 ? -10.703 3.77 -15.375 1 98.94 213 TYR B N 1
ATOM 5640 C CA . TYR B 1 213 ? -11.297 3.711 -16.703 1 98.94 213 TYR B CA 1
ATOM 5641 C C . TYR B 1 213 ? -10.539 2.736 -17.594 1 98.94 213 TYR B C 1
ATOM 5643 O O . TYR B 1 213 ? -11.148 1.954 -18.328 1 98.94 213 TYR B O 1
ATOM 5651 N N . ALA B 1 214 ? -9.219 2.771 -17.547 1 98.94 214 ALA B N 1
ATOM 5652 C CA . ALA B 1 214 ? -8.414 1.836 -18.328 1 98.94 214 ALA B CA 1
ATOM 5653 C C . ALA B 1 214 ? -8.773 0.391 -18 1 98.94 214 ALA B C 1
ATOM 5655 O O . ALA B 1 214 ? -8.969 -0.43 -18.891 1 98.94 214 ALA B O 1
ATOM 5656 N N . PHE B 1 215 ? -8.914 0.096 -16.719 1 98.94 215 PHE B N 1
ATOM 5657 C CA . PHE B 1 215 ? -9.211 -1.255 -16.266 1 98.94 215 PHE B CA 1
ATOM 5658 C C . PHE B 1 215 ? -10.633 -1.651 -16.641 1 98.94 215 PHE B C 1
ATOM 5660 O O . PHE B 1 215 ? -10.898 -2.822 -16.922 1 98.94 215 PHE B O 1
ATOM 5667 N N . HIS B 1 216 ? -11.508 -0.657 -16.641 1 98.75 216 HIS B N 1
ATOM 5668 C CA . HIS B 1 216 ? -12.883 -0.917 -17.047 1 98.75 216 HIS B CA 1
ATOM 5669 C C . HIS B 1 216 ? -12.938 -1.482 -18.469 1 98.75 216 HIS B C 1
ATOM 5671 O O . HIS B 1 216 ? -13.602 -2.498 -18.703 1 98.75 216 HIS B O 1
ATOM 5677 N N . PHE B 1 217 ? -12.25 -0.885 -19.391 1 98.69 217 PHE B N 1
ATOM 5678 C CA . PHE B 1 217 ? -12.312 -1.319 -20.781 1 98.69 217 PHE B CA 1
ATOM 5679 C C . PHE B 1 217 ? -11.547 -2.627 -20.969 1 98.69 217 PHE B C 1
ATOM 5681 O O . PHE B 1 217 ? -11.945 -3.471 -21.781 1 98.69 217 PHE B O 1
ATOM 5688 N N . ALA B 1 218 ? -10.461 -2.832 -20.234 1 98.44 218 ALA B N 1
ATOM 5689 C CA . ALA B 1 218 ? -9.711 -4.082 -20.312 1 98.44 218 ALA B CA 1
ATOM 5690 C C . ALA B 1 218 ? -10.539 -5.25 -19.781 1 98.44 218 ALA B C 1
ATOM 5692 O O . ALA B 1 218 ? -10.516 -6.344 -20.344 1 98.44 218 ALA B O 1
ATOM 5693 N N . ARG B 1 219 ? -11.234 -5.023 -18.641 1 97.62 219 ARG B N 1
ATOM 5694 C CA . ARG B 1 219 ? -12.039 -6.094 -18.078 1 97.62 219 ARG B CA 1
ATOM 5695 C C . ARG B 1 219 ? -13.188 -6.477 -19 1 97.62 219 ARG B C 1
ATOM 5697 O O . ARG B 1 219 ? -13.562 -7.645 -19.094 1 97.62 219 ARG B O 1
ATOM 5704 N N . GLN B 1 220 ? -13.742 -5.477 -19.734 1 97.69 220 GLN B N 1
ATOM 5705 C CA . GLN B 1 220 ? -14.781 -5.777 -20.703 1 97.69 220 GLN B CA 1
ATOM 5706 C C . GLN B 1 220 ? -14.258 -6.691 -21.812 1 97.69 220 GLN B C 1
ATOM 5708 O O . GLN B 1 220 ? -14.938 -7.641 -22.219 1 97.69 220 GLN B O 1
ATOM 5713 N N . TYR B 1 221 ? -13.086 -6.414 -22.234 1 96.75 221 TYR B N 1
ATOM 5714 C CA . TYR B 1 221 ? -12.438 -7.254 -23.234 1 96.75 221 TYR B CA 1
ATOM 5715 C C . TYR B 1 221 ? -12.258 -8.68 -22.719 1 96.75 221 TYR B C 1
ATOM 5717 O O . TYR B 1 221 ? -12.539 -9.641 -23.438 1 96.75 221 TYR B O 1
ATOM 5725 N N . LEU B 1 222 ? -11.852 -8.805 -21.516 1 97.25 222 LEU B N 1
ATOM 5726 C CA . LEU B 1 222 ? -11.656 -10.109 -20.891 1 97.25 222 LEU B CA 1
ATOM 5727 C C . LEU B 1 222 ? -12.969 -10.875 -20.812 1 97.25 222 LEU B C 1
ATOM 5729 O O . LEU B 1 222 ? -13.016 -12.07 -21.141 1 97.25 222 LEU B O 1
ATOM 5733 N N . VAL B 1 223 ? -14.023 -10.195 -20.422 1 97.38 223 VAL B N 1
ATOM 5734 C CA . VAL B 1 223 ? -15.328 -10.828 -20.297 1 97.38 223 VAL B CA 1
ATOM 5735 C C . VAL B 1 223 ? -15.82 -11.273 -21.672 1 97.38 223 VAL B C 1
ATOM 5737 O O . VAL B 1 223 ? -16.391 -12.359 -21.812 1 97.38 223 VAL B O 1
ATOM 5740 N N . ASP B 1 224 ? -15.594 -10.453 -22.672 1 96.75 224 ASP B N 1
ATOM 5741 C CA . ASP B 1 224 ? -15.984 -10.797 -24.031 1 96.75 224 ASP B CA 1
ATOM 5742 C C . ASP B 1 224 ? -15.242 -12.039 -24.516 1 96.75 224 ASP B C 1
ATOM 5744 O O . ASP B 1 224 ? -15.844 -12.938 -25.109 1 96.75 224 ASP B O 1
ATOM 5748 N N . LYS B 1 225 ? -13.969 -12.07 -24.297 1 94.81 225 LYS B N 1
ATOM 5749 C CA . LYS B 1 225 ? -13.156 -13.219 -24.703 1 94.81 225 LYS B CA 1
ATOM 5750 C C . LYS B 1 225 ? -13.57 -14.477 -23.953 1 94.81 225 LYS B C 1
ATOM 5752 O O . LYS B 1 225 ? -13.594 -15.57 -24.516 1 94.81 225 LYS B O 1
ATOM 5757 N N . TYR B 1 226 ? -13.867 -14.281 -22.719 1 94.88 226 TYR B N 1
ATOM 5758 C CA . TYR B 1 226 ? -14.32 -15.406 -21.906 1 94.88 226 TYR B CA 1
ATOM 5759 C C . TYR B 1 226 ? -15.648 -15.945 -22.422 1 94.88 226 TYR B C 1
ATOM 5761 O O . TYR B 1 226 ? -15.844 -17.156 -22.484 1 94.88 226 TYR B O 1
ATOM 5769 N N . SER B 1 227 ? -16.562 -15.039 -22.781 1 95.62 227 SER B N 1
ATOM 5770 C CA . SER B 1 227 ? -17.844 -15.43 -23.344 1 95.62 227 SER B CA 1
ATOM 5771 C C . SER B 1 227 ? -17.656 -16.203 -24.656 1 95.62 227 SER B C 1
ATOM 5773 O O . SER B 1 227 ? -18.344 -17.188 -24.906 1 95.62 227 SER B O 1
ATOM 5775 N N . GLU B 1 228 ? -16.766 -15.734 -25.438 1 94.69 228 GLU B N 1
ATOM 5776 C CA . GLU B 1 228 ? -16.438 -16.422 -26.688 1 94.69 228 GLU B CA 1
ATOM 5777 C C . GLU B 1 228 ? -15.891 -17.812 -26.438 1 94.69 228 GLU B C 1
ATOM 5779 O O . GLU B 1 228 ? -16.25 -18.766 -27.125 1 94.69 228 GLU B O 1
ATOM 5784 N N . MET B 1 229 ? -15.023 -17.891 -25.469 1 91.25 229 MET B N 1
ATOM 5785 C CA . MET B 1 229 ? -14.445 -19.172 -25.062 1 91.25 229 MET B CA 1
ATOM 5786 C C . MET B 1 229 ? -15.531 -20.172 -24.688 1 91.25 229 MET B C 1
ATOM 5788 O O . MET B 1 229 ? -15.5 -21.328 -25.125 1 91.25 229 MET B O 1
ATOM 5792 N N . LYS B 1 230 ? -16.516 -19.75 -23.969 1 90.81 230 LYS B N 1
ATOM 5793 C CA . LYS B 1 230 ? -17.578 -20.625 -23.5 1 90.81 230 LYS B CA 1
ATOM 5794 C C . LYS B 1 230 ? -18.5 -21.031 -24.641 1 90.81 230 LYS B C 1
ATOM 5796 O O . LYS B 1 230 ? -19.047 -22.141 -24.656 1 90.81 230 LYS B O 1
ATOM 5801 N N . LYS B 1 231 ? -18.625 -20.219 -25.641 1 93.69 231 LYS B N 1
ATOM 5802 C CA . LYS B 1 231 ? -19.516 -20.484 -26.766 1 93.69 231 LYS B CA 1
ATOM 5803 C C . LYS B 1 231 ? -18.844 -21.422 -27.781 1 93.69 231 LYS B C 1
ATOM 5805 O O . LYS B 1 231 ? -19.516 -22.281 -28.359 1 93.69 231 LYS B O 1
ATOM 5810 N N . THR B 1 232 ? -17.609 -21.312 -28 1 91.12 232 THR B N 1
ATOM 5811 C CA . THR B 1 232 ? -16.938 -22 -29.094 1 91.12 232 THR B CA 1
ATOM 5812 C C . THR B 1 232 ? -16.203 -23.234 -28.594 1 91.12 232 THR B C 1
ATOM 5814 O O . THR B 1 232 ? -15.898 -24.141 -29.375 1 91.12 232 THR B O 1
ATOM 5817 N N . ASN B 1 233 ? -15.836 -23.281 -27.406 1 82.62 233 ASN B N 1
ATOM 5818 C CA . ASN B 1 233 ? -14.984 -24.312 -26.828 1 82.62 233 ASN B CA 1
ATOM 5819 C C . ASN B 1 233 ? -13.695 -24.484 -27.625 1 82.62 233 ASN B C 1
ATOM 5821 O O . ASN B 1 233 ? -13.234 -25.609 -27.844 1 82.62 233 ASN B O 1
ATOM 5825 N N . ASP B 1 234 ? -13.188 -23.422 -28.141 1 85.75 234 ASP B N 1
ATOM 5826 C CA . ASP B 1 234 ? -11.953 -23.375 -28.906 1 85.75 234 ASP B CA 1
ATOM 5827 C C . ASP B 1 234 ? -10.734 -23.375 -28 1 85.75 234 ASP B C 1
ATOM 5829 O O . ASP B 1 234 ? -10.625 -22.516 -27.109 1 85.75 234 ASP B O 1
ATOM 5833 N N . GLU B 1 235 ? -9.805 -24.234 -28.281 1 82 235 GLU B N 1
ATOM 5834 C CA . GLU B 1 235 ? -8.641 -24.406 -27.406 1 82 235 GLU B CA 1
ATOM 5835 C C . GLU B 1 235 ? -7.727 -23.188 -27.469 1 82 235 GLU B C 1
ATOM 5837 O O . GLU B 1 235 ? -7.113 -22.828 -26.469 1 82 235 GLU B O 1
ATOM 5842 N N . ASP B 1 236 ? -7.633 -22.625 -28.578 1 84.75 236 ASP B N 1
ATOM 5843 C CA . ASP B 1 236 ? -6.77 -21.453 -28.719 1 84.75 236 ASP B CA 1
ATOM 5844 C C . ASP B 1 236 ? -7.328 -20.266 -27.953 1 84.75 236 ASP B C 1
ATOM 5846 O O . ASP B 1 236 ? -6.574 -19.531 -27.312 1 84.75 236 ASP B O 1
ATOM 5850 N N . ILE B 1 237 ? -8.617 -20.156 -28.031 1 87.88 237 ILE B N 1
ATOM 5851 C CA . ILE B 1 237 ? -9.273 -19.078 -27.297 1 87.88 237 ILE B CA 1
ATOM 5852 C C . ILE B 1 237 ? -9.164 -19.328 -25.797 1 87.88 237 ILE B C 1
ATOM 5854 O O . ILE B 1 237 ? -8.977 -18.391 -25.016 1 87.88 237 ILE B O 1
ATOM 5858 N N . SER B 1 238 ? -9.242 -20.562 -25.438 1 87.94 238 SER B N 1
ATOM 5859 C CA . SER B 1 238 ? -9.117 -20.922 -24.031 1 87.94 238 SER B CA 1
ATOM 5860 C C . SER B 1 238 ? -7.742 -20.562 -23.484 1 87.94 238 SER B C 1
ATOM 5862 O O . SER B 1 238 ? -7.625 -20.047 -22.375 1 87.94 238 SER B O 1
ATOM 5864 N N . ALA B 1 239 ? -6.75 -20.844 -24.266 1 87.19 239 ALA B N 1
ATOM 5865 C CA . ALA B 1 239 ? -5.383 -20.516 -23.859 1 87.19 239 ALA B CA 1
ATOM 5866 C C . ALA B 1 239 ? -5.199 -19 -23.734 1 87.19 239 ALA B C 1
ATOM 5868 O O . ALA B 1 239 ? -4.531 -18.531 -22.812 1 87.19 239 ALA B O 1
ATOM 5869 N N . ASP B 1 240 ? -5.801 -18.297 -24.625 1 89.88 240 ASP B N 1
ATOM 5870 C CA . ASP B 1 240 ? -5.723 -16.844 -24.609 1 89.88 240 ASP 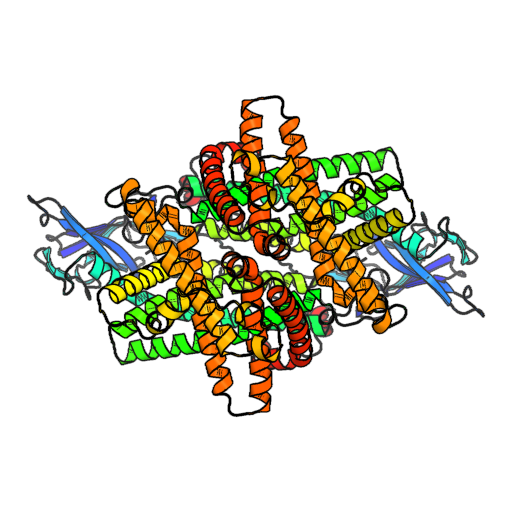B CA 1
ATOM 5871 C C . ASP B 1 240 ? -6.402 -16.266 -23.375 1 89.88 240 ASP B C 1
ATOM 5873 O O . ASP B 1 240 ? -5.887 -15.336 -22.75 1 89.88 240 ASP B O 1
ATOM 5877 N N . VAL B 1 241 ? -7.559 -16.828 -23.094 1 93.06 241 VAL B N 1
ATOM 5878 C CA . VAL B 1 241 ? -8.32 -16.344 -21.953 1 93.06 241 VAL B CA 1
ATOM 5879 C C . VAL B 1 241 ? -7.562 -16.656 -20.656 1 93.06 241 VAL B C 1
ATOM 5881 O O . VAL B 1 241 ? -7.57 -15.867 -19.719 1 93.06 241 VAL B O 1
ATOM 5884 N N . HIS B 1 242 ? -6.887 -17.797 -20.656 1 92.75 242 HIS B N 1
ATOM 5885 C CA . HIS B 1 242 ? -6.094 -18.172 -19.484 1 92.75 242 HIS B CA 1
ATOM 5886 C C . HIS B 1 242 ? -4.996 -17.156 -19.219 1 92.75 242 HIS B C 1
ATOM 5888 O O . HIS B 1 242 ? -4.863 -16.656 -18.094 1 92.75 242 HIS B O 1
ATOM 5894 N N . VAL B 1 243 ? -4.285 -16.781 -20.234 1 94.25 243 VAL B N 1
ATOM 5895 C CA . VAL B 1 243 ? -3.158 -15.859 -20.078 1 94.25 243 VAL B CA 1
ATOM 5896 C C . VAL B 1 243 ? -3.668 -14.453 -19.781 1 94.25 243 VAL B C 1
ATOM 5898 O O . VAL B 1 243 ? -3.146 -13.781 -18.891 1 94.25 243 VAL B O 1
ATOM 5901 N N . LEU B 1 244 ? -4.691 -14.07 -20.469 1 96 244 LEU B N 1
ATOM 5902 C CA . LEU B 1 244 ? -5.27 -12.742 -20.297 1 96 244 LEU B CA 1
ATOM 5903 C C . LEU B 1 244 ? -5.828 -12.586 -18.891 1 96 244 LEU B C 1
ATOM 5905 O O . LEU B 1 244 ? -5.602 -11.562 -18.234 1 96 244 LEU B O 1
ATOM 5909 N N . SER B 1 245 ? -6.566 -13.602 -18.438 1 96.75 245 SER B N 1
ATOM 5910 C CA . SER B 1 245 ? -7.152 -13.531 -17.094 1 96.75 245 SER B CA 1
ATOM 5911 C C . SER B 1 245 ? -6.074 -13.578 -16.016 1 96.75 245 SER B C 1
ATOM 5913 O O . SER B 1 245 ? -6.195 -12.906 -14.992 1 96.75 245 SER B O 1
ATOM 5915 N N . SER B 1 246 ? -4.984 -14.352 -16.234 1 96.75 246 SER B N 1
ATOM 5916 C CA . SER B 1 246 ? -3.873 -14.398 -15.281 1 96.75 246 SER B CA 1
ATOM 5917 C C . SER B 1 246 ? -3.229 -13.023 -15.117 1 96.75 246 SER B C 1
ATOM 5919 O O . SER B 1 246 ? -2.973 -12.586 -14 1 96.75 246 SER B O 1
ATOM 5921 N N . GLY B 1 247 ? -3.051 -12.391 -16.234 1 98.06 247 GLY B N 1
ATOM 5922 C CA . GLY B 1 247 ? -2.416 -11.086 -16.234 1 98.06 247 GLY B CA 1
ATOM 5923 C C . GLY B 1 247 ? -3.295 -10 -15.633 1 98.06 247 GLY B C 1
ATOM 5924 O O . GLY B 1 247 ? -2.865 -9.266 -14.742 1 98.06 247 GLY B O 1
ATOM 5925 N N . LEU B 1 248 ? -4.508 -9.906 -16.094 1 98.44 248 LEU B N 1
ATOM 5926 C CA . LEU B 1 248 ? -5.395 -8.828 -15.672 1 98.44 248 LEU B CA 1
ATOM 5927 C C . LEU B 1 248 ? -5.789 -8.984 -14.203 1 98.44 248 LEU B C 1
ATOM 5929 O O . LEU B 1 248 ? -5.828 -8 -13.461 1 98.44 248 LEU B O 1
ATOM 5933 N N . LYS B 1 249 ? -6.062 -10.242 -13.805 1 98.12 249 LYS B N 1
ATOM 5934 C CA . LYS B 1 249 ? -6.383 -10.461 -12.398 1 98.12 249 LYS B CA 1
ATOM 5935 C C . LYS B 1 249 ? -5.234 -10.008 -11.5 1 98.12 249 LYS B C 1
ATOM 5937 O O . LYS B 1 249 ? -5.449 -9.273 -10.531 1 98.12 249 LYS B O 1
ATOM 5942 N N . SER B 1 250 ? -4.035 -10.438 -11.859 1 98.5 250 SER B N 1
ATOM 5943 C CA . SER B 1 250 ? -2.871 -10.133 -11.031 1 98.5 250 SER B CA 1
ATOM 5944 C C . SER B 1 250 ? -2.604 -8.633 -10.984 1 98.5 250 SER B C 1
ATOM 5946 O O . SER B 1 250 ? -2.42 -8.07 -9.898 1 98.5 250 SER B O 1
ATOM 5948 N N . TYR B 1 251 ? -2.672 -7.961 -12.086 1 98.62 251 TYR B N 1
ATOM 5949 C CA . TYR B 1 251 ? -2.318 -6.551 -12.188 1 98.62 251 TYR B CA 1
ATOM 5950 C C . TYR B 1 251 ? -3.377 -5.676 -11.531 1 98.62 251 TYR B C 1
ATOM 5952 O O . TYR B 1 251 ? -3.053 -4.789 -10.734 1 98.62 251 TYR B O 1
ATOM 5960 N N . ILE B 1 252 ? -4.629 -5.938 -11.805 1 98.81 252 ILE B N 1
ATOM 5961 C CA . ILE B 1 252 ? -5.715 -5.074 -11.352 1 98.81 252 ILE B CA 1
ATOM 5962 C C . ILE B 1 252 ? -5.918 -5.234 -9.852 1 98.81 252 ILE B C 1
ATOM 5964 O O . ILE B 1 252 ? -6.129 -4.254 -9.133 1 98.81 252 ILE B O 1
ATOM 5968 N N . THR B 1 253 ? -5.855 -6.48 -9.359 1 98.75 253 THR B N 1
ATOM 5969 C CA . THR B 1 253 ? -6.059 -6.676 -7.93 1 98.75 253 THR B CA 1
ATOM 5970 C C . THR B 1 253 ? -4.922 -6.043 -7.129 1 98.75 253 THR B C 1
ATOM 5972 O O . THR B 1 253 ? -5.152 -5.465 -6.066 1 98.75 253 THR B O 1
ATOM 5975 N N . SER B 1 254 ? -3.67 -6.129 -7.641 1 98.56 254 SER B N 1
ATOM 5976 C CA . SER B 1 254 ? -2.543 -5.477 -6.984 1 98.56 254 SER B CA 1
ATOM 5977 C C . SER B 1 254 ? -2.709 -3.961 -6.977 1 98.56 254 SER B C 1
ATOM 5979 O O . SER B 1 254 ? -2.461 -3.307 -5.961 1 98.56 254 SER B O 1
ATOM 5981 N N . TYR B 1 255 ? -3.121 -3.402 -8.086 1 98.56 255 TYR B N 1
ATOM 5982 C CA . TYR B 1 255 ? -3.322 -1.961 -8.188 1 98.56 255 TYR B CA 1
ATOM 5983 C C . TYR B 1 255 ? -4.422 -1.496 -7.238 1 98.56 255 TYR B C 1
ATOM 5985 O O . TYR B 1 255 ? -4.27 -0.484 -6.551 1 98.56 255 TYR B O 1
ATOM 5993 N N . THR B 1 256 ? -5.504 -2.232 -7.23 1 98.88 256 THR B N 1
ATOM 5994 C CA . THR B 1 256 ? -6.668 -1.863 -6.434 1 98.88 256 THR B CA 1
ATOM 5995 C C . THR B 1 256 ? -6.336 -1.896 -4.945 1 98.88 256 THR B C 1
ATOM 5997 O O . THR B 1 256 ? -6.719 -0.993 -4.199 1 98.88 256 THR B O 1
ATOM 6000 N N . ALA B 1 257 ? -5.633 -2.92 -4.531 1 98.12 257 ALA B N 1
ATOM 6001 C CA . ALA B 1 257 ? -5.254 -3.029 -3.127 1 98.12 257 ALA B CA 1
ATOM 6002 C C . ALA B 1 257 ? -4.484 -1.797 -2.668 1 98.12 257 ALA B C 1
ATOM 6004 O O . ALA B 1 257 ? -4.773 -1.232 -1.609 1 98.12 257 ALA B O 1
ATOM 6005 N N . LYS B 1 258 ? -3.561 -1.363 -3.438 1 97.75 258 LYS B N 1
ATOM 6006 C CA . LYS B 1 258 ? -2.777 -0.171 -3.125 1 97.75 258 LYS B CA 1
ATOM 6007 C C . LYS B 1 258 ? -3.643 1.085 -3.18 1 97.75 258 LYS B C 1
ATOM 6009 O O . LYS B 1 258 ? -3.496 1.981 -2.346 1 97.75 258 LYS B O 1
ATOM 6014 N N . SER B 1 259 ? -4.504 1.119 -4.117 1 98.69 259 SER B N 1
ATOM 6015 C CA . SER B 1 259 ? -5.328 2.299 -4.355 1 98.69 259 SER B CA 1
ATOM 6016 C C . SER B 1 259 ? -6.281 2.555 -3.191 1 98.69 259 SER B C 1
ATOM 6018 O O . SER B 1 259 ? -6.523 3.705 -2.824 1 98.69 259 SER B O 1
ATOM 6020 N N . ILE B 1 260 ? -6.848 1.506 -2.607 1 98.81 260 ILE B N 1
ATOM 6021 C CA . ILE B 1 260 ? -7.773 1.67 -1.494 1 98.81 260 ILE B CA 1
ATOM 6022 C C . ILE B 1 260 ? -7.074 2.383 -0.34 1 98.81 260 ILE B C 1
ATOM 6024 O O . ILE B 1 260 ? -7.645 3.279 0.283 1 98.81 260 ILE B O 1
ATOM 6028 N N . SER B 1 261 ? -5.844 2.031 -0.095 1 98.25 261 SER B N 1
ATOM 6029 C CA . SER B 1 261 ? -5.078 2.66 0.976 1 98.25 261 SER B CA 1
ATOM 6030 C C . SER B 1 261 ? -4.812 4.129 0.675 1 98.25 261 SER B C 1
ATOM 6032 O O . SER B 1 261 ? -4.898 4.977 1.565 1 98.25 261 SER B O 1
ATOM 6034 N N . ILE B 1 262 ? -4.516 4.43 -0.549 1 98.44 262 ILE B N 1
ATOM 6035 C CA . ILE B 1 262 ? -4.254 5.809 -0.941 1 98.44 262 ILE B CA 1
ATOM 6036 C C . ILE B 1 262 ? -5.531 6.633 -0.809 1 98.44 262 ILE B C 1
ATOM 6038 O O . ILE B 1 262 ? -5.492 7.777 -0.353 1 98.44 262 ILE B O 1
ATOM 6042 N N . CYS B 1 263 ? -6.633 6.031 -1.194 1 98.81 263 CYS B N 1
ATOM 6043 C CA . CYS B 1 263 ? -7.914 6.711 -1.05 1 98.81 263 CYS B CA 1
ATOM 6044 C C . CYS B 1 263 ? -8.219 7.004 0.415 1 98.81 263 CYS B C 1
ATOM 6046 O O . CYS B 1 263 ? -8.625 8.117 0.76 1 98.81 263 CYS B O 1
ATOM 6048 N N . ARG B 1 264 ? -8.008 6.035 1.233 1 98.56 264 ARG B N 1
ATOM 6049 C CA . ARG B 1 264 ? -8.211 6.207 2.67 1 98.56 264 ARG B CA 1
ATOM 6050 C C . ARG B 1 264 ? -7.355 7.348 3.207 1 98.56 264 ARG B C 1
ATOM 6052 O O . ARG B 1 264 ? -7.859 8.219 3.92 1 98.56 264 ARG B O 1
ATOM 6059 N N . GLU B 1 265 ? -6.109 7.348 2.846 1 97.69 265 GLU B N 1
ATOM 6060 C CA . GLU B 1 265 ? -5.168 8.367 3.299 1 97.69 265 GLU B CA 1
ATOM 6061 C C . GLU B 1 265 ? -5.586 9.758 2.814 1 97.69 265 GLU B C 1
ATOM 6063 O O . GLU B 1 265 ? -5.441 10.742 3.539 1 97.69 265 GLU B O 1
ATOM 6068 N N . SER B 1 266 ? -6.113 9.773 1.625 1 98.19 266 SER B N 1
ATOM 6069 C CA . SER B 1 266 ? -6.5 11.039 1.005 1 98.19 266 SER B CA 1
ATOM 6070 C C . SER B 1 266 ? -7.703 11.656 1.711 1 98.19 266 SER B C 1
ATOM 6072 O O . SER B 1 266 ? -8.008 12.828 1.508 1 98.19 266 SER B O 1
ATOM 6074 N N . CYS B 1 267 ? -8.344 10.898 2.59 1 98.31 267 CYS B N 1
ATOM 6075 C CA . CYS B 1 267 ? -9.523 11.398 3.285 1 98.31 267 CYS B CA 1
ATOM 6076 C C . CYS B 1 267 ? -9.203 11.719 4.742 1 98.31 267 CYS B C 1
ATOM 6078 O O . CYS B 1 267 ? -10.109 11.977 5.535 1 98.31 267 CYS B O 1
ATOM 6080 N N . GLY B 1 268 ? -7.922 11.68 5.109 1 96.81 268 GLY B N 1
ATOM 6081 C CA . GLY B 1 268 ? -7.48 12.062 6.441 1 96.81 268 GLY B CA 1
ATOM 6082 C C . GLY B 1 268 ? -8.109 11.227 7.543 1 96.81 268 GLY B C 1
ATOM 6083 O O . GLY B 1 268 ? -8.266 10.016 7.395 1 96.81 268 GLY B O 1
ATOM 6084 N N . GLY B 1 269 ? -8.375 11.859 8.609 1 97.25 269 GLY B N 1
ATOM 6085 C CA . GLY B 1 269 ? -8.984 11.188 9.75 1 97.25 269 GLY B CA 1
ATOM 6086 C C . GLY B 1 269 ? -10.344 10.594 9.438 1 97.25 269 GLY B C 1
ATOM 6087 O O . GLY B 1 269 ? -10.711 9.555 9.984 1 97.25 269 GLY B O 1
ATOM 6088 N N . HIS B 1 270 ? -11.031 11.227 8.547 1 98 270 HIS B N 1
ATOM 6089 C CA . HIS B 1 270 ? -12.375 10.758 8.234 1 98 270 HIS B CA 1
ATOM 6090 C C . HIS B 1 270 ? -12.344 9.484 7.402 1 98 270 HIS B C 1
ATOM 6092 O O . HIS B 1 270 ? -13.305 8.711 7.402 1 98 270 HIS B O 1
ATOM 6098 N N . GLY B 1 271 ? -11.242 9.25 6.723 1 98.12 271 GLY B N 1
ATOM 6099 C CA . GLY B 1 271 ? -11.055 7.984 6.031 1 98.12 271 GLY B CA 1
ATOM 6100 C C . GLY B 1 271 ? -10.844 6.812 6.973 1 98.12 271 GLY B C 1
ATOM 6101 O O . GLY B 1 271 ? -10.945 5.652 6.559 1 98.12 271 GLY B O 1
ATOM 6102 N N . TYR B 1 272 ? -10.578 7.141 8.234 1 97.94 272 TYR B N 1
ATOM 6103 C CA . TYR B 1 272 ? -10.289 6.113 9.227 1 97.94 272 TYR B CA 1
ATOM 6104 C C . TYR B 1 272 ? -11.57 5.648 9.914 1 97.94 272 TYR B C 1
ATOM 6106 O O . TYR B 1 272 ? -11.57 4.637 10.625 1 97.94 272 TYR B O 1
ATOM 6114 N N . ALA B 1 273 ? -12.695 6.34 9.703 1 98.31 273 ALA B N 1
ATOM 6115 C CA . ALA B 1 273 ? -13.984 5.922 10.234 1 98.31 273 ALA B CA 1
ATOM 6116 C C . ALA B 1 273 ? -14.523 4.711 9.477 1 98.31 273 ALA B C 1
ATOM 6118 O O . ALA B 1 273 ? -14.586 4.723 8.242 1 98.31 273 ALA B O 1
ATOM 6119 N N . ALA B 1 274 ? -14.969 3.703 10.227 1 97.88 274 ALA B N 1
ATOM 6120 C CA . ALA B 1 274 ? -15.453 2.475 9.602 1 97.88 274 ALA B CA 1
ATOM 6121 C C . ALA B 1 274 ? -16.656 2.756 8.695 1 97.88 274 ALA B C 1
ATOM 6123 O O . ALA B 1 274 ? -16.812 2.107 7.656 1 97.88 274 ALA B O 1
ATOM 6124 N N . VAL B 1 275 ? -17.453 3.736 9.023 1 97.81 275 VAL B N 1
ATOM 6125 C CA . VAL B 1 275 ? -18.688 4.035 8.281 1 97.81 275 VAL B CA 1
ATOM 6126 C C . VAL B 1 275 ? -18.328 4.512 6.875 1 97.81 275 VAL B C 1
ATOM 6128 O O . VAL B 1 275 ? -19.156 4.457 5.965 1 97.81 275 VAL B O 1
ATOM 6131 N N . ASN B 1 276 ? -17.047 4.973 6.711 1 98.25 276 ASN B N 1
ATOM 6132 C CA . ASN B 1 276 ? -16.656 5.469 5.395 1 98.25 276 ASN B CA 1
ATOM 6133 C C . ASN B 1 276 ? -15.992 4.371 4.562 1 98.25 276 ASN B C 1
ATOM 6135 O O . ASN B 1 276 ? -15.461 4.641 3.48 1 98.25 276 ASN B O 1
ATOM 6139 N N . ARG B 1 277 ? -15.906 3.172 5.004 1 97.56 277 ARG B N 1
ATOM 6140 C CA . ARG B 1 277 ? -15.93 1.879 4.328 1 97.56 277 ARG B CA 1
ATOM 6141 C C . ARG B 1 277 ? -14.539 1.487 3.848 1 97.56 277 ARG B C 1
ATOM 6143 O O . ARG B 1 277 ? -14.305 0.334 3.479 1 97.56 277 ARG B O 1
ATOM 6150 N N . PHE B 1 278 ? -13.469 2.377 3.803 1 98.44 278 PHE B N 1
ATOM 6151 C CA . PHE B 1 278 ? -12.18 2.057 3.205 1 98.44 278 PHE B CA 1
ATOM 6152 C C . PHE B 1 278 ? -11.562 0.837 3.877 1 98.44 278 PHE B C 1
ATOM 6154 O O . PHE B 1 278 ? -11.031 -0.046 3.201 1 98.44 278 PHE B O 1
ATOM 6161 N N . GLY B 1 279 ? -11.617 0.781 5.258 1 97.81 279 GLY B N 1
ATOM 6162 C CA . GLY B 1 279 ? -11.062 -0.354 5.977 1 97.81 279 GLY B CA 1
ATOM 6163 C C . GLY B 1 279 ? -11.703 -1.675 5.59 1 97.81 279 GLY B C 1
ATOM 6164 O O . GLY B 1 279 ? -11 -2.641 5.277 1 97.81 279 GLY B O 1
ATOM 6165 N N . GLY B 1 280 ? -13.039 -1.716 5.582 1 97.56 280 GLY B N 1
ATOM 6166 C CA . GLY B 1 280 ? -13.766 -2.918 5.203 1 97.56 280 GLY B CA 1
ATOM 6167 C C . GLY B 1 280 ? -13.508 -3.348 3.771 1 97.56 280 GLY B C 1
ATOM 6168 O O . GLY B 1 280 ? -13.289 -4.531 3.504 1 97.56 280 GLY B O 1
ATOM 6169 N N . LEU B 1 281 ? -13.477 -2.363 2.836 1 98.19 281 LEU B N 1
ATOM 6170 C CA . LEU B 1 281 ? -13.203 -2.646 1.434 1 98.19 281 LEU B CA 1
ATOM 6171 C C . LEU B 1 281 ? -11.82 -3.268 1.269 1 98.19 281 LEU B C 1
ATOM 6173 O O . LEU B 1 281 ? -11.664 -4.262 0.553 1 98.19 281 LEU B O 1
ATOM 6177 N N . ARG B 1 282 ? -10.844 -2.682 1.903 1 98.12 282 ARG B N 1
ATOM 6178 C CA . ARG B 1 282 ? -9.469 -3.166 1.79 1 98.12 282 ARG B CA 1
ATOM 6179 C C . ARG B 1 282 ? -9.328 -4.559 2.393 1 98.12 282 ARG B C 1
ATOM 6181 O O . ARG B 1 282 ? -8.711 -5.441 1.793 1 98.12 282 ARG B O 1
ATOM 6188 N N . ASN B 1 283 ? -9.883 -4.762 3.621 1 98.19 283 ASN B N 1
ATOM 6189 C CA . ASN B 1 283 ? -9.781 -6.047 4.301 1 98.19 283 ASN B CA 1
ATOM 6190 C C . ASN B 1 283 ? -10.406 -7.168 3.475 1 98.19 283 ASN B C 1
ATOM 6192 O O . ASN B 1 283 ? -9.844 -8.258 3.371 1 98.19 283 ASN B O 1
ATOM 6196 N N . ASP B 1 284 ? -11.531 -6.875 2.887 1 98.06 284 ASP B N 1
ATOM 6197 C CA . ASP B 1 284 ? -12.211 -7.867 2.059 1 98.06 284 ASP B CA 1
ATOM 6198 C C . ASP B 1 284 ? -11.445 -8.117 0.76 1 98.06 284 ASP B C 1
ATOM 6200 O O . ASP B 1 284 ? -11.43 -9.234 0.248 1 98.06 284 ASP B O 1
ATOM 6204 N N . HIS B 1 285 ? -10.828 -7.133 0.242 1 98.38 285 HIS B N 1
ATOM 6205 C CA . HIS B 1 285 ? -10.203 -7.207 -1.071 1 98.38 285 HIS B CA 1
ATOM 6206 C C . HIS B 1 285 ? -8.812 -7.836 -0.981 1 98.38 285 HIS B C 1
ATOM 6208 O O . HIS B 1 285 ? -8.281 -8.328 -1.981 1 98.38 285 HIS B O 1
ATOM 6214 N N . ASP B 1 286 ? -8.188 -7.859 0.169 1 97.19 286 ASP B N 1
ATOM 6215 C CA . ASP B 1 286 ? -6.809 -8.305 0.367 1 97.19 286 ASP B CA 1
ATOM 6216 C C . ASP B 1 286 ? -6.582 -9.68 -0.261 1 97.19 286 ASP B C 1
ATOM 6218 O O . ASP B 1 286 ? -5.562 -9.906 -0.917 1 97.19 286 ASP B O 1
ATOM 6222 N N . ILE B 1 287 ? -7.504 -10.539 -0.14 1 97.38 287 ILE B N 1
ATOM 6223 C CA . ILE B 1 287 ? -7.301 -11.945 -0.495 1 97.38 287 ILE B CA 1
ATOM 6224 C C . ILE B 1 287 ? -7.438 -12.117 -2.006 1 97.38 287 ILE B C 1
ATOM 6226 O O . ILE B 1 287 ? -7.074 -13.164 -2.553 1 97.38 287 ILE B O 1
ATOM 6230 N N . PHE B 1 288 ? -7.926 -11.07 -2.754 1 97.81 288 PHE B N 1
ATOM 6231 C CA . PHE B 1 288 ? -8.055 -11.125 -4.207 1 97.81 288 PHE B CA 1
ATOM 6232 C C . PHE B 1 288 ? -6.695 -11.359 -4.859 1 97.81 288 PHE B C 1
ATOM 6234 O O . PHE B 1 288 ? -6.621 -11.875 -5.973 1 97.81 288 PHE B O 1
ATOM 6241 N N . GLN B 1 289 ? -5.641 -11.062 -4.168 1 97.5 289 GLN B N 1
ATOM 6242 C CA . GLN B 1 289 ? -4.293 -11.219 -4.715 1 97.5 289 GLN B CA 1
ATOM 6243 C C . GLN B 1 289 ? -3.793 -12.648 -4.535 1 97.5 289 GLN B C 1
ATOM 6245 O O . GLN B 1 289 ? -2.756 -13.023 -5.086 1 97.5 289 GLN B O 1
ATOM 6250 N N . THR B 1 290 ? -4.578 -13.461 -3.822 1 96.25 290 THR B N 1
ATOM 6251 C CA . THR B 1 290 ? -4.066 -14.766 -3.414 1 96.25 290 THR B CA 1
ATOM 6252 C C . THR B 1 290 ? -4.945 -15.883 -3.955 1 96.25 290 THR B C 1
ATOM 6254 O O . THR B 1 290 ? -4.449 -16.828 -4.574 1 96.25 290 THR B O 1
ATOM 6257 N N . PHE B 1 291 ? -6.242 -15.758 -3.701 1 92.38 291 PHE B N 1
ATOM 6258 C CA . PHE B 1 291 ? -7.066 -16.891 -4.09 1 92.38 291 PHE B CA 1
ATOM 6259 C C . PHE B 1 291 ? -7.312 -16.891 -5.594 1 92.38 291 PHE B C 1
ATOM 6261 O O . PHE B 1 291 ? -7.035 -15.906 -6.277 1 92.38 291 PHE B O 1
ATOM 6268 N N . GLU B 1 292 ? -7.645 -18.047 -6.148 1 92.44 292 GLU B N 1
ATOM 6269 C CA . GLU B 1 292 ? -7.777 -18.312 -7.578 1 92.44 292 GLU B CA 1
ATOM 6270 C C . GLU B 1 292 ? -6.441 -18.125 -8.297 1 92.44 292 GLU B C 1
ATOM 6272 O O . GLU B 1 292 ? -6.406 -17.734 -9.469 1 92.44 292 GLU B O 1
ATOM 6277 N N . GLY B 1 293 ? -5.34 -18.359 -7.605 1 93.56 293 GLY B N 1
ATOM 6278 C CA . GLY B 1 293 ? -3.979 -18.219 -8.102 1 93.56 293 GLY B CA 1
ATOM 6279 C C . GLY B 1 293 ? -3.283 -16.969 -7.59 1 93.56 293 GLY B C 1
ATOM 6280 O O . GLY B 1 293 ? -3.725 -15.852 -7.867 1 93.56 293 GLY B O 1
ATOM 6281 N N . ASP B 1 294 ? -2.223 -17.203 -6.867 1 96.31 294 ASP B N 1
ATOM 6282 C CA . ASP B 1 294 ? -1.439 -16.094 -6.348 1 96.31 294 ASP B CA 1
ATOM 6283 C C . ASP B 1 294 ? -0.892 -15.234 -7.484 1 96.31 294 ASP B C 1
ATOM 6285 O O . ASP B 1 294 ? -0.463 -15.758 -8.516 1 96.31 294 ASP B O 1
ATOM 6289 N N . ASN B 1 295 ? -0.87 -13.906 -7.281 1 98 295 ASN B N 1
ATOM 6290 C CA . ASN B 1 295 ? -0.505 -12.961 -8.336 1 98 295 ASN B CA 1
ATOM 6291 C C . ASN B 1 295 ? 0.903 -13.227 -8.859 1 98 295 ASN B C 1
ATOM 6293 O O . ASN B 1 295 ? 1.157 -13.094 -10.055 1 98 295 ASN B O 1
ATOM 6297 N N . THR B 1 296 ? 1.842 -13.578 -8 1 97.88 296 THR B N 1
ATOM 6298 C CA . THR B 1 296 ? 3.213 -13.852 -8.422 1 97.88 296 THR B CA 1
ATOM 6299 C C . THR B 1 296 ? 3.264 -15.07 -9.336 1 97.88 296 THR B C 1
ATOM 6301 O O . THR B 1 296 ? 3.975 -15.062 -10.344 1 97.88 296 THR B O 1
ATOM 6304 N N . VAL B 1 297 ? 2.492 -16.078 -9.023 1 96.88 297 VAL B N 1
ATOM 6305 C CA . VAL B 1 297 ? 2.453 -17.297 -9.805 1 96.88 297 VAL B CA 1
ATOM 6306 C C . VAL B 1 297 ? 1.781 -17.031 -11.156 1 96.88 297 VAL B C 1
ATOM 6308 O O . VAL B 1 297 ? 2.268 -17.484 -12.195 1 96.88 297 VAL B O 1
ATOM 6311 N N . LEU B 1 298 ? 0.718 -16.281 -11.109 1 97.06 298 LEU B N 1
ATOM 6312 C CA . LEU B 1 298 ? -0.031 -16 -12.328 1 97.06 298 LEU B CA 1
ATOM 6313 C C . LEU B 1 298 ? 0.803 -15.172 -13.305 1 97.06 298 LEU B C 1
ATOM 6315 O O . LEU B 1 298 ? 0.746 -15.391 -14.516 1 97.06 298 LEU B O 1
ATOM 6319 N N . LEU B 1 299 ? 1.544 -14.25 -12.797 1 98.56 299 LEU B N 1
ATOM 6320 C CA . LEU B 1 299 ? 2.393 -13.438 -13.664 1 98.56 299 LEU B CA 1
ATOM 6321 C C . LEU B 1 299 ? 3.469 -14.297 -14.328 1 98.56 299 LEU B C 1
ATOM 6323 O O . LEU B 1 299 ? 3.863 -14.031 -15.469 1 98.56 299 LEU B O 1
ATOM 6327 N N . GLN B 1 300 ? 3.914 -15.32 -13.664 1 98 300 GLN B N 1
ATOM 6328 C CA . GLN B 1 300 ? 4.871 -16.234 -14.273 1 98 300 GLN B CA 1
ATOM 6329 C C . GLN B 1 300 ? 4.25 -16.984 -15.445 1 98 300 GLN B C 1
ATOM 6331 O O . GLN B 1 300 ? 4.93 -17.281 -16.438 1 98 300 GLN B O 1
ATOM 6336 N N . GLN B 1 301 ? 2.959 -17.281 -15.32 1 95.56 301 GLN B N 1
ATOM 6337 C CA . GLN B 1 301 ? 2.275 -17.938 -16.438 1 95.56 301 GLN B CA 1
ATOM 6338 C C . GLN B 1 301 ? 2.229 -17.031 -17.656 1 95.56 301 GLN B C 1
ATOM 6340 O O . GLN B 1 301 ? 2.408 -17.484 -18.797 1 95.56 301 GLN B O 1
ATOM 6345 N N . VAL B 1 302 ? 2.014 -15.773 -17.406 1 97.19 302 VAL B N 1
ATOM 6346 C CA . VAL B 1 302 ? 2.002 -14.805 -18.5 1 97.19 302 VAL B CA 1
ATOM 6347 C C . VAL B 1 302 ? 3.383 -14.734 -19.156 1 97.19 302 VAL B C 1
ATOM 6349 O O . VAL B 1 302 ? 3.504 -14.797 -20.375 1 97.19 302 VAL B O 1
ATOM 6352 N N . ALA B 1 303 ? 4.391 -14.656 -18.328 1 97.62 303 ALA B N 1
ATOM 6353 C CA . ALA B 1 303 ? 5.758 -14.586 -18.844 1 97.62 303 ALA B CA 1
ATOM 6354 C C . ALA B 1 303 ? 6.113 -15.844 -19.625 1 97.62 303 ALA B C 1
ATOM 6356 O O . ALA B 1 303 ? 6.754 -15.773 -20.672 1 97.62 303 ALA B O 1
ATOM 6357 N N . GLY B 1 304 ? 5.703 -16.984 -19.078 1 96 304 GLY B N 1
ATOM 6358 C CA . GLY B 1 304 ? 5.945 -18.25 -19.766 1 96 304 GLY B CA 1
ATOM 6359 C C . GLY B 1 304 ? 5.312 -18.297 -21.141 1 96 304 GLY B C 1
ATOM 6360 O O . GLY B 1 304 ? 5.93 -18.781 -22.094 1 96 304 GLY B O 1
ATOM 6361 N N . ASP B 1 305 ? 4.156 -17.812 -21.219 1 93.94 305 ASP B N 1
ATOM 6362 C CA . ASP B 1 305 ? 3.461 -17.797 -22.5 1 93.94 305 ASP B CA 1
ATOM 6363 C C . ASP B 1 305 ? 4.164 -16.875 -23.484 1 93.94 305 ASP B C 1
ATOM 6365 O O . ASP B 1 305 ? 4.281 -17.203 -24.672 1 93.94 305 ASP B O 1
ATOM 6369 N N . LEU B 1 306 ? 4.59 -15.719 -23.016 1 93.38 306 LEU B N 1
ATOM 6370 C CA . LEU B 1 306 ? 5.301 -14.773 -23.875 1 93.38 306 LEU B CA 1
ATOM 6371 C C . LEU B 1 306 ? 6.582 -15.398 -24.422 1 93.38 306 LEU B C 1
ATOM 6373 O O . LEU B 1 306 ? 6.898 -15.242 -25.594 1 93.38 306 LEU B O 1
ATOM 6377 N N . LEU B 1 307 ? 7.301 -16.062 -23.594 1 93 307 LEU B N 1
ATOM 6378 C CA . LEU B 1 307 ? 8.539 -16.703 -24 1 93 307 LEU B CA 1
ATOM 6379 C C . LEU B 1 307 ? 8.273 -17.812 -25.016 1 93 307 LEU B C 1
ATOM 6381 O O . LEU B 1 307 ? 9.039 -17.984 -25.969 1 93 307 LEU B O 1
ATOM 6385 N N . LYS B 1 308 ? 7.18 -18.531 -24.797 1 90.31 308 LYS B N 1
ATOM 6386 C CA . LYS B 1 308 ? 6.785 -19.562 -25.75 1 90.31 308 LYS B CA 1
ATOM 6387 C C . LYS B 1 308 ? 6.484 -18.969 -27.125 1 90.31 308 LYS B C 1
ATOM 6389 O O . LYS B 1 308 ? 6.914 -19.5 -28.141 1 90.31 308 LYS B O 1
ATOM 6394 N N . GLN B 1 309 ? 5.785 -17.891 -27.094 1 85.56 309 GLN B N 1
ATOM 6395 C CA . GLN B 1 309 ? 5.461 -17.203 -28.344 1 85.56 309 GLN B CA 1
ATOM 6396 C C . GLN B 1 309 ? 6.719 -16.656 -29.016 1 85.56 309 GLN B C 1
ATOM 6398 O O . GLN B 1 309 ? 6.848 -16.703 -30.234 1 85.56 309 GLN B O 1
ATOM 6403 N N . TYR B 1 310 ? 7.562 -16.141 -28.203 1 84.06 310 TYR B N 1
ATOM 6404 C CA . TYR B 1 310 ? 8.828 -15.602 -28.688 1 84.06 310 TYR B CA 1
ATOM 6405 C C . TYR B 1 310 ? 9.656 -16.688 -29.359 1 84.06 310 TYR B C 1
ATOM 6407 O O . TYR B 1 310 ? 10.25 -16.453 -30.422 1 84.06 310 TYR B O 1
ATOM 6415 N N . GLN B 1 311 ? 9.648 -17.812 -28.844 1 83.06 311 GLN B N 1
ATOM 6416 C CA . GLN B 1 311 ? 10.383 -18.938 -29.406 1 83.06 311 GLN B CA 1
ATOM 6417 C C . GLN B 1 311 ? 9.742 -19.406 -30.719 1 83.06 311 GLN B C 1
ATOM 6419 O O . GLN B 1 311 ? 10.445 -19.766 -31.656 1 83.06 311 GLN B O 1
ATOM 6424 N N . GLN B 1 312 ? 8.508 -19.469 -30.75 1 79.44 312 GLN B N 1
ATOM 6425 C CA . GLN B 1 312 ? 7.785 -19.922 -31.938 1 79.44 312 GLN B CA 1
ATOM 6426 C C . GLN B 1 312 ? 8.016 -19 -33.125 1 79.44 312 GLN B C 1
ATOM 6428 O O . GLN B 1 312 ? 8.047 -19.438 -34.281 1 79.44 312 GLN B O 1
ATOM 6433 N N . LYS B 1 313 ? 8.094 -17.781 -32.812 1 69.56 313 LYS B N 1
ATOM 6434 C CA . LYS B 1 313 ? 8.375 -16.812 -33.875 1 69.56 313 LYS B CA 1
ATOM 6435 C C . LYS B 1 313 ? 9.664 -17.172 -34.594 1 69.56 313 LYS B C 1
ATOM 6437 O O . LYS B 1 313 ? 9.742 -17.062 -35.844 1 69.56 313 LYS B O 1
ATOM 6442 N N . PHE B 1 314 ? 10.578 -17.484 -33.938 1 64.12 314 PHE B N 1
ATOM 6443 C CA . PHE B 1 314 ? 11.875 -17.797 -34.531 1 64.12 314 PHE B CA 1
ATOM 6444 C C . PHE B 1 314 ? 11.852 -19.172 -35.188 1 64.12 314 PHE B C 1
ATOM 6446 O O . PHE B 1 314 ? 12.695 -19.484 -36.031 1 64.12 314 PHE B O 1
ATOM 6453 N N . LYS B 1 315 ? 10.781 -19.922 -34.938 1 65.81 315 LYS B N 1
ATOM 6454 C CA . LYS B 1 315 ? 10.672 -21.25 -35.562 1 65.81 315 LYS B CA 1
ATOM 6455 C C . LYS B 1 315 ? 9.656 -21.234 -36.688 1 65.81 315 LYS B C 1
ATOM 6457 O O . LYS B 1 315 ? 9.375 -22.281 -37.281 1 65.81 315 LYS B O 1
ATOM 6462 N N . GLY B 1 316 ? 9.086 -20.016 -36.969 1 58.34 316 GLY B N 1
ATOM 6463 C CA . GLY B 1 316 ? 8.148 -19.891 -38.062 1 58.34 316 GLY B CA 1
ATOM 6464 C C . GLY B 1 316 ? 6.711 -20.172 -37.656 1 58.34 316 GLY B C 1
ATOM 6465 O O . GLY B 1 316 ? 5.848 -20.375 -38.531 1 58.34 316 GLY B O 1
ATOM 6466 N N . GLY B 1 317 ? 6.375 -20.141 -36.438 1 53.5 317 GLY B N 1
ATOM 6467 C CA . GLY B 1 317 ? 5.035 -20.484 -35.969 1 53.5 317 GLY B CA 1
ATOM 6468 C C . GLY B 1 317 ? 4.109 -19.281 -35.875 1 53.5 317 GLY B C 1
ATOM 6469 O O . GLY B 1 317 ? 4.547 -18.141 -36.031 1 53.5 317 GLY B O 1
ATOM 6470 N N . THR B 1 318 ? 2.609 -19.5 -35.844 1 50.84 318 THR B N 1
ATOM 6471 C CA . THR B 1 318 ? 1.579 -18.484 -35.719 1 50.84 318 THR B CA 1
ATOM 6472 C C . THR B 1 318 ? 1.481 -17.969 -34.281 1 50.84 318 THR B C 1
ATOM 6474 O O . THR B 1 318 ? 1.579 -18.75 -33.344 1 50.84 318 THR B O 1
ATOM 6477 N N . LEU B 1 319 ? 1.494 -16.594 -34.062 1 53.66 319 LEU B N 1
ATOM 6478 C CA . LEU B 1 319 ? 1.341 -15.969 -32.75 1 53.66 319 LEU B CA 1
ATOM 6479 C C . LEU B 1 319 ? -0.133 -15.797 -32.406 1 53.66 319 LEU B C 1
ATOM 6481 O O . LEU B 1 319 ? -0.97 -15.617 -33.281 1 53.66 319 LEU B O 1
ATOM 6485 N N . SER B 1 320 ? -0.455 -15.992 -31.109 1 51.44 320 SER B N 1
ATOM 6486 C CA . SER B 1 320 ? -1.805 -15.664 -30.656 1 51.44 320 SER B CA 1
ATOM 6487 C C . SER B 1 320 ? -2.119 -14.188 -30.891 1 51.44 320 SER B C 1
ATOM 6489 O O . SER B 1 320 ? -1.209 -13.359 -30.969 1 51.44 320 SER B O 1
ATOM 6491 N N . VAL B 1 321 ? -3.355 -13.844 -31.125 1 45.94 321 VAL B N 1
ATOM 6492 C CA . VAL B 1 321 ? -3.855 -12.516 -31.469 1 45.94 321 VAL B CA 1
ATOM 6493 C C . VAL B 1 321 ? -3.371 -11.508 -30.422 1 45.94 321 VAL B C 1
ATOM 6495 O O . VAL B 1 321 ? -2.957 -10.398 -30.781 1 45.94 321 VAL B O 1
ATOM 6498 N N . THR B 1 322 ? -3.314 -11.938 -29.219 1 48.56 322 THR B N 1
ATOM 6499 C CA . THR B 1 322 ? -2.947 -11.023 -28.141 1 48.56 322 THR B CA 1
ATOM 6500 C C . THR B 1 322 ? -1.47 -10.656 -28.234 1 48.56 322 THR B C 1
ATOM 6502 O O . THR B 1 322 ? -1.06 -9.602 -27.734 1 48.56 322 THR B O 1
ATOM 6505 N N . TRP B 1 323 ? -0.776 -11.469 -29.141 1 59.09 323 TRP B N 1
ATOM 6506 C CA . TRP B 1 323 ? 0.679 -11.352 -29.141 1 59.09 323 TRP B CA 1
ATOM 6507 C C . TRP B 1 323 ? 1.182 -10.836 -30.484 1 59.09 323 TRP B C 1
ATOM 6509 O O . TRP B 1 323 ? 2.385 -10.633 -30.672 1 59.09 323 TRP B O 1
ATOM 6519 N N . ASN B 1 324 ? 0.265 -10.633 -31.266 1 59.81 324 ASN B N 1
ATOM 6520 C CA . ASN B 1 324 ? 0.616 -10.312 -32.656 1 59.81 324 ASN B CA 1
ATOM 6521 C C . ASN B 1 324 ? 1.507 -9.078 -32.719 1 59.81 324 ASN B C 1
ATOM 6523 O O . ASN B 1 324 ? 2.348 -8.969 -33.625 1 59.81 324 ASN B O 1
ATOM 6527 N N . TYR B 1 325 ? 1.312 -8.312 -31.75 1 57.03 325 TYR B N 1
ATOM 6528 C CA . TYR B 1 325 ? 2.084 -7.078 -31.844 1 57.03 325 TYR B CA 1
ATOM 6529 C C . TYR B 1 325 ? 3.572 -7.352 -31.672 1 57.03 325 TYR B C 1
ATOM 6531 O O . TYR B 1 325 ? 4.414 -6.57 -32.125 1 57.03 325 TYR B O 1
ATOM 6539 N N . LEU B 1 326 ? 3.869 -8.422 -31.047 1 62.56 326 LEU B N 1
ATOM 6540 C CA . LEU B 1 326 ? 5.273 -8.766 -30.844 1 62.56 326 LEU B CA 1
ATOM 6541 C C . LEU B 1 326 ? 5.918 -9.195 -32.156 1 62.56 326 LEU B C 1
ATOM 6543 O O . LEU B 1 326 ? 7.121 -9.008 -32.344 1 62.56 326 LEU B O 1
ATOM 6547 N N . ARG B 1 327 ? 5.121 -9.805 -32.938 1 57.91 327 ARG B N 1
ATOM 6548 C CA . ARG B 1 327 ? 5.617 -10.25 -34.25 1 57.91 327 ARG B CA 1
ATOM 6549 C C . ARG B 1 327 ? 6.035 -9.07 -35.094 1 57.91 327 ARG B C 1
ATOM 6551 O O . ARG B 1 327 ? 7.113 -9.078 -35.688 1 57.91 327 ARG B O 1
ATOM 6558 N N . ASP B 1 328 ? 5.066 -8.234 -35.281 1 55.84 328 ASP B N 1
ATOM 6559 C CA . ASP B 1 328 ? 5.266 -7.141 -36.219 1 55.84 328 ASP B CA 1
ATOM 6560 C C . ASP B 1 328 ? 6.242 -6.105 -35.656 1 55.84 328 ASP B C 1
ATOM 6562 O O . ASP B 1 328 ? 7.008 -5.496 -36.406 1 55.84 328 ASP B O 1
ATOM 6566 N N . SER B 1 329 ? 6.27 -6.055 -34.312 1 56.09 329 SER B N 1
ATOM 6567 C CA . SER B 1 329 ? 6.871 -4.859 -33.75 1 56.09 329 SER B CA 1
ATOM 6568 C C . SER B 1 329 ? 8.242 -5.164 -33.156 1 56.09 329 SER B C 1
ATOM 6570 O O . SER B 1 329 ? 9.008 -4.25 -32.844 1 56.09 329 SER B O 1
ATOM 6572 N N . MET B 1 330 ? 8.414 -6.41 -32.969 1 58.84 330 MET B N 1
ATOM 6573 C CA . MET B 1 330 ? 9.68 -6.688 -32.281 1 58.84 330 MET B CA 1
ATOM 6574 C C . MET B 1 330 ? 10.867 -6.258 -33.156 1 58.84 330 MET B C 1
ATOM 6576 O O . MET B 1 330 ? 11.844 -5.723 -32.625 1 58.84 330 MET B O 1
ATOM 6580 N N . SER B 1 331 ? 10.719 -6.555 -34.375 1 59.09 331 SER B N 1
ATOM 6581 C CA . SER B 1 331 ? 11.82 -6.078 -35.219 1 59.09 331 SER B CA 1
ATOM 6582 C C . SER B 1 331 ? 11.977 -4.562 -35.094 1 59.09 331 SER B C 1
ATOM 6584 O O . SER B 1 331 ? 13.102 -4.059 -35.031 1 59.09 331 SER B O 1
ATOM 6586 N N . THR B 1 332 ? 10.922 -3.975 -35.031 1 59.62 332 THR B N 1
ATOM 6587 C CA . THR B 1 332 ? 10.922 -2.521 -34.906 1 59.62 332 THR B CA 1
ATOM 6588 C C . THR B 1 332 ? 11.344 -2.104 -33.5 1 59.62 332 THR B C 1
ATOM 6590 O O . THR B 1 332 ? 12.133 -1.17 -33.344 1 59.62 332 THR B O 1
ATOM 6593 N N . TYR B 1 333 ? 10.953 -2.943 -32.656 1 61.59 333 TYR B N 1
ATOM 6594 C CA . TYR B 1 333 ? 11.172 -2.516 -31.266 1 61.59 333 TYR B CA 1
ATOM 6595 C C . TYR B 1 333 ? 12.547 -2.951 -30.781 1 61.59 333 TYR B C 1
ATOM 6597 O O . TYR B 1 333 ? 13.055 -2.424 -29.781 1 61.59 333 TYR B O 1
ATOM 6605 N N . LEU B 1 334 ? 13.047 -3.844 -31.578 1 65.5 334 LEU B N 1
ATOM 6606 C CA . LEU B 1 334 ? 14.398 -4.25 -31.203 1 65.5 334 LEU B CA 1
ATOM 6607 C C . LEU B 1 334 ? 15.445 -3.4 -31.906 1 65.5 334 LEU B C 1
ATOM 6609 O O . LEU B 1 334 ? 16.625 -3.441 -31.562 1 65.5 334 LEU B O 1
ATOM 6613 N N . SER B 1 335 ? 14.867 -2.639 -32.844 1 64.56 335 SER B N 1
ATOM 6614 C CA . SER B 1 335 ? 15.789 -1.715 -33.5 1 64.56 335 SER B CA 1
ATOM 6615 C C . SER B 1 335 ? 16.125 -0.54 -32.562 1 64.56 335 SER B C 1
ATOM 6617 O O . SER B 1 335 ? 15.367 -0.225 -31.656 1 64.56 335 SER B O 1
ATOM 6619 N N . GLN B 1 336 ? 17.312 -0.008 -32.812 1 69.25 336 GLN B N 1
ATOM 6620 C CA . GLN B 1 336 ? 17.75 1.146 -32.031 1 69.25 336 GLN B CA 1
ATOM 6621 C C . GLN B 1 336 ? 16.766 2.301 -32.125 1 69.25 336 GLN B C 1
ATOM 6623 O O . GLN B 1 336 ? 16.234 2.576 -33.219 1 69.25 336 GLN B O 1
ATOM 6628 N N . PRO B 1 337 ? 16.484 2.789 -30.984 1 73.38 337 PRO B N 1
ATOM 6629 C CA . PRO B 1 337 ? 15.562 3.926 -31.016 1 73.38 337 PRO B CA 1
ATOM 6630 C C . PRO B 1 337 ? 16.062 5.059 -31.922 1 73.38 337 PRO B C 1
ATOM 6632 O O . PRO B 1 337 ? 17.266 5.305 -32 1 73.38 337 PRO B O 1
ATOM 6635 N N . ASN B 1 338 ? 15.141 5.605 -32.656 1 74.69 338 ASN B N 1
ATOM 6636 C CA . ASN B 1 338 ? 15.43 6.781 -33.469 1 74.69 338 ASN B CA 1
ATOM 6637 C C . ASN B 1 338 ? 15.773 7.988 -32.594 1 74.69 338 ASN B C 1
ATOM 6639 O O . ASN B 1 338 ? 14.938 8.469 -31.828 1 74.69 338 ASN B O 1
ATOM 6643 N N . PRO B 1 339 ? 17.016 8.43 -32.719 1 74.5 339 PRO B N 1
ATOM 6644 C CA . PRO B 1 339 ? 17.453 9.531 -31.859 1 74.5 339 PRO B CA 1
ATOM 6645 C C . PRO B 1 339 ? 16.594 10.781 -32.031 1 74.5 339 PRO B C 1
ATOM 6647 O O . PRO B 1 339 ? 16.484 11.586 -31.094 1 74.5 339 PRO B O 1
ATOM 6650 N N . VAL B 1 340 ? 16.016 10.93 -33.125 1 72 340 VAL B N 1
ATOM 6651 C CA . VAL B 1 340 ? 15.172 12.102 -33.375 1 72 340 VAL B CA 1
ATOM 6652 C C . VAL B 1 340 ? 13.867 11.961 -32.625 1 72 340 VAL B C 1
ATOM 6654 O O . VAL B 1 340 ? 13.477 12.867 -31.875 1 72 340 VAL B O 1
ATOM 6657 N N . THR B 1 341 ? 13.312 10.875 -32.719 1 78.69 341 THR B N 1
ATOM 6658 C CA . THR B 1 341 ? 12.023 10.656 -32.062 1 78.69 341 THR B CA 1
ATOM 6659 C C . THR B 1 341 ? 12.195 10.555 -30.562 1 78.69 341 THR B C 1
ATOM 6661 O O . THR B 1 341 ? 11.273 10.883 -29.797 1 78.69 341 THR B O 1
ATOM 6664 N N . ALA B 1 342 ? 13.328 10.211 -30.219 1 82.25 342 ALA B N 1
ATOM 6665 C CA . ALA B 1 342 ? 13.617 10.094 -28.781 1 82.25 342 ALA B CA 1
ATOM 6666 C C . ALA B 1 342 ? 13.602 11.461 -28.109 1 82.25 342 ALA B C 1
ATOM 6668 O O . ALA B 1 342 ? 13.438 11.555 -26.891 1 82.25 342 ALA B O 1
ATOM 6669 N N . ARG B 1 343 ? 13.617 12.516 -28.969 1 80.19 343 ARG B N 1
ATOM 6670 C CA . ARG B 1 343 ? 13.742 13.867 -28.406 1 80.19 343 ARG B CA 1
ATOM 6671 C C . ARG B 1 343 ? 12.461 14.664 -28.625 1 80.19 343 ARG B C 1
ATOM 6673 O O . ARG B 1 343 ? 12.336 15.781 -28.125 1 80.19 343 ARG B O 1
ATOM 6680 N N . TRP B 1 344 ? 11.539 14.133 -29.344 1 84.81 344 TRP B N 1
ATOM 6681 C CA . TRP B 1 344 ? 10.305 14.867 -29.609 1 84.81 344 TRP B CA 1
ATOM 6682 C C . TRP B 1 344 ? 9.531 15.109 -28.328 1 84.81 344 TRP B C 1
ATOM 6684 O O . TRP B 1 344 ? 9.102 14.164 -27.656 1 84.81 344 TRP B O 1
ATOM 6694 N N . GLU B 1 345 ? 9.32 16.328 -28.016 1 86.5 345 GLU B N 1
ATOM 6695 C CA . GLU B 1 345 ? 8.75 16.625 -26.703 1 86.5 345 GLU B CA 1
ATOM 6696 C C . GLU B 1 345 ? 7.43 17.375 -26.828 1 86.5 345 GLU B C 1
ATOM 6698 O O . GLU B 1 345 ? 6.82 17.75 -25.828 1 86.5 345 GLU B O 1
ATOM 6703 N N . GLY B 1 346 ? 6.988 17.594 -28.031 1 91.44 346 GLY B N 1
ATOM 6704 C CA . GLY B 1 346 ? 5.746 18.328 -28.219 1 91.44 346 GLY B CA 1
ATOM 6705 C C . GLY B 1 346 ? 4.539 17.609 -27.656 1 91.44 346 GLY B C 1
ATOM 6706 O O . GLY B 1 346 ? 4.469 16.375 -27.688 1 91.44 346 GLY B O 1
ATOM 6707 N N . GLU B 1 347 ? 3.607 18.375 -27.219 1 93.5 347 GLU B N 1
ATOM 6708 C CA . GLU B 1 347 ? 2.406 17.828 -26.609 1 93.5 347 GLU B CA 1
ATOM 6709 C C . GLU B 1 347 ? 1.651 16.922 -27.578 1 93.5 347 GLU B C 1
ATOM 6711 O O . GLU B 1 347 ? 1.138 15.875 -27.203 1 93.5 347 GLU B O 1
ATOM 6716 N N . ASP B 1 348 ? 1.611 17.312 -28.828 1 94.31 348 ASP B N 1
ATOM 6717 C CA . ASP B 1 348 ? 0.908 16.516 -29.828 1 94.31 348 ASP B CA 1
ATOM 6718 C C . ASP B 1 348 ? 1.553 15.148 -30 1 94.31 348 ASP B C 1
ATOM 6720 O O . ASP B 1 348 ? 0.854 14.141 -30.141 1 94.31 348 ASP B O 1
ATOM 6724 N N . HIS B 1 349 ? 2.818 15.133 -29.953 1 95.44 349 HIS B N 1
ATOM 6725 C CA . HIS B 1 349 ? 3.549 13.875 -30.062 1 95.44 349 HIS B CA 1
ATOM 6726 C C . HIS B 1 349 ? 3.332 13 -28.828 1 95.44 349 HIS B C 1
ATOM 6728 O O . HIS B 1 349 ? 3.059 11.805 -28.953 1 95.44 349 HIS B O 1
ATOM 6734 N N . LEU B 1 350 ? 3.43 13.617 -27.672 1 97.44 350 LEU B N 1
ATOM 6735 C CA . LEU B 1 350 ? 3.33 12.867 -26.422 1 97.44 350 LEU B CA 1
ATOM 6736 C C . LEU B 1 350 ? 1.919 12.32 -26.219 1 97.44 350 LEU B C 1
ATOM 6738 O O . LEU B 1 350 ? 1.734 11.281 -25.578 1 97.44 350 LEU B O 1
ATOM 6742 N N . ARG B 1 351 ? 0.932 13.016 -26.797 1 97.69 351 ARG B N 1
ATOM 6743 C CA . ARG B 1 351 ? -0.454 12.594 -26.625 1 97.69 351 ARG B CA 1
ATOM 6744 C C . ARG B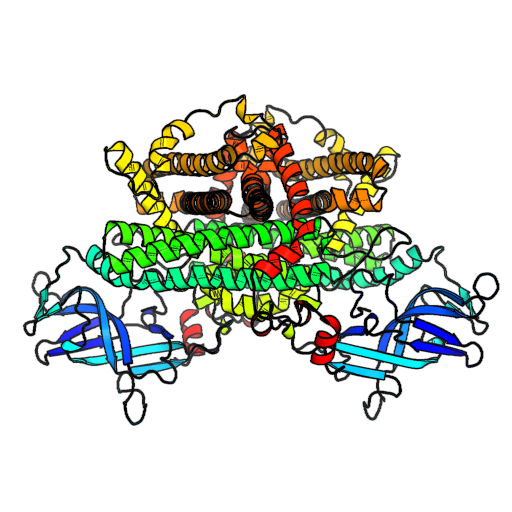 1 351 ? -0.913 11.734 -27.797 1 97.69 351 ARG B C 1
ATOM 6746 O O . ARG B 1 351 ? -2.084 11.359 -27.875 1 97.69 351 ARG B O 1
ATOM 6753 N N . ASP B 1 352 ? 0.004 11.445 -28.734 1 97.44 352 ASP B N 1
ATOM 6754 C CA . ASP B 1 352 ? -0.287 10.539 -29.844 1 97.44 352 ASP B CA 1
ATOM 6755 C C . ASP B 1 352 ? -0.449 9.102 -29.359 1 97.44 352 ASP B C 1
ATOM 6757 O O . ASP B 1 352 ? 0.487 8.523 -28.812 1 97.44 352 ASP B O 1
ATOM 6761 N N . PRO B 1 353 ? -1.631 8.523 -29.625 1 97.5 353 PRO B N 1
ATOM 6762 C CA . PRO B 1 353 ? -1.849 7.145 -29.172 1 97.5 353 PRO B CA 1
ATOM 6763 C C . PRO B 1 353 ? -0.818 6.168 -29.75 1 97.5 353 PRO B C 1
ATOM 6765 O O . PRO B 1 353 ? -0.467 5.188 -29.078 1 97.5 353 PRO B O 1
ATOM 6768 N N . LYS B 1 354 ? -0.386 6.414 -30.922 1 94.69 354 LYS B N 1
ATOM 6769 C CA . LYS B 1 354 ? 0.62 5.543 -31.516 1 94.69 354 LYS B CA 1
ATOM 6770 C C . LYS B 1 354 ? 1.931 5.598 -30.734 1 94.69 354 LYS B C 1
ATOM 6772 O O . LYS B 1 354 ? 2.539 4.559 -30.469 1 94.69 354 LYS B O 1
ATOM 6777 N N . PHE B 1 355 ? 2.354 6.832 -30.422 1 94.25 355 PHE B N 1
ATOM 6778 C CA . PHE B 1 355 ? 3.559 6.953 -29.609 1 94.25 355 PHE B CA 1
ATOM 6779 C C . PHE B 1 355 ? 3.393 6.219 -28.281 1 94.25 355 PHE B C 1
ATOM 6781 O O . PHE B 1 355 ? 4.281 5.477 -27.859 1 94.25 355 PHE B O 1
ATOM 6788 N N . GLN B 1 356 ? 2.277 6.504 -27.641 1 97.06 356 GLN B N 1
ATOM 6789 C CA . GLN B 1 356 ? 2.033 5.945 -26.312 1 97.06 356 GLN B CA 1
ATOM 6790 C C . GLN B 1 356 ? 2.053 4.422 -26.344 1 97.06 356 GLN B C 1
ATOM 6792 O O . GLN B 1 356 ? 2.771 3.787 -25.578 1 97.06 356 GLN B O 1
ATOM 6797 N N . LEU B 1 357 ? 1.331 3.844 -27.234 1 96.12 357 LEU B N 1
ATOM 6798 C CA . LEU B 1 357 ? 1.245 2.391 -27.312 1 96.12 357 LEU B CA 1
ATOM 6799 C C . LEU B 1 357 ? 2.582 1.788 -27.734 1 96.12 357 LEU B C 1
ATOM 6801 O O . LEU B 1 357 ? 2.973 0.728 -27.234 1 96.12 357 LEU B O 1
ATOM 6805 N N . ASP B 1 358 ? 3.295 2.424 -28.625 1 92.94 358 ASP B N 1
ATOM 6806 C CA . ASP B 1 358 ? 4.609 1.961 -29.062 1 92.94 358 ASP B CA 1
ATOM 6807 C C . ASP B 1 358 ? 5.594 1.933 -27.891 1 92.94 358 ASP B C 1
ATOM 6809 O O . ASP B 1 358 ? 6.441 1.041 -27.812 1 92.94 358 ASP B O 1
ATOM 6813 N N . ALA B 1 359 ? 5.484 2.928 -27.047 1 94.31 359 ALA B N 1
ATOM 6814 C CA . ALA B 1 359 ? 6.363 2.951 -25.891 1 94.31 359 ALA B CA 1
ATOM 6815 C C . ALA B 1 359 ? 6.137 1.729 -25 1 94.31 359 ALA B C 1
ATOM 6817 O O . ALA B 1 359 ? 7.094 1.099 -24.547 1 94.31 359 ALA B O 1
ATOM 6818 N N . PHE B 1 360 ? 4.879 1.344 -24.781 1 95.75 360 PHE B N 1
ATOM 6819 C CA . PHE B 1 360 ? 4.551 0.176 -23.969 1 95.75 360 PHE B CA 1
ATOM 6820 C C . PHE B 1 360 ? 5.07 -1.1 -24.625 1 95.75 360 PHE B C 1
ATOM 6822 O O . PHE B 1 360 ? 5.691 -1.934 -23.953 1 95.75 360 PHE B O 1
ATOM 6829 N N . ARG B 1 361 ? 4.812 -1.193 -25.875 1 92.69 361 ARG B N 1
ATOM 6830 C CA . ARG B 1 361 ? 5.188 -2.396 -26.609 1 92.69 361 ARG B CA 1
ATOM 6831 C C . ARG B 1 361 ? 6.703 -2.512 -26.719 1 92.69 361 ARG B C 1
ATOM 6833 O O . ARG B 1 361 ? 7.25 -3.617 -26.688 1 92.69 361 ARG B O 1
ATOM 6840 N N . TYR B 1 362 ? 7.328 -1.365 -26.891 1 91.5 362 TYR B N 1
ATOM 6841 C CA . TYR B 1 362 ? 8.789 -1.346 -26.906 1 91.5 362 TYR B CA 1
ATOM 6842 C C . TYR B 1 362 ? 9.359 -1.905 -25.609 1 91.5 362 TYR B C 1
ATOM 6844 O O . TYR B 1 362 ? 10.258 -2.752 -25.641 1 91.5 362 TYR B O 1
ATOM 6852 N N . ARG B 1 363 ? 8.875 -1.433 -24.531 1 93.12 363 ARG B N 1
ATOM 6853 C CA . ARG B 1 363 ? 9.32 -1.9 -23.234 1 93.12 363 ARG B CA 1
ATOM 6854 C C . ARG B 1 363 ? 9.133 -3.406 -23.094 1 93.12 363 ARG B C 1
ATOM 6856 O O . ARG B 1 363 ? 10.047 -4.117 -22.672 1 93.12 363 ARG B O 1
ATOM 6863 N N . THR B 1 364 ? 7.969 -3.893 -23.484 1 93.69 364 THR B N 1
ATOM 6864 C CA . THR B 1 364 ? 7.664 -5.316 -23.391 1 93.69 364 THR B CA 1
ATOM 6865 C C . THR B 1 364 ? 8.609 -6.129 -24.266 1 93.69 364 THR B C 1
ATOM 6867 O O . THR B 1 364 ? 9.133 -7.16 -23.844 1 93.69 364 THR B O 1
ATOM 6870 N N . SER B 1 365 ? 8.812 -5.637 -25.453 1 90.38 365 SER B N 1
ATOM 6871 C CA . SER B 1 365 ? 9.664 -6.34 -26.406 1 90.38 365 SER B CA 1
ATOM 6872 C C . SER B 1 365 ? 11.109 -6.41 -25.906 1 90.38 365 SER B C 1
ATOM 6874 O O . SER B 1 365 ? 11.766 -7.445 -26.031 1 90.38 365 SER B O 1
ATOM 6876 N N . ARG B 1 366 ? 11.539 -5.336 -25.375 1 90.44 366 ARG B N 1
ATOM 6877 C CA . ARG B 1 366 ? 12.906 -5.297 -24.859 1 90.44 366 ARG B CA 1
ATOM 6878 C C . ARG B 1 366 ? 13.07 -6.23 -23.672 1 90.44 366 ARG B C 1
ATOM 6880 O O . ARG B 1 366 ? 14.102 -6.891 -23.531 1 90.44 366 ARG B O 1
ATOM 6887 N N . LEU B 1 367 ? 12.125 -6.195 -22.797 1 93.94 367 LEU B N 1
ATOM 6888 C CA . LEU B 1 367 ? 12.164 -7.074 -21.641 1 93.94 367 LEU B CA 1
ATOM 6889 C C . LEU B 1 367 ? 12.141 -8.539 -22.062 1 93.94 367 LEU B C 1
ATOM 6891 O O . LEU B 1 367 ? 12.859 -9.367 -21.5 1 93.94 367 LEU B O 1
ATOM 6895 N N . LEU B 1 368 ? 11.289 -8.812 -23.031 1 93.12 368 LEU B N 1
ATOM 6896 C CA . LEU B 1 368 ? 11.156 -10.18 -23.531 1 93.12 368 LEU B CA 1
ATOM 6897 C C . LEU B 1 368 ? 12.461 -10.664 -24.156 1 93.12 368 LEU B C 1
ATOM 6899 O O . LEU B 1 368 ? 12.93 -11.758 -23.859 1 93.12 368 LEU B O 1
ATOM 6903 N N . HIS B 1 369 ? 13.055 -9.828 -24.984 1 89.31 369 HIS B N 1
ATOM 6904 C CA . HIS B 1 369 ? 14.305 -10.172 -25.672 1 89.31 369 HIS B CA 1
ATOM 6905 C C . HIS B 1 369 ? 15.438 -10.383 -24.656 1 89.31 369 HIS B C 1
ATOM 6907 O O . HIS B 1 369 ? 16.172 -11.375 -24.75 1 89.31 369 HIS B O 1
ATOM 6913 N N . SER B 1 370 ? 15.547 -9.453 -23.766 1 92.12 370 SER B N 1
ATOM 6914 C CA . SER B 1 370 ? 16.656 -9.508 -22.812 1 92.12 370 SER B CA 1
ATOM 6915 C C . SER B 1 370 ? 16.5 -10.672 -21.844 1 92.12 370 SER B C 1
ATOM 6917 O O . SER B 1 370 ? 17.484 -11.32 -21.469 1 92.12 370 SER B O 1
ATOM 6919 N N . VAL B 1 371 ? 15.266 -10.984 -21.406 1 95.81 371 VAL B N 1
ATOM 6920 C CA . VAL B 1 371 ? 15.094 -12.07 -20.438 1 95.81 371 VAL B CA 1
ATOM 6921 C C . VAL B 1 371 ? 15.344 -13.414 -21.125 1 95.81 371 VAL B C 1
ATOM 6923 O O . VAL B 1 371 ? 15.867 -14.344 -20.516 1 95.81 371 VAL B O 1
ATOM 6926 N N . ALA B 1 372 ? 14.938 -13.5 -22.391 1 92.75 372 ALA B N 1
ATOM 6927 C CA . ALA B 1 372 ? 15.227 -14.719 -23.141 1 92.75 372 ALA B CA 1
ATOM 6928 C C . ALA B 1 372 ? 16.719 -14.984 -23.203 1 92.75 372 ALA B C 1
ATOM 6930 O O . ALA B 1 372 ? 17.172 -16.125 -23.016 1 92.75 372 ALA B O 1
ATOM 6931 N N . ALA B 1 373 ? 17.469 -13.961 -23.453 1 92.75 373 ALA B N 1
ATOM 6932 C CA . ALA B 1 373 ? 18.922 -14.086 -23.5 1 92.75 373 ALA B CA 1
ATOM 6933 C C . ALA B 1 373 ? 19.484 -14.469 -22.141 1 92.75 373 ALA B C 1
ATOM 6935 O O . ALA B 1 373 ? 20.391 -15.305 -22.047 1 92.75 373 ALA B O 1
ATOM 6936 N N . ARG B 1 374 ? 19 -13.859 -21.109 1 96.12 374 ARG B N 1
ATOM 6937 C CA . ARG B 1 374 ? 19.469 -14.156 -19.766 1 96.12 374 ARG B CA 1
ATOM 6938 C C . ARG B 1 374 ? 19.156 -15.602 -19.391 1 96.12 374 ARG B C 1
ATOM 6940 O O . ARG B 1 374 ? 19.984 -16.281 -18.781 1 96.12 374 ARG B O 1
ATOM 6947 N N . LEU B 1 375 ? 17.984 -16.031 -19.719 1 96.88 375 LEU B N 1
ATOM 6948 C CA . LEU B 1 375 ? 17.594 -17.422 -19.438 1 96.88 375 LEU B CA 1
ATOM 6949 C C . LEU B 1 375 ? 18.531 -18.406 -20.125 1 96.88 375 LEU B C 1
ATOM 6951 O O . LEU B 1 375 ? 18.969 -19.375 -19.516 1 96.88 375 LEU B O 1
ATOM 6955 N N . GLN B 1 376 ? 18.828 -18.141 -21.359 1 94.25 376 GLN B N 1
ATOM 6956 C CA . GLN B 1 376 ? 19.734 -18.984 -22.094 1 94.25 376 GLN B CA 1
ATOM 6957 C C . GLN B 1 376 ? 21.109 -19.031 -21.453 1 94.25 376 GLN B C 1
ATOM 6959 O O . GLN B 1 376 ? 21.734 -20.094 -21.328 1 94.25 376 GLN B O 1
ATOM 6964 N N . LYS B 1 377 ? 21.547 -17.922 -21.047 1 95.5 377 LYS B N 1
ATOM 6965 C CA . LYS B 1 377 ? 22.844 -17.797 -20.406 1 95.5 377 LYS B CA 1
ATOM 6966 C C . LYS B 1 377 ? 22.891 -18.594 -19.094 1 95.5 377 LYS B C 1
ATOM 6968 O O . LYS B 1 377 ? 23.812 -19.375 -18.875 1 95.5 377 LYS B O 1
ATOM 6973 N N . HIS B 1 378 ? 21.891 -18.438 -18.266 1 96.38 378 HIS B N 1
ATOM 6974 C CA . HIS B 1 378 ? 21.906 -19.031 -16.922 1 96.38 378 HIS B CA 1
ATOM 6975 C C . HIS B 1 378 ? 21.531 -20.516 -16.969 1 96.38 378 HIS B C 1
ATOM 6977 O O . HIS B 1 378 ? 21.875 -21.266 -16.062 1 96.38 378 HIS B O 1
ATOM 6983 N N . MET B 1 379 ? 20.859 -20.906 -18.016 1 95.44 379 MET B N 1
ATOM 6984 C CA . MET B 1 379 ? 20.453 -22.297 -18.156 1 95.44 379 MET B CA 1
ATOM 6985 C C . MET B 1 379 ? 21.656 -23.234 -18.203 1 95.44 379 MET B C 1
ATOM 6987 O O . MET B 1 379 ? 21.609 -24.359 -17.703 1 95.44 379 MET B O 1
ATOM 6991 N N . LYS B 1 380 ? 22.719 -22.828 -18.734 1 94.31 380 LYS B N 1
ATOM 6992 C CA . LYS B 1 380 ? 23.922 -23.625 -18.906 1 94.31 380 LYS B CA 1
ATOM 6993 C C . LYS B 1 380 ? 24.531 -24 -17.562 1 94.31 380 LYS B C 1
ATOM 6995 O O . LYS B 1 380 ? 25 -25.125 -17.391 1 94.31 380 LYS B O 1
ATOM 7000 N N . THR B 1 381 ? 24.406 -23.125 -16.641 1 94.94 381 THR B N 1
ATOM 7001 C CA . THR B 1 381 ? 25.094 -23.344 -15.367 1 94.94 381 THR B CA 1
ATOM 7002 C C . THR B 1 381 ? 24.094 -23.719 -14.273 1 94.94 381 THR B C 1
ATOM 7004 O O . THR B 1 381 ? 24.422 -24.453 -13.344 1 94.94 381 THR B O 1
ATOM 7007 N N . LEU B 1 382 ? 22.844 -23.25 -14.344 1 95.38 382 LEU B N 1
ATOM 7008 C CA . LEU B 1 382 ? 21.938 -23.375 -13.211 1 95.38 382 LEU B CA 1
ATOM 7009 C C . LEU B 1 382 ? 20.797 -24.344 -13.531 1 95.38 382 LEU B C 1
ATOM 7011 O O . LEU B 1 382 ? 19.984 -24.656 -12.656 1 95.38 382 LEU B O 1
ATOM 7015 N N . GLY B 1 383 ? 20.734 -24.828 -14.773 1 94.44 383 GLY B N 1
ATOM 7016 C CA . GLY B 1 383 ? 19.562 -25.578 -15.18 1 94.44 383 GLY B CA 1
ATOM 7017 C C . GLY B 1 383 ? 18.328 -24.719 -15.383 1 94.44 383 GLY B C 1
ATOM 7018 O O . GLY B 1 383 ? 18.359 -23.516 -15.133 1 94.44 383 GLY B O 1
ATOM 7019 N N . GLY B 1 384 ? 17.25 -25.328 -15.828 1 95.25 384 GLY B N 1
ATOM 7020 C CA . GLY B 1 384 ? 16.031 -24.594 -16.156 1 95.25 384 GLY B CA 1
ATOM 7021 C C . GLY B 1 384 ? 15.422 -23.891 -14.961 1 95.25 384 GLY B C 1
ATOM 7022 O O . GLY B 1 384 ? 15.109 -22.703 -15.023 1 95.25 384 GLY B O 1
ATOM 7023 N N . PHE B 1 385 ? 15.258 -24.625 -13.859 1 96.62 385 PHE B N 1
ATOM 7024 C CA . PHE B 1 385 ? 14.648 -24.078 -12.656 1 96.62 385 PHE B CA 1
ATOM 7025 C C . PHE B 1 385 ? 15.484 -22.953 -12.086 1 96.62 385 PHE B C 1
ATOM 7027 O O . PHE B 1 385 ? 14.953 -21.891 -11.75 1 96.62 385 PHE B O 1
ATOM 7034 N N . GLY B 1 386 ? 16.781 -23.188 -11.984 1 97 386 GLY B N 1
ATOM 7035 C CA . GLY B 1 386 ? 17.672 -22.172 -11.461 1 97 386 GLY B CA 1
ATOM 7036 C C . GLY B 1 386 ? 17.719 -20.906 -12.305 1 97 386 GLY B C 1
ATOM 7037 O O . GLY B 1 386 ? 17.734 -19.797 -11.766 1 97 386 GLY B O 1
ATOM 7038 N N . ALA B 1 387 ? 17.734 -21.094 -13.633 1 97.88 387 ALA B N 1
ATOM 7039 C CA . ALA B 1 387 ? 17.734 -19.938 -14.547 1 97.88 387 ALA B CA 1
ATOM 7040 C C . ALA B 1 387 ? 16.453 -19.141 -14.398 1 97.88 387 ALA B C 1
ATOM 7042 O O . ALA B 1 387 ? 16.484 -17.906 -14.375 1 97.88 387 ALA B O 1
ATOM 7043 N N . TRP B 1 388 ? 15.359 -19.844 -14.289 1 98.19 388 TRP B N 1
ATOM 7044 C CA . TRP B 1 388 ? 14.07 -19.188 -14.117 1 98.19 388 TRP B CA 1
ATOM 7045 C C . TRP B 1 388 ? 14.047 -18.359 -12.844 1 98.19 388 TRP B C 1
ATOM 7047 O O . TRP B 1 388 ? 13.625 -17.188 -12.852 1 98.19 388 TRP B O 1
ATOM 7057 N N . ASN B 1 389 ? 14.484 -18.938 -11.75 1 98.06 389 ASN B N 1
ATOM 7058 C CA . ASN B 1 389 ? 14.484 -18.234 -10.469 1 98.06 389 ASN B CA 1
ATOM 7059 C C . ASN B 1 389 ? 15.438 -17.047 -10.477 1 98.06 389 ASN B C 1
ATOM 7061 O O . ASN B 1 389 ? 15.125 -15.992 -9.914 1 98.06 389 ASN B O 1
ATOM 7065 N N . ARG B 1 390 ? 16.562 -17.219 -11.156 1 97.12 390 ARG B N 1
ATOM 7066 C CA . ARG B 1 390 ? 17.531 -16.125 -11.266 1 97.12 390 ARG B CA 1
ATOM 7067 C C . ARG B 1 390 ? 16.953 -14.945 -12.023 1 97.12 390 ARG B C 1
ATOM 7069 O O . ARG B 1 390 ? 17.328 -13.797 -11.766 1 97.12 390 ARG B O 1
ATOM 7076 N N . CYS B 1 391 ? 15.992 -15.211 -12.891 1 98 391 CYS B N 1
ATOM 7077 C CA . CYS B 1 391 ? 15.406 -14.18 -13.734 1 98 391 CYS B CA 1
ATOM 7078 C C . CYS B 1 391 ? 13.984 -13.852 -13.281 1 98 391 CYS B C 1
ATOM 7080 O O . CYS B 1 391 ? 13.242 -13.172 -13.992 1 98 391 CYS B O 1
ATOM 7082 N N . LEU B 1 392 ? 13.586 -14.328 -12.148 1 98.44 392 LEU B N 1
ATOM 7083 C CA . LEU B 1 392 ? 12.18 -14.328 -11.766 1 98.44 392 LEU B CA 1
ATOM 7084 C C . LEU B 1 392 ? 11.633 -12.906 -11.719 1 98.44 392 LEU B C 1
ATOM 7086 O O . LEU B 1 392 ? 10.555 -12.641 -12.25 1 98.44 392 LEU B O 1
ATOM 7090 N N . ASN B 1 393 ? 12.32 -11.969 -11.141 1 97.44 393 ASN B N 1
ATOM 7091 C CA . ASN B 1 393 ? 11.828 -10.602 -11.07 1 97.44 393 ASN B CA 1
ATOM 7092 C C . ASN B 1 393 ? 11.703 -9.977 -12.453 1 97.44 393 ASN B C 1
ATOM 7094 O O . ASN B 1 393 ? 10.805 -9.18 -12.703 1 97.44 393 ASN B O 1
ATOM 7098 N N . HIS B 1 394 ? 12.695 -10.297 -13.266 1 97.5 394 HIS B N 1
ATOM 7099 C CA . HIS B 1 394 ? 12.633 -9.859 -14.656 1 97.5 394 HIS B CA 1
ATOM 7100 C C . HIS B 1 394 ? 11.398 -10.406 -15.359 1 97.5 394 HIS B C 1
ATOM 7102 O O . HIS B 1 394 ? 10.711 -9.68 -16.078 1 97.5 394 HIS B O 1
ATOM 7108 N N . LEU B 1 395 ? 11.117 -11.664 -15.109 1 98.5 395 LEU B N 1
ATOM 7109 C CA . LEU B 1 395 ? 9.961 -12.328 -15.703 1 98.5 395 LEU B CA 1
ATOM 7110 C C . LEU B 1 395 ? 8.656 -11.695 -15.227 1 98.5 395 LEU B C 1
ATOM 7112 O O . LEU B 1 395 ? 7.73 -11.492 -16.016 1 98.5 395 LEU B O 1
ATOM 7116 N N . LEU B 1 396 ? 8.57 -11.375 -13.977 1 98.62 396 LEU B N 1
ATOM 7117 C CA . LEU B 1 396 ? 7.383 -10.734 -13.43 1 98.62 396 LEU B CA 1
ATOM 7118 C C . LEU B 1 396 ? 7.188 -9.352 -14.031 1 98.62 396 LEU B C 1
ATOM 7120 O O . LEU B 1 396 ? 6.066 -8.977 -14.383 1 98.62 396 LEU B O 1
ATOM 7124 N N . THR B 1 397 ? 8.258 -8.586 -14.156 1 97.75 397 THR B N 1
ATOM 7125 C CA . THR B 1 397 ? 8.195 -7.258 -14.75 1 97.75 397 THR B CA 1
ATOM 7126 C C . THR B 1 397 ? 7.75 -7.336 -16.203 1 97.75 397 THR B C 1
ATOM 7128 O O . THR B 1 397 ? 6.977 -6.496 -16.672 1 97.75 397 THR B O 1
ATOM 7131 N N . LEU B 1 398 ? 8.258 -8.344 -16.922 1 97.06 398 LEU B N 1
ATOM 7132 C CA . LEU B 1 398 ? 7.855 -8.586 -18.297 1 97.06 398 LEU B CA 1
ATOM 7133 C C . LEU B 1 398 ? 6.348 -8.805 -18.391 1 97.06 398 LEU B C 1
ATOM 7135 O O . LEU B 1 398 ? 5.684 -8.195 -19.234 1 97.06 398 LEU B O 1
ATOM 7139 N N . ALA B 1 399 ? 5.855 -9.648 -17.547 1 98.38 399 ALA B N 1
ATOM 7140 C CA . ALA B 1 399 ? 4.426 -9.961 -17.547 1 98.38 399 ALA B CA 1
ATOM 7141 C C . ALA B 1 399 ? 3.59 -8.719 -17.281 1 98.38 399 ALA B C 1
ATOM 7143 O O . ALA B 1 399 ? 2.604 -8.461 -17.984 1 98.38 399 ALA B O 1
ATOM 7144 N N . GLU B 1 400 ? 3.969 -7.922 -16.312 1 98.31 400 GLU B N 1
ATOM 7145 C CA . GLU B 1 400 ? 3.246 -6.699 -15.977 1 98.31 400 GLU B CA 1
ATOM 7146 C C . GLU B 1 400 ? 3.268 -5.715 -17.141 1 98.31 400 GLU B C 1
ATOM 7148 O O . GLU B 1 400 ? 2.256 -5.078 -17.453 1 98.31 400 GLU B O 1
ATOM 7153 N N . SER B 1 401 ? 4.434 -5.578 -17.734 1 97 401 SER B N 1
ATOM 7154 C CA . SER B 1 401 ? 4.582 -4.684 -18.875 1 97 401 SER B CA 1
ATOM 7155 C C . SER B 1 401 ? 3.629 -5.066 -20 1 97 401 SER B C 1
ATOM 7157 O O . SER B 1 401 ? 2.994 -4.199 -20.609 1 97 401 SER B O 1
ATOM 7159 N N . HIS B 1 402 ? 3.545 -6.328 -20.25 1 96.5 402 HIS B N 1
ATOM 7160 C CA . HIS B 1 402 ? 2.646 -6.828 -21.297 1 96.5 402 HIS B CA 1
ATOM 7161 C C . HIS B 1 402 ? 1.192 -6.512 -20.953 1 96.5 402 HIS B C 1
ATOM 7163 O O . HIS B 1 402 ? 0.437 -6.055 -21.812 1 96.5 402 HIS B O 1
ATOM 7169 N N . VAL B 1 403 ? 0.82 -6.766 -19.75 1 98.06 403 VAL B N 1
ATOM 7170 C CA . VAL B 1 403 ? -0.553 -6.523 -19.328 1 98.06 403 VAL B CA 1
ATOM 7171 C C . VAL B 1 403 ? -0.895 -5.043 -19.484 1 98.06 403 VAL B C 1
ATOM 7173 O O . VAL B 1 403 ? -1.988 -4.699 -19.938 1 98.06 403 VAL B O 1
ATOM 7176 N N . GLU B 1 404 ? 0.028 -4.164 -19.156 1 98.25 404 GLU B N 1
ATOM 7177 C CA . GLU B 1 404 ? -0.176 -2.729 -19.312 1 98.25 404 GLU B CA 1
ATOM 7178 C C . GLU B 1 404 ? -0.392 -2.355 -20.766 1 98.25 404 GLU B C 1
ATOM 7180 O O . GLU B 1 404 ? -1.216 -1.492 -21.078 1 98.25 404 GLU B O 1
ATOM 7185 N N . ALA B 1 405 ? 0.373 -3.016 -21.625 1 96.56 405 ALA B N 1
ATOM 7186 C CA . ALA B 1 405 ? 0.216 -2.76 -23.062 1 96.56 405 ALA B CA 1
ATOM 7187 C C . ALA B 1 405 ? -1.17 -3.178 -23.547 1 96.56 405 ALA B C 1
ATOM 7189 O O . ALA B 1 405 ? -1.8 -2.467 -24.328 1 96.56 405 ALA B O 1
ATOM 7190 N N . VAL B 1 406 ? -1.624 -4.301 -23.078 1 96.75 406 VAL B N 1
ATOM 7191 C CA . VAL B 1 406 ? -2.949 -4.793 -23.438 1 96.75 406 VAL B CA 1
ATOM 7192 C C . VAL B 1 406 ? -4.016 -3.824 -22.938 1 96.75 406 VAL B C 1
ATOM 7194 O O . VAL B 1 406 ? -4.953 -3.488 -23.672 1 96.75 406 VAL B O 1
ATOM 7197 N N . ILE B 1 407 ? -3.889 -3.334 -21.734 1 98.69 407 ILE B N 1
ATOM 7198 C CA . ILE B 1 407 ? -4.844 -2.412 -21.125 1 98.69 407 ILE B CA 1
ATOM 7199 C C . ILE B 1 407 ? -4.906 -1.124 -21.938 1 98.69 407 ILE B C 1
ATOM 7201 O O . ILE B 1 407 ? -5.988 -0.657 -22.297 1 98.69 407 ILE B O 1
ATOM 7205 N N . LEU B 1 408 ? -3.744 -0.591 -22.234 1 98.62 408 LEU B N 1
ATOM 7206 C CA . LEU B 1 408 ? -3.717 0.663 -22.984 1 98.62 408 LEU B CA 1
ATOM 7207 C C . LEU B 1 408 ? -4.32 0.484 -24.375 1 98.62 408 LEU B C 1
ATOM 7209 O O . LEU B 1 408 ? -5.055 1.353 -24.859 1 98.62 408 LEU B O 1
ATOM 7213 N N . ALA B 1 409 ? -3.984 -0.633 -25.031 1 97.38 409 ALA B N 1
ATOM 7214 C CA . ALA B 1 409 ? -4.531 -0.898 -26.359 1 97.38 409 ALA B CA 1
ATOM 7215 C C . ALA B 1 409 ? -6.055 -0.896 -26.328 1 97.38 409 ALA B C 1
ATOM 7217 O O . ALA B 1 409 ? -6.695 -0.332 -27.219 1 97.38 409 ALA B O 1
ATOM 7218 N N . ARG B 1 410 ? -6.602 -1.514 -25.312 1 98.12 410 ARG B N 1
ATOM 7219 C CA . ARG B 1 410 ? -8.055 -1.58 -25.203 1 98.12 410 ARG B CA 1
ATOM 7220 C C . ARG B 1 410 ? -8.648 -0.206 -24.906 1 98.12 410 ARG B C 1
ATOM 7222 O O . ARG B 1 410 ? -9.727 0.128 -25.391 1 98.12 410 ARG B O 1
ATOM 7229 N N . PHE B 1 411 ? -7.961 0.594 -24.062 1 98.75 411 PHE B N 1
ATOM 7230 C CA . PHE B 1 411 ? -8.43 1.938 -23.734 1 98.75 411 PHE B CA 1
ATOM 7231 C C . PHE B 1 411 ? -8.438 2.816 -24.984 1 98.75 411 PHE B C 1
ATOM 7233 O O . PHE B 1 411 ? -9.398 3.541 -25.234 1 98.75 411 PHE B O 1
ATOM 7240 N N . ILE B 1 412 ? -7.371 2.729 -25.797 1 98.69 412 ILE B N 1
ATOM 7241 C CA . ILE B 1 412 ? -7.258 3.496 -27.031 1 98.69 412 ILE B CA 1
ATOM 7242 C C . ILE B 1 412 ? -8.383 3.104 -27.984 1 98.69 412 ILE B C 1
ATOM 7244 O O . ILE B 1 412 ? -8.992 3.965 -28.625 1 98.69 412 ILE B O 1
ATOM 7248 N N . GLU B 1 413 ? -8.656 1.843 -28.078 1 98.25 413 GLU B N 1
ATOM 7249 C CA . GLU B 1 413 ? -9.75 1.365 -28.938 1 98.25 413 GLU B CA 1
ATOM 7250 C C . GLU B 1 413 ? -11.094 1.916 -28.469 1 98.25 413 GLU B C 1
ATOM 7252 O O . GLU B 1 413 ? -11.938 2.277 -29.281 1 98.25 413 GLU B O 1
ATOM 7257 N N . ALA B 1 414 ? -11.289 1.945 -27.172 1 98.31 414 ALA B N 1
ATOM 7258 C CA . ALA B 1 414 ? -12.531 2.486 -26.609 1 98.31 414 ALA B CA 1
ATOM 7259 C C . ALA B 1 414 ? -12.688 3.965 -26.953 1 98.31 414 ALA B C 1
ATOM 7261 O O . ALA B 1 414 ? -13.789 4.422 -27.25 1 98.31 414 ALA B O 1
ATOM 7262 N N . VAL B 1 415 ? -11.609 4.695 -26.875 1 98.62 415 VAL B N 1
ATOM 7263 C CA . VAL B 1 415 ? -11.633 6.109 -27.219 1 98.62 415 VAL B CA 1
ATOM 7264 C C . VAL B 1 415 ? -12.031 6.273 -28.688 1 98.62 415 VAL B C 1
ATOM 7266 O O . VAL B 1 415 ? -12.914 7.074 -29.016 1 98.62 415 VAL B O 1
ATOM 7269 N N . LYS B 1 416 ? -11.453 5.5 -29.562 1 98 416 LYS B N 1
ATOM 7270 C CA . LYS B 1 416 ? -11.695 5.586 -31 1 98 416 LYS B CA 1
ATOM 7271 C C . LYS B 1 416 ? -13.141 5.223 -31.344 1 98 416 LYS B C 1
ATOM 7273 O O . LYS B 1 416 ? -13.727 5.785 -32.281 1 98 416 LYS B O 1
ATOM 7278 N N . SER B 1 417 ? -13.664 4.363 -30.578 1 97.5 417 SER B N 1
ATOM 7279 C CA . SER B 1 417 ? -14.992 3.832 -30.891 1 97.5 417 SER B CA 1
ATOM 7280 C C . SER B 1 417 ? -16.094 4.664 -30.25 1 97.5 417 SER B C 1
ATOM 7282 O O . SER B 1 417 ? -17.281 4.418 -30.469 1 97.5 417 SER B O 1
ATOM 7284 N N . CYS B 1 418 ? -15.703 5.605 -29.438 1 97.38 418 CYS B N 1
ATOM 7285 C CA . CYS B 1 418 ? -16.688 6.43 -28.75 1 97.38 418 CYS B CA 1
ATOM 7286 C C . CYS B 1 418 ? -17.406 7.352 -29.719 1 97.38 418 CYS B C 1
ATOM 7288 O O . CYS B 1 418 ? -16.781 8.211 -30.344 1 97.38 418 CYS B O 1
ATOM 7290 N N . PRO B 1 419 ? -18.719 7.273 -29.922 1 96.75 419 PRO B N 1
ATOM 7291 C CA . PRO B 1 419 ? -19.422 8.016 -30.969 1 96.75 419 PRO B CA 1
ATOM 7292 C C . PRO B 1 419 ? -19.594 9.492 -30.625 1 96.75 419 PRO B C 1
ATOM 7294 O O . PRO B 1 419 ? -19.562 10.352 -31.516 1 96.75 419 PRO B O 1
ATOM 7297 N N . ASP B 1 420 ? -19.828 9.852 -29.344 1 97.5 420 ASP B N 1
ATOM 7298 C CA . ASP B 1 420 ? -20.031 11.234 -28.938 1 97.5 420 ASP B CA 1
ATOM 7299 C C . ASP B 1 420 ? -18.703 11.992 -28.859 1 97.5 420 ASP B C 1
ATOM 7301 O O . ASP B 1 420 ? -17.797 11.586 -28.141 1 97.5 420 ASP B O 1
ATOM 7305 N N . ALA B 1 421 ? -18.656 13.078 -29.547 1 97 421 ALA B N 1
ATOM 7306 C CA . ALA B 1 421 ? -17.406 13.805 -29.719 1 97 421 ALA B CA 1
ATOM 7307 C C . ALA B 1 421 ? -16.922 14.375 -28.391 1 97 421 ALA B C 1
ATOM 7309 O O . ALA B 1 421 ? -15.719 14.344 -28.094 1 97 421 ALA B O 1
ATOM 7310 N N . LYS B 1 422 ? -17.797 14.922 -27.656 1 97 422 LYS B N 1
ATOM 7311 C CA . LYS B 1 422 ? -17.422 15.508 -26.375 1 97 422 LYS B CA 1
ATOM 7312 C C . LYS B 1 422 ? -16.922 14.438 -25.406 1 97 422 LYS B C 1
ATOM 7314 O O . LYS B 1 422 ? -15.938 14.641 -24.703 1 97 422 LYS B O 1
ATOM 7319 N N . THR B 1 423 ? -17.641 13.367 -25.375 1 97.69 423 THR B N 1
ATOM 7320 C CA . THR B 1 423 ? -17.234 12.242 -24.531 1 97.69 423 THR B CA 1
ATOM 7321 C C . THR B 1 423 ? -15.891 11.672 -24.984 1 97.69 423 THR B C 1
ATOM 7323 O O . THR B 1 423 ? -15.055 11.32 -24.156 1 97.69 423 THR B O 1
ATOM 7326 N N . ARG B 1 424 ? -15.68 11.586 -26.234 1 98.31 424 ARG B N 1
ATOM 7327 C CA . ARG B 1 424 ? -14.43 11.07 -26.781 1 98.31 424 ARG B CA 1
ATOM 7328 C C . ARG B 1 424 ? -13.25 11.945 -26.359 1 98.31 424 ARG B C 1
ATOM 7330 O O . ARG B 1 424 ? -12.172 11.43 -26.062 1 98.31 424 ARG B O 1
ATOM 7337 N N . GLU B 1 425 ? -13.484 13.227 -26.359 1 98.12 425 GLU B N 1
ATOM 7338 C CA . GLU B 1 425 ? -12.43 14.156 -25.953 1 98.12 425 GLU B CA 1
ATOM 7339 C C . GLU B 1 425 ? -12.031 13.938 -24.5 1 98.12 425 GLU B C 1
ATOM 7341 O O . GLU B 1 425 ? -10.844 13.945 -24.156 1 98.12 425 GLU B O 1
ATOM 7346 N N . VAL B 1 426 ? -13.016 13.734 -23.641 1 98.5 426 VAL B N 1
ATOM 7347 C CA . VAL B 1 426 ? -12.75 13.508 -22.219 1 98.5 426 VAL B CA 1
ATOM 7348 C C . VAL B 1 426 ? -12.07 12.156 -22.031 1 98.5 426 VAL B C 1
ATOM 7350 O O . VAL B 1 426 ? -11.117 12.039 -21.25 1 98.5 426 VAL B O 1
ATOM 7353 N N . LEU B 1 427 ? -12.562 11.172 -22.734 1 98.62 427 LEU B N 1
ATOM 7354 C CA . LEU B 1 427 ? -11.953 9.852 -22.641 1 98.62 427 LEU B CA 1
ATOM 7355 C C . LEU B 1 427 ? -10.508 9.883 -23.125 1 98.62 427 LEU B C 1
ATOM 7357 O O . LEU B 1 427 ? -9.641 9.195 -22.562 1 98.62 427 LEU B O 1
ATOM 7361 N N . LYS B 1 428 ? -10.258 10.648 -24.172 1 98.81 428 LYS B N 1
ATOM 7362 C CA . LYS B 1 428 ? -8.898 10.812 -24.688 1 98.81 428 LYS B CA 1
ATOM 7363 C C . LYS B 1 428 ? -7.992 11.461 -23.656 1 98.81 428 LYS B C 1
ATOM 7365 O O . LYS B 1 428 ? -6.836 11.055 -23.5 1 98.81 428 LYS B O 1
ATOM 7370 N N . LEU B 1 429 ? -8.516 12.453 -22.984 1 98.81 429 LEU B N 1
ATOM 7371 C CA . LEU B 1 429 ? -7.789 13.109 -21.906 1 98.81 429 LEU B CA 1
ATOM 7372 C C . LEU B 1 429 ? -7.418 12.117 -20.812 1 98.81 429 LEU B C 1
ATOM 7374 O O . LEU B 1 429 ? -6.262 12.062 -20.391 1 98.81 429 LEU B O 1
ATOM 7378 N N . VAL B 1 430 ? -8.359 11.32 -20.422 1 98.88 430 VAL B N 1
ATOM 7379 C CA . VAL B 1 430 ? -8.188 10.328 -19.359 1 98.88 430 VAL B CA 1
ATOM 7380 C C . VAL B 1 430 ? -7.223 9.242 -19.828 1 98.88 430 VAL B C 1
ATOM 7382 O O . VAL B 1 430 ? -6.367 8.797 -19.062 1 98.88 430 VAL B O 1
ATOM 7385 N N . CYS B 1 431 ? -7.305 8.82 -21.031 1 98.94 431 CYS B N 1
ATOM 7386 C CA . CYS B 1 431 ? -6.426 7.812 -21.625 1 98.94 431 CYS B CA 1
ATOM 7387 C C . CYS B 1 431 ? -4.988 8.312 -21.688 1 98.94 431 CYS B C 1
ATOM 7389 O O . CYS B 1 431 ? -4.055 7.574 -21.359 1 98.94 431 CYS B O 1
ATOM 7391 N N . ASP B 1 432 ? -4.836 9.602 -22.109 1 98.88 432 ASP B N 1
ATOM 7392 C CA . ASP B 1 432 ? -3.51 10.211 -22.156 1 98.88 432 ASP B CA 1
ATOM 7393 C C . ASP B 1 432 ? -2.859 10.227 -20.781 1 98.88 432 ASP B C 1
ATOM 7395 O O . ASP B 1 432 ? -1.666 9.945 -20.641 1 98.88 432 ASP B O 1
ATOM 7399 N N . LEU B 1 433 ? -3.645 10.562 -19.766 1 98.94 433 LEU B N 1
ATOM 7400 C CA . LEU B 1 433 ? -3.098 10.602 -18.406 1 98.94 433 LEU B CA 1
ATOM 7401 C C . LEU B 1 433 ? -2.666 9.211 -17.953 1 98.94 433 LEU B C 1
ATOM 7403 O O . LEU B 1 433 ? -1.596 9.055 -17.359 1 98.94 433 LEU B O 1
ATOM 7407 N N . TYR B 1 434 ? -3.52 8.195 -18.234 1 98.88 434 TYR B N 1
ATOM 7408 C CA . TYR B 1 434 ? -3.148 6.828 -17.875 1 98.88 434 TYR B CA 1
ATOM 7409 C C . TYR B 1 434 ? -1.819 6.441 -18.516 1 98.88 434 TYR B C 1
ATOM 7411 O O . TYR B 1 434 ? -0.912 5.961 -17.828 1 98.88 434 TYR B O 1
ATOM 7419 N N . ALA B 1 435 ? -1.702 6.672 -19.781 1 98.94 435 ALA B N 1
ATOM 7420 C CA . ALA B 1 435 ? -0.537 6.242 -20.562 1 98.94 435 ALA B CA 1
ATOM 7421 C C . ALA B 1 435 ? 0.726 6.957 -20.094 1 98.94 435 ALA B C 1
ATOM 7423 O O . ALA B 1 435 ? 1.738 6.316 -19.797 1 98.94 435 ALA B O 1
ATOM 7424 N N . LEU B 1 436 ? 0.623 8.266 -20 1 98.81 436 LEU B N 1
ATOM 7425 C CA . LEU B 1 436 ? 1.814 9.047 -19.703 1 98.81 436 LEU B CA 1
ATOM 7426 C C . LEU B 1 436 ? 2.236 8.859 -18.25 1 98.81 436 LEU B C 1
ATOM 7428 O O . LEU B 1 436 ? 3.43 8.883 -17.938 1 98.81 436 LEU B O 1
ATOM 7432 N N . ASP B 1 437 ? 1.253 8.672 -17.359 1 98.62 437 ASP B N 1
ATOM 7433 C CA . ASP B 1 437 ? 1.596 8.383 -15.969 1 98.62 437 ASP B CA 1
ATOM 7434 C C . ASP B 1 437 ? 2.371 7.07 -15.859 1 98.62 437 ASP B C 1
ATOM 7436 O O . ASP B 1 437 ? 3.328 6.973 -15.086 1 98.62 437 ASP B O 1
ATOM 7440 N N . ARG B 1 438 ? 1.968 6.082 -16.594 1 98.25 438 ARG B N 1
ATOM 7441 C CA . ARG B 1 438 ? 2.668 4.801 -16.594 1 98.25 438 ARG B CA 1
ATOM 7442 C C . ARG B 1 438 ? 4.066 4.938 -17.172 1 98.25 438 ARG B C 1
ATOM 7444 O O . ARG B 1 438 ? 5.023 4.348 -16.672 1 98.25 438 ARG B O 1
ATOM 7451 N N . ILE B 1 439 ? 4.207 5.664 -18.25 1 97.88 439 ILE B N 1
ATOM 7452 C CA . ILE B 1 439 ? 5.508 5.883 -18.875 1 97.88 439 ILE B CA 1
ATOM 7453 C C . ILE B 1 439 ? 6.434 6.613 -17.906 1 97.88 439 ILE B C 1
ATOM 7455 O O . ILE B 1 439 ? 7.594 6.23 -17.734 1 97.88 439 ILE B O 1
ATOM 7459 N N . TRP B 1 440 ? 5.859 7.602 -17.234 1 97 440 TRP B N 1
ATOM 7460 C CA . TRP B 1 440 ? 6.648 8.383 -16.281 1 97 440 TRP B CA 1
ATOM 7461 C C . TRP B 1 440 ? 7.113 7.512 -15.117 1 97 440 TRP B C 1
ATOM 7463 O O . TRP B 1 440 ? 8.266 7.605 -14.68 1 97 440 TRP B O 1
ATOM 7473 N N . LYS B 1 441 ? 6.27 6.68 -14.617 1 95.5 441 LYS B N 1
ATOM 7474 C CA . LYS B 1 441 ? 6.594 5.84 -13.469 1 95.5 441 LYS B CA 1
ATOM 7475 C C . LYS B 1 441 ? 7.715 4.859 -13.797 1 95.5 441 LYS B C 1
ATOM 7477 O O . LYS B 1 441 ? 8.445 4.414 -12.906 1 95.5 441 LYS B O 1
ATOM 7482 N N . ASP B 1 442 ? 7.855 4.551 -15.016 1 94.62 442 ASP B N 1
ATOM 7483 C CA . ASP B 1 442 ? 8.914 3.641 -15.453 1 94.62 442 ASP B CA 1
ATOM 7484 C C . ASP B 1 442 ? 9.961 4.375 -16.281 1 94.62 442 ASP B C 1
ATOM 7486 O O . ASP B 1 442 ? 10.586 3.781 -17.172 1 94.62 442 ASP B O 1
ATOM 7490 N N . ILE B 1 443 ? 10.156 5.629 -16.094 1 95.19 443 ILE B N 1
ATOM 7491 C CA . ILE B 1 443 ? 10.969 6.477 -16.953 1 95.19 443 ILE B CA 1
ATOM 7492 C C . ILE B 1 443 ? 12.414 5.98 -16.938 1 95.19 443 ILE B C 1
ATOM 7494 O O . ILE B 1 443 ? 13.125 6.102 -17.938 1 95.19 443 ILE B O 1
ATOM 7498 N N . GLY B 1 444 ? 12.891 5.387 -15.836 1 92.44 444 GLY B N 1
ATOM 7499 C CA . GLY B 1 444 ? 14.234 4.844 -15.742 1 92.44 444 GLY B CA 1
ATOM 7500 C C . GLY B 1 444 ? 14.523 3.777 -16.781 1 92.44 444 GLY B C 1
ATOM 7501 O O . GLY B 1 444 ? 15.602 3.756 -17.375 1 92.44 444 GLY B O 1
ATOM 7502 N N . THR B 1 445 ? 13.555 2.971 -17.016 1 91.06 445 THR B N 1
ATOM 7503 C CA . THR B 1 445 ? 13.703 1.898 -17.984 1 91.06 445 THR B CA 1
ATOM 7504 C C . THR B 1 445 ? 13.859 2.467 -19.391 1 91.06 445 THR B C 1
ATOM 7506 O O . THR B 1 445 ? 14.664 1.976 -20.188 1 91.06 445 THR B O 1
ATOM 7509 N N . TYR B 1 446 ? 13.109 3.469 -19.719 1 93 446 TYR B N 1
ATOM 7510 C CA . TYR B 1 446 ? 13.172 4.09 -21.031 1 93 446 TYR B CA 1
ATOM 7511 C C . TYR B 1 446 ? 14.477 4.863 -21.219 1 93 446 TYR B C 1
ATOM 7513 O O . TYR B 1 446 ? 15.07 4.855 -22.297 1 93 446 TYR B O 1
ATOM 7521 N N . ARG B 1 447 ? 14.914 5.473 -20.125 1 91.62 447 ARG B N 1
ATOM 7522 C CA . ARG B 1 447 ? 16.156 6.238 -20.156 1 91.62 447 ARG B CA 1
ATOM 7523 C C . ARG B 1 447 ? 17.359 5.316 -20.297 1 91.62 447 ARG B C 1
ATOM 7525 O O . ARG B 1 447 ? 18.344 5.664 -20.969 1 91.62 447 ARG B O 1
ATOM 7532 N N . ASN B 1 448 ? 17.297 4.191 -19.703 1 90.25 448 ASN B N 1
ATOM 7533 C CA . ASN B 1 448 ? 18.406 3.248 -19.688 1 90.25 448 ASN B CA 1
ATOM 7534 C C . ASN B 1 448 ? 18.719 2.738 -21.094 1 90.25 448 ASN B C 1
ATOM 7536 O O . ASN B 1 448 ? 19.844 2.328 -21.375 1 90.25 448 ASN B O 1
ATOM 7540 N N . VAL B 1 449 ? 17.75 2.826 -21.984 1 87.44 449 VAL B N 1
ATOM 7541 C CA . VAL B 1 449 ? 17.969 2.318 -23.328 1 87.44 449 VAL B CA 1
ATOM 7542 C C . VAL B 1 449 ? 17.875 3.461 -24.344 1 87.44 449 VAL B C 1
ATOM 7544 O O . VAL B 1 449 ? 17.734 3.227 -25.531 1 87.44 449 VAL B O 1
ATOM 7547 N N . ASP B 1 450 ? 17.734 4.648 -23.875 1 86.69 450 ASP B N 1
ATOM 7548 C CA . ASP B 1 450 ? 17.766 5.887 -24.656 1 86.69 450 ASP B CA 1
ATOM 7549 C C . ASP B 1 450 ? 16.531 5.992 -25.547 1 86.69 450 ASP B C 1
ATOM 7551 O O . ASP B 1 450 ? 16.609 6.535 -26.656 1 86.69 450 ASP B O 1
ATOM 7555 N N . TYR B 1 451 ? 15.516 5.363 -25.125 1 90.56 451 TYR B N 1
ATOM 7556 C CA . TYR B 1 451 ? 14.25 5.504 -25.828 1 90.56 451 TYR B CA 1
ATOM 7557 C C . TYR B 1 451 ? 13.648 6.891 -25.609 1 90.56 451 TYR B C 1
ATOM 7559 O O . TYR B 1 451 ? 12.984 7.434 -26.5 1 90.56 451 TYR B O 1
ATOM 7567 N N . VAL B 1 452 ? 13.859 7.422 -24.438 1 92.88 452 VAL B N 1
ATOM 7568 C CA . VAL B 1 452 ? 13.406 8.758 -24.062 1 92.88 452 VAL B CA 1
ATOM 7569 C C . VAL B 1 452 ? 14.609 9.602 -23.625 1 92.88 452 VAL B C 1
ATOM 7571 O O . VAL B 1 452 ? 15.344 9.219 -22.719 1 92.88 452 VAL B O 1
ATOM 7574 N N . ALA B 1 453 ? 14.805 10.68 -24.281 1 92.69 453 ALA B N 1
ATOM 7575 C CA . ALA B 1 453 ? 15.867 11.617 -23.906 1 92.69 453 ALA B CA 1
ATOM 7576 C C . ALA B 1 453 ? 15.484 12.422 -22.672 1 92.69 453 ALA B C 1
ATOM 7578 O O . ALA B 1 453 ? 14.305 12.477 -22.297 1 92.69 453 ALA B O 1
ATOM 7579 N N . PRO B 1 454 ? 16.453 13.016 -21.984 1 91 454 PRO B N 1
ATOM 7580 C CA . PRO B 1 454 ? 16.203 13.742 -20.734 1 91 454 PRO B CA 1
ATOM 7581 C C . PRO B 1 454 ? 15.141 14.828 -20.891 1 91 454 PRO B C 1
ATOM 7583 O O . PRO B 1 454 ? 14.234 14.945 -20.062 1 91 454 PRO B O 1
ATOM 7586 N N . ASN B 1 455 ? 15.219 15.562 -22 1 92.62 455 ASN B N 1
ATOM 7587 C CA . ASN B 1 455 ? 14.266 16.641 -22.203 1 92.62 455 ASN B CA 1
ATOM 7588 C C . ASN B 1 455 ? 12.852 16.125 -22.438 1 92.62 455 ASN B C 1
ATOM 7590 O O . ASN B 1 455 ? 11.875 16.734 -22.016 1 92.62 455 ASN B O 1
ATOM 7594 N N . LYS B 1 456 ? 12.789 15.062 -23.188 1 95 456 LYS B N 1
ATOM 7595 C CA . LYS B 1 456 ? 11.492 14.43 -23.406 1 95 456 LYS B CA 1
ATOM 7596 C C . LYS B 1 456 ? 10.922 13.891 -22.094 1 95 456 LYS B C 1
ATOM 7598 O O . LYS B 1 456 ? 9.719 13.961 -21.859 1 95 456 LYS B O 1
ATOM 7603 N N . ALA B 1 457 ? 11.812 13.297 -21.234 1 95.75 457 ALA B N 1
ATOM 7604 C CA . ALA B 1 457 ? 11.391 12.82 -19.922 1 95.75 457 ALA B CA 1
ATOM 7605 C C . ALA B 1 457 ? 10.805 13.961 -19.094 1 95.75 457 ALA B C 1
ATOM 7607 O O . ALA B 1 457 ? 9.758 13.797 -18.469 1 95.75 457 ALA B O 1
ATOM 7608 N N . LYS B 1 458 ? 11.422 15.062 -19.125 1 94.38 458 LYS B N 1
ATOM 7609 C CA . LYS B 1 458 ? 10.93 16.234 -18.406 1 94.38 458 LYS B CA 1
ATOM 7610 C C . LYS B 1 458 ? 9.578 16.688 -18.953 1 94.38 458 LYS B C 1
ATOM 7612 O O . LYS B 1 458 ? 8.688 17.078 -18.188 1 94.38 458 LYS B O 1
ATOM 7617 N N . ALA B 1 459 ? 9.484 16.688 -20.25 1 96.69 459 ALA B N 1
ATOM 7618 C CA . ALA B 1 459 ? 8.234 17.078 -20.906 1 96.69 459 ALA B CA 1
ATOM 7619 C C . ALA B 1 459 ? 7.094 16.156 -20.516 1 96.69 459 ALA B C 1
ATOM 7621 O O . ALA B 1 459 ? 5.961 16.594 -20.312 1 96.69 459 ALA B O 1
ATOM 7622 N N . ILE B 1 460 ? 7.391 14.844 -20.453 1 97.81 460 ILE B N 1
ATOM 7623 C CA . ILE B 1 460 ? 6.391 13.859 -20.062 1 97.81 460 ILE B CA 1
ATOM 7624 C C . ILE B 1 460 ? 5.922 14.141 -18.641 1 97.81 460 ILE B C 1
ATOM 7626 O O . ILE B 1 460 ? 4.719 14.133 -18.359 1 97.81 460 ILE B O 1
ATOM 7630 N N . HIS B 1 461 ? 6.828 14.406 -17.766 1 96.44 461 HIS B N 1
ATOM 7631 C CA . HIS B 1 461 ? 6.496 14.703 -16.375 1 96.44 461 HIS B CA 1
ATOM 7632 C C . HIS B 1 461 ? 5.594 15.93 -16.266 1 96.44 461 HIS B C 1
ATOM 7634 O O . HIS B 1 461 ? 4.574 15.898 -15.578 1 96.44 461 HIS B O 1
ATOM 7640 N N . LYS B 1 462 ? 5.957 16.984 -16.969 1 96.25 462 LYS B N 1
ATOM 7641 C CA . LYS B 1 462 ? 5.18 18.219 -16.969 1 96.25 462 LYS B CA 1
ATOM 7642 C C . LYS B 1 462 ? 3.773 17.984 -17.516 1 96.25 462 LYS B C 1
ATOM 7644 O O . LYS B 1 462 ? 2.801 18.547 -17 1 96.25 462 LYS B O 1
ATOM 7649 N N . LEU B 1 463 ? 3.742 17.203 -18.531 1 98.12 463 LEU B N 1
ATOM 7650 C CA . LEU B 1 463 ? 2.445 16.953 -19.141 1 98.12 463 LEU B CA 1
ATOM 7651 C C . LEU B 1 463 ? 1.567 16.109 -18.234 1 98.12 463 LEU B C 1
ATOM 7653 O O . LEU B 1 463 ? 0.348 16.281 -18.188 1 98.12 463 LEU B O 1
ATOM 7657 N N . VAL B 1 464 ? 2.148 15.141 -17.5 1 98.5 464 VAL B N 1
ATOM 7658 C CA . VAL B 1 464 ? 1.394 14.352 -16.531 1 98.5 464 VAL B CA 1
ATOM 7659 C C . VAL B 1 464 ? 0.777 15.266 -15.477 1 98.5 464 VAL B C 1
ATOM 7661 O O . VAL B 1 464 ? -0.385 15.102 -15.102 1 98.5 464 VAL B O 1
ATOM 7664 N N . ASP B 1 465 ? 1.534 16.266 -15.031 1 97.44 465 ASP B N 1
ATOM 7665 C CA . ASP B 1 465 ? 1.027 17.25 -14.07 1 97.44 465 ASP B CA 1
ATOM 7666 C C . ASP B 1 465 ? -0.146 18.031 -14.656 1 97.44 465 ASP B C 1
ATOM 7668 O O . ASP B 1 465 ? -1.176 18.203 -14 1 97.44 465 ASP B O 1
ATOM 7672 N N . TYR B 1 466 ? 0.058 18.438 -15.859 1 97.75 466 TYR B N 1
ATOM 7673 C CA . TYR B 1 466 ? -0.96 19.25 -16.516 1 97.75 466 TYR B CA 1
ATOM 7674 C C . TYR B 1 466 ? -2.227 18.438 -16.766 1 97.75 466 TYR B C 1
ATOM 7676 O O . TYR B 1 466 ? -3.336 18.922 -16.531 1 97.75 466 TYR B O 1
ATOM 7684 N N . LEU B 1 467 ? -2.051 17.203 -17.234 1 98.75 467 LEU B N 1
ATOM 7685 C CA . LEU B 1 467 ? -3.207 16.359 -17.516 1 98.75 467 LEU B CA 1
ATOM 7686 C C . LEU B 1 467 ? -3.932 16 -16.219 1 98.75 467 LEU B C 1
ATOM 7688 O O . LEU B 1 467 ? -5.156 15.859 -16.203 1 98.75 467 LEU B O 1
ATOM 7692 N N . SER B 1 468 ? -3.193 15.812 -15.133 1 98.81 468 SER B N 1
ATOM 7693 C CA . SER B 1 468 ? -3.828 15.578 -13.844 1 98.81 468 SER B CA 1
ATOM 7694 C C . SER B 1 468 ? -4.711 16.75 -13.438 1 98.81 468 SER B C 1
ATOM 7696 O O . SER B 1 468 ? -5.812 16.562 -12.914 1 98.81 468 SER B O 1
ATOM 7698 N N . TYR B 1 469 ? -4.219 17.953 -13.688 1 98.38 469 TYR B N 1
ATOM 7699 C CA . TYR B 1 469 ? -5.016 19.141 -13.43 1 98.38 469 TYR B CA 1
ATOM 7700 C C . TYR B 1 469 ? -6.254 19.172 -14.312 1 98.38 469 TYR B C 1
ATOM 7702 O O . TYR B 1 469 ? -7.352 19.484 -13.836 1 98.38 469 TYR B O 1
ATOM 7710 N N . GLN B 1 470 ? -6.09 18.828 -15.609 1 98.69 470 GLN B N 1
ATOM 7711 C CA . GLN B 1 470 ? -7.211 18.844 -16.547 1 98.69 470 GLN B CA 1
ATOM 7712 C C . GLN B 1 470 ? -8.273 17.812 -16.141 1 98.69 470 GLN B C 1
ATOM 7714 O O . GLN B 1 470 ? -9.469 18.094 -16.219 1 98.69 470 GLN B O 1
ATOM 7719 N N . VAL B 1 471 ? -7.836 16.656 -15.711 1 98.88 471 VAL B N 1
ATOM 7720 C CA . VAL B 1 471 ? -8.766 15.617 -15.281 1 98.88 471 VAL B CA 1
ATOM 7721 C C . VAL B 1 471 ? -9.484 16.062 -14.008 1 98.88 471 VAL B C 1
ATOM 7723 O O . VAL B 1 471 ? -10.672 15.789 -13.828 1 98.88 471 VAL B O 1
ATOM 7726 N N . ARG B 1 472 ? -8.789 16.781 -13.133 1 98.75 472 ARG B N 1
ATOM 7727 C CA . ARG B 1 472 ? -9.398 17.328 -11.922 1 98.75 472 ARG B CA 1
ATOM 7728 C C . ARG B 1 472 ? -10.609 18.188 -12.266 1 98.75 472 ARG B C 1
ATOM 7730 O O . ARG B 1 472 ? -11.625 18.141 -11.562 1 98.75 472 ARG B O 1
ATOM 7737 N N . LEU B 1 473 ? -10.57 18.922 -13.367 1 98.5 473 LEU B N 1
ATOM 7738 C CA . LEU B 1 473 ? -11.625 19.859 -13.742 1 98.5 473 LEU B CA 1
ATOM 7739 C C . LEU B 1 473 ? -12.914 19.125 -14.094 1 98.5 473 LEU B C 1
ATOM 7741 O O . LEU B 1 473 ? -13.992 19.703 -14.078 1 98.5 473 LEU B O 1
ATOM 7745 N N . VAL B 1 474 ? -12.812 17.797 -14.383 1 98.62 474 VAL B N 1
ATOM 7746 C CA . VAL B 1 474 ? -14 17.031 -14.75 1 98.62 474 VAL B CA 1
ATOM 7747 C C . VAL B 1 474 ? -14.109 15.797 -13.867 1 98.62 474 VAL B C 1
ATOM 7749 O O . VAL B 1 474 ? -14.727 14.805 -14.258 1 98.62 474 VAL B O 1
ATOM 7752 N N . ALA B 1 475 ? -13.477 15.773 -12.758 1 98.69 475 ALA B N 1
ATOM 7753 C CA . ALA B 1 475 ? -13.406 14.617 -11.875 1 98.69 475 ALA B CA 1
ATOM 7754 C C . ALA B 1 475 ? -14.797 14.203 -11.398 1 98.69 475 ALA B C 1
ATOM 7756 O O . ALA B 1 475 ? -15.109 13.008 -11.336 1 98.69 475 ALA B O 1
ATOM 7757 N N . ARG B 1 476 ? -15.68 15.18 -11.055 1 98 476 ARG B N 1
ATOM 7758 C CA . ARG B 1 476 ? -17.031 14.875 -10.594 1 98 476 ARG B CA 1
ATOM 7759 C C . ARG B 1 476 ? -17.812 14.109 -11.656 1 98 476 ARG B C 1
ATOM 7761 O O . ARG B 1 476 ? -18.422 13.078 -11.367 1 98 476 ARG B O 1
ATOM 7768 N N . GLU B 1 477 ? -17.719 14.609 -12.852 1 98.19 477 GLU B N 1
ATOM 7769 C CA . GLU B 1 477 ? -18.438 13.977 -13.961 1 98.19 477 GLU B CA 1
ATOM 7770 C C . GLU B 1 477 ? -17.938 12.562 -14.219 1 98.19 477 GLU B C 1
ATOM 7772 O O . GLU B 1 477 ? -18.703 11.664 -14.523 1 98.19 477 GLU B O 1
ATOM 7777 N N . LEU B 1 478 ? -16.625 12.406 -14.102 1 98.69 478 LEU B N 1
ATOM 7778 C CA . LEU B 1 478 ? -16.016 11.109 -14.375 1 98.69 478 LEU B CA 1
ATOM 7779 C C . LEU B 1 478 ? -16.438 10.078 -13.336 1 98.69 478 LEU B C 1
ATOM 7781 O O . LEU B 1 478 ? -16.75 8.93 -13.68 1 98.69 478 LEU B O 1
ATOM 7785 N N . VAL B 1 479 ? -16.5 10.43 -12.039 1 98.38 479 VAL B N 1
ATOM 7786 C CA . VAL B 1 479 ? -16.906 9.461 -11.023 1 98.38 479 VAL B CA 1
ATOM 7787 C C . VAL B 1 479 ? -18.406 9.211 -11.117 1 98.38 479 VAL B C 1
ATOM 7789 O O . VAL B 1 479 ? -18.875 8.102 -10.875 1 98.38 479 VAL B O 1
ATOM 7792 N N . ASP B 1 480 ? -19.203 10.234 -11.453 1 97.56 480 ASP B N 1
ATOM 7793 C CA . ASP B 1 480 ? -20.641 10.055 -11.641 1 97.56 480 ASP B CA 1
ATOM 7794 C C . ASP B 1 480 ? -20.922 9.102 -12.797 1 97.56 480 ASP B C 1
ATOM 7796 O O . ASP B 1 480 ? -21.906 8.367 -12.766 1 97.56 480 ASP B O 1
ATOM 7800 N N . ALA B 1 481 ? -20.047 9.102 -13.773 1 97.88 481 ALA B N 1
ATOM 7801 C CA . ALA B 1 481 ? -20.234 8.289 -14.969 1 97.88 481 ALA B CA 1
ATOM 7802 C C . ALA B 1 481 ? -20.094 6.801 -14.641 1 97.88 481 ALA B C 1
ATOM 7804 O O . ALA B 1 481 ? -20.531 5.945 -15.406 1 97.88 481 ALA B O 1
ATOM 7805 N N . PHE B 1 482 ? -19.422 6.465 -13.516 1 97.75 482 PHE B N 1
ATOM 7806 C CA . PHE B 1 482 ? -19.391 5.074 -13.086 1 97.75 482 PHE B CA 1
ATOM 7807 C C . PHE B 1 482 ? -20.812 4.57 -12.805 1 97.75 482 PHE B C 1
ATOM 7809 O O . PHE B 1 482 ? -21.062 3.365 -12.82 1 97.75 482 PHE B O 1
ATOM 7816 N N . ASP B 1 483 ? -21.703 5.461 -12.445 1 96.94 483 ASP B N 1
ATOM 7817 C CA . ASP B 1 483 ? -23.125 5.184 -12.219 1 96.94 483 ASP B CA 1
ATOM 7818 C C . ASP B 1 483 ? -23.312 4.176 -11.086 1 96.94 483 ASP B C 1
ATOM 7820 O O . ASP B 1 483 ? -24.062 3.207 -11.234 1 96.94 483 ASP B O 1
ATOM 7824 N N . LEU B 1 484 ? -22.562 4.383 -10.031 1 96.62 484 LEU B N 1
ATOM 7825 C CA . LEU B 1 484 ? -22.703 3.559 -8.836 1 96.62 484 LEU B CA 1
ATOM 7826 C C . LEU B 1 484 ? -23.859 4.055 -7.969 1 96.62 484 LEU B C 1
ATOM 7828 O O . LEU B 1 484 ? -23.906 5.234 -7.609 1 96.62 484 LEU B O 1
ATOM 7832 N N . PRO B 1 485 ? -24.781 3.191 -7.613 1 94.44 485 PRO B N 1
ATOM 7833 C CA . PRO B 1 485 ? -25.859 3.623 -6.715 1 94.44 485 PRO B CA 1
ATOM 7834 C C . PRO B 1 485 ? -25.344 3.928 -5.305 1 94.44 485 PRO B C 1
ATOM 7836 O O . PRO B 1 485 ? -24.359 3.336 -4.852 1 94.44 485 PRO B O 1
ATOM 7839 N N . ASP B 1 486 ? -26.016 4.824 -4.645 1 89.38 486 ASP B N 1
ATOM 7840 C CA . ASP B 1 486 ? -25.625 5.238 -3.299 1 89.38 486 ASP B CA 1
ATOM 7841 C C . ASP B 1 486 ? -25.594 4.043 -2.348 1 89.38 486 ASP B C 1
ATOM 7843 O O . ASP B 1 486 ? -24.781 4 -1.428 1 89.38 486 ASP B O 1
ATOM 7847 N N . GLU B 1 487 ? -26.469 3.039 -2.623 1 91.5 487 GLU B N 1
ATOM 7848 C CA . GLU B 1 487 ? -26.547 1.85 -1.78 1 91.5 487 GLU B CA 1
ATOM 7849 C C . GLU B 1 487 ? -25.266 1.025 -1.868 1 91.5 487 GLU B C 1
ATOM 7851 O O . GLU B 1 487 ? -24.953 0.234 -0.971 1 91.5 487 GLU B O 1
ATOM 7856 N N . VAL B 1 488 ? -24.531 1.284 -2.922 1 94.06 488 VAL B N 1
ATOM 7857 C CA . VAL B 1 488 ? -23.281 0.581 -3.113 1 94.06 488 VAL B CA 1
ATOM 7858 C C . VAL B 1 488 ? -22.125 1.395 -2.51 1 94.06 488 VAL B C 1
ATOM 7860 O O . VAL B 1 488 ? -21.203 0.834 -1.92 1 94.06 488 VAL B O 1
ATOM 7863 N N . ILE B 1 489 ? -22.172 2.67 -2.625 1 94.69 489 ILE B N 1
ATOM 7864 C CA . ILE B 1 489 ? -21.141 3.539 -2.074 1 94.69 489 ILE B CA 1
ATOM 7865 C C . ILE B 1 489 ? -21.188 3.486 -0.548 1 94.69 489 ILE B C 1
ATOM 7867 O O . ILE B 1 489 ? -20.188 3.133 0.094 1 94.69 489 ILE B O 1
ATOM 7871 N N . ARG B 1 490 ? -22.344 3.768 0.139 1 94.12 490 ARG B N 1
ATOM 7872 C CA . ARG B 1 490 ? -22.688 3.609 1.55 1 94.12 490 ARG B CA 1
ATOM 7873 C C . ARG B 1 490 ? -21.641 4.273 2.439 1 94.12 490 ARG B C 1
ATOM 7875 O O . ARG B 1 490 ? -21.281 3.746 3.496 1 94.12 490 ARG B O 1
ATOM 7882 N N . ALA B 1 491 ? -20.875 5.227 1.988 1 97.75 491 ALA B N 1
ATOM 7883 C CA . ALA B 1 491 ? -19.969 6.059 2.762 1 97.75 491 ALA B CA 1
ATOM 7884 C C . ALA B 1 491 ? -20.484 7.492 2.861 1 97.75 491 ALA B C 1
ATOM 7886 O O . ALA B 1 491 ? -20.547 8.203 1.854 1 97.75 491 ALA B O 1
ATOM 7887 N N . PRO B 1 492 ? -20.781 7.938 4.047 1 97.56 492 PRO B N 1
ATOM 7888 C CA . PRO B 1 492 ? -21.375 9.273 4.18 1 97.56 492 PRO B CA 1
ATOM 7889 C C . PRO B 1 492 ? -20.531 10.352 3.496 1 97.56 492 PRO B C 1
ATOM 7891 O O . PRO B 1 492 ? -21.078 11.203 2.787 1 97.56 492 PRO B O 1
ATOM 7894 N N . ILE B 1 493 ? -19.219 10.289 3.568 1 97.31 493 ILE B N 1
ATOM 7895 C CA . ILE B 1 493 ? -18.391 11.367 3.033 1 97.31 493 ILE B CA 1
ATOM 7896 C C . ILE B 1 493 ? -18.328 11.266 1.511 1 97.31 493 ILE B C 1
ATOM 7898 O O . ILE B 1 493 ? -17.875 12.195 0.838 1 97.31 493 ILE B O 1
ATOM 7902 N N . GLY B 1 494 ? -18.75 10.172 0.932 1 96.56 494 GLY B N 1
ATOM 7903 C CA . GLY B 1 494 ? -18.734 9.953 -0.505 1 96.56 494 GLY B CA 1
ATOM 7904 C C . GLY B 1 494 ? -20.078 10.195 -1.162 1 96.56 494 GLY B C 1
ATOM 7905 O O . GLY B 1 494 ? -20.25 9.953 -2.359 1 96.56 494 GLY B O 1
ATOM 7906 N N . MET B 1 495 ? -21.031 10.695 -0.361 1 94.62 495 MET B N 1
ATOM 7907 C CA . MET B 1 495 ? -22.375 10.93 -0.906 1 94.62 495 MET B CA 1
ATOM 7908 C C . MET B 1 495 ? -22.391 12.211 -1.738 1 94.62 495 MET B C 1
ATOM 7910 O O . MET B 1 495 ? -21.609 13.125 -1.501 1 94.62 495 MET B O 1
ATOM 7914 N N . GLN B 1 496 ? -23.297 12.32 -2.658 1 89.94 496 GLN B N 1
ATOM 7915 C CA . GLN B 1 496 ? -23.406 13.445 -3.584 1 89.94 496 GLN B CA 1
ATOM 7916 C C . GLN B 1 496 ? -23.953 14.688 -2.885 1 89.94 496 GLN B C 1
ATOM 7918 O O . GLN B 1 496 ? -23.625 15.812 -3.266 1 89.94 496 GLN B O 1
ATOM 7923 N N . SER B 1 497 ? -24.812 14.367 -1.917 1 90.38 497 SER B N 1
ATOM 7924 C CA . SER B 1 497 ? -25.406 15.492 -1.204 1 90.38 497 SER B CA 1
ATOM 7925 C C . SER B 1 497 ? -25.438 15.242 0.298 1 90.38 497 SER B C 1
ATOM 7927 O O . SER B 1 497 ? -25.469 14.086 0.736 1 90.38 497 SER B O 1
ATOM 7929 N N . GLU B 1 498 ? -25.281 16.266 1.052 1 93.25 498 GLU B N 1
ATOM 7930 C CA . GLU B 1 498 ? -25.453 16.25 2.502 1 93.25 498 GLU B CA 1
ATOM 7931 C C . GLU B 1 498 ? -24.484 15.281 3.162 1 93.25 498 GLU B C 1
ATOM 7933 O O . GLU B 1 498 ? -24.844 14.539 4.066 1 93.25 498 GLU B O 1
ATOM 7938 N N . ALA B 1 499 ? -23.312 15.234 2.652 1 94.81 499 ALA B N 1
ATOM 7939 C CA . ALA B 1 499 ? -22.297 14.297 3.129 1 94.81 499 ALA B CA 1
ATOM 7940 C C . ALA B 1 499 ? -22.031 14.484 4.621 1 94.81 499 ALA B C 1
ATOM 7942 O O . ALA B 1 499 ? -22.125 13.531 5.398 1 94.81 499 ALA B O 1
ATOM 7943 N N . TYR B 1 500 ? -21.797 15.727 5.059 1 95.75 500 TYR B N 1
ATOM 7944 C CA . TYR B 1 500 ? -21.469 15.984 6.457 1 95.75 500 TYR B CA 1
ATOM 7945 C C . TYR B 1 500 ? -22.688 15.766 7.352 1 95.75 500 TYR B C 1
ATOM 7947 O O . TYR B 1 500 ? -22.547 15.312 8.492 1 95.75 500 TYR B O 1
ATOM 7955 N N . ALA B 1 501 ? -23.875 16.109 6.809 1 95.56 501 ALA B N 1
ATOM 7956 C CA . ALA B 1 501 ? -25.094 15.867 7.574 1 95.56 501 ALA B CA 1
ATOM 7957 C C . ALA B 1 501 ? -25.281 14.375 7.832 1 95.56 501 ALA B C 1
ATOM 7959 O O . ALA B 1 501 ? -25.594 13.969 8.953 1 95.56 501 ALA B O 1
ATOM 7960 N N . GLN B 1 502 ? -25.125 13.586 6.836 1 95.38 502 GLN B N 1
ATOM 7961 C CA . GLN B 1 502 ? -25.25 12.141 6.98 1 95.38 502 GLN B CA 1
ATOM 7962 C C . GLN B 1 502 ? -24.156 11.594 7.902 1 95.38 502 GLN B C 1
ATOM 7964 O O . GLN B 1 502 ? -24.422 10.711 8.727 1 95.38 502 GLN B O 1
ATOM 7969 N N . TYR B 1 503 ? -22.969 12.141 7.75 1 96.12 503 TYR B N 1
ATOM 7970 C CA . TYR B 1 503 ? -21.844 11.695 8.555 1 96.12 503 TYR B CA 1
ATOM 7971 C C . TYR B 1 503 ? -22.078 11.977 10.031 1 96.12 503 TYR B C 1
ATOM 7973 O O . TYR B 1 503 ? -21.875 11.094 10.875 1 96.12 503 TYR B O 1
ATOM 7981 N N . THR B 1 504 ? -22.516 13.164 10.375 1 96.06 504 THR B N 1
ATOM 7982 C CA . THR B 1 504 ? -22.766 13.523 11.766 1 96.06 504 THR B CA 1
ATOM 7983 C C . THR B 1 504 ? -23.953 12.734 12.32 1 96.06 504 THR B C 1
ATOM 7985 O O . THR B 1 504 ? -23.984 12.398 13.508 1 96.06 504 THR B O 1
ATOM 7988 N N . GLN B 1 505 ? -24.922 12.344 11.461 1 94.81 505 GLN B N 1
ATOM 7989 C CA . GLN B 1 505 ? -26.062 11.531 11.883 1 94.81 505 GLN B CA 1
ATOM 7990 C C . GLN B 1 505 ? -25.609 10.133 12.289 1 94.81 505 GLN B C 1
ATOM 7992 O O . GLN B 1 505 ? -26.156 9.547 13.227 1 94.81 505 GLN B O 1
ATOM 7997 N N . CYS B 1 506 ? -24.656 9.648 11.594 1 93.94 506 CYS B N 1
ATOM 7998 C CA . CYS B 1 506 ? -24.141 8.32 11.891 1 93.94 506 CYS B CA 1
ATOM 7999 C C . CYS B 1 506 ? -23.609 8.25 13.32 1 93.94 506 CYS B C 1
ATOM 8001 O O . CYS B 1 506 ? -23.578 7.18 13.922 1 93.94 506 CYS B O 1
ATOM 8003 N N . VAL B 1 507 ? -23.188 9.43 13.859 1 93.19 507 VAL B N 1
ATOM 8004 C CA . VAL B 1 507 ? -22.578 9.391 15.188 1 93.19 507 VAL B CA 1
ATOM 8005 C C . VAL B 1 507 ? -23.547 9.984 16.203 1 93.19 507 VAL B C 1
ATOM 8007 O O . VAL B 1 507 ? -23.188 10.195 17.375 1 93.19 507 VAL B O 1
ATOM 8010 N N . GLY B 1 508 ? -24.766 10.297 15.789 1 90.69 508 GLY B N 1
ATOM 8011 C CA . GLY B 1 508 ? -25.828 10.586 16.734 1 90.69 508 GLY B CA 1
ATOM 8012 C C . GLY B 1 508 ? -26.188 12.062 16.797 1 90.69 508 GLY B C 1
ATOM 8013 O O . GLY B 1 508 ? -26.922 12.492 17.688 1 90.69 508 GLY B O 1
ATOM 8014 N N . PHE B 1 509 ? -25.562 12.805 16 1 91.12 509 PHE B N 1
ATOM 8015 C CA . PHE B 1 509 ? -25.953 14.211 15.969 1 91.12 509 PHE B CA 1
ATOM 8016 C C . PHE B 1 509 ? -27.156 14.406 15.055 1 91.12 509 PHE B C 1
ATOM 8018 O O . PHE B 1 509 ? -27.25 13.797 13.984 1 91.12 509 PHE B O 1
#

pLDDT: mean 93.49, std 9.26, range [45.94, 98.94]

Solvent-accessible surface area (backbone atoms only — not comparable to full-atom values): 51509 Å² total; per-residue (Å²): 100,34,22,67,54,28,59,89,39,58,91,68,52,57,21,32,30,35,51,37,60,89,78,46,24,28,34,32,31,36,83,48,76,50,26,24,32,36,73,34,74,41,44,41,83,69,41,41,62,41,73,45,51,22,30,34,31,34,68,53,69,22,82,94,51,37,68,28,77,69,43,74,45,44,29,58,40,78,46,24,39,90,83,79,59,44,68,34,84,47,51,46,70,30,45,63,64,62,40,50,34,60,72,86,57,45,31,11,27,41,38,35,51,68,32,73,40,58,57,80,32,47,61,43,91,60,42,42,69,47,72,90,57,54,73,50,55,93,50,95,41,63,66,56,37,45,51,59,64,53,57,70,52,49,63,55,25,47,49,47,32,47,50,36,48,53,53,37,47,46,41,51,34,32,32,51,46,29,24,62,65,42,44,55,54,57,48,88,99,49,70,58,36,38,43,46,75,34,43,56,45,22,66,57,47,33,46,48,54,22,40,48,53,29,46,49,43,32,42,50,52,50,52,51,47,45,52,49,25,70,71,64,68,39,68,67,47,43,53,48,40,47,39,49,30,30,29,46,23,32,53,47,31,52,50,32,58,55,45,36,54,52,30,24,57,71,42,43,72,61,26,41,28,38,63,45,35,37,45,60,53,44,36,48,47,57,52,59,42,34,58,81,55,34,31,73,61,28,20,43,52,29,28,51,51,52,52,51,47,56,51,32,52,78,70,72,50,90,64,58,80,93,44,40,60,54,67,74,34,30,66,61,40,68,39,78,59,54,72,67,67,15,49,60,50,48,66,70,57,67,61,28,64,65,53,47,52,47,52,35,46,27,51,25,42,46,42,49,53,51,49,53,52,50,35,59,61,33,28,78,79,47,36,67,58,46,16,48,39,75,40,33,54,60,36,40,51,31,21,52,37,44,40,50,34,53,26,50,52,37,34,54,52,51,33,72,66,42,83,52,66,68,58,24,52,52,43,44,51,34,50,43,31,33,48,44,44,54,49,55,75,45,38,33,64,37,44,55,68,51,48,37,32,51,67,20,49,51,38,48,51,52,46,36,53,49,41,24,53,55,44,56,79,45,40,68,61,56,48,55,67,68,65,72,53,65,86,72,60,63,17,37,54,36,41,94,64,63,21,65,61,48,43,42,40,75,34,72,93,100,33,20,66,55,27,60,89,38,60,89,68,53,58,20,31,30,36,50,36,60,88,76,46,25,28,33,32,31,34,82,46,74,52,27,23,32,35,72,34,75,39,45,41,81,71,42,42,62,42,73,44,53,22,30,34,31,34,66,53,68,23,82,95,50,36,66,28,76,69,42,73,43,45,30,57,40,78,47,23,38,91,82,80,58,44,69,36,85,46,52,46,71,30,45,62,65,62,42,50,34,57,72,85,59,44,32,9,27,41,40,35,50,68,33,74,41,58,55,82,32,48,61,43,89,58,41,40,70,46,74,88,58,53,72,50,54,93,49,94,43,63,67,56,37,45,49,57,65,53,57,70,51,49,62,56,25,48,50,48,31,46,50,33,48,54,54,39,48,48,40,50,33,31,32,51,46,28,23,62,66,42,44,55,54,56,48,87,98,49,72,58,35,38,44,47,76,34,44,56,44,22,67,57,49,34,47,49,54,22,40,49,54,29,48,49,43,32,42,49,49,51,52,52,48,46,53,51,24,71,73,64,69,40,68,68,48,43,53,48,40,49,38,50,31,30,29,45,22,32,52,47,31,52,52,32,57,55,44,34,54,53,29,24,59,71,42,44,72,64,24,43,28,37,64,45,36,37,47,60,54,44,37,47,47,58,53,60,43,33,58,82,55,34,30,73,62,27,20,44,52,28,28,51,50,51,52,52,48,56,52,32,52,79,70,72,51,89,66,56,80,92,44,41,61,54,67,72,35,31,66,60,40,68,39,78,59,55,73,67,67,15,49,60,50,48,65,70,56,68,60,27,66,65,53,48,51,48,54,36,47,30,52,24,41,45,42,49,54,52,48,52,52,48,35,59,60,34,29,76,78,48,36,68,58,46,15,47,39,75,39,33,55,59,37,40,52,33,23,51,37,44,42,52,35,53,26,49,53,38,34,53,51,49,33,73,64,41,84,51,66,71,59,23,53,52,44,44,51,36,49,42,32,33,49,44,45,53,49,53,76,45,36,35,65,36,43,56,67,51,49,37,32,52,68,21,49,51,39,48,50,54,46,37,54,50,39,23,54,57,45,54,78,45,40,68,60,56,50,55,68,68,67,71,54,65,87,71,58,62,16,35,54,36,42,94,65,63,22,67,62,48,42,42,40,76,34,70,93

Secondary structure (DSSP, 8-state):
--BSS-SS-GGG---EEEEETTTTEEEEE--SGGG-EEEEETTTTT--EEEEEEEEEETT-SGGGPPEEEEEEEEEEE-B-TTT-PBPTTEEEEE---BSS-TTS-EEEEEESSEEEEGGGB--SS-EE-TT--EE-SSSSHHHHHHHHHHTTHHHHHHHHHHHHHHHHHHHHHHHHHHHH-EE--STTS--EEGGGSHHHHHHHHHHHHHHHHHHHHHHHHHHHHHHHHHH--HHHHHHHHHHHHHHHHHHHHHHHHHHHHHHHHTGGGGGBGGG-HHHHHHHHGGGGTTTS-HHHHHHHHHHHHHHHHHHHHTTPPPPGGGHHHHHHHHHHHSPP-TTGGG---HHHHT-HHHHHHHHHHHHHHHHHHHHHHHHHHHHHHHHHHHHHHTHHHHHHHHHHHHHHHHHHHHHHHHHH--SHHHHHHHHHHHHHHHHHHHHHTHHHHHHTTSS-HHHHHHHHHHHHHHHHHHHTTHHHHHHTT---HHHH--GGG-SS-HHHHHHHHTT-/--BSS-SS-GGG---EEEEETTTTEEEEE--SGGG-EEEEETTTTT--EEEEEEEEEETT-SGGGPPEEEEEEEEEEE-B-TTT-PBPTTEEEEE---BSS-TTS-EEEEEESSEEEEGGGB--SS-EE-TT--EE-SSSSHHHHHHHHHHTTHHHHHHHHHHHHHHHHHHHHHHHHHHHH-EE--STTS--EEGGGSHHHHHHHHHHHHHHHHHHHHHHHHHHHHHHHHHH--HHHHHHHHHHHHHHHHHHHHHHHHHHHHHHHHTGGGGGBGGG-HHHHHHHHGGGGTTTS-HHHHHHHHHHHHHHHHHHHHTTPPPPGGGHHHHHHHHHHHSPP-TTGGG---HHHHT-HHHHHHHHHHHHHHHHHHHHHHHHHHHHHHHHHHHHHHTHHHHHHHHHHHHHHHHHHHHHHHHHH---HHHHHHHHHHHHHHHHHHHHHTHHHHHHTTSS-HHHHHHHHHHHHHHHHHHHTTHHHHHHTT---HHHH--GGG-SS-HHHHHHHHTT-

Foldseek 3Di:
DDFQQDDQPLQPQAWAWEADLVVQKTWTAQPDRRNWHWFAWPPQQADFKDWDWHFYWFAQPDVPRHIDTLTIFTFIDGQADPPPRHGDPQKDKHWPDDALAPRVITTIIMGGGGGIDHLVRTPDQAWHADSNGDIDGPDDGSVVSVCVVLLVLLVVLLVLLVVLLVLLLLLLLLLLLLQQVDFDDDDPPDDTHRNCLDLVVLLLRLLSLLVSLLSVLLSVVLVVLVVVCVVPVDPLSSLVSLLSSLLSLLQSLVSSLVSLVSSLVSNPPLSVDCLQPSSNSNSHSVCSCPPSHHNLRSLLVNLVLLLVQVVVLVVVHDHRPLCVCCNVCLVVLVDAADLVLLEDQDPCSLLDLVNLLSLLVSLLSVLSVVLNVQLVVCCVPQNNVGSCVVCSVSSSVSSNSSSLSSSLVSLVVCLVPDPDPVVSVLSSLSSSLNRLVVCLVPVVSCVVRSSHDPNNSVSSVVVNSVSSSVSSVCVNVSSVVVVDDCVRSSRLSSDNPPSVVVVVVVVPD/DDFQQDDQPLQPQAWAWEADLVVQKTWTFQPDRRNWHWFAWPPQQADFKDWDWHFYWFALPDPPRHIDTLTIFTFIDGQADPPPRHGDPQKDKHWPDDALAPRVITTIIMGGGGGIDHLVRTPDQAWHADSNGDIDGPDDGSVVSVVVVLLVLLVVLLVLLVVLLVLLLLLLLLLLLLQQVDFDDDDPPDDTHRNCLDLVVLLLRLLSLLVSLLSVLLSVVLVVLVVVCVVPVDPLSSLVSLLSSLLSLLQSLVSSLVSLVSSLVSNPPLSVDCLQPSSNSNSHSVCSCPPSHHNLRSLLSNLVLLLVQVVVLVVVHDHRPLCVCLNVCLVVLVDAADLVLLEDQDPCSLLDLVNLLSLLSSLLSVLSVVLNVQLVVCCVPQNNVGSCVVCSVSSSVSSNSSSLSSSLVSLVVCLVPDPDPVVSVLSSLSSSLNRLVVCLVVVVSCVVRSSHDPNNSVSSVVVNSVSSSVSSVCVNVSSVVVVDDCVRSSRLSSDNPPSVVVVVVVVPD